Protein AF-A0A7V8X8G9-F1 (afdb_monomer_lite)

Secondary structure (DSSP, 8-state):
------------------------------------PPP-----------PPEEEE--S-S--SEEETTEEEEEEEEEEEEE-SS-TTS--EEEEEEEETTS--EESEEEEEEETT-EEEEEEEE-SSSEEEEESSSSSTTS--EEEE-TT-EEEEEEE--S-EEEEEEEEEEETTEEE-SGGGGG-EEEEEEE-TTPPPEEEEEEEEE-SSTT--EEEETTB-BTSSPEEEEETT-EEEEEEEE-SSS-EEEEETT--EEEEEEEESS-EEE--SSPPEESEEEE-TTEEEEEEEE--S-EEEEEEESSGGGTBGGG-S---SPPPPS---SSTT--HHHHHB-BSEEEEEEE-TTS--PPPPPPPPSEEEEEEEEEEEEEETTEEEEEEEEPPSS----SSPPSSPPPEEEETTS-EEEEEEE-SSS-B-EEEETS--SSS-SS-TTTSBSSSSBPPPB-TT-EEEEEE---S-EEEEEEE-SSHHHHTTTT-EEEEEEEPTT----TTTEEEEEEEEESSSTT-EEEETTBSSPPPEEEETTSEEEEEEEE--SS--EEEEEEETTEE-EEEEEEETTEEPPTTTS-EEESEEEE-TT-EEEEEEEPPSEEEEEEEESSS-EEEEEEEE---SS---------SEEEEEEE-S----TT-----EEEEEEETTS-S-EE---SSEEEEEEEE-TTSS-EEEEEEEEEE-TTS-EEEEEEEEEEE-TTT---EE-SPTTEEEEEEEE-TTSSEEEEEEEETT-TT--EEEEEETTS-S-EE----TT--EEEEEE-TTSSEEEEEE-TTSS-EEEEEETTS-S-EE-----TT--EEEEEE-TTSS-EEEEE-TTSS-EEEEE-TTS---EE----SS-EEEEEE-TTSSEEEEEEEEEETTEEEEEEEEEETTS-S-EES--SSS-EEEEEEPP--S-SS-S---------

Sequence (954 aa):
MKMKSALLAAALVTACASHAVAPNAGRPLLLGSGLATPPAAGIGTTTARVLPTAVANGNTAPAGMLRRGVLSLRLVAQQVRWHPEADDGPSVEVEAFGEEGQAPSIPGPLLRGRVGTVLDVSVRNSLPDTLLVFGIGGPAGAVDTLRIPPGGEVRSRRKLTTAGTYGYGGATIVGDSVHLLGSGNQLLGALIVDHADAQPDRVLVISVWPPTPGQFVMAINGKSWPYTERMDVTVGDSVTWRVINGTRGRHPMHLHGFYFRIDSRGTWSADTAMADAKPMVVTESVPYRGTYSMTWAVERAGNWLFHCHDALHTTWRRRFNLTGERPPPTLPMNHEVGHAEQDMSGLVIGIRARNRDGSAAIAVIPPAEDFVRVAVVEKAGYYAPEPGFSYVQLTGTGSPVASLEIPARPLVLRRGVPAQITVLNRMSVATAVHWHGIELESFHDGVAGWSGDGITTAPVIAPQDSFIVRMTPPRAGTFIFHAHVDDMRQMALGLYGPLIVLPPGGQFDPSRDHVFLVSQMGRGPTAGMGVNGSATPAPMSIDAGVPHRMRFINISIQHDATFTLFSDSSMMSWRAIAKDGADLPPGRAVTGPARLVIAPGETYDFEVTLKPGAHRMAVESNEDVEILINALALAQDAATPNRSVPGRIAFTRVREDVTQPGDYRLEAEIWVMNGDGTDARRLTFNTSDDFGIAWSPDGSRLVFGANQFIPDSSGALVPAHHSLYVIDPADGTPTRITPVGLKTQFPSWSPDGTRILFHGSRQGSAGINDIFVMDADGSNIAQLTSTDAAVDARPEWSPDGRHIAFQSNRDGSNEIHVMNADGSDVIQLTHGGPGTTNMAPAWSPDGKRLLFQSNRDGNVEVYVMNPDGSGQTRLTHDPAPDGDAEWADDGRLIVFDRDVPSGRKMVPQLWVMNADGTAVSPLTGLPSSNSHAAWTGTTGCAGTSTCPRHSKRH

Structure (mmCIF, N/CA/C/O backbone):
data_AF-A0A7V8X8G9-F1
#
_entry.id   AF-A0A7V8X8G9-F1
#
loop_
_atom_site.group_PDB
_atom_site.id
_atom_site.type_symbol
_atom_site.label_atom_id
_atom_site.label_alt_id
_atom_site.label_comp_id
_atom_site.label_asym_id
_atom_site.label_entity_id
_atom_site.label_seq_id
_atom_site.pdbx_PDB_ins_code
_atom_site.Cartn_x
_atom_site.Cartn_y
_atom_site.Cartn_z
_atom_site.occupancy
_atom_site.B_iso_or_equiv
_atom_site.auth_seq_id
_atom_site.auth_comp_id
_atom_site.auth_asym_id
_atom_site.auth_atom_id
_atom_site.pdbx_PDB_model_num
ATOM 1 N N . MET A 1 1 ? -42.978 45.003 -0.071 1.00 26.47 1 MET A N 1
ATOM 2 C CA . MET A 1 1 ? -43.412 45.174 1.336 1.00 26.47 1 MET A CA 1
ATOM 3 C C . MET A 1 1 ? -43.168 43.865 2.082 1.00 26.47 1 MET A C 1
ATOM 5 O O . MET A 1 1 ? -43.307 42.810 1.487 1.00 26.47 1 MET A O 1
ATOM 9 N N . LYS A 1 2 ? -42.689 43.987 3.322 1.00 28.25 2 LYS A N 1
ATOM 10 C CA . LYS A 1 2 ? -41.993 43.022 4.202 1.00 28.25 2 LYS A CA 1
ATOM 11 C C . LYS A 1 2 ? -42.628 41.622 4.357 1.00 28.25 2 LYS A C 1
ATOM 13 O O . LYS A 1 2 ? -43.818 41.558 4.624 1.00 28.25 2 LYS A O 1
ATOM 18 N N . MET A 1 3 ? -41.810 40.559 4.445 1.00 23.84 3 MET A N 1
ATOM 19 C CA . MET A 1 3 ? -41.376 39.955 5.729 1.00 23.84 3 MET A CA 1
ATOM 20 C C . MET A 1 3 ? -40.450 38.720 5.584 1.00 23.84 3 MET A C 1
ATOM 22 O O . MET A 1 3 ? -40.740 37.818 4.815 1.00 23.84 3 MET A O 1
ATOM 26 N N . LYS A 1 4 ? -39.440 38.688 6.477 1.00 26.11 4 LYS A N 1
ATOM 27 C CA . LYS A 1 4 ? -38.771 37.551 7.159 1.00 26.11 4 LYS A CA 1
ATOM 28 C C . LYS A 1 4 ? -37.920 36.551 6.353 1.00 26.11 4 LYS A C 1
ATOM 30 O O . LYS A 1 4 ? -38.462 35.729 5.628 1.00 26.11 4 LYS A O 1
ATOM 35 N N . SER A 1 5 ? -36.607 36.535 6.645 1.00 26.61 5 SER A N 1
ATOM 36 C CA . SER A 1 5 ? -35.816 35.394 7.183 1.00 26.61 5 SER A CA 1
ATOM 37 C C . SER A 1 5 ? -34.307 35.671 7.044 1.00 26.61 5 SER A C 1
ATOM 39 O O . SER A 1 5 ? -33.806 35.654 5.928 1.00 26.61 5 SER A O 1
ATOM 41 N N . ALA A 1 6 ? -33.578 35.915 8.141 1.00 25.33 6 ALA A N 1
ATOM 42 C CA . ALA A 1 6 ? -32.110 35.813 8.178 1.00 25.33 6 ALA A CA 1
ATOM 43 C C . ALA A 1 6 ? -31.604 35.781 9.630 1.00 25.33 6 ALA A C 1
ATOM 45 O O . ALA A 1 6 ? -31.736 36.777 10.338 1.00 25.33 6 ALA A O 1
ATOM 46 N N . LEU A 1 7 ? -31.045 34.642 10.056 1.00 23.59 7 LEU A N 1
ATOM 47 C CA . LEU A 1 7 ? -30.057 34.513 11.138 1.00 23.59 7 LEU A CA 1
ATOM 48 C C . LEU A 1 7 ? -29.572 33.054 11.199 1.00 23.59 7 LEU A C 1
ATOM 50 O O . LEU A 1 7 ? -30.266 32.210 11.753 1.00 23.59 7 LEU A O 1
ATOM 54 N N . LEU A 1 8 ? -28.428 32.776 10.563 1.00 23.41 8 LEU A N 1
ATOM 55 C CA . LEU A 1 8 ? -27.270 32.015 11.075 1.00 23.41 8 LEU A CA 1
ATOM 56 C C . LEU A 1 8 ? -26.373 31.582 9.899 1.00 23.41 8 LEU A C 1
ATOM 58 O O . LEU A 1 8 ? -26.655 30.591 9.233 1.00 23.41 8 LEU A O 1
ATOM 62 N N . ALA A 1 9 ? -25.282 32.316 9.672 1.00 23.72 9 ALA A N 1
ATOM 63 C CA . ALA A 1 9 ? -24.038 31.814 9.087 1.00 23.72 9 ALA A CA 1
ATOM 64 C C . ALA A 1 9 ? -22.930 32.871 9.265 1.00 23.72 9 ALA A C 1
ATOM 66 O O . ALA A 1 9 ? -23.198 34.058 9.105 1.00 23.72 9 ALA A O 1
ATOM 67 N N . ALA A 1 10 ? -21.708 32.389 9.516 1.00 24.05 10 ALA A N 1
ATOM 68 C CA . ALA A 1 10 ? -20.401 33.066 9.461 1.00 24.05 10 ALA A CA 1
ATOM 69 C C . ALA A 1 10 ? -19.826 33.709 10.747 1.00 24.05 10 ALA A C 1
ATOM 71 O O . ALA A 1 10 ? -20.204 34.807 11.142 1.00 24.05 10 ALA A O 1
ATOM 72 N N . ALA A 1 11 ? -18.818 33.026 11.312 1.00 23.70 11 ALA A N 1
ATOM 73 C CA . ALA A 1 11 ? -17.517 33.556 11.770 1.00 23.70 11 ALA A CA 1
ATOM 74 C C . ALA A 1 11 ? -16.615 32.339 12.110 1.00 23.70 11 ALA A C 1
ATOM 76 O O . ALA A 1 11 ? -16.858 31.659 13.100 1.00 23.70 11 ALA A O 1
ATOM 77 N N . LEU A 1 12 ? -15.879 31.769 11.149 1.00 24.45 12 LEU A N 1
ATOM 78 C CA . LEU A 1 12 ? -14.481 32.028 10.741 1.00 24.45 12 LEU A CA 1
ATOM 79 C C . LEU A 1 12 ? -13.375 31.756 11.788 1.00 24.45 12 LEU A C 1
ATOM 81 O O . LEU A 1 12 ? -13.185 32.492 12.748 1.00 24.45 12 LEU A O 1
ATOM 85 N N . VAL A 1 13 ? -12.630 30.686 11.481 1.00 23.98 13 VAL A N 1
ATOM 86 C CA . VAL A 1 13 ? -11.168 30.478 11.511 1.00 23.98 13 VAL A CA 1
ATOM 87 C C . VAL A 1 13 ? -10.328 31.754 11.683 1.00 23.98 13 VAL A C 1
ATOM 89 O O . VAL A 1 13 ? -10.540 32.708 10.940 1.00 23.98 13 VAL A O 1
ATOM 92 N N . THR A 1 14 ? -9.350 31.737 12.607 1.00 23.61 14 THR A N 1
ATOM 93 C CA . THR A 1 14 ? -7.898 32.046 12.440 1.00 23.61 14 THR A CA 1
ATOM 94 C C . THR A 1 14 ? -7.275 32.345 13.817 1.00 23.61 14 THR A C 1
ATOM 96 O O . THR A 1 14 ? -7.644 33.342 14.426 1.00 23.61 14 THR A O 1
ATOM 99 N N . ALA A 1 15 ? -6.321 31.533 14.294 1.00 22.86 15 ALA A N 1
ATOM 100 C CA . ALA A 1 15 ? -5.195 31.966 15.146 1.00 22.86 15 ALA A CA 1
ATOM 101 C C . ALA A 1 15 ? -4.315 30.764 15.533 1.00 22.86 15 ALA A C 1
ATOM 103 O O . ALA A 1 15 ? -4.763 29.912 16.292 1.00 22.86 15 ALA A O 1
ATOM 104 N N . CYS A 1 16 ? -3.078 30.719 15.021 1.00 21.89 16 CYS A N 1
ATOM 105 C CA . CYS A 1 16 ? -1.847 30.493 15.798 1.00 21.89 16 CYS A CA 1
ATOM 106 C C . CYS A 1 16 ? -0.653 30.255 14.859 1.00 21.89 16 CYS A C 1
ATOM 108 O O . CYS A 1 16 ? -0.427 29.132 14.431 1.00 21.89 16 CYS A O 1
ATOM 110 N N . ALA A 1 17 ? 0.146 31.296 14.605 1.00 23.77 17 ALA A N 1
ATOM 111 C CA . ALA A 1 17 ? 1.609 31.208 14.595 1.00 23.77 17 ALA A CA 1
ATOM 112 C C . ALA A 1 17 ? 2.240 32.611 14.544 1.00 23.77 17 ALA A C 1
ATOM 114 O O . ALA A 1 17 ? 1.641 33.549 14.035 1.00 23.77 17 ALA A O 1
ATOM 115 N N . SER A 1 18 ? 3.479 32.679 15.041 1.00 24.95 18 SER A N 1
ATOM 116 C CA . SER A 1 18 ? 4.474 33.760 14.978 1.00 24.95 18 SER A CA 1
ATOM 117 C C . SER A 1 18 ? 4.493 34.737 16.154 1.00 24.95 18 SER A C 1
ATOM 119 O O . SER A 1 18 ? 3.700 35.667 16.195 1.00 24.95 18 SER A O 1
ATOM 121 N N . HIS A 1 19 ? 5.458 34.553 17.063 1.00 26.38 19 HIS A N 1
ATOM 122 C CA . HIS A 1 19 ? 6.279 35.630 17.630 1.00 26.38 19 HIS A CA 1
ATOM 123 C C . HIS A 1 19 ? 7.697 35.083 17.851 1.00 26.38 19 HIS A C 1
ATOM 125 O O . HIS A 1 19 ? 7.934 34.242 18.715 1.00 26.38 19 HIS A O 1
ATOM 131 N N . ALA A 1 20 ? 8.622 35.554 17.017 1.00 26.05 20 ALA A N 1
ATOM 132 C CA . ALA A 1 20 ? 10.057 35.416 17.202 1.00 26.05 20 ALA A CA 1
ATOM 133 C C . ALA A 1 20 ? 10.525 36.370 18.312 1.00 26.05 20 ALA A C 1
ATOM 135 O O . ALA A 1 20 ? 10.080 37.516 18.371 1.00 26.05 20 ALA A O 1
ATOM 136 N N . VAL A 1 21 ? 11.452 35.920 19.157 1.00 26.45 21 VAL A N 1
ATOM 137 C CA . VAL A 1 21 ? 12.186 36.781 20.093 1.00 26.45 21 VAL A CA 1
ATOM 138 C C . VAL A 1 21 ? 13.671 36.622 19.798 1.00 26.45 21 VAL A C 1
ATOM 140 O O . VAL A 1 21 ? 14.213 35.524 19.895 1.00 26.45 21 VAL A O 1
ATOM 143 N N . ALA A 1 22 ? 14.318 37.728 19.435 1.00 25.88 22 ALA A N 1
ATOM 144 C CA . ALA A 1 22 ? 15.769 37.868 19.419 1.00 25.88 22 ALA A CA 1
ATOM 145 C C . ALA A 1 22 ? 16.215 38.730 20.622 1.00 25.88 22 ALA A C 1
ATOM 147 O O . ALA A 1 22 ? 15.414 39.509 21.147 1.00 25.88 22 ALA A O 1
ATOM 148 N N . PRO A 1 23 ? 17.462 38.568 21.096 1.00 39.19 23 PRO A N 1
ATOM 149 C CA . PRO A 1 23 ? 17.858 38.882 22.463 1.00 39.19 23 PRO A CA 1
ATOM 150 C C . PRO A 1 23 ? 18.371 40.317 22.602 1.00 39.19 23 PRO A C 1
ATOM 152 O O . PRO A 1 23 ? 18.933 40.875 21.662 1.00 39.19 23 PRO A O 1
ATOM 155 N N . ASN A 1 24 ? 18.263 40.897 23.800 1.00 25.89 24 ASN A N 1
ATOM 156 C CA . ASN A 1 24 ? 19.128 42.013 24.161 1.00 25.89 24 ASN A CA 1
ATOM 157 C C . ASN A 1 24 ? 19.438 42.083 25.657 1.00 25.89 24 ASN A C 1
ATOM 159 O O . ASN A 1 24 ? 18.666 41.665 26.516 1.00 25.89 24 ASN A O 1
ATOM 163 N N . ALA A 1 25 ? 20.651 42.561 25.901 1.00 27.41 25 ALA A N 1
ATOM 164 C CA . ALA A 1 25 ? 21.459 42.421 27.095 1.00 27.41 25 ALA A CA 1
ATOM 165 C C . ALA A 1 25 ? 21.064 43.328 28.274 1.00 27.41 25 ALA A C 1
ATOM 167 O O . ALA A 1 25 ? 20.569 44.433 28.087 1.00 27.41 25 ALA A O 1
ATOM 168 N N . GLY A 1 26 ? 21.502 42.926 29.474 1.00 25.06 26 GLY A N 1
ATOM 169 C CA . GLY A 1 26 ? 22.242 43.848 30.340 1.00 25.06 26 GLY A CA 1
ATOM 170 C C . GLY A 1 26 ? 21.611 44.275 31.671 1.00 25.06 26 GLY A C 1
ATOM 171 O O . GLY A 1 26 ? 20.918 45.280 31.736 1.00 25.06 26 GLY A O 1
ATOM 172 N N . ARG A 1 27 ? 22.131 43.644 32.737 1.00 27.22 27 ARG A N 1
ATOM 173 C CA . ARG A 1 27 ? 22.500 44.216 34.056 1.00 27.22 27 ARG A CA 1
ATOM 174 C C . ARG A 1 27 ? 21.475 44.253 35.215 1.00 27.22 27 ARG A C 1
ATOM 176 O O . ARG A 1 27 ? 20.273 44.258 34.992 1.00 27.22 27 ARG A O 1
ATOM 183 N N . PRO A 1 28 ? 21.987 44.186 36.471 1.00 32.91 28 PRO A N 1
ATOM 184 C CA . PRO A 1 28 ? 21.380 43.428 37.568 1.00 32.91 28 PRO A CA 1
ATOM 185 C C . PRO A 1 28 ? 20.828 44.318 38.693 1.00 32.91 28 PRO A C 1
ATOM 187 O O . PRO A 1 28 ? 21.250 45.462 38.840 1.00 32.91 28 PRO A O 1
ATOM 190 N N . LEU A 1 29 ? 19.969 43.764 39.556 1.00 27.67 29 LEU A N 1
ATOM 191 C CA . LEU A 1 29 ? 19.547 44.419 40.799 1.00 27.67 29 LEU A CA 1
ATOM 192 C C . LEU A 1 29 ? 19.463 43.424 41.971 1.00 27.67 29 LEU A C 1
ATOM 194 O O . LEU A 1 29 ? 18.563 42.600 42.063 1.00 27.67 29 LEU A O 1
ATOM 198 N N . LEU A 1 30 ? 20.512 43.508 42.794 1.00 26.45 30 LEU A N 1
ATOM 199 C CA . LEU A 1 30 ? 20.573 43.561 44.262 1.00 26.45 30 LEU A CA 1
ATOM 200 C C . LEU A 1 30 ? 19.511 42.852 45.129 1.00 26.45 30 LEU A C 1
ATOM 202 O O . LEU A 1 30 ? 18.320 43.142 45.098 1.00 26.45 30 LEU A O 1
ATOM 206 N N . LEU A 1 31 ? 20.059 42.035 46.036 1.00 30.55 31 LEU A N 1
ATOM 207 C CA . LEU A 1 31 ? 19.500 41.563 47.305 1.00 30.55 31 LEU A CA 1
ATOM 208 C C . LEU A 1 31 ? 18.959 42.699 48.191 1.00 30.55 31 LEU A C 1
ATOM 210 O O . LEU A 1 31 ? 19.604 43.738 48.321 1.00 30.55 31 LEU A O 1
ATOM 214 N N . GLY A 1 32 ? 17.869 42.430 48.921 1.00 26.08 32 GLY A N 1
ATOM 215 C CA . GLY A 1 32 ? 17.444 43.278 50.037 1.00 26.08 32 GLY A CA 1
ATOM 216 C C . GLY A 1 32 ? 16.104 42.912 50.686 1.00 26.08 32 GLY A C 1
ATOM 217 O O . GLY A 1 32 ? 15.064 43.384 50.253 1.00 26.08 32 GLY A O 1
ATOM 218 N N . SER A 1 33 ? 16.181 42.134 51.773 1.00 27.17 33 SER A N 1
ATOM 219 C CA . SER A 1 33 ? 15.383 42.237 53.017 1.00 27.17 33 SER A CA 1
ATOM 220 C C . SER A 1 33 ? 13.837 42.208 52.996 1.00 27.17 33 SER A C 1
ATOM 222 O O . SER A 1 33 ? 13.193 43.210 52.724 1.00 27.17 33 SER A O 1
ATOM 224 N N . GLY A 1 34 ? 13.286 41.087 53.489 1.00 26.30 34 GLY A N 1
ATOM 225 C CA . GLY A 1 34 ? 12.441 41.000 54.698 1.00 26.30 34 GLY A CA 1
ATOM 226 C C . GLY A 1 34 ? 11.073 41.697 54.739 1.00 26.30 34 GLY A C 1
ATOM 227 O O . GLY A 1 34 ? 11.007 42.917 54.739 1.00 26.30 34 GLY A O 1
ATOM 228 N N . LEU A 1 35 ? 10.004 40.921 54.983 1.00 26.31 35 LEU A N 1
ATOM 229 C CA . LEU A 1 35 ? 9.240 40.940 56.249 1.00 26.31 35 LEU A CA 1
ATOM 230 C C . LEU A 1 35 ? 7.950 40.093 56.185 1.00 26.31 35 LEU A C 1
ATOM 232 O O . LEU A 1 35 ? 7.195 40.144 55.223 1.00 26.31 35 LEU A O 1
ATOM 236 N N . ALA A 1 36 ? 7.708 39.410 57.310 1.00 26.22 36 ALA A N 1
ATOM 237 C CA . ALA A 1 36 ? 6.422 39.028 57.905 1.00 26.22 36 ALA A CA 1
ATOM 238 C C . ALA A 1 36 ? 5.554 37.932 57.244 1.00 26.22 36 ALA A C 1
ATOM 240 O O . ALA A 1 36 ? 4.722 38.166 56.374 1.00 26.22 36 ALA A O 1
ATOM 241 N N . THR A 1 37 ? 5.658 36.733 57.820 1.00 27.12 37 THR A N 1
ATOM 242 C CA . THR A 1 37 ? 4.647 35.664 57.811 1.00 27.12 37 THR A CA 1
ATOM 243 C C . THR A 1 37 ? 3.375 36.066 58.581 1.00 27.12 37 THR A C 1
ATOM 245 O O . THR A 1 37 ? 3.499 36.453 59.748 1.00 27.12 37 THR A O 1
ATOM 248 N N . PRO A 1 38 ? 2.159 35.894 58.026 1.00 30.98 38 PRO A N 1
ATOM 249 C CA . PRO A 1 38 ? 0.923 35.792 58.802 1.00 30.98 38 PRO A CA 1
ATOM 250 C C . PRO A 1 38 ? 0.681 34.336 59.264 1.00 30.98 38 PRO A C 1
ATOM 252 O O . PRO A 1 38 ? 1.279 33.410 58.713 1.00 30.98 38 PRO A O 1
ATOM 255 N N . PRO A 1 39 ? -0.153 34.109 60.296 1.00 28.66 39 PRO A N 1
ATOM 256 C CA . PRO A 1 39 ? -0.173 32.864 61.057 1.00 28.66 39 PRO A CA 1
ATOM 257 C C . PRO A 1 39 ? -0.837 31.711 60.299 1.00 28.66 39 PRO A C 1
ATOM 259 O O . PRO A 1 39 ? -1.767 31.901 59.517 1.00 28.66 39 PRO A O 1
ATOM 262 N N . ALA A 1 40 ? -0.361 30.500 60.592 1.00 31.14 40 ALA A N 1
ATOM 263 C CA . ALA A 1 40 ? -0.896 29.240 60.101 1.00 31.14 40 ALA A CA 1
ATOM 264 C C . ALA A 1 40 ? -2.393 29.103 60.432 1.00 31.14 40 ALA A C 1
ATOM 266 O O . ALA A 1 40 ? -2.774 28.881 61.583 1.00 31.14 40 ALA A O 1
ATOM 267 N N . ALA A 1 41 ? -3.238 29.206 59.406 1.00 31.80 41 ALA A N 1
ATOM 268 C CA . ALA A 1 41 ? -4.582 28.654 59.446 1.00 31.80 41 ALA A CA 1
ATOM 269 C C . ALA A 1 41 ? -4.464 27.125 59.402 1.00 31.80 41 ALA A C 1
ATOM 271 O O . ALA A 1 41 ? -3.683 26.578 58.623 1.00 31.80 41 ALA A O 1
ATOM 272 N N . GLY A 1 42 ? -5.187 26.466 60.307 1.00 29.06 42 GLY A N 1
ATOM 273 C CA . GLY A 1 42 ? -5.026 25.059 60.649 1.00 29.06 42 GLY A CA 1
ATOM 274 C C . GLY A 1 42 ? -4.930 24.131 59.443 1.00 29.06 42 GLY A C 1
ATOM 275 O O . GLY A 1 42 ? -5.746 24.180 58.524 1.00 29.06 42 GLY A O 1
ATOM 276 N N . ILE A 1 43 ? -3.943 23.240 59.505 1.00 33.72 43 ILE A N 1
ATOM 277 C CA . ILE A 1 43 ? -3.881 22.038 58.683 1.00 33.72 43 ILE A CA 1
ATOM 278 C C . ILE A 1 43 ? -5.071 21.179 59.118 1.00 33.72 43 ILE A C 1
ATOM 280 O O . ILE A 1 43 ? -4.977 20.363 60.032 1.00 33.72 43 ILE A O 1
ATOM 284 N N . GLY A 1 44 ? -6.222 21.408 58.488 1.00 30.86 44 GLY A N 1
ATOM 285 C CA . GLY A 1 44 ? -7.218 20.367 58.353 1.00 30.86 44 GLY A CA 1
ATOM 286 C C . GLY A 1 44 ? -6.517 19.224 57.642 1.00 30.86 44 GLY A C 1
ATOM 287 O O . GLY A 1 44 ? -6.087 19.370 56.500 1.00 30.86 44 GLY A O 1
ATOM 288 N N . THR A 1 45 ? -6.328 18.115 58.342 1.00 32.25 45 THR A N 1
ATOM 289 C CA . THR A 1 45 ? -5.950 16.849 57.736 1.00 32.25 45 THR A CA 1
ATOM 290 C C . THR A 1 45 ? -7.055 16.475 56.755 1.00 32.25 45 THR A C 1
ATOM 292 O O . THR A 1 45 ? -8.028 15.815 57.108 1.00 32.25 45 THR A O 1
ATOM 295 N N . THR A 1 46 ? -6.937 16.923 55.504 1.00 35.69 46 THR A N 1
ATOM 296 C CA . THR A 1 46 ? -7.612 16.280 54.383 1.00 35.69 46 THR A CA 1
ATOM 297 C C . THR A 1 46 ? -7.094 14.854 54.379 1.00 35.69 46 THR A C 1
ATOM 299 O O . THR A 1 46 ? -5.970 14.595 53.948 1.00 35.69 46 THR A O 1
ATOM 302 N N . THR A 1 47 ? -7.875 13.933 54.939 1.00 40.19 47 THR A N 1
ATOM 303 C CA . THR A 1 47 ? -7.722 12.511 54.668 1.00 40.19 47 THR A CA 1
ATOM 304 C C . THR A 1 47 ? -7.617 12.379 53.155 1.00 40.19 47 THR A C 1
ATOM 306 O O . THR A 1 47 ? -8.544 12.752 52.435 1.00 40.19 47 THR A O 1
ATOM 309 N N . ALA A 1 48 ? -6.447 11.961 52.664 1.00 46.97 48 ALA A N 1
ATOM 310 C CA . ALA A 1 48 ? -6.231 11.754 51.241 1.00 46.97 48 ALA A CA 1
ATOM 311 C C . ALA A 1 48 ? -7.362 10.854 50.736 1.00 46.97 48 ALA A C 1
ATOM 313 O O . ALA A 1 48 ? -7.566 9.753 51.253 1.00 46.97 48 ALA A O 1
ATOM 314 N N . ARG A 1 49 ? -8.164 11.369 49.802 1.00 62.50 49 ARG A N 1
ATOM 315 C CA . ARG A 1 49 ? -9.333 10.667 49.280 1.00 62.50 49 ARG A CA 1
ATOM 316 C C . ARG A 1 49 ? -8.848 9.376 48.622 1.00 62.50 49 ARG A C 1
ATOM 318 O O . ARG A 1 49 ? -8.176 9.419 47.598 1.00 62.50 49 ARG A O 1
ATOM 325 N N . VAL A 1 50 ? -9.160 8.229 49.222 1.00 79.88 50 VAL A N 1
ATOM 326 C CA . VAL A 1 50 ? -8.814 6.923 48.650 1.00 79.88 50 VAL A CA 1
ATOM 327 C C . VAL A 1 50 ? -9.768 6.660 47.488 1.00 79.88 50 VAL A C 1
ATOM 329 O O . VAL A 1 50 ? -10.941 6.354 47.700 1.00 79.88 50 VAL A O 1
ATOM 332 N N . LEU A 1 51 ? -9.286 6.839 46.258 1.00 89.75 51 LEU A N 1
ATOM 333 C CA . LEU A 1 51 ? -10.043 6.516 45.050 1.00 89.75 51 LEU A CA 1
ATOM 334 C C . LEU A 1 51 ? -10.025 4.998 44.796 1.00 89.75 51 LEU A C 1
ATOM 336 O O . LEU A 1 51 ? -8.978 4.367 44.975 1.00 89.75 51 LEU A O 1
ATOM 340 N N . PRO A 1 52 ? -11.144 4.394 44.353 1.00 94.19 52 PRO A N 1
ATOM 341 C CA . PRO A 1 52 ? -11.146 3.007 43.903 1.00 94.19 52 PRO A CA 1
ATOM 342 C C . PRO A 1 52 ? -10.278 2.849 42.649 1.00 94.19 52 PRO A C 1
ATOM 344 O O . PRO A 1 52 ? -10.159 3.770 41.840 1.00 94.19 52 PRO A O 1
ATOM 347 N N . THR A 1 53 ? -9.684 1.668 42.478 1.00 95.19 53 THR A N 1
ATOM 348 C CA . THR A 1 53 ? -8.899 1.342 41.279 1.00 95.19 53 THR A CA 1
ATOM 349 C C . THR A 1 53 ? -9.806 0.727 40.218 1.00 95.19 53 THR A C 1
ATOM 351 O O . THR A 1 53 ? -10.583 -0.178 40.524 1.00 95.19 53 THR A O 1
ATOM 354 N N . ALA A 1 54 ? -9.736 1.240 38.992 1.00 95.12 54 ALA A N 1
ATOM 355 C CA . ALA A 1 54 ? -10.473 0.720 37.855 1.00 95.12 54 ALA A CA 1
ATOM 356 C C . ALA A 1 54 ? -9.769 -0.490 37.239 1.00 95.12 54 ALA A C 1
ATOM 358 O O . ALA A 1 54 ? -8.555 -0.468 37.031 1.00 95.12 54 ALA A O 1
ATOM 359 N N . VAL A 1 55 ? -10.551 -1.516 36.907 1.00 95.56 55 VAL A N 1
ATOM 360 C CA . VAL A 1 55 ? -10.081 -2.711 36.195 1.00 95.56 55 VAL A CA 1
ATOM 361 C C . VAL A 1 55 ? -10.274 -2.558 34.686 1.00 95.56 55 VAL A C 1
ATOM 363 O O . VAL A 1 55 ? -11.215 -1.902 34.234 1.00 95.56 55 VAL A O 1
ATOM 366 N N . ALA A 1 56 ? -9.404 -3.175 33.890 1.00 95.69 56 ALA A N 1
ATOM 367 C CA . ALA A 1 56 ? -9.612 -3.254 32.447 1.00 95.69 56 ALA A CA 1
ATOM 368 C C . ALA A 1 56 ? -10.837 -4.128 32.129 1.00 95.69 56 ALA A C 1
ATOM 370 O O . ALA A 1 56 ? -11.021 -5.193 32.721 1.00 95.69 56 ALA A O 1
ATOM 371 N N . ASN A 1 57 ? -11.675 -3.686 31.194 1.00 96.31 57 ASN A N 1
ATOM 372 C CA . ASN A 1 57 ? -12.863 -4.416 30.761 1.00 96.31 57 ASN A CA 1
ATOM 373 C C . ASN A 1 57 ? -12.687 -4.924 29.327 1.00 96.31 57 ASN A C 1
ATOM 375 O O . ASN A 1 57 ? -12.919 -4.188 28.369 1.00 96.31 57 ASN A O 1
ATOM 379 N N . GLY A 1 58 ? -12.354 -6.210 29.184 1.00 93.75 58 GLY A N 1
ATOM 380 C CA . GLY A 1 58 ? -12.249 -6.894 27.885 1.00 93.75 58 GLY A CA 1
ATOM 381 C C . GLY A 1 58 ? -13.580 -7.078 27.139 1.00 93.75 58 GLY A C 1
ATOM 382 O O . GLY A 1 58 ? -13.600 -7.654 26.052 1.00 93.75 58 GLY A O 1
ATOM 383 N N . ASN A 1 59 ? -14.703 -6.627 27.718 1.00 96.00 59 ASN A N 1
ATOM 384 C CA . ASN A 1 59 ? -16.058 -6.719 27.166 1.00 96.00 59 ASN A CA 1
ATOM 385 C C . ASN A 1 59 ? -16.466 -8.144 26.748 1.00 96.00 59 ASN A C 1
ATOM 387 O O . ASN A 1 59 ? -17.125 -8.345 25.728 1.00 96.00 59 ASN A O 1
ATOM 391 N N . THR A 1 60 ? -16.085 -9.144 27.542 1.00 91.31 60 THR A N 1
ATOM 392 C CA . THR A 1 60 ? -16.413 -10.560 27.298 1.00 91.31 60 THR A CA 1
ATOM 393 C C . THR A 1 60 ? -17.669 -11.029 28.032 1.00 91.31 60 THR A C 1
ATOM 395 O O . THR A 1 60 ? -18.236 -12.059 27.673 1.00 91.31 60 THR A O 1
ATOM 398 N N . ALA A 1 61 ? -18.132 -10.278 29.035 1.00 91.75 61 ALA A N 1
ATOM 399 C CA . ALA A 1 61 ? -19.311 -10.605 29.828 1.00 91.75 61 ALA A CA 1
ATOM 400 C C . ALA A 1 61 ? -20.227 -9.379 29.990 1.00 91.75 61 ALA A C 1
ATOM 402 O O . ALA A 1 61 ? -19.732 -8.277 30.240 1.00 91.75 61 ALA A O 1
ATOM 403 N N . PRO A 1 62 ? -21.555 -9.542 29.848 1.00 94.19 62 PRO A N 1
ATOM 404 C CA . PRO A 1 62 ? -22.500 -8.456 30.065 1.00 94.19 62 PRO A CA 1
ATOM 405 C C . PRO A 1 62 ? -22.635 -8.116 31.551 1.00 94.19 62 PRO A C 1
ATOM 407 O O . PRO A 1 62 ? -22.656 -9.005 32.401 1.00 94.19 62 PRO A O 1
ATOM 410 N N . ALA A 1 63 ? -22.786 -6.829 31.841 1.00 96.12 63 ALA A N 1
ATOM 411 C CA . ALA A 1 63 ? -23.044 -6.313 33.177 1.00 96.12 63 ALA A CA 1
ATOM 412 C C . ALA A 1 63 ? -24.535 -6.334 33.532 1.00 96.12 63 ALA A C 1
ATOM 414 O O . ALA A 1 63 ? -25.405 -6.363 32.654 1.00 96.12 63 ALA A O 1
ATOM 415 N N . GLY A 1 64 ? -24.836 -6.247 34.827 1.00 95.56 64 GLY A N 1
ATOM 416 C CA . GLY A 1 64 ? -26.204 -6.234 35.333 1.00 95.56 64 GLY A CA 1
ATOM 417 C C . GLY A 1 64 ? -26.900 -7.592 35.267 1.00 95.56 64 GLY A C 1
ATOM 418 O O . GLY A 1 64 ? -26.299 -8.648 35.077 1.00 95.56 64 GLY A O 1
ATOM 419 N N . MET A 1 65 ? -28.218 -7.575 35.460 1.00 96.44 65 MET A N 1
ATOM 420 C CA . MET A 1 65 ? -29.013 -8.788 35.630 1.00 96.44 65 MET A CA 1
ATOM 421 C C . MET A 1 65 ? -30.151 -8.858 34.615 1.00 96.44 65 MET A C 1
ATOM 423 O O . MET A 1 65 ? -31.111 -8.090 34.686 1.00 96.44 65 MET A O 1
ATOM 427 N N . LEU A 1 66 ? -30.074 -9.820 33.691 1.00 95.31 66 LEU A N 1
ATOM 428 C CA . LEU A 1 66 ? -31.143 -10.099 32.733 1.00 95.31 66 LEU A CA 1
ATOM 429 C C . LEU A 1 66 ? -32.169 -11.067 33.343 1.00 95.31 66 LEU A C 1
ATOM 431 O O . LEU A 1 66 ? -31.893 -12.252 33.524 1.00 95.31 66 LEU A O 1
ATOM 435 N N . ARG A 1 67 ? -33.382 -10.587 33.637 1.00 95.94 67 ARG A N 1
ATOM 436 C CA . ARG A 1 67 ? -34.506 -11.419 34.105 1.00 95.94 67 ARG A CA 1
ATOM 437 C C . ARG A 1 67 ? -35.767 -11.126 33.313 1.00 95.94 67 ARG A C 1
ATOM 439 O O . ARG A 1 67 ? -36.194 -9.982 33.221 1.00 95.94 67 ARG A O 1
ATOM 446 N N . ARG A 1 68 ? -36.401 -12.180 32.780 1.00 93.94 68 ARG A N 1
ATOM 447 C CA . ARG A 1 68 ? -37.684 -12.095 32.047 1.00 93.94 68 ARG A CA 1
ATOM 448 C C . ARG A 1 68 ? -37.681 -10.995 30.965 1.00 93.94 68 ARG A C 1
ATOM 450 O O . ARG A 1 68 ? -38.640 -10.243 30.838 1.00 93.94 68 ARG A O 1
ATOM 457 N N . GLY A 1 69 ? -36.578 -10.879 30.220 1.00 93.50 69 GLY A N 1
ATOM 458 C CA . GLY A 1 69 ? -36.418 -9.882 29.155 1.00 93.50 69 GLY A CA 1
ATOM 459 C C . GLY A 1 69 ? -36.142 -8.450 29.628 1.00 93.50 69 GLY A C 1
ATOM 460 O O . GLY A 1 69 ? -36.156 -7.544 28.804 1.00 93.50 69 GLY A O 1
ATOM 461 N N . VAL A 1 70 ? -35.882 -8.223 30.918 1.00 97.25 70 VAL A N 1
ATOM 462 C CA . VAL A 1 70 ? -35.459 -6.924 31.463 1.00 97.25 70 VAL A CA 1
ATOM 463 C C . VAL A 1 70 ? -34.009 -7.030 31.925 1.00 97.25 70 VAL A C 1
ATOM 465 O O . VAL A 1 70 ? -33.705 -7.868 32.772 1.00 97.25 70 VAL A O 1
ATOM 468 N N . LEU A 1 71 ? -33.125 -6.210 31.359 1.00 96.81 71 LEU A N 1
ATOM 469 C CA . LEU A 1 71 ? -31.749 -6.038 31.818 1.00 96.81 71 LEU A CA 1
ATOM 470 C C . LEU A 1 71 ? -31.716 -4.892 32.827 1.00 96.81 71 LEU A C 1
ATOM 472 O O . LEU A 1 71 ? -31.891 -3.738 32.439 1.00 96.81 71 LEU A O 1
ATOM 476 N N . SER A 1 72 ? -31.512 -5.213 34.103 1.00 96.56 72 SER A N 1
ATOM 477 C CA . SER A 1 72 ? -31.450 -4.227 35.183 1.00 96.56 72 SER A CA 1
ATOM 478 C C . SER A 1 72 ? -30.017 -3.991 35.645 1.00 96.56 72 SER A C 1
ATOM 480 O O . SER A 1 72 ? -29.310 -4.952 35.943 1.00 96.56 72 SER A O 1
ATOM 482 N N . LEU A 1 73 ? -29.605 -2.725 35.738 1.00 95.75 73 LEU A N 1
ATOM 483 C CA . LEU A 1 73 ? -28.260 -2.331 36.165 1.00 95.75 73 LEU A CA 1
ATOM 484 C C . LEU A 1 73 ? -28.286 -0.980 36.889 1.00 95.75 73 LEU A C 1
ATOM 486 O O . LEU A 1 73 ? -29.079 -0.100 36.554 1.00 95.75 73 LEU A O 1
ATOM 490 N N . ARG A 1 74 ? -27.386 -0.798 37.855 1.00 97.12 74 ARG A N 1
ATOM 491 C CA . ARG A 1 74 ? -27.111 0.502 38.471 1.00 97.12 74 ARG A CA 1
ATOM 492 C C . ARG A 1 74 ? -25.682 0.911 38.160 1.00 97.12 74 ARG A C 1
ATOM 494 O O . ARG A 1 74 ? -24.744 0.245 38.589 1.00 97.12 74 ARG A O 1
ATOM 501 N N . LEU A 1 75 ? -25.526 1.982 37.398 1.00 96.94 75 LEU A N 1
ATOM 502 C CA . LEU A 1 75 ? -24.242 2.577 37.065 1.00 96.94 75 LEU A CA 1
ATOM 503 C C . LEU A 1 75 ? -23.901 3.687 38.055 1.00 96.94 75 LEU A C 1
ATOM 505 O O . LEU A 1 75 ? -24.752 4.490 38.434 1.00 96.94 75 LEU A O 1
ATOM 509 N N . VAL A 1 76 ? -22.631 3.774 38.421 1.00 97.50 76 VAL A N 1
ATOM 510 C CA . VAL A 1 76 ? -22.071 4.860 39.222 1.00 97.50 76 VAL A CA 1
ATOM 511 C C . VAL A 1 76 ? -20.988 5.537 38.394 1.00 97.50 76 VAL A C 1
ATOM 513 O O . VAL A 1 76 ? -20.033 4.882 37.984 1.00 97.50 76 VAL A O 1
ATOM 516 N N . ALA A 1 77 ? -21.134 6.836 38.138 1.00 96.31 77 ALA A N 1
ATOM 517 C CA . ALA A 1 77 ? -20.056 7.662 37.604 1.00 96.31 77 ALA A CA 1
ATOM 518 C C . ALA A 1 77 ? -19.233 8.212 38.771 1.00 96.31 77 ALA A C 1
ATOM 520 O O . ALA A 1 77 ? -19.786 8.854 39.667 1.00 96.31 77 ALA A O 1
ATOM 521 N N . GLN A 1 78 ? -17.932 7.940 38.785 1.00 95.50 78 GLN A N 1
ATOM 522 C CA . GLN A 1 78 ? -17.056 8.288 39.904 1.00 95.50 78 GLN A CA 1
ATOM 523 C C . GLN A 1 78 ? -15.616 8.534 39.447 1.00 95.50 78 GLN A C 1
ATOM 525 O O . GLN A 1 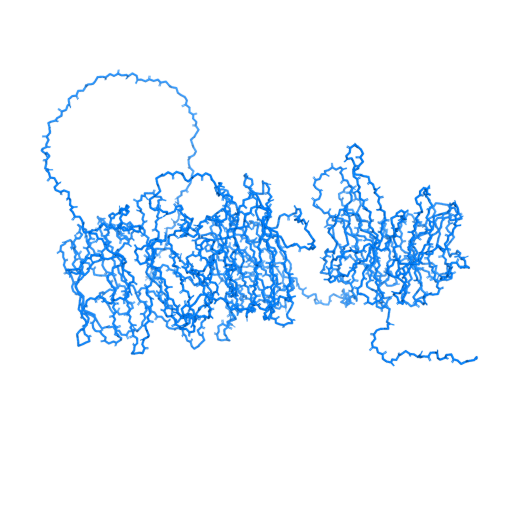78 ? -15.215 8.101 38.367 1.00 95.50 78 GLN A O 1
ATOM 530 N N . GLN A 1 79 ? -14.839 9.219 40.288 1.00 94.75 79 GLN A N 1
ATOM 531 C CA . GLN A 1 79 ? -13.392 9.328 40.109 1.00 94.75 79 GLN A CA 1
ATOM 532 C C . GLN A 1 79 ? -12.716 8.020 40.519 1.00 94.75 79 GLN A C 1
ATOM 534 O O . GLN A 1 79 ? -13.066 7.429 41.544 1.00 94.75 79 GLN A O 1
ATOM 539 N N . VAL A 1 80 ? -11.751 7.585 39.718 1.00 94.81 80 VAL A N 1
ATOM 540 C CA . VAL A 1 80 ? -11.049 6.310 39.869 1.00 94.81 80 VAL A CA 1
ATOM 541 C C . VAL A 1 80 ? -9.565 6.486 39.587 1.00 94.81 80 VAL A C 1
ATOM 543 O O . VAL A 1 80 ? -9.160 7.376 38.840 1.00 94.81 80 VAL A O 1
ATOM 546 N N . ARG A 1 81 ? -8.759 5.588 40.145 1.00 93.50 81 ARG A N 1
ATOM 547 C CA . ARG A 1 81 ? -7.372 5.381 39.737 1.00 93.50 81 ARG A CA 1
ATOM 548 C C . ARG A 1 81 ? -7.334 4.362 38.602 1.00 93.50 81 ARG A C 1
ATOM 550 O O . ARG A 1 81 ? -7.848 3.262 38.768 1.00 93.50 81 ARG A O 1
ATOM 557 N N . TRP A 1 82 ? -6.722 4.688 37.473 1.00 92.81 82 TRP A N 1
ATOM 558 C CA . TRP A 1 82 ? -6.600 3.788 36.326 1.00 92.81 82 TRP A CA 1
ATOM 559 C C . TRP A 1 82 ? -5.139 3.502 35.998 1.00 92.81 82 TRP A C 1
ATOM 561 O O . TRP A 1 82 ? -4.322 4.420 35.957 1.00 92.81 82 TRP A O 1
ATOM 571 N N . HIS A 1 83 ? -4.844 2.227 35.744 1.00 91.88 83 HIS A N 1
ATOM 572 C CA . HIS A 1 83 ? -3.551 1.726 35.290 1.00 91.88 83 HIS A CA 1
ATOM 573 C C . HIS A 1 83 ? -3.654 1.328 33.807 1.00 91.88 83 HIS A C 1
ATOM 575 O O . HIS A 1 83 ? -4.051 0.201 33.500 1.00 91.88 83 HIS A O 1
ATOM 581 N N . PRO A 1 84 ? -3.349 2.243 32.875 1.00 89.62 84 PRO A N 1
ATOM 582 C CA . PRO A 1 84 ? -3.488 2.011 31.434 1.00 89.62 84 PRO A CA 1
ATOM 583 C C . PRO A 1 84 ? -2.422 1.077 30.844 1.00 89.62 84 PRO A C 1
ATOM 585 O O . PRO A 1 84 ? -2.596 0.579 29.736 1.00 89.62 84 PRO A O 1
ATOM 588 N N . GLU A 1 85 ? -1.322 0.847 31.559 1.00 90.62 85 GLU A N 1
ATOM 589 C CA . GLU A 1 85 ? -0.228 -0.048 31.165 1.00 90.62 85 GLU A CA 1
ATOM 590 C C . GLU A 1 85 ? -0.197 -1.273 32.099 1.00 90.62 85 GLU A C 1
ATOM 592 O O . GLU A 1 85 ? -1.206 -1.971 32.211 1.00 90.62 85 GLU A O 1
ATOM 597 N N . ALA A 1 86 ? 0.913 -1.547 32.789 1.00 89.31 86 ALA A N 1
ATOM 598 C CA . ALA A 1 86 ? 0.990 -2.617 33.783 1.00 89.31 86 ALA A CA 1
ATOM 599 C C . ALA A 1 86 ? 0.040 -2.356 34.969 1.00 89.31 86 ALA A C 1
ATOM 601 O O . ALA A 1 86 ? -0.113 -1.211 35.398 1.00 89.31 86 ALA A O 1
ATOM 602 N N . ASP A 1 87 ? -0.591 -3.407 35.506 1.00 90.06 87 ASP A N 1
ATOM 603 C CA . ASP A 1 87 ? -1.541 -3.306 36.631 1.00 90.06 87 ASP A CA 1
ATOM 604 C C . ASP A 1 87 ? -0.903 -2.759 37.917 1.00 90.06 87 ASP A C 1
ATOM 606 O O . ASP A 1 87 ? -1.561 -2.078 38.699 1.00 90.06 87 ASP A O 1
ATOM 610 N N . ASP A 1 88 ? 0.384 -3.028 38.117 1.00 87.69 88 ASP A N 1
ATOM 611 C CA . ASP A 1 88 ? 1.212 -2.541 39.222 1.00 87.69 88 ASP A CA 1
ATOM 612 C C . ASP A 1 88 ? 2.037 -1.291 38.853 1.00 87.69 88 ASP A C 1
ATOM 614 O O . ASP A 1 88 ? 2.827 -0.799 39.660 1.00 87.69 88 ASP A O 1
ATOM 618 N N . GLY A 1 89 ? 1.849 -0.763 37.640 1.00 86.81 89 GLY A N 1
ATOM 619 C CA . GLY A 1 89 ? 2.563 0.399 37.121 1.00 86.81 89 GLY A CA 1
ATOM 620 C C . GLY A 1 89 ? 1.993 1.744 37.592 1.00 86.81 89 GLY A C 1
ATOM 621 O O . GLY A 1 89 ? 1.121 1.802 38.463 1.00 86.81 89 GLY A O 1
ATOM 622 N N . PRO A 1 90 ? 2.449 2.864 37.002 1.00 86.38 90 PRO A N 1
ATOM 623 C CA . PRO A 1 90 ? 1.893 4.179 37.289 1.00 86.38 90 PRO A CA 1
ATOM 624 C C . PRO A 1 90 ? 0.399 4.261 36.972 1.00 86.38 90 PRO A C 1
ATOM 626 O O . PRO A 1 90 ? -0.103 3.621 36.046 1.00 86.38 90 PRO A O 1
ATOM 629 N N . SER A 1 91 ? -0.297 5.125 37.705 1.00 88.12 91 SER A N 1
ATOM 630 C CA . SER A 1 91 ? -1.727 5.357 37.524 1.00 88.12 91 SER A CA 1
ATOM 631 C C . SER A 1 91 ? -2.072 6.809 37.251 1.00 88.12 91 SER A C 1
ATOM 633 O O . SER A 1 91 ? -1.386 7.708 37.737 1.00 88.12 91 SER A O 1
ATOM 635 N N . VAL A 1 92 ? -3.211 7.030 36.602 1.00 87.75 92 VAL A N 1
ATOM 636 C CA . VAL A 1 92 ? -3.843 8.345 36.458 1.00 87.75 92 VAL A CA 1
ATOM 637 C C . VAL A 1 92 ? -5.208 8.393 37.127 1.00 87.75 92 VAL A C 1
ATOM 639 O O . VAL A 1 92 ? -5.902 7.381 37.226 1.00 87.75 92 VAL A O 1
ATOM 642 N N . GLU A 1 93 ? -5.602 9.582 37.573 1.00 90.62 93 GLU A N 1
ATOM 643 C CA . GLU A 1 93 ? -6.962 9.832 38.038 1.00 90.62 93 GLU A CA 1
ATOM 644 C C . GLU A 1 93 ? -7.855 10.191 36.850 1.00 90.62 93 GLU A C 1
ATOM 646 O O . GLU A 1 93 ? -7.579 11.127 36.099 1.00 90.62 93 GLU A O 1
ATOM 651 N N . VAL A 1 94 ? -8.925 9.423 36.668 1.00 91.56 94 VAL A N 1
ATOM 652 C CA . VAL A 1 94 ? -9.903 9.604 35.588 1.00 91.56 94 VAL A CA 1
ATOM 653 C C . VAL A 1 94 ? -11.317 9.429 36.127 1.00 91.56 94 VAL A C 1
ATOM 655 O O . VAL A 1 94 ? -11.527 9.018 37.268 1.00 91.56 94 VAL A O 1
ATOM 658 N N . GLU A 1 95 ? -12.306 9.749 35.306 1.00 93.44 95 GLU A N 1
ATOM 659 C CA . GLU A 1 95 ? -13.716 9.525 35.602 1.00 93.44 95 GLU A CA 1
ATOM 660 C C . GLU A 1 95 ? -14.188 8.308 34.812 1.00 93.44 95 GLU A C 1
ATOM 662 O O . GLU A 1 95 ? -13.976 8.230 33.603 1.00 93.44 95 GLU A O 1
ATOM 667 N N . ALA A 1 96 ? -14.827 7.353 35.482 1.00 95.38 96 ALA A N 1
ATOM 668 C CA . ALA A 1 96 ? -15.285 6.121 34.851 1.00 95.38 96 ALA A CA 1
ATOM 669 C C . ALA A 1 96 ? -16.664 5.705 35.364 1.00 95.38 96 ALA A C 1
ATOM 671 O O . ALA A 1 96 ? -17.095 6.086 36.458 1.00 95.38 96 ALA A O 1
ATOM 672 N N . PHE A 1 97 ? -17.347 4.892 34.560 1.00 96.81 97 PHE A N 1
ATOM 673 C CA . PHE A 1 97 ? -18.544 4.184 34.995 1.00 96.81 97 PHE A CA 1
ATOM 674 C C . PHE A 1 97 ? -18.160 2.873 35.691 1.00 96.81 97 PHE A C 1
ATOM 676 O O . PHE A 1 97 ? -17.252 2.167 35.262 1.00 96.81 97 PHE A O 1
ATOM 683 N N . GLY A 1 98 ? -18.894 2.514 36.739 1.00 96.81 98 GLY A N 1
ATOM 684 C CA . GLY A 1 98 ? -18.843 1.194 37.366 1.00 96.81 98 GLY A CA 1
ATOM 685 C C . GLY A 1 98 ? -20.241 0.664 37.650 1.00 96.81 98 GLY A C 1
ATOM 686 O O . GLY A 1 98 ? -21.182 1.444 37.792 1.00 96.81 98 GLY A O 1
ATOM 687 N N . GLU A 1 99 ? -20.384 -0.655 37.736 1.00 96.69 99 GLU A N 1
ATOM 688 C CA . GLU A 1 99 ? -21.595 -1.271 38.281 1.00 96.69 99 GLU A CA 1
ATOM 689 C C . GLU A 1 99 ? -21.593 -1.123 39.809 1.00 96.69 99 GLU A C 1
ATOM 691 O O . GLU A 1 99 ? -20.580 -1.360 40.466 1.00 96.69 99 GLU A O 1
ATOM 696 N N . GLU A 1 100 ? -22.716 -0.696 40.389 1.00 95.56 100 GLU A N 1
ATOM 697 C CA . GLU A 1 100 ? -22.838 -0.548 41.839 1.00 95.56 100 GLU A CA 1
ATOM 698 C C . GLU A 1 100 ? -22.523 -1.874 42.555 1.00 95.56 100 GLU A C 1
ATOM 700 O O . GLU A 1 100 ? -23.134 -2.905 42.283 1.00 95.56 100 GLU A O 1
ATOM 705 N N . GLY A 1 101 ? -21.573 -1.835 43.494 1.00 92.06 101 GLY A N 1
ATOM 706 C CA . GLY A 1 101 ? -21.111 -3.016 44.229 1.00 92.06 101 GLY A CA 1
ATOM 707 C C . GLY A 1 101 ? -19.997 -3.809 43.538 1.00 92.06 101 GLY A C 1
ATOM 708 O O . GLY A 1 101 ? -19.483 -4.746 44.141 1.00 92.06 101 GLY A O 1
ATOM 709 N N . GLN A 1 102 ? -19.592 -3.424 42.325 1.00 94.81 102 GLN A N 1
ATOM 710 C CA . GLN A 1 102 ? -18.435 -3.973 41.617 1.00 94.81 102 GLN A CA 1
ATOM 711 C C . GLN A 1 102 ? -17.292 -2.954 41.561 1.00 94.81 102 GLN A C 1
ATOM 713 O O . GLN A 1 102 ? -17.480 -1.757 41.805 1.00 94.81 102 GLN A O 1
ATOM 718 N N . ALA A 1 103 ? -16.088 -3.422 41.226 1.00 94.00 103 ALA A N 1
ATOM 719 C CA . ALA A 1 103 ? -14.995 -2.517 40.892 1.00 94.00 103 ALA A CA 1
ATOM 720 C C . ALA A 1 103 ? -15.376 -1.678 39.652 1.00 94.00 103 ALA A C 1
ATOM 722 O O . ALA A 1 103 ? -15.977 -2.219 38.717 1.00 94.00 103 ALA A O 1
ATOM 723 N N . PRO A 1 104 ? -15.053 -0.371 39.610 1.00 95.81 104 PRO A N 1
ATOM 724 C CA . PRO A 1 104 ? -15.211 0.400 38.384 1.00 95.81 104 PRO A CA 1
ATOM 725 C C . PRO A 1 104 ? -14.354 -0.196 37.273 1.00 95.81 104 PRO A C 1
ATOM 727 O O . PRO A 1 104 ? -13.313 -0.795 37.541 1.00 95.81 104 PRO A O 1
ATOM 730 N N . SER A 1 105 ? -14.769 -0.010 36.025 1.00 96.38 105 SER A N 1
ATOM 731 C CA . SER A 1 105 ? -14.082 -0.613 34.892 1.00 96.38 105 SER A CA 1
ATOM 732 C C . SER A 1 105 ? -13.854 0.387 33.770 1.00 96.38 105 SER A C 1
ATOM 734 O O . SER A 1 105 ? -14.629 1.329 33.596 1.00 96.38 105 SER A O 1
ATOM 736 N N . ILE A 1 106 ? -12.787 0.182 33.001 1.00 95.69 106 ILE A N 1
ATOM 737 C CA . ILE A 1 106 ? -12.486 0.966 31.803 1.00 95.69 106 ILE A CA 1
ATOM 738 C C . ILE A 1 106 ? -12.267 -0.002 30.634 1.00 95.69 106 ILE A C 1
ATOM 740 O O . ILE A 1 106 ? -11.379 -0.847 30.720 1.00 95.69 106 ILE A O 1
ATOM 744 N N . PRO A 1 107 ? -13.049 0.103 29.544 1.00 97.00 107 PRO A N 1
ATOM 745 C CA . PRO A 1 107 ? -14.274 0.892 29.421 1.00 97.00 107 PRO A CA 1
ATOM 746 C C . PRO A 1 107 ? -15.324 0.493 30.471 1.00 97.00 107 PRO A C 1
ATOM 748 O O . PRO A 1 107 ? -15.231 -0.546 31.134 1.00 97.00 107 PRO A O 1
ATOM 751 N N . GLY A 1 108 ? -16.343 1.333 30.615 1.00 97.06 108 GLY A N 1
ATOM 752 C CA . GLY A 1 108 ? -17.472 1.083 31.497 1.00 97.06 108 GLY A CA 1
ATOM 753 C C . GLY A 1 108 ? -18.196 -0.239 31.188 1.00 97.06 108 GLY A C 1
ATOM 754 O O . GLY A 1 108 ? -17.957 -0.851 30.142 1.00 97.06 108 GLY A O 1
ATOM 755 N N . PRO A 1 109 ? -19.081 -0.690 32.092 1.00 97.69 109 PRO A N 1
ATOM 756 C CA . PRO A 1 109 ? -19.698 -2.013 32.012 1.00 97.69 109 PRO A CA 1
ATOM 757 C C . PRO A 1 109 ? -20.403 -2.302 30.670 1.00 97.69 109 PRO A C 1
ATOM 759 O O . PRO A 1 109 ? -21.182 -1.489 30.175 1.00 97.69 109 PRO A O 1
ATOM 762 N N . LEU A 1 110 ? -20.177 -3.488 30.089 1.00 97.50 110 LEU A N 1
ATOM 763 C CA . LEU A 1 110 ? -20.807 -3.888 28.823 1.00 97.50 110 LEU A CA 1
ATOM 764 C C . LEU A 1 110 ? -22.325 -4.044 28.994 1.00 97.50 110 LEU A C 1
ATOM 766 O O . LEU A 1 110 ? -22.795 -4.950 29.683 1.00 97.50 110 LEU A O 1
ATOM 770 N N . LEU A 1 111 ? -23.105 -3.218 28.297 1.00 96.12 111 LEU A N 1
ATOM 771 C CA . LEU A 1 111 ? -24.556 -3.366 28.217 1.00 96.12 111 LEU A CA 1
ATOM 772 C C . LEU A 1 111 ? -24.894 -4.252 27.017 1.00 96.12 111 LEU A C 1
ATOM 774 O O . LEU A 1 111 ? -24.615 -3.881 25.880 1.00 96.12 111 LEU A O 1
ATOM 778 N N . ARG A 1 112 ? -25.510 -5.418 27.230 1.00 95.44 112 ARG A N 1
ATOM 779 C CA . ARG A 1 112 ? -25.860 -6.326 26.125 1.00 95.44 112 ARG A CA 1
ATOM 780 C C . ARG A 1 112 ? -27.216 -6.980 26.318 1.00 95.44 112 ARG A C 1
ATOM 782 O O . ARG A 1 112 ? -27.514 -7.528 27.376 1.00 95.44 112 ARG A O 1
ATOM 789 N N . GLY A 1 113 ? -28.038 -6.950 25.277 1.00 94.25 113 GLY A N 1
ATOM 790 C CA . GLY A 1 113 ? -29.347 -7.594 25.266 1.00 94.25 113 GLY A CA 1
ATOM 791 C C . GLY A 1 113 ? -29.795 -7.922 23.850 1.00 94.25 113 GLY A C 1
ATOM 792 O O . GLY A 1 113 ? -29.281 -7.375 22.885 1.00 94.25 113 GLY A O 1
ATOM 793 N N . ARG A 1 114 ? -30.777 -8.810 23.710 1.00 94.56 114 ARG A N 1
ATOM 794 C CA . ARG A 1 114 ? -31.369 -9.127 22.405 1.00 94.56 114 ARG A CA 1
ATOM 795 C C . ARG A 1 114 ? -32.399 -8.069 22.015 1.00 94.56 114 ARG A C 1
ATOM 797 O O . ARG A 1 114 ? -32.934 -7.367 22.878 1.00 94.56 114 ARG A O 1
ATOM 804 N N . VAL A 1 115 ? -32.731 -7.992 20.728 1.00 94.62 115 VAL A N 1
ATOM 805 C CA . VAL A 1 115 ? -33.902 -7.232 20.268 1.00 94.62 115 VAL A CA 1
ATOM 806 C C . VAL A 1 115 ? -35.128 -7.651 21.087 1.00 94.62 115 VAL A C 1
ATOM 808 O O . VAL A 1 115 ? -35.435 -8.832 21.235 1.00 94.62 115 VAL A O 1
ATOM 811 N N . GLY A 1 116 ? -35.817 -6.666 21.653 1.00 94.06 116 GLY A N 1
ATOM 812 C CA . GLY A 1 116 ? -36.953 -6.849 22.548 1.00 94.06 116 GLY A CA 1
ATOM 813 C C . GLY A 1 116 ? -36.627 -6.721 24.037 1.00 94.06 116 GLY A C 1
ATOM 814 O O . GLY A 1 116 ? -37.555 -6.449 24.803 1.00 94.06 116 GLY A O 1
ATOM 815 N N . THR A 1 117 ? -35.359 -6.844 24.447 1.00 95.38 117 THR A N 1
ATOM 816 C CA . THR A 1 117 ? -34.942 -6.635 25.842 1.00 95.38 117 THR A CA 1
ATOM 817 C C . THR A 1 117 ? -35.267 -5.210 26.292 1.00 95.38 117 THR A C 1
ATOM 819 O O . THR A 1 117 ? -35.033 -4.240 25.571 1.00 95.38 117 THR A O 1
ATOM 822 N N . VAL A 1 118 ? -35.797 -5.068 27.505 1.00 95.50 118 VAL A N 1
ATOM 823 C CA . VAL A 1 118 ? -35.968 -3.775 28.171 1.00 95.50 118 VAL A CA 1
ATOM 824 C C . VAL A 1 118 ? -34.704 -3.468 28.966 1.00 95.50 118 VAL A C 1
ATOM 826 O O . VAL A 1 118 ? -34.403 -4.160 29.932 1.00 95.50 118 VAL A O 1
ATOM 829 N N . LEU A 1 119 ? -33.975 -2.435 28.562 1.00 94.00 119 LEU A N 1
ATOM 830 C CA . LEU A 1 119 ? -32.849 -1.875 29.295 1.00 94.00 119 LEU A CA 1
ATOM 831 C C . LEU A 1 119 ? -33.388 -0.964 30.404 1.00 94.00 119 LEU A C 1
ATOM 833 O O . LEU A 1 119 ? -34.057 0.023 30.107 1.00 94.00 119 LEU A O 1
ATOM 837 N N . ASP A 1 120 ? -33.129 -1.312 31.659 1.00 95.38 120 ASP A N 1
ATOM 838 C CA . ASP A 1 120 ? -33.597 -0.616 32.859 1.00 95.38 120 ASP A CA 1
ATOM 839 C C . ASP A 1 120 ? -32.389 -0.232 33.723 1.00 95.38 120 ASP A C 1
ATOM 841 O O . ASP A 1 120 ? -31.897 -1.026 34.526 1.00 95.38 120 ASP A O 1
ATOM 845 N N . VAL A 1 121 ? -31.862 0.969 33.492 1.00 95.00 121 VAL A N 1
ATOM 846 C CA . VAL A 1 121 ? -30.580 1.420 34.041 1.00 95.00 121 VAL A CA 1
ATOM 847 C C . VAL A 1 121 ? -30.800 2.657 34.894 1.00 95.00 121 VAL A C 1
ATOM 849 O O . VAL A 1 121 ? -31.365 3.641 34.415 1.00 95.00 121 VAL A O 1
ATOM 852 N N . SER A 1 122 ? -30.326 2.645 36.139 1.00 95.06 122 SER A N 1
ATOM 853 C CA . SER A 1 122 ? -30.134 3.884 36.896 1.00 95.06 122 SER A CA 1
ATOM 854 C C . SER A 1 122 ? -28.678 4.317 36.863 1.00 95.06 122 SER A C 1
ATOM 856 O O . SER A 1 122 ? -27.779 3.482 36.849 1.00 95.06 122 SER A O 1
ATOM 858 N N . VAL A 1 123 ? -28.444 5.624 36.788 1.00 95.94 123 VAL A N 1
ATOM 859 C CA . VAL A 1 123 ? -27.108 6.214 36.796 1.00 95.94 123 VAL A CA 1
ATOM 860 C C . VAL A 1 123 ? -27.027 7.185 37.960 1.00 95.94 123 VAL A C 1
ATOM 862 O O . VAL A 1 123 ? -27.752 8.179 37.987 1.00 95.94 123 VAL A O 1
ATOM 865 N N . ARG A 1 124 ? -26.145 6.896 38.916 1.00 97.19 124 ARG A N 1
ATOM 866 C CA . ARG A 1 124 ? -25.809 7.782 40.028 1.00 97.19 124 ARG A CA 1
ATOM 867 C C . ARG A 1 124 ? -24.559 8.585 39.694 1.00 97.19 124 ARG A C 1
ATOM 869 O O . ARG A 1 124 ? -23.547 8.024 39.275 1.00 97.19 124 ARG A O 1
ATOM 876 N N . ASN A 1 125 ? -24.619 9.890 39.926 1.00 96.62 125 ASN A N 1
ATOM 877 C CA . ASN A 1 125 ? -23.484 10.784 39.782 1.00 96.62 125 ASN A CA 1
ATOM 878 C C . ASN A 1 125 ? -22.774 10.973 41.132 1.00 96.62 125 ASN A C 1
ATOM 880 O O . ASN A 1 125 ? -23.278 11.665 42.014 1.00 96.62 125 ASN A O 1
ATOM 884 N N . SER A 1 126 ? -21.599 10.368 41.293 1.00 95.81 126 SER A N 1
ATOM 885 C CA . SER A 1 126 ? -20.719 10.554 42.456 1.00 95.81 126 SER A CA 1
ATOM 886 C C . SER A 1 126 ? -19.535 11.487 42.156 1.00 95.81 126 SER A C 1
ATOM 888 O O . SER A 1 126 ? -18.582 11.554 42.937 1.00 95.81 126 SER A O 1
ATOM 890 N N . LEU A 1 127 ? -19.583 12.197 41.027 1.00 93.81 127 LEU A N 1
ATOM 891 C CA . LEU A 1 127 ? -18.636 13.244 40.652 1.00 93.81 127 LEU A CA 1
ATOM 892 C C . LEU A 1 127 ? -19.029 14.582 41.305 1.00 93.81 127 LEU A C 1
ATOM 894 O O . LEU A 1 127 ? -20.198 14.776 41.655 1.00 93.81 127 LEU A O 1
ATOM 898 N N . PRO A 1 128 ? -18.069 15.508 41.482 1.00 92.00 128 PRO A N 1
ATOM 899 C CA . PRO A 1 128 ? -18.349 16.836 42.033 1.00 92.00 128 PRO A CA 1
ATOM 900 C C . PRO A 1 128 ? -19.144 17.736 41.074 1.00 92.00 128 PRO A C 1
ATOM 902 O O . PRO A 1 128 ? -19.767 18.696 41.522 1.00 92.00 128 PRO A O 1
ATOM 905 N N . ASP A 1 129 ? -19.150 17.411 39.780 1.00 91.62 129 ASP A N 1
ATOM 906 C CA . ASP A 1 129 ? -19.747 18.208 38.711 1.00 91.62 129 ASP A CA 1
ATOM 907 C C . ASP A 1 129 ? -21.038 17.588 38.172 1.00 91.62 129 ASP A C 1
ATOM 909 O O . ASP A 1 129 ? -21.317 16.401 38.356 1.00 91.62 129 ASP A O 1
ATOM 913 N N . THR A 1 130 ? -21.853 18.391 37.482 1.00 91.88 130 THR A N 1
ATOM 914 C CA . THR A 1 130 ? -23.058 17.865 36.824 1.00 91.88 130 THR A CA 1
ATOM 915 C C . THR A 1 130 ? -22.655 16.916 35.701 1.00 91.88 130 THR A C 1
ATOM 917 O O . THR A 1 130 ? -21.900 17.296 34.811 1.00 91.88 130 THR A O 1
ATOM 920 N N . LEU A 1 131 ? -23.212 15.708 35.711 1.00 92.06 131 LEU A N 1
ATOM 921 C CA . LEU A 1 131 ? -22.968 14.685 34.707 1.00 92.06 131 LEU A CA 1
ATOM 922 C C . LEU A 1 131 ? -24.038 14.738 33.616 1.00 92.06 131 LEU A C 1
ATOM 924 O O . LEU A 1 131 ? -25.237 14.702 33.891 1.00 92.06 131 LEU A O 1
ATOM 928 N N . LEU A 1 132 ? -23.594 14.769 32.368 1.00 90.50 132 LEU A N 1
ATOM 929 C CA . LEU A 1 132 ? -24.384 14.437 31.194 1.00 90.50 132 LEU A CA 1
ATOM 930 C C . LEU A 1 132 ? -24.137 12.973 30.845 1.00 90.50 132 LEU A C 1
ATOM 932 O O . LEU A 1 132 ? -22.987 12.552 30.807 1.00 90.50 132 LEU A O 1
ATOM 936 N N . VAL A 1 133 ? -25.189 12.207 30.567 1.00 89.56 133 VAL A N 1
ATOM 937 C CA . VAL A 1 133 ? -25.094 10.811 30.116 1.00 89.56 133 VAL A CA 1
ATOM 938 C C . VAL A 1 133 ? -25.834 10.664 28.803 1.00 89.56 133 VAL A C 1
ATOM 940 O O . VAL A 1 133 ? -26.993 11.059 28.700 1.00 89.56 133 VAL A O 1
ATOM 943 N N . PHE A 1 134 ? -25.191 10.056 27.816 1.00 87.06 134 PHE A N 1
ATOM 944 C CA . PHE A 1 134 ? -25.754 9.838 26.490 1.00 87.06 134 PHE A CA 1
ATOM 945 C C . PHE A 1 134 ? -25.723 8.361 26.097 1.00 87.06 134 PHE A C 1
ATOM 947 O O . PHE A 1 134 ? -24.934 7.568 26.607 1.00 87.06 134 PHE A O 1
ATOM 954 N N . GLY A 1 135 ? -26.623 7.976 25.191 1.00 84.38 135 GLY A N 1
ATOM 955 C CA . GLY A 1 135 ? -26.715 6.609 24.663 1.00 84.38 135 GLY A CA 1
ATOM 956 C C . GLY A 1 135 ? -27.541 5.632 25.508 1.00 84.38 135 GLY A C 1
ATOM 957 O O . GLY A 1 135 ? -27.864 4.560 25.005 1.00 84.38 135 GLY A O 1
ATOM 958 N N . ILE A 1 136 ? -27.958 5.996 26.732 1.00 82.25 136 ILE A N 1
ATOM 959 C CA . ILE A 1 136 ? -28.797 5.157 27.623 1.00 82.25 136 ILE A CA 1
ATOM 960 C C . ILE A 1 136 ? -30.244 5.679 27.735 1.00 82.25 136 ILE A C 1
ATOM 962 O O . ILE A 1 136 ? -31.166 4.880 27.869 1.00 82.25 136 ILE A O 1
ATOM 966 N N . GLY A 1 137 ? -30.456 6.999 27.651 1.00 61.31 137 GLY A N 1
ATOM 967 C CA . GLY A 1 137 ? -31.703 7.657 28.063 1.00 61.31 137 GLY A CA 1
ATOM 968 C C . GLY A 1 137 ? -32.922 7.519 27.138 1.00 61.31 137 GLY A C 1
ATOM 969 O O . GLY A 1 137 ? -34.035 7.449 27.655 1.00 61.31 137 GLY A O 1
ATOM 970 N N . GLY A 1 138 ? -32.732 7.425 25.813 1.00 58.88 138 GLY A N 1
ATOM 971 C CA . GLY A 1 138 ? -33.808 7.645 24.824 1.00 58.88 138 GLY A CA 1
ATOM 972 C C . GLY A 1 138 ? -33.984 6.514 23.806 1.00 58.88 138 GLY A C 1
ATOM 973 O O . GLY A 1 138 ? -33.275 5.505 23.893 1.00 58.88 138 GLY A O 1
ATOM 974 N N . PRO A 1 139 ? -34.933 6.626 22.852 1.00 52.12 139 PRO A N 1
ATOM 975 C CA . PRO A 1 139 ? -35.162 5.598 21.833 1.00 52.12 139 PRO A CA 1
ATOM 976 C C . PRO A 1 139 ? -33.878 5.300 21.042 1.00 52.12 139 PRO A C 1
ATOM 978 O O . PRO A 1 139 ? -33.035 6.182 20.864 1.00 52.12 139 PRO A O 1
ATOM 981 N N . ALA A 1 140 ? -33.717 4.055 20.577 1.00 46.50 140 ALA A N 1
ATOM 982 C CA . ALA A 1 140 ? -32.604 3.685 19.700 1.00 46.50 140 ALA A CA 1
ATOM 983 C C . ALA A 1 140 ? -32.563 4.654 18.501 1.00 46.50 140 ALA A C 1
ATOM 985 O O . ALA A 1 140 ? -33.584 4.837 17.841 1.00 46.50 140 ALA A O 1
ATOM 986 N N . GLY A 1 141 ? -31.427 5.319 18.262 1.00 46.03 141 GLY A N 1
ATOM 987 C CA . GLY A 1 141 ? -31.300 6.346 17.217 1.00 46.03 141 GLY A CA 1
ATOM 988 C C . GLY A 1 141 ? -31.124 7.790 17.698 1.00 46.03 141 GLY A C 1
ATOM 989 O O . GLY A 1 141 ? -30.602 8.598 16.935 1.00 46.03 141 GLY A O 1
ATOM 990 N N . ALA A 1 142 ? -31.499 8.142 18.935 1.00 46.53 142 ALA A N 1
ATOM 991 C CA . ALA A 1 142 ? -31.394 9.517 19.442 1.00 46.53 142 ALA A CA 1
ATOM 992 C C . ALA A 1 142 ? -30.194 9.713 20.387 1.00 46.53 142 ALA A C 1
ATOM 994 O O . ALA A 1 142 ? -29.935 8.881 21.260 1.00 46.53 142 ALA A O 1
ATOM 995 N N . VAL A 1 143 ? -29.499 10.853 20.272 1.00 52.75 143 VAL A N 1
ATOM 996 C CA . VAL A 1 143 ? -28.577 11.326 21.319 1.00 52.75 143 VAL A CA 1
ATOM 997 C C . VAL A 1 143 ? -29.427 11.873 22.466 1.00 52.75 143 VAL A C 1
ATOM 999 O O . VAL A 1 143 ? -29.664 13.072 22.575 1.00 52.75 143 VAL A O 1
ATOM 1002 N N . ASP A 1 144 ? -29.959 10.977 23.293 1.00 68.44 144 ASP A N 1
ATOM 1003 C CA . ASP A 1 144 ? -30.547 11.367 24.574 1.00 68.44 144 ASP A CA 1
ATOM 1004 C C . ASP A 1 144 ? -29.448 11.918 25.480 1.00 68.44 144 ASP A C 1
ATOM 1006 O O . ASP A 1 144 ? -28.317 11.431 25.439 1.00 68.44 144 ASP A O 1
ATOM 1010 N N . THR A 1 145 ? -29.775 12.937 26.267 1.00 77.62 145 THR A N 1
ATOM 1011 C CA . THR A 1 145 ? -28.892 13.459 27.301 1.00 77.62 145 THR A CA 1
ATOM 1012 C C . THR A 1 145 ? -29.627 13.478 28.637 1.00 77.62 145 THR A C 1
ATOM 1014 O O . THR A 1 145 ? -30.478 14.334 28.881 1.00 77.62 145 THR A O 1
ATOM 1017 N N . LEU A 1 146 ? -29.245 12.573 29.536 1.00 86.94 146 LEU A N 1
ATOM 1018 C CA . LEU A 1 146 ? -29.652 12.629 30.935 1.00 86.94 146 LEU A CA 1
ATOM 1019 C C . LEU A 1 146 ? -28.736 13.613 31.657 1.00 86.94 146 LEU A C 1
ATOM 1021 O O . LEU A 1 146 ? -27.517 13.473 31.599 1.00 86.94 146 LEU A O 1
ATOM 1025 N N . ARG A 1 147 ? -29.311 14.594 32.353 1.00 90.12 147 ARG A N 1
ATOM 1026 C CA . ARG A 1 147 ? -28.565 15.554 33.173 1.00 90.12 147 ARG A CA 1
ATOM 1027 C C . ARG A 1 147 ? -28.732 15.199 34.644 1.00 90.12 147 ARG A C 1
ATOM 1029 O O . ARG A 1 147 ? -29.851 15.194 35.150 1.00 90.12 147 ARG A O 1
ATOM 1036 N N . ILE A 1 148 ? -27.627 14.910 35.320 1.00 93.06 148 ILE A N 1
ATOM 1037 C CA . ILE A 1 148 ? -27.610 14.367 36.678 1.00 93.06 148 ILE A CA 1
ATOM 1038 C C . ILE A 1 148 ? -26.750 15.284 37.557 1.00 93.06 148 ILE A C 1
ATOM 1040 O O . ILE A 1 148 ? -25.530 15.325 37.376 1.00 93.06 148 ILE A O 1
ATOM 1044 N N . PRO A 1 149 ? -27.342 16.053 38.489 1.00 94.44 149 PRO A N 1
ATOM 1045 C CA . PRO A 1 149 ? -26.567 16.910 39.384 1.00 94.44 149 PRO A CA 1
ATOM 1046 C C . PRO A 1 149 ? -25.639 16.072 40.285 1.00 94.44 149 PRO A C 1
ATOM 1048 O O . PRO A 1 149 ? -25.875 14.869 40.436 1.00 94.44 149 PRO A O 1
ATOM 1051 N N . PRO A 1 150 ? -24.600 16.672 40.893 1.00 95.75 150 PRO A N 1
ATOM 1052 C CA . PRO A 1 150 ? -23.748 15.988 41.868 1.00 95.75 150 PRO A CA 1
ATOM 1053 C C . PRO A 1 150 ? -24.580 15.310 42.966 1.00 95.75 150 PRO A C 1
ATOM 1055 O O . PRO A 1 150 ? -25.492 15.920 43.524 1.00 95.75 150 PRO A O 1
ATOM 1058 N N . GLY A 1 151 ? -24.308 14.034 43.246 1.00 95.75 151 GLY A N 1
ATOM 1059 C CA . GLY A 1 151 ? -25.069 13.213 44.198 1.00 95.75 151 GLY A CA 1
ATOM 1060 C C . GLY A 1 151 ? -26.447 12.745 43.708 1.00 95.75 151 GLY A C 1
ATOM 1061 O O . GLY A 1 151 ? -27.103 11.966 44.396 1.00 95.75 151 GLY A O 1
ATOM 1062 N N . GLY A 1 152 ? -26.895 13.196 42.534 1.00 96.44 152 GLY A N 1
ATOM 1063 C CA . GLY A 1 152 ? -28.167 12.806 41.937 1.00 96.44 152 GLY A CA 1
ATOM 1064 C C . GLY A 1 152 ? -28.143 11.406 41.323 1.00 96.44 152 GLY A C 1
ATOM 1065 O O . GLY A 1 152 ? -27.090 10.850 41.007 1.00 96.44 152 GLY A O 1
ATOM 1066 N N . GLU A 1 153 ? -29.332 10.854 41.096 1.00 95.94 153 GLU A N 1
ATOM 1067 C CA . GLU A 1 153 ? -29.534 9.597 40.379 1.00 95.94 153 GLU A CA 1
ATOM 1068 C C . GLU A 1 153 ? -30.711 9.740 39.413 1.00 95.94 153 GLU A C 1
ATOM 1070 O O . GLU A 1 153 ? -31.756 10.288 39.766 1.00 95.94 153 GLU A O 1
ATOM 1075 N N . VAL A 1 154 ? -30.544 9.250 38.186 1.00 93.75 154 VAL A N 1
ATOM 1076 C CA . VAL A 1 154 ? -31.606 9.218 37.173 1.00 93.75 154 VAL A CA 1
ATOM 1077 C C . VAL A 1 154 ? -31.761 7.795 36.662 1.00 93.75 154 VAL A C 1
ATOM 1079 O O . VAL A 1 154 ? -30.778 7.133 36.343 1.00 93.75 154 VAL A O 1
ATOM 1082 N N . ARG A 1 155 ? -33.006 7.325 36.559 1.00 92.44 155 ARG A N 1
ATOM 1083 C CA . ARG A 1 155 ? -33.347 6.017 35.994 1.00 92.44 155 ARG A CA 1
ATOM 1084 C C . ARG A 1 155 ? -33.925 6.176 34.595 1.00 92.44 155 ARG A C 1
ATOM 1086 O O . ARG A 1 155 ? -34.873 6.933 34.409 1.00 92.44 155 ARG A O 1
ATOM 1093 N N . SER A 1 156 ? -33.390 5.425 33.639 1.00 89.69 156 SER A N 1
ATOM 1094 C CA . SER A 1 156 ? -33.941 5.279 32.295 1.00 89.69 156 SER A CA 1
ATOM 1095 C C . SER A 1 156 ? -34.398 3.845 32.063 1.00 89.69 156 SER A C 1
ATOM 1097 O O . SER A 1 156 ? -33.756 2.883 32.484 1.00 89.69 156 SER A O 1
ATOM 1099 N N . ARG A 1 157 ? -35.533 3.708 31.377 1.00 91.25 157 ARG A N 1
ATOM 1100 C CA . ARG A 1 157 ? -36.099 2.421 30.994 1.00 91.25 157 ARG A CA 1
ATOM 1101 C C . ARG A 1 157 ? -36.548 2.478 29.543 1.00 91.25 157 ARG A C 1
ATOM 1103 O O . ARG A 1 157 ? -37.460 3.232 29.215 1.00 91.25 157 ARG A O 1
ATOM 1110 N N . ARG A 1 158 ? -35.949 1.658 28.680 1.00 89.25 158 ARG A N 1
ATOM 1111 C CA . ARG A 1 158 ? -36.254 1.633 27.241 1.00 89.25 158 ARG A CA 1
ATOM 1112 C C . ARG A 1 158 ? -36.211 0.230 26.659 1.00 89.25 158 ARG A C 1
ATOM 1114 O O . ARG A 1 158 ? -35.509 -0.638 27.161 1.00 89.25 158 ARG A O 1
ATOM 1121 N N . LYS A 1 159 ? -36.934 0.007 25.564 1.00 91.75 159 LYS A N 1
ATOM 1122 C CA . LYS A 1 159 ? -36.884 -1.252 24.812 1.00 91.75 159 LYS A CA 1
ATOM 1123 C C . LYS A 1 159 ? -35.810 -1.170 23.727 1.00 91.75 159 LYS A C 1
ATOM 1125 O O . LYS A 1 159 ? -35.762 -0.187 22.994 1.00 91.75 159 LYS A O 1
ATOM 1130 N N . LEU A 1 160 ? -34.974 -2.196 23.617 1.00 91.75 160 LEU A N 1
ATOM 1131 C CA . LEU A 1 160 ? -34.002 -2.346 22.536 1.00 91.75 160 LEU A CA 1
ATOM 1132 C C . LEU A 1 160 ? -34.734 -2.871 21.296 1.00 91.75 160 LEU A C 1
ATOM 1134 O O . LEU A 1 160 ? -35.338 -3.941 21.346 1.00 91.75 160 LEU A O 1
ATOM 1138 N N . THR A 1 161 ? -34.744 -2.107 20.206 1.00 90.75 161 THR A N 1
ATOM 1139 C CA . THR A 1 161 ? -35.572 -2.407 19.020 1.00 90.75 161 THR A CA 1
ATOM 1140 C C . THR A 1 161 ? -34.771 -2.776 17.783 1.00 90.75 161 THR A C 1
ATOM 1142 O O . THR A 1 161 ? -35.292 -3.481 16.925 1.00 90.75 161 THR A O 1
ATOM 1145 N N . THR A 1 162 ? -33.525 -2.321 17.700 1.00 90.56 162 THR A N 1
ATOM 1146 C CA . THR A 1 162 ? -32.674 -2.479 16.521 1.00 90.56 162 THR A CA 1
ATOM 1147 C C . THR A 1 162 ? -31.391 -3.159 16.954 1.00 90.56 162 THR A C 1
ATOM 1149 O O . THR A 1 162 ? -30.758 -2.709 17.907 1.00 90.56 162 THR A O 1
ATOM 1152 N N . ALA A 1 163 ? -31.056 -4.268 16.301 1.00 92.62 163 ALA A N 1
ATOM 1153 C CA . ALA A 1 163 ? -29.786 -4.941 16.512 1.00 92.62 163 ALA A CA 1
ATOM 1154 C C . ALA A 1 163 ? -28.639 -4.096 15.948 1.00 92.62 163 ALA A C 1
ATOM 1156 O O . ALA A 1 163 ? -28.823 -3.401 14.949 1.00 92.62 163 ALA A O 1
ATOM 1157 N N . GLY A 1 164 ? -27.469 -4.159 16.576 1.00 93.44 164 GLY A N 1
ATOM 1158 C CA . GLY A 1 164 ? -26.327 -3.360 16.149 1.00 93.44 164 GLY A CA 1
ATOM 1159 C C . GLY A 1 164 ? -25.281 -3.139 17.231 1.00 93.44 164 GLY A C 1
ATOM 1160 O O . GLY A 1 164 ? -25.388 -3.644 18.354 1.00 93.44 164 GLY A O 1
ATOM 1161 N N . THR A 1 165 ? -24.257 -2.376 16.855 1.00 95.38 165 THR A N 1
ATOM 1162 C CA . THR A 1 165 ? -23.131 -1.983 17.701 1.00 95.38 165 THR A CA 1
ATOM 1163 C C . THR A 1 165 ? -23.255 -0.509 18.072 1.00 95.38 165 THR A C 1
ATOM 1165 O O . THR A 1 165 ? -23.124 0.361 17.213 1.00 95.38 165 THR A O 1
ATOM 1168 N N . TYR A 1 166 ? -23.450 -0.222 19.357 1.00 93.75 166 TYR A N 1
ATOM 1169 C CA . TYR A 1 166 ? -23.662 1.130 19.874 1.00 93.75 166 TYR A CA 1
ATOM 1170 C C . TYR A 1 166 ? -22.688 1.452 21.009 1.00 93.75 166 TYR A C 1
ATOM 1172 O O . TYR A 1 166 ? -22.069 0.572 21.609 1.00 93.75 166 TYR A O 1
ATOM 1180 N N . GLY A 1 167 ? -22.583 2.737 21.333 1.00 92.88 167 GLY A N 1
ATOM 1181 C CA . GLY A 1 167 ? -21.792 3.238 22.451 1.00 92.88 167 GLY A CA 1
ATOM 1182 C C . GLY A 1 167 ? -22.658 4.053 23.400 1.00 92.88 167 GLY A C 1
ATOM 1183 O O . GLY A 1 167 ? -23.680 4.622 23.013 1.00 92.88 167 GLY A O 1
ATOM 1184 N N . TYR A 1 168 ? -22.238 4.131 24.653 1.00 92.69 168 TYR A N 1
ATOM 1185 C CA . TYR A 1 168 ? -22.773 5.081 25.616 1.00 92.69 168 TYR A CA 1
ATOM 1186 C C . TYR A 1 168 ? -21.624 5.806 26.306 1.00 92.69 168 TYR A C 1
ATOM 1188 O O . TYR A 1 168 ? -20.478 5.359 26.270 1.00 92.69 168 TYR A O 1
ATOM 1196 N N . GLY A 1 169 ? -21.921 6.923 26.956 1.00 91.19 169 GLY A N 1
ATOM 1197 C CA . GLY A 1 169 ? -20.906 7.618 27.731 1.00 91.19 169 GLY A CA 1
ATOM 1198 C C . GLY A 1 169 ? -21.438 8.812 28.499 1.00 91.19 169 GLY A C 1
ATOM 1199 O O . GLY A 1 169 ? -22.651 9.003 28.606 1.00 91.19 169 GLY A O 1
ATOM 1200 N N . GLY A 1 170 ? -20.522 9.608 29.037 1.00 89.69 170 GLY A N 1
ATOM 1201 C CA . GLY A 1 170 ? -20.840 10.812 29.776 1.00 89.69 170 GLY A CA 1
ATOM 1202 C C . GLY A 1 170 ? -19.851 11.951 29.568 1.00 89.69 170 GLY A C 1
ATOM 1203 O O . GLY A 1 170 ? -18.835 11.810 28.894 1.00 89.69 170 GLY A O 1
ATOM 1204 N N . ALA A 1 171 ? -20.217 13.107 30.106 1.00 88.69 171 ALA A N 1
ATOM 1205 C CA . ALA A 1 171 ? -19.419 14.327 30.116 1.00 88.69 171 ALA A CA 1
ATOM 1206 C C . ALA A 1 171 ? -19.762 15.141 31.364 1.00 88.69 171 ALA A C 1
ATOM 1208 O O . ALA A 1 171 ? -20.923 15.163 31.775 1.00 88.69 171 ALA A O 1
ATOM 1209 N N . THR A 1 172 ? -18.795 15.835 31.948 1.00 87.56 172 THR A N 1
ATOM 1210 C CA . THR A 1 172 ? -19.016 16.706 33.109 1.00 87.56 172 THR A CA 1
ATOM 1211 C C . THR A 1 172 ? -19.198 18.161 32.680 1.00 87.56 172 THR A C 1
ATOM 1213 O O . THR A 1 172 ? -18.634 18.607 31.680 1.00 87.56 172 THR A O 1
ATOM 1216 N N . ILE A 1 173 ? -20.030 18.914 33.402 1.00 84.75 173 ILE A N 1
ATOM 1217 C CA . ILE A 1 173 ? -20.186 20.364 33.222 1.00 84.75 173 ILE A CA 1
ATOM 1218 C C . ILE A 1 173 ? -19.444 21.069 34.353 1.00 84.75 173 ILE A C 1
ATOM 1220 O O . ILE A 1 173 ? -19.874 20.971 35.502 1.00 84.75 173 ILE A O 1
ATOM 1224 N N . VAL A 1 174 ? -18.390 21.809 34.008 1.00 78.06 174 VAL A N 1
ATOM 1225 C CA . VAL A 1 174 ? -17.609 22.628 34.947 1.00 78.06 174 VAL A CA 1
ATOM 1226 C C . VAL A 1 174 ? -17.830 24.098 34.588 1.00 78.06 174 VAL A C 1
ATOM 1228 O O . VAL A 1 174 ? -17.479 24.546 33.493 1.00 78.06 174 VAL A O 1
ATOM 1231 N N . GLY A 1 175 ? -18.469 24.853 35.486 1.00 76.19 175 GLY A N 1
ATOM 1232 C CA . GLY A 1 175 ? -18.965 26.197 35.168 1.00 76.19 175 GLY A CA 1
ATOM 1233 C C . GLY A 1 175 ? -19.977 26.158 34.015 1.00 76.19 175 GLY A C 1
ATOM 1234 O O . GLY A 1 175 ? -20.972 25.440 34.100 1.00 76.19 175 GLY A O 1
ATOM 1235 N N . ASP A 1 176 ? -19.694 26.887 32.931 1.00 70.00 176 ASP A N 1
ATOM 1236 C CA . ASP A 1 176 ? -20.525 26.923 31.712 1.00 70.00 176 ASP A CA 1
ATOM 1237 C C . ASP A 1 176 ? -20.014 25.994 30.587 1.00 70.00 176 ASP A C 1
ATOM 1239 O O . ASP A 1 176 ? -20.573 25.975 29.489 1.00 70.00 176 ASP A O 1
ATOM 1243 N N . SER A 1 177 ? -18.943 25.224 30.825 1.00 70.50 177 SER A N 1
ATOM 1244 C CA . SER A 1 177 ? -18.279 24.407 29.797 1.00 70.50 177 SER A CA 1
ATOM 1245 C C . SER A 1 177 ? -18.576 22.915 29.944 1.00 70.50 177 SER A C 1
ATOM 1247 O O . SER A 1 177 ? -18.559 22.367 31.044 1.00 70.50 177 SER A O 1
ATOM 1249 N N . VAL A 1 178 ? -18.810 22.235 28.815 1.00 74.06 178 VAL A N 1
ATOM 1250 C CA . VAL A 1 178 ? -18.962 20.772 28.760 1.00 74.06 178 VAL A CA 1
ATOM 1251 C C . VAL A 1 178 ? -17.600 20.127 28.500 1.00 74.06 178 VAL A C 1
ATOM 1253 O O . VAL A 1 178 ? -17.023 20.270 27.419 1.00 74.06 178 VAL A O 1
ATOM 1256 N N . HIS A 1 179 ? -17.104 19.371 29.473 1.00 67.06 179 HIS A N 1
ATOM 1257 C CA . HIS A 1 179 ? -15.839 18.654 29.405 1.00 67.06 179 HIS A CA 1
ATOM 1258 C C . HIS A 1 179 ? -16.054 17.255 28.814 1.00 67.06 179 HIS A C 1
ATOM 1260 O O . HIS A 1 179 ? -16.470 16.312 29.479 1.00 67.06 179 HIS A O 1
ATOM 1266 N N . LEU A 1 180 ? -15.774 17.146 27.515 1.00 61.09 180 LEU A N 1
ATOM 1267 C CA . LEU A 1 180 ? -15.795 15.899 26.731 1.00 61.09 180 LEU A CA 1
ATOM 1268 C C . LEU A 1 180 ? -14.391 15.289 26.544 1.00 61.09 180 LEU A C 1
ATOM 1270 O O . LEU A 1 180 ? -14.241 14.321 25.809 1.00 61.09 180 LEU A O 1
ATOM 1274 N N . LEU A 1 181 ? -13.356 15.915 27.108 1.00 57.69 181 LEU A N 1
ATOM 1275 C CA . LEU A 1 181 ? -11.942 15.559 26.968 1.00 57.69 181 LEU A CA 1
ATOM 1276 C C . LEU A 1 181 ? -11.263 15.628 28.344 1.00 57.69 181 LEU A C 1
ATOM 1278 O O . LEU A 1 181 ? -11.755 16.322 29.232 1.00 57.69 181 LEU A O 1
ATOM 1282 N N . GLY A 1 182 ? -10.125 14.949 28.513 1.00 60.78 182 GLY A N 1
ATOM 1283 C CA . GLY A 1 182 ? -9.398 14.896 29.790 1.00 60.78 182 GLY A CA 1
ATOM 1284 C C . GLY A 1 182 ? -9.832 13.716 30.667 1.00 60.78 182 GLY A C 1
ATOM 1285 O O . GLY A 1 182 ? -10.016 12.615 30.146 1.00 60.78 182 GLY A O 1
ATOM 1286 N N . SER A 1 183 ? -10.001 13.937 31.977 1.00 56.28 183 SER A N 1
ATOM 1287 C CA . SER A 1 183 ? -10.421 12.910 32.954 1.00 56.28 183 SER A CA 1
ATOM 1288 C C . SER A 1 183 ? -11.757 12.254 32.592 1.00 56.28 183 SER A C 1
ATOM 1290 O O . SER A 1 183 ? -11.899 11.042 32.741 1.00 56.28 183 SER A O 1
ATOM 1292 N N . GLY A 1 184 ? -12.700 13.032 32.051 1.00 62.34 184 GLY A N 1
ATOM 1293 C CA . GLY A 1 184 ? -14.024 12.578 31.612 1.00 62.34 184 GLY A CA 1
ATOM 1294 C C . GLY A 1 184 ? -14.022 11.649 30.397 1.00 62.34 184 GLY A C 1
ATOM 1295 O O . GLY A 1 184 ? -15.038 11.026 30.102 1.00 62.34 184 GLY A O 1
ATOM 1296 N N . ASN A 1 185 ? -12.898 11.502 29.687 1.00 80.25 185 ASN A N 1
ATOM 1297 C CA . ASN A 1 185 ? -12.856 10.713 28.454 1.00 80.25 185 ASN A CA 1
ATOM 1298 C C . ASN A 1 185 ? -12.880 9.191 28.680 1.00 80.25 185 ASN A C 1
ATOM 1300 O O . ASN A 1 185 ? -12.884 8.439 27.714 1.00 80.25 185 ASN A O 1
ATOM 1304 N N . GLN A 1 186 ? -12.883 8.726 29.933 1.00 91.81 186 GLN A N 1
ATOM 1305 C CA . GLN A 1 186 ? -13.097 7.313 30.269 1.00 91.81 186 GLN A CA 1
ATOM 1306 C C . GLN A 1 186 ? -14.545 7.027 30.715 1.00 91.81 186 GLN A C 1
ATOM 1308 O O . GLN A 1 186 ? -14.906 5.870 30.943 1.00 91.81 186 GLN A O 1
ATOM 1313 N N . LEU A 1 187 ? -15.420 8.044 30.749 1.00 93.38 187 LEU A N 1
ATOM 1314 C CA . LEU A 1 187 ? -16.869 7.882 30.892 1.00 93.38 187 LEU A CA 1
ATOM 1315 C C . LEU A 1 187 ? -17.469 7.374 29.577 1.00 93.38 187 LEU A C 1
ATOM 1317 O O . LEU A 1 187 ? -18.230 8.071 28.909 1.00 93.38 187 LEU A O 1
ATOM 1321 N N . LEU A 1 188 ? -17.135 6.152 29.184 1.00 93.19 188 LEU A N 1
ATOM 1322 C CA . LEU A 1 188 ? -17.662 5.516 27.981 1.00 93.19 188 LEU A CA 1
ATOM 1323 C C . LEU A 1 188 ? -17.769 4.008 28.160 1.00 93.19 188 LEU A C 1
ATOM 1325 O O . LEU A 1 188 ? -17.025 3.419 28.938 1.00 93.19 188 LEU A O 1
ATOM 1329 N N . GLY A 1 189 ? -18.681 3.380 27.429 1.00 95.00 189 GLY A N 1
ATOM 1330 C CA . GLY A 1 189 ? -18.832 1.932 27.397 1.00 95.00 189 GLY A CA 1
ATOM 1331 C C . GLY A 1 189 ? -19.607 1.459 26.173 1.00 95.00 189 GLY A C 1
ATOM 1332 O O . GLY A 1 189 ? -20.095 2.256 25.365 1.00 95.00 189 GLY A O 1
ATOM 1333 N N . ALA A 1 190 ? -19.696 0.142 26.024 1.00 96.31 190 ALA A N 1
ATOM 1334 C CA . ALA A 1 190 ? -20.336 -0.493 24.880 1.00 96.31 190 ALA A CA 1
ATOM 1335 C C . ALA A 1 190 ? -21.801 -0.849 25.163 1.00 96.31 190 ALA A C 1
ATOM 1337 O O . ALA A 1 190 ? -22.150 -1.307 26.254 1.00 96.31 190 ALA A O 1
ATOM 1338 N N . LEU A 1 191 ? -22.645 -0.689 24.144 1.00 95.25 191 LEU A N 1
ATOM 1339 C CA . LEU A 1 191 ? -24.011 -1.196 24.115 1.00 95.25 191 LEU A CA 1
ATOM 1340 C C . LEU A 1 191 ? -24.202 -2.082 22.882 1.00 95.25 191 LEU A C 1
ATOM 1342 O O . LEU A 1 191 ? -24.195 -1.595 21.754 1.00 95.25 191 LEU A O 1
ATOM 1346 N N . ILE A 1 192 ? -24.438 -3.372 23.093 1.00 96.06 192 ILE A N 1
ATOM 1347 C CA . ILE A 1 192 ? -24.652 -4.340 22.016 1.00 96.06 192 ILE A CA 1
ATOM 1348 C C . ILE A 1 192 ? -26.101 -4.816 22.025 1.00 96.06 192 ILE A C 1
ATOM 1350 O O . ILE A 1 192 ? -26.627 -5.241 23.059 1.00 96.06 192 ILE A O 1
ATOM 1354 N N . VAL A 1 193 ? -26.745 -4.749 20.859 1.00 94.81 193 VAL A N 1
ATOM 1355 C CA . VAL A 1 193 ? -28.086 -5.303 20.663 1.00 94.81 193 VAL A CA 1
ATOM 1356 C C . VAL A 1 193 ? -28.005 -6.476 19.695 1.00 94.81 193 VAL A C 1
ATOM 1358 O O . VAL A 1 193 ? -27.707 -6.300 18.516 1.00 94.81 193 VAL A O 1
ATOM 1361 N N . ASP A 1 194 ? -28.269 -7.677 20.196 1.00 94.31 194 ASP A N 1
ATOM 1362 C CA . ASP A 1 194 ? -28.142 -8.918 19.434 1.00 94.31 194 ASP A CA 1
ATOM 1363 C C . ASP A 1 194 ? -29.434 -9.294 18.695 1.00 94.31 194 ASP A C 1
ATOM 1365 O O . ASP A 1 194 ? -30.548 -9.108 19.201 1.00 94.31 194 ASP A O 1
ATOM 1369 N N . HIS A 1 195 ? -29.285 -9.932 17.534 1.00 90.19 195 HIS A N 1
ATOM 1370 C CA . HIS A 1 195 ? -30.354 -10.725 16.927 1.00 90.19 195 HIS A CA 1
ATOM 1371 C C . HIS A 1 195 ? -30.582 -12.047 17.688 1.00 90.19 195 HIS A C 1
ATOM 1373 O O . HIS A 1 195 ? -29.852 -12.410 18.615 1.00 90.19 195 HIS A O 1
ATOM 1379 N N . ALA A 1 196 ? -31.631 -12.786 17.316 1.00 80.25 196 ALA A N 1
ATOM 1380 C CA . ALA A 1 196 ? -31.943 -14.079 17.927 1.00 80.25 196 ALA A CA 1
ATOM 1381 C C . ALA A 1 196 ? -30.857 -15.148 17.667 1.00 80.25 196 ALA A C 1
ATOM 1383 O O . ALA A 1 196 ? -30.672 -16.055 18.477 1.00 80.25 196 ALA A O 1
ATOM 1384 N N . ASP A 1 197 ? -30.113 -15.003 16.583 1.00 81.56 197 ASP A N 1
ATOM 1385 C CA . ASP A 1 197 ? -29.106 -15.916 16.044 1.00 81.56 197 ASP A CA 1
ATOM 1386 C C . ASP A 1 197 ? -27.666 -15.385 16.183 1.00 81.56 197 ASP A C 1
ATOM 1388 O O . ASP A 1 197 ? -26.746 -15.916 15.564 1.00 81.56 197 ASP A O 1
ATOM 1392 N N . ALA A 1 198 ? -27.457 -14.346 17.003 1.00 82.25 198 ALA A N 1
ATOM 1393 C CA . ALA A 1 198 ? -26.137 -13.758 17.208 1.00 82.25 198 ALA A CA 1
ATOM 1394 C C . ALA A 1 198 ? -25.121 -14.788 17.732 1.00 82.25 198 ALA A C 1
ATOM 1396 O O . ALA A 1 198 ? -25.382 -15.507 18.702 1.00 82.25 198 ALA A O 1
ATOM 1397 N N . GLN A 1 199 ? -23.958 -14.820 17.084 1.00 80.62 199 GLN A N 1
ATOM 1398 C CA . GLN A 1 199 ? -22.811 -15.638 17.471 1.00 80.62 199 GLN A CA 1
ATOM 1399 C C . GLN A 1 199 ? -21.968 -14.928 18.542 1.00 80.62 199 GLN A C 1
ATOM 1401 O O . GLN A 1 199 ? -22.071 -13.705 18.687 1.00 80.62 199 GLN A O 1
ATOM 1406 N N . PRO A 1 200 ? -21.119 -15.662 19.285 1.00 85.50 200 PRO A N 1
ATOM 1407 C CA . PRO A 1 200 ? -20.108 -15.051 20.138 1.00 85.50 200 PRO A CA 1
ATOM 1408 C C . PRO A 1 200 ? -19.230 -14.071 19.352 1.00 85.50 200 PRO A C 1
ATOM 1410 O O . PRO A 1 200 ? -18.799 -14.357 18.235 1.00 85.50 200 PRO A O 1
ATOM 1413 N N . ASP A 1 201 ? -18.954 -12.918 19.951 1.00 92.62 201 ASP A N 1
ATOM 1414 C CA . ASP A 1 201 ? -18.156 -11.853 19.357 1.00 92.62 201 ASP A CA 1
ATOM 1415 C C . ASP A 1 201 ? -17.187 -11.235 20.374 1.00 92.62 201 ASP A C 1
ATOM 1417 O O . ASP A 1 201 ? -17.271 -11.454 21.586 1.00 92.62 201 ASP A O 1
ATOM 1421 N N . ARG A 1 202 ? -16.228 -10.466 19.857 1.00 94.12 202 ARG A N 1
ATOM 1422 C CA . ARG A 1 202 ? -15.319 -9.623 20.636 1.00 94.12 202 ARG A CA 1
ATOM 1423 C C . ARG A 1 202 ? -15.720 -8.164 20.482 1.00 94.12 202 ARG A C 1
ATOM 1425 O O . ARG A 1 202 ? -16.001 -7.720 19.372 1.00 94.12 202 ARG A O 1
ATOM 1432 N N . VAL A 1 203 ? -15.711 -7.404 21.574 1.00 97.25 203 VAL A N 1
ATOM 1433 C CA . VAL A 1 203 ? -16.035 -5.971 21.558 1.00 97.25 203 VAL A CA 1
ATOM 1434 C C . VAL A 1 203 ? -14.811 -5.174 21.986 1.00 97.25 203 VAL A C 1
ATOM 1436 O O . VAL A 1 203 ? -14.324 -5.315 23.106 1.00 97.25 203 VAL A O 1
ATOM 1439 N N . LEU A 1 204 ? -14.317 -4.341 21.080 1.00 97.75 204 LEU A N 1
ATOM 1440 C CA . LEU A 1 204 ? -13.157 -3.487 21.270 1.00 97.75 204 LEU A CA 1
ATOM 1441 C C . LEU A 1 204 ? -13.626 -2.041 21.375 1.00 97.75 204 LEU A C 1
ATOM 1443 O O . LEU A 1 204 ? -14.257 -1.509 20.459 1.00 97.75 204 LEU A O 1
ATOM 1447 N N . VAL A 1 205 ? -13.308 -1.399 22.492 1.00 97.62 205 VAL A N 1
ATOM 1448 C CA . VAL A 1 205 ? -13.616 0.011 22.715 1.00 97.62 205 VAL A CA 1
ATOM 1449 C C . VAL A 1 205 ? -12.318 0.797 22.771 1.00 97.62 205 VAL A C 1
ATOM 1451 O O . VAL A 1 205 ? -11.457 0.529 23.610 1.00 97.62 205 VAL A O 1
ATOM 1454 N N . ILE A 1 206 ? -12.196 1.765 21.866 1.00 96.69 206 ILE A N 1
ATOM 1455 C CA . ILE A 1 206 ? -11.039 2.649 21.753 1.00 96.69 206 ILE A CA 1
ATOM 1456 C C . ILE A 1 206 ? -11.258 3.861 22.659 1.00 96.69 206 ILE A C 1
ATOM 1458 O O . ILE A 1 206 ? -12.266 4.563 22.528 1.00 96.69 206 ILE A O 1
ATOM 1462 N N . SER A 1 207 ? -10.300 4.133 23.542 1.00 93.00 207 SER A N 1
ATOM 1463 C CA . SER A 1 207 ? -10.277 5.336 24.373 1.00 93.00 207 SER A CA 1
ATOM 1464 C C . SER A 1 207 ? -8.914 6.032 24.320 1.00 93.00 207 SER A C 1
ATOM 1466 O O . SER A 1 207 ? -7.922 5.487 23.835 1.00 93.00 207 SER A O 1
ATOM 1468 N N . VAL A 1 208 ? -8.875 7.279 24.791 1.00 89.69 208 VAL A N 1
ATOM 1469 C CA . VAL A 1 208 ? -7.648 8.081 24.890 1.00 89.69 208 VAL A CA 1
ATOM 1470 C C . VAL A 1 208 ? -7.642 8.848 26.200 1.00 89.69 208 VAL A C 1
ATOM 1472 O O . VAL A 1 208 ? -8.701 9.232 26.698 1.00 89.69 208 VAL A O 1
ATOM 1475 N N . TRP A 1 209 ? -6.476 9.123 26.766 1.00 85.12 209 TRP A N 1
ATOM 1476 C CA . TRP A 1 209 ? -6.380 10.120 27.827 1.00 85.12 209 TRP A CA 1
ATOM 1477 C C . TRP A 1 209 ? -5.104 10.958 27.696 1.00 85.12 209 TRP A C 1
ATOM 1479 O O . TRP A 1 209 ? -4.080 10.437 27.254 1.00 85.12 209 TRP A O 1
ATOM 1489 N N . PRO A 1 210 ? -5.144 12.244 28.082 1.00 79.50 210 PRO A N 1
ATOM 1490 C CA . PRO A 1 210 ? -3.954 13.071 28.218 1.00 79.50 210 PRO A CA 1
ATOM 1491 C C . PRO A 1 210 ? -3.449 13.075 29.676 1.00 79.50 210 PRO A C 1
ATOM 1493 O O . PRO A 1 210 ? -4.052 13.755 30.508 1.00 79.50 210 PRO A O 1
ATOM 1496 N N . PRO A 1 211 ? -2.375 12.338 30.035 1.00 70.31 211 PRO A N 1
ATOM 1497 C CA . PRO A 1 211 ? -1.848 12.332 31.409 1.00 70.31 211 PRO A CA 1
ATOM 1498 C C . PRO A 1 211 ? -1.253 13.681 31.815 1.00 70.31 211 PRO A C 1
ATOM 1500 O O . PRO A 1 211 ? -1.313 14.069 32.978 1.00 70.31 211 PRO A O 1
ATOM 1503 N N . THR A 1 212 ? -0.655 14.382 30.854 1.00 71.19 212 THR A N 1
ATOM 1504 C CA . THR A 1 212 ? -0.010 15.685 31.018 1.00 71.19 212 THR A CA 1
ATOM 1505 C C . THR A 1 212 ? -0.236 16.527 29.755 1.00 71.19 212 THR A C 1
ATOM 1507 O O . THR A 1 212 ? -0.550 15.971 28.695 1.00 71.19 212 THR A O 1
ATOM 1510 N N . PRO A 1 213 ? -0.099 17.865 29.818 1.00 68.25 213 PRO A N 1
ATOM 1511 C CA . PRO A 1 213 ? -0.209 18.713 28.634 1.00 68.25 213 PRO A CA 1
ATOM 1512 C C . PRO A 1 213 ? 0.757 18.270 27.520 1.00 68.25 213 PRO A C 1
ATOM 1514 O O . PRO A 1 213 ? 1.961 18.176 27.735 1.00 68.25 213 PRO A O 1
ATOM 1517 N N . GLY A 1 214 ? 0.232 17.997 26.322 1.00 65.88 214 GLY A N 1
ATOM 1518 C CA . GLY A 1 214 ? 1.025 17.573 25.155 1.00 65.88 214 GLY A CA 1
ATOM 1519 C C . GLY A 1 214 ? 1.287 16.062 25.044 1.00 65.88 214 GLY A C 1
ATOM 1520 O O . GLY A 1 214 ? 1.736 15.597 23.991 1.00 65.88 214 GLY A O 1
ATOM 1521 N N . GLN A 1 215 ? 0.950 15.279 26.072 1.00 71.88 215 GLN A N 1
ATOM 1522 C CA . GLN A 1 215 ? 0.915 13.820 25.999 1.00 71.88 215 GLN A CA 1
ATOM 1523 C C . GLN A 1 215 ? -0.519 13.325 25.838 1.00 71.88 215 GLN A C 1
ATOM 1525 O O . GLN A 1 215 ? -1.461 13.887 26.389 1.00 71.88 215 GLN A O 1
ATOM 1530 N N . PHE A 1 216 ? -0.669 12.234 25.101 1.00 80.81 216 PHE A N 1
ATOM 1531 C CA . PHE A 1 216 ? -1.867 11.418 25.114 1.00 80.81 216 PHE A CA 1
ATOM 1532 C C . PHE A 1 216 ? -1.453 9.971 24.934 1.00 80.81 216 PHE A C 1
ATOM 1534 O O . PHE A 1 216 ? -0.430 9.689 24.308 1.00 80.81 216 PHE A O 1
ATOM 1541 N N . VAL A 1 217 ? -2.251 9.072 25.478 1.00 84.62 217 VAL A N 1
ATOM 1542 C CA . VAL A 1 217 ? -2.025 7.642 25.368 1.00 84.62 217 VAL A CA 1
ATOM 1543 C C . VAL A 1 217 ? -3.350 6.992 25.010 1.00 84.62 217 VAL A C 1
ATOM 1545 O O . VAL A 1 217 ? -4.416 7.363 25.513 1.00 84.62 217 VAL A O 1
ATOM 1548 N N . MET A 1 218 ? -3.264 6.050 24.086 1.00 91.25 218 MET A N 1
ATOM 1549 C CA . MET A 1 218 ? -4.405 5.358 23.517 1.00 91.25 218 MET A CA 1
ATOM 1550 C C . MET A 1 218 ? -4.577 4.002 24.192 1.00 91.25 218 MET A C 1
ATOM 1552 O O . MET A 1 218 ? -3.596 3.384 24.600 1.00 91.25 218 MET A O 1
ATOM 1556 N N . ALA A 1 219 ? -5.813 3.526 24.288 1.00 93.94 219 ALA A N 1
ATOM 1557 C CA . ALA A 1 219 ? -6.104 2.229 24.874 1.00 93.94 219 ALA A CA 1
ATOM 1558 C C . ALA A 1 219 ? -7.206 1.497 24.108 1.00 93.94 219 ALA A C 1
ATOM 1560 O O . ALA A 1 219 ? -8.151 2.110 23.607 1.00 93.94 219 ALA A O 1
ATOM 1561 N N . ILE A 1 220 ? -7.098 0.170 24.078 1.00 97.12 220 ILE A N 1
ATOM 1562 C CA . ILE A 1 220 ? -8.178 -0.738 23.696 1.00 97.12 220 ILE A CA 1
ATOM 1563 C C . ILE A 1 220 ? -8.609 -1.465 24.960 1.00 97.12 220 ILE A C 1
ATOM 1565 O O . ILE A 1 220 ? -7.782 -2.036 25.670 1.00 97.12 220 ILE A O 1
ATOM 1569 N N . ASN A 1 221 ? -9.905 -1.420 25.263 1.00 97.31 221 ASN A N 1
ATOM 1570 C CA . ASN A 1 221 ? -10.471 -2.110 26.423 1.00 97.31 221 ASN A CA 1
ATOM 1571 C C . ASN A 1 221 ? -9.776 -1.753 27.760 1.00 97.31 221 ASN A C 1
ATOM 1573 O O . ASN A 1 221 ? -9.673 -2.568 28.672 1.00 97.31 221 ASN A O 1
ATOM 1577 N N . GLY A 1 222 ? -9.302 -0.504 27.866 1.00 94.81 222 GLY A N 1
ATOM 1578 C CA . GLY A 1 222 ? -8.664 0.040 29.066 1.00 94.81 222 GLY A CA 1
ATOM 1579 C C . GLY A 1 222 ? -7.173 -0.249 29.215 1.00 94.81 222 GLY A C 1
ATOM 1580 O O . GLY A 1 222 ? -6.612 0.110 30.249 1.00 94.81 222 GLY A O 1
ATOM 1581 N N . LYS A 1 223 ? -6.522 -0.847 28.211 1.00 95.38 223 LYS A N 1
ATOM 1582 C CA . LYS A 1 223 ? -5.071 -1.068 28.201 1.00 95.38 223 LYS A CA 1
ATOM 1583 C C . LYS A 1 223 ? -4.408 -0.546 26.929 1.00 95.38 223 LYS A C 1
ATOM 1585 O O . LYS A 1 223 ? -4.986 -0.605 25.848 1.00 95.38 223 LYS A O 1
ATOM 1590 N N . SER A 1 224 ? -3.191 -0.039 27.073 1.00 93.75 224 SER A N 1
ATOM 1591 C CA . SER A 1 224 ? -2.270 0.313 25.991 1.00 93.75 224 SER A CA 1
ATOM 1592 C C . SER A 1 224 ? -1.318 -0.856 25.741 1.00 93.75 224 SER A C 1
ATOM 1594 O O . SER A 1 224 ? -0.886 -1.518 26.689 1.00 93.75 224 SER A O 1
ATOM 1596 N N . TRP A 1 225 ? -0.983 -1.135 24.481 1.00 93.38 225 TRP A N 1
ATOM 1597 C CA . TRP A 1 225 ? 0.005 -2.164 24.151 1.00 93.38 225 TRP A CA 1
ATOM 1598 C C . TRP A 1 225 ? 1.365 -1.873 24.824 1.00 93.38 225 TRP A C 1
ATOM 1600 O O . TRP A 1 225 ? 1.768 -0.708 24.889 1.00 93.38 225 TRP A O 1
ATOM 1610 N N . PRO A 1 226 ? 2.087 -2.893 25.330 1.00 91.00 226 PRO A N 1
ATOM 1611 C CA . PRO A 1 226 ? 1.844 -4.332 25.171 1.00 91.00 226 PRO A CA 1
ATOM 1612 C C . PRO A 1 226 ? 0.870 -4.981 26.154 1.00 91.00 226 PRO A C 1
ATOM 1614 O O . PRO A 1 226 ? 0.693 -6.196 26.120 1.00 91.00 226 PRO A O 1
ATOM 1617 N N . TYR A 1 227 ? 0.200 -4.208 27.001 1.00 93.25 227 TYR A N 1
ATOM 1618 C CA . TYR A 1 227 ? -0.660 -4.729 28.069 1.00 93.25 227 TYR A CA 1
ATOM 1619 C C . TYR A 1 227 ? -2.103 -4.985 27.635 1.00 93.25 227 TYR A C 1
ATOM 1621 O O . TYR A 1 227 ? -2.941 -5.363 28.453 1.00 93.25 227 TYR A O 1
ATOM 1629 N N . THR A 1 228 ? -2.417 -4.763 26.359 1.00 95.00 228 THR A N 1
ATOM 1630 C CA . THR A 1 228 ? -3.708 -5.146 25.796 1.00 95.00 228 THR A CA 1
ATOM 1631 C C . THR A 1 228 ? -3.912 -6.651 25.879 1.00 95.00 228 THR A C 1
ATOM 1633 O O . THR A 1 228 ? -2.972 -7.448 25.905 1.00 95.00 228 THR A O 1
ATOM 1636 N N . GLU A 1 229 ? -5.172 -7.061 25.920 1.00 92.06 229 GLU A N 1
ATOM 1637 C CA . GLU A 1 229 ? -5.501 -8.478 25.896 1.00 92.06 229 GLU A CA 1
ATOM 1638 C C . GLU A 1 229 ? -4.973 -9.176 24.634 1.00 92.06 229 GLU A C 1
ATOM 1640 O O . GLU A 1 229 ? -4.815 -8.571 23.569 1.00 92.06 229 GLU A O 1
ATOM 1645 N N . ARG A 1 230 ? -4.678 -10.472 24.771 1.00 91.75 230 ARG A N 1
ATOM 1646 C CA . ARG A 1 230 ? -4.297 -11.333 23.651 1.00 91.75 230 ARG A CA 1
ATOM 1647 C C . ARG A 1 230 ? -5.515 -12.083 23.142 1.00 91.75 230 ARG A C 1
ATOM 1649 O O . ARG A 1 230 ? -6.430 -12.399 23.902 1.00 91.75 230 ARG A O 1
ATOM 1656 N N . MET A 1 231 ? -5.504 -12.366 21.849 1.00 91.25 231 MET A N 1
ATOM 1657 C CA . MET A 1 231 ? -6.578 -13.081 21.190 1.00 91.25 2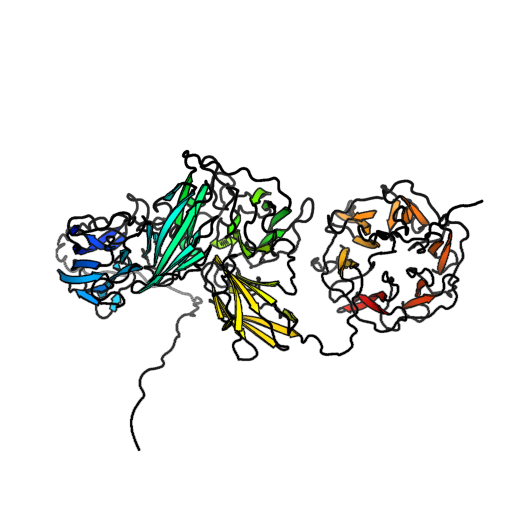31 MET A CA 1
ATOM 1658 C C . MET A 1 231 ? -6.079 -14.410 20.637 1.00 91.25 231 MET A C 1
ATOM 1660 O O . MET A 1 231 ? -5.368 -14.445 19.637 1.00 91.25 231 MET A O 1
ATOM 1664 N N . ASP A 1 232 ? -6.475 -15.500 21.281 1.00 92.88 232 ASP A N 1
ATOM 1665 C CA . ASP A 1 232 ? -6.196 -16.854 20.817 1.00 92.88 232 ASP A CA 1
ATOM 1666 C C . ASP A 1 232 ? -7.360 -17.347 19.945 1.00 92.88 232 ASP A C 1
ATOM 1668 O O . ASP A 1 232 ? -8.521 -17.328 20.364 1.00 92.88 232 ASP A O 1
ATOM 1672 N N . VAL A 1 233 ? -7.056 -17.750 18.711 1.00 93.50 233 VAL A N 1
ATOM 1673 C CA . VAL A 1 233 ? -8.042 -18.203 17.719 1.00 93.50 233 VAL A CA 1
ATOM 1674 C C . VAL A 1 233 ? -7.595 -19.490 17.043 1.00 93.50 233 VAL A C 1
ATOM 1676 O O . VAL A 1 233 ? -6.401 -19.776 16.936 1.00 93.50 233 VAL A O 1
ATOM 1679 N N . THR A 1 234 ? -8.564 -20.249 16.542 1.00 94.56 234 THR A N 1
ATOM 1680 C CA . THR A 1 234 ? -8.311 -21.515 15.856 1.00 94.56 234 THR A CA 1
ATOM 1681 C C . THR A 1 234 ? -8.457 -21.347 14.348 1.00 94.56 234 THR A C 1
ATOM 1683 O O . THR A 1 234 ? -9.427 -20.764 13.867 1.00 94.56 234 THR A O 1
ATOM 1686 N N . VAL A 1 235 ? -7.512 -21.892 13.587 1.00 93.19 235 VAL A N 1
ATOM 1687 C CA . VAL A 1 235 ? -7.582 -21.966 12.123 1.00 93.19 235 VAL A CA 1
ATOM 1688 C C . VAL A 1 235 ? -8.806 -22.777 11.691 1.00 93.19 235 VAL A C 1
ATOM 1690 O O . VAL A 1 235 ? -9.093 -23.852 12.227 1.00 93.19 235 VAL A O 1
ATOM 1693 N N . GLY A 1 236 ? -9.522 -22.254 10.698 1.00 92.94 236 GLY A N 1
ATOM 1694 C CA . GLY A 1 236 ? -10.784 -22.782 10.189 1.00 92.94 236 GLY A CA 1
ATOM 1695 C C . GLY A 1 236 ? -12.025 -22.225 10.889 1.00 92.94 236 GLY A C 1
ATOM 1696 O O . GLY A 1 236 ? -13.132 -22.438 10.392 1.00 92.94 236 GLY A O 1
ATOM 1697 N N . ASP A 1 237 ? -11.870 -21.501 12.000 1.00 93.88 237 ASP A N 1
ATOM 1698 C CA . ASP A 1 237 ? -12.988 -20.830 12.659 1.00 93.88 237 ASP A CA 1
ATOM 1699 C C . ASP A 1 237 ? -13.237 -19.440 12.045 1.00 93.88 237 ASP A C 1
ATOM 1701 O O . ASP A 1 237 ? -12.384 -18.847 11.379 1.00 93.88 237 ASP A O 1
ATOM 1705 N N . SER A 1 238 ? -14.439 -18.906 12.265 1.00 93.12 238 SER A N 1
ATOM 1706 C CA . SER A 1 238 ? -14.789 -17.521 11.935 1.00 93.12 238 SER A CA 1
ATOM 1707 C C . SER A 1 238 ? -15.039 -16.738 13.213 1.00 93.12 238 SER A C 1
ATOM 1709 O O . SER A 1 238 ? -15.783 -17.196 14.080 1.00 93.12 238 SER A O 1
ATOM 1711 N N . VAL A 1 239 ? -14.453 -15.548 13.320 1.00 93.31 239 VAL A N 1
ATOM 1712 C CA . VAL A 1 239 ? -14.557 -14.716 14.519 1.00 93.31 239 VAL A CA 1
ATOM 1713 C C . VAL A 1 239 ? -15.210 -13.383 14.191 1.00 93.31 239 VAL A C 1
ATOM 1715 O O . VAL A 1 239 ? -14.823 -12.711 13.237 1.00 93.31 239 VAL A O 1
ATOM 1718 N N . THR A 1 240 ? -16.205 -12.998 14.992 1.00 93.38 240 THR A N 1
ATOM 1719 C CA . THR A 1 240 ? -16.926 -11.725 14.840 1.00 93.38 240 THR A CA 1
ATOM 1720 C C . THR A 1 240 ? -16.401 -10.698 15.831 1.00 93.38 240 THR A C 1
ATOM 1722 O O . THR A 1 240 ? -16.249 -10.995 17.016 1.00 93.38 240 THR A O 1
ATOM 1725 N N . TRP A 1 241 ? -16.050 -9.511 15.350 1.00 92.19 241 TRP A N 1
ATOM 1726 C CA . TRP A 1 241 ? -15.496 -8.428 16.157 1.00 92.19 241 TRP A CA 1
ATOM 1727 C C . TRP A 1 241 ? -16.347 -7.180 15.978 1.00 92.19 241 TRP A C 1
ATOM 1729 O O . TRP A 1 241 ? -16.967 -6.966 14.936 1.00 92.19 241 TRP A O 1
ATOM 1739 N N . ARG A 1 242 ? -16.355 -6.332 16.997 1.00 96.56 242 ARG A N 1
ATOM 1740 C CA . ARG A 1 242 ? -17.011 -5.032 16.985 1.00 96.56 242 ARG A CA 1
ATOM 1741 C C . ARG A 1 242 ? -16.028 -3.992 17.468 1.00 96.56 242 ARG A C 1
ATOM 1743 O O . ARG A 1 242 ? -15.444 -4.165 18.534 1.00 96.56 242 ARG A O 1
ATOM 1750 N N . VAL A 1 243 ? -15.874 -2.916 16.713 1.00 98.00 243 VAL A N 1
ATOM 1751 C CA . VAL A 1 243 ? -14.991 -1.806 17.068 1.00 98.00 243 VAL A CA 1
ATOM 1752 C C . VAL A 1 243 ? -15.841 -0.577 17.333 1.00 98.00 243 VAL A C 1
ATOM 1754 O O . VAL A 1 243 ? -16.700 -0.216 16.529 1.00 98.00 243 VAL A O 1
ATOM 1757 N N . ILE A 1 244 ? -15.617 0.052 18.483 1.00 97.50 244 ILE A N 1
ATOM 1758 C CA . ILE A 1 244 ? -16.322 1.250 18.932 1.00 97.50 244 ILE A CA 1
ATOM 1759 C C . ILE A 1 244 ? -15.285 2.330 19.203 1.00 97.50 244 ILE A C 1
ATOM 1761 O O . ILE A 1 244 ? -14.436 2.180 20.083 1.00 97.50 244 ILE A O 1
ATOM 1765 N N . ASN A 1 245 ? -15.373 3.444 18.480 1.00 95.69 245 ASN A N 1
ATOM 1766 C CA . ASN A 1 245 ? -14.475 4.569 18.692 1.00 95.69 245 ASN A CA 1
ATOM 1767 C C . ASN A 1 245 ? -15.057 5.568 19.697 1.00 95.69 245 ASN A C 1
ATOM 1769 O O . ASN A 1 245 ? -16.066 6.218 19.420 1.00 95.69 245 ASN A O 1
ATOM 1773 N N . GLY A 1 246 ? -14.415 5.694 20.858 1.00 91.44 246 GLY A N 1
ATOM 1774 C CA . GLY A 1 246 ? -14.752 6.684 21.878 1.00 91.44 246 GLY A CA 1
ATOM 1775 C C . GLY A 1 246 ? -13.925 7.963 21.850 1.00 91.44 246 GLY A C 1
ATOM 1776 O O . GLY A 1 246 ? -14.140 8.831 22.690 1.00 91.44 246 GLY A O 1
ATOM 1777 N N . THR A 1 247 ? -13.010 8.119 20.896 1.00 90.06 247 THR A N 1
ATOM 1778 C CA . THR A 1 247 ? -12.126 9.287 20.782 1.00 90.06 247 THR A CA 1
ATOM 1779 C C . THR A 1 247 ? -12.595 10.225 19.676 1.00 90.06 247 THR A C 1
ATOM 1781 O O . THR A 1 247 ? -13.290 9.800 18.763 1.00 90.06 247 THR A O 1
ATOM 1784 N N . ARG A 1 248 ? -12.185 11.501 19.717 1.00 84.31 248 ARG A N 1
ATOM 1785 C CA . ARG A 1 248 ? -12.514 12.500 18.678 1.00 84.31 248 ARG A CA 1
ATOM 1786 C C . ARG A 1 248 ? -11.804 12.283 17.335 1.00 84.31 248 ARG A C 1
ATOM 1788 O O . ARG A 1 248 ? -12.201 12.914 16.359 1.00 84.31 248 ARG A O 1
ATOM 1795 N N . GLY A 1 249 ? -10.765 11.452 17.297 1.00 85.25 249 GLY A N 1
ATOM 1796 C CA . GLY A 1 249 ? -10.004 11.157 16.086 1.00 85.25 249 GLY A CA 1
ATOM 1797 C C . GLY A 1 249 ? -10.640 10.040 15.266 1.00 85.25 249 GLY A C 1
ATOM 1798 O O . GLY A 1 249 ? -11.484 9.292 15.754 1.00 85.25 249 GLY A O 1
ATOM 1799 N N . ARG A 1 250 ? -10.226 9.923 14.008 1.00 91.81 250 ARG A N 1
ATOM 1800 C CA . ARG A 1 250 ? -10.471 8.743 13.176 1.00 91.81 250 ARG A CA 1
ATOM 1801 C C . ARG A 1 250 ? -9.376 7.711 13.449 1.00 91.81 250 ARG A C 1
ATOM 1803 O O . ARG A 1 250 ? -8.229 8.087 13.666 1.00 91.81 250 ARG A O 1
ATOM 1810 N N . HIS A 1 251 ? -9.717 6.426 13.395 1.00 95.38 251 HIS A N 1
ATOM 1811 C CA . HIS A 1 251 ? -8.736 5.347 13.517 1.00 95.38 251 HIS A CA 1
ATOM 1812 C C . HIS A 1 251 ? -8.858 4.369 12.341 1.00 95.38 251 HIS A C 1
ATOM 1814 O O . HIS A 1 251 ? -9.844 3.635 12.277 1.00 95.38 251 HIS A O 1
ATOM 1820 N N . PRO A 1 252 ? -7.916 4.360 11.384 1.00 96.12 252 PRO A N 1
ATOM 1821 C CA . PRO A 1 252 ? -7.811 3.278 10.408 1.00 96.12 252 PRO A CA 1
ATOM 1822 C C . PRO A 1 252 ? -7.313 2.017 11.113 1.00 96.12 252 PRO A C 1
ATOM 1824 O O . PRO A 1 252 ? -6.196 2.007 11.606 1.00 96.12 252 PRO A O 1
ATOM 1827 N N . MET A 1 253 ? -8.133 0.974 11.222 1.00 96.81 253 MET A N 1
ATOM 1828 C CA . MET A 1 253 ? -7.752 -0.270 11.896 1.00 96.81 253 MET A CA 1
ATOM 1829 C C . MET A 1 253 ? -7.411 -1.348 10.869 1.00 96.81 253 MET A C 1
ATOM 1831 O O . MET A 1 253 ? -8.237 -1.657 10.010 1.00 96.81 253 MET A O 1
ATOM 1835 N N . HIS A 1 254 ? -6.214 -1.911 10.986 1.00 95.19 254 HIS A N 1
ATOM 1836 C CA . HIS A 1 254 ? -5.586 -2.826 10.044 1.00 95.19 254 HIS A CA 1
ATOM 1837 C C . HIS A 1 254 ? -5.376 -4.212 10.670 1.00 95.19 254 HIS A C 1
ATOM 1839 O O . HIS A 1 254 ? -4.942 -4.306 11.821 1.00 95.19 254 HIS A O 1
ATOM 1845 N N . LEU A 1 255 ? -5.670 -5.278 9.917 1.00 94.25 255 LEU A N 1
ATOM 1846 C CA . LEU A 1 255 ? -5.388 -6.668 10.295 1.00 94.25 255 LEU A CA 1
ATOM 1847 C C . LEU A 1 255 ? -4.244 -7.224 9.438 1.00 94.25 255 LEU A C 1
ATOM 1849 O O . LEU A 1 255 ? -4.383 -7.353 8.224 1.00 94.25 255 LEU A O 1
ATOM 1853 N N . HIS A 1 256 ? -3.150 -7.619 10.084 1.00 92.69 256 HIS A N 1
ATOM 1854 C CA . HIS A 1 256 ? -1.973 -8.161 9.405 1.00 92.69 256 HIS A CA 1
ATOM 1855 C C . HIS A 1 256 ? -2.265 -9.493 8.725 1.00 92.69 256 HIS A C 1
ATOM 1857 O O . HIS A 1 256 ? -2.900 -10.357 9.323 1.00 92.69 256 HIS A O 1
ATOM 1863 N N . GLY A 1 257 ? -1.747 -9.688 7.511 1.00 87.62 257 GLY A N 1
ATOM 1864 C CA . GLY A 1 257 ? -1.767 -10.969 6.799 1.00 87.62 257 GLY A CA 1
ATOM 1865 C C . GLY A 1 257 ? -3.147 -11.461 6.346 1.00 87.62 257 GLY A C 1
ATOM 1866 O O . GLY A 1 257 ? -3.233 -12.521 5.723 1.00 87.62 257 GLY A O 1
ATOM 1867 N N . PHE A 1 258 ? -4.227 -10.725 6.614 1.00 88.81 258 PHE A N 1
ATOM 1868 C CA . PHE A 1 258 ? -5.589 -11.128 6.273 1.00 88.81 258 PHE A CA 1
ATOM 1869 C C . PHE A 1 258 ? -6.411 -9.964 5.729 1.00 88.81 258 PHE A C 1
ATOM 1871 O O . PHE A 1 258 ? -6.065 -8.792 5.820 1.00 88.81 258 PHE A O 1
ATOM 1878 N N . TYR A 1 259 ? -7.567 -10.333 5.208 1.00 90.06 259 TYR A N 1
ATOM 1879 C CA . TYR A 1 259 ? -8.672 -9.464 4.873 1.00 90.06 259 TYR A CA 1
ATOM 1880 C C . TYR A 1 259 ? -9.867 -9.902 5.724 1.00 90.06 259 TYR A C 1
ATOM 1882 O O . TYR A 1 259 ? -9.975 -11.058 6.149 1.00 90.06 259 TYR A O 1
ATOM 1890 N N . PHE A 1 260 ? -10.773 -8.978 6.003 1.00 92.38 260 PHE A N 1
ATOM 1891 C CA . PHE A 1 260 ? -11.958 -9.246 6.800 1.00 92.38 260 PHE A CA 1
ATOM 1892 C C . PHE A 1 260 ? -13.196 -8.619 6.181 1.00 92.38 260 PHE A C 1
ATOM 1894 O O . PHE A 1 260 ? -13.148 -7.650 5.423 1.00 92.38 260 PHE A O 1
ATOM 1901 N N . ARG A 1 261 ? -14.337 -9.223 6.494 1.00 93.44 261 ARG A N 1
ATOM 1902 C CA . ARG A 1 261 ? -15.639 -8.814 5.987 1.00 93.44 261 ARG A CA 1
ATOM 1903 C C . ARG A 1 261 ? -16.234 -7.770 6.912 1.00 93.44 261 ARG A C 1
ATOM 1905 O O . ARG A 1 261 ? -16.323 -8.027 8.107 1.00 93.44 261 ARG A O 1
ATOM 1912 N N . ILE A 1 262 ? -16.748 -6.666 6.377 1.00 94.31 262 ILE A N 1
ATOM 1913 C CA . ILE A 1 262 ? -17.561 -5.727 7.166 1.00 94.31 262 ILE A CA 1
ATOM 1914 C C . ILE A 1 262 ? -19.019 -6.181 7.179 1.00 94.31 262 ILE A C 1
ATOM 1916 O O . ILE A 1 262 ? -19.668 -6.286 6.136 1.00 94.31 262 ILE A O 1
ATOM 1920 N N . ASP A 1 263 ? -19.548 -6.417 8.374 1.00 93.25 263 ASP A N 1
ATOM 1921 C CA . ASP A 1 263 ? -20.927 -6.848 8.593 1.00 93.25 263 ASP A CA 1
ATOM 1922 C C . ASP A 1 263 ? -21.882 -5.683 8.792 1.00 93.25 263 ASP A C 1
ATOM 1924 O O . ASP A 1 263 ? -23.000 -5.715 8.274 1.00 93.25 263 ASP A O 1
ATOM 1928 N N . SER A 1 264 ? -21.444 -4.647 9.501 1.00 94.06 264 SER A N 1
ATOM 1929 C CA . SER A 1 264 ? -22.206 -3.419 9.695 1.00 94.06 264 SER A CA 1
ATOM 1930 C C . SER A 1 264 ? -21.288 -2.223 9.904 1.00 94.06 264 SER A C 1
ATOM 1932 O O . SER A 1 264 ? -20.157 -2.370 10.366 1.00 94.06 264 SER A O 1
ATOM 1934 N N . ARG A 1 265 ? -21.791 -1.032 9.579 1.00 95.31 265 ARG A N 1
ATOM 1935 C CA . ARG A 1 265 ? -21.184 0.254 9.942 1.00 95.31 265 ARG A CA 1
ATOM 1936 C C . ARG A 1 265 ? -22.210 1.085 10.691 1.00 95.31 265 ARG A C 1
ATOM 1938 O O . ARG A 1 265 ? -23.399 1.054 10.372 1.00 95.31 265 ARG A O 1
ATOM 1945 N N . GLY A 1 266 ? -21.752 1.851 11.663 1.00 94.62 266 GLY A N 1
ATOM 1946 C CA . GLY A 1 266 ? -22.628 2.594 12.542 1.00 94.62 266 GLY A CA 1
ATOM 1947 C C . GLY A 1 266 ? -21.943 3.747 13.252 1.00 94.62 266 GLY A C 1
ATOM 1948 O O . GLY A 1 266 ? -20.846 4.197 12.916 1.00 94.62 266 GLY A O 1
ATOM 1949 N N . THR A 1 267 ? -22.654 4.240 14.247 1.00 93.06 267 THR A N 1
ATOM 1950 C CA . THR A 1 267 ? -22.241 5.241 15.206 1.00 93.06 267 THR A CA 1
ATOM 1951 C C . THR A 1 267 ? -22.719 4.819 16.590 1.00 93.06 267 THR A C 1
ATOM 1953 O O . THR A 1 267 ? -23.421 3.824 16.764 1.00 93.06 267 THR A O 1
ATOM 1956 N N . TRP A 1 268 ? -22.424 5.622 17.606 1.00 89.75 268 TRP A N 1
ATOM 1957 C CA . TRP A 1 268 ? -22.945 5.389 18.952 1.00 89.75 268 TRP A CA 1
ATOM 1958 C C . TRP A 1 268 ? -24.479 5.352 19.041 1.00 89.75 268 TRP A C 1
ATOM 1960 O O . TRP A 1 268 ? -25.000 4.821 20.018 1.00 89.75 268 TRP A O 1
ATOM 1970 N N . SER A 1 269 ? -25.210 5.879 18.052 1.00 86.88 269 SER A N 1
ATOM 1971 C CA . SER A 1 269 ? -26.677 5.932 18.068 1.00 86.88 269 SER A CA 1
ATOM 1972 C C . SER A 1 269 ? -27.366 5.142 16.955 1.00 86.88 269 SER A C 1
ATOM 1974 O O . SER A 1 269 ? -28.554 4.864 17.091 1.00 86.88 269 SER A O 1
ATOM 1976 N N . ALA A 1 270 ? -26.674 4.766 15.878 1.00 90.50 270 ALA A N 1
ATOM 1977 C CA . ALA A 1 270 ? -27.268 4.086 14.725 1.00 90.50 270 ALA A CA 1
ATOM 1978 C C . ALA A 1 270 ? -26.338 2.991 14.193 1.00 90.50 270 ALA A C 1
ATOM 1980 O O . ALA A 1 270 ? -25.131 3.150 14.235 1.00 90.50 270 ALA A O 1
ATOM 1981 N N . ASP A 1 271 ? -26.883 1.908 13.650 1.00 92.62 271 ASP A N 1
ATOM 1982 C CA . ASP A 1 271 ? -26.099 0.832 13.035 1.00 92.62 271 ASP A CA 1
ATOM 1983 C C . ASP A 1 271 ? -26.825 0.370 11.771 1.00 92.62 271 ASP A C 1
ATOM 1985 O O . ASP A 1 271 ? -28.057 0.317 11.743 1.00 92.62 271 ASP A O 1
ATOM 1989 N N . THR A 1 272 ? -26.069 0.129 10.704 1.00 92.50 272 THR A N 1
ATOM 1990 C CA . THR A 1 272 ? -26.587 -0.313 9.410 1.00 92.50 272 THR A CA 1
ATOM 1991 C C . THR A 1 272 ? -25.843 -1.565 8.974 1.00 92.50 272 THR A C 1
ATOM 1993 O O . THR A 1 272 ? -24.644 -1.523 8.684 1.00 92.50 272 THR A O 1
ATOM 1996 N N . ALA A 1 273 ? -26.572 -2.678 8.894 1.00 89.81 273 ALA A N 1
ATOM 1997 C CA . ALA A 1 273 ? -26.060 -3.918 8.331 1.00 89.81 273 ALA A CA 1
ATOM 1998 C C . ALA A 1 273 ? -25.731 -3.746 6.842 1.00 89.81 273 ALA A C 1
ATOM 2000 O O . ALA A 1 273 ? -26.469 -3.116 6.081 1.00 89.81 273 ALA A O 1
ATOM 2001 N N . MET A 1 274 ? -24.622 -4.339 6.418 1.00 88.81 274 MET A N 1
ATOM 2002 C CA . MET A 1 274 ? -24.212 -4.365 5.022 1.00 88.81 274 MET A CA 1
ATOM 2003 C C . MET A 1 274 ? -25.068 -5.390 4.258 1.00 88.81 274 MET A C 1
ATOM 2005 O O . MET A 1 274 ? -25.195 -6.533 4.696 1.00 88.81 274 MET A O 1
ATOM 2009 N N . ALA A 1 275 ? -25.647 -4.978 3.121 1.00 78.88 275 ALA A N 1
ATOM 2010 C CA . ALA A 1 275 ? -26.451 -5.833 2.233 1.00 78.88 275 ALA A CA 1
ATOM 2011 C C . ALA A 1 275 ? -25.641 -7.004 1.625 1.00 78.88 275 ALA A C 1
ATOM 2013 O O . ALA A 1 275 ? -24.423 -7.056 1.796 1.00 78.88 275 ALA A O 1
ATOM 2014 N N . ASP A 1 276 ? -26.310 -7.898 0.879 1.00 65.38 276 ASP A N 1
ATOM 2015 C CA . ASP A 1 276 ? -25.846 -9.236 0.443 1.00 65.38 276 ASP A CA 1
ATOM 2016 C C . ASP A 1 276 ? -24.403 -9.322 -0.091 1.00 65.38 276 ASP A C 1
ATOM 2018 O O . ASP A 1 276 ? -23.725 -10.326 0.119 1.00 65.38 276 ASP A O 1
ATOM 2022 N N . ALA A 1 277 ? -23.882 -8.258 -0.706 1.00 72.12 277 ALA A N 1
ATOM 2023 C CA . ALA A 1 277 ? -22.475 -8.154 -1.082 1.00 72.12 277 ALA A CA 1
ATOM 2024 C C . ALA A 1 277 ? -21.672 -7.348 -0.040 1.00 72.12 277 ALA A C 1
ATOM 2026 O O . ALA A 1 277 ? -21.358 -6.165 -0.233 1.00 72.12 277 ALA A O 1
ATOM 2027 N N . LYS A 1 278 ? -21.388 -7.983 1.103 1.00 83.94 278 LYS A N 1
ATOM 2028 C CA . LYS A 1 278 ? -20.574 -7.410 2.187 1.00 83.94 278 LYS A CA 1
ATOM 2029 C C . LYS A 1 278 ? -19.136 -7.175 1.705 1.00 83.94 278 LYS A C 1
ATOM 2031 O O . LYS A 1 278 ? -18.573 -8.066 1.074 1.00 83.94 278 LYS A O 1
ATOM 2036 N N . PRO A 1 279 ? -18.542 -5.997 1.963 1.00 88.38 279 PRO A N 1
ATOM 2037 C CA . PRO A 1 279 ? -17.226 -5.683 1.441 1.00 88.38 279 PRO A CA 1
ATOM 2038 C C . PRO A 1 279 ? -16.167 -6.448 2.227 1.00 88.38 279 PRO A C 1
ATOM 2040 O O . PRO A 1 279 ? -16.268 -6.587 3.450 1.00 88.38 279 PRO A O 1
ATOM 2043 N N . MET A 1 280 ? -15.150 -6.889 1.503 1.00 89.50 280 MET A N 1
ATOM 2044 C CA . MET A 1 280 ? -13.897 -7.341 2.078 1.00 89.50 280 MET A CA 1
ATOM 2045 C C . MET A 1 280 ? -12.921 -6.172 2.092 1.00 89.50 280 MET A C 1
ATOM 2047 O O . MET A 1 280 ? -12.836 -5.439 1.109 1.00 89.50 280 MET A O 1
ATOM 2051 N N . VAL A 1 281 ? -12.225 -5.991 3.206 1.00 92.38 281 VAL A N 1
ATOM 2052 C CA . VAL A 1 281 ? -11.250 -4.916 3.402 1.00 92.38 281 VAL A CA 1
ATOM 2053 C C . VAL A 1 281 ? -10.052 -5.446 4.174 1.00 92.38 281 VAL A C 1
ATOM 2055 O O . VAL A 1 281 ? -10.118 -6.512 4.786 1.00 92.38 281 VAL A O 1
ATOM 2058 N N . VAL A 1 282 ? -8.966 -4.688 4.154 1.00 92.38 282 VAL A N 1
ATOM 2059 C CA . VAL A 1 282 ? -7.771 -4.950 4.960 1.00 92.38 282 VAL A CA 1
ATOM 2060 C C . VAL A 1 282 ? -7.646 -3.893 6.057 1.00 92.38 282 VAL A C 1
ATOM 2062 O O . VAL A 1 282 ? -7.265 -4.201 7.186 1.00 92.38 282 VAL A O 1
ATOM 2065 N N . THR A 1 283 ? -8.010 -2.654 5.733 1.00 95.00 283 THR A N 1
ATOM 2066 C CA . THR A 1 283 ? -7.995 -1.534 6.667 1.00 95.00 283 THR A CA 1
ATOM 2067 C C . THR A 1 283 ? -9.370 -0.887 6.676 1.00 95.00 283 THR A C 1
ATOM 2069 O O . THR A 1 283 ? -9.891 -0.487 5.634 1.00 95.00 283 THR A O 1
ATOM 2072 N N . GLU A 1 284 ? -9.975 -0.776 7.857 1.00 95.19 284 GLU A N 1
ATOM 2073 C CA . GLU A 1 284 ? -11.279 -0.140 8.031 1.00 95.19 284 GLU A CA 1
ATOM 2074 C C . GLU A 1 284 ? -11.174 1.057 8.966 1.00 95.19 284 GLU A C 1
ATOM 2076 O O . GLU A 1 284 ? -10.798 0.953 10.137 1.00 95.19 284 GLU A O 1
ATOM 2081 N N . SER A 1 285 ? -11.561 2.212 8.441 1.00 94.62 285 SER A N 1
ATOM 2082 C CA . SER A 1 285 ? -11.565 3.457 9.186 1.00 94.62 285 SER A CA 1
ATOM 2083 C C . SER A 1 285 ? -12.786 3.599 10.093 1.00 94.62 285 SER A C 1
ATOM 2085 O O . SER A 1 285 ? -13.923 3.618 9.623 1.00 94.62 285 SER A O 1
ATOM 2087 N N . VAL A 1 286 ? -12.559 3.802 11.395 1.00 95.62 286 VAL A N 1
ATOM 2088 C CA . VAL A 1 286 ? -13.612 4.152 12.355 1.00 95.62 286 VAL A CA 1
ATOM 2089 C C . VAL A 1 286 ? -13.555 5.651 12.712 1.00 95.62 286 VAL A C 1
ATOM 2091 O O . VAL A 1 286 ? -12.649 6.087 13.426 1.00 95.62 286 VAL A O 1
ATOM 2094 N N . PRO A 1 287 ? -14.497 6.486 12.225 1.00 93.56 287 PRO A N 1
ATOM 2095 C CA . PRO A 1 287 ? -14.522 7.924 12.517 1.00 93.56 287 PRO A CA 1
ATOM 2096 C C . PRO A 1 287 ? -14.927 8.212 13.973 1.00 93.56 287 PRO A C 1
ATOM 2098 O O . PRO A 1 287 ? -15.259 7.293 14.724 1.00 93.56 287 PRO A O 1
ATOM 2101 N N . TYR A 1 288 ? -14.944 9.489 14.374 1.00 90.31 288 TYR A N 1
ATOM 2102 C CA . TYR A 1 288 ? -15.431 9.910 15.696 1.00 90.31 288 TYR A CA 1
ATOM 2103 C C . TYR A 1 288 ? -16.819 9.331 15.995 1.00 90.31 288 TYR A C 1
ATOM 2105 O O . TYR A 1 288 ? -17.753 9.528 15.215 1.00 90.31 288 TYR A O 1
ATOM 2113 N N . ARG A 1 289 ? -16.956 8.634 17.136 1.00 88.94 289 ARG A N 1
ATOM 2114 C CA . ARG A 1 289 ? -18.187 7.928 17.545 1.00 88.94 289 ARG A CA 1
ATOM 2115 C C . ARG A 1 289 ? -18.688 6.915 16.519 1.00 88.94 289 ARG A C 1
ATOM 2117 O O . ARG A 1 289 ? -19.839 6.493 16.608 1.00 88.94 289 ARG A O 1
ATOM 2124 N N . GLY A 1 290 ? -17.851 6.534 15.563 1.00 95.06 290 GLY A N 1
ATOM 2125 C CA . GLY A 1 290 ? -18.118 5.479 14.607 1.00 95.06 290 GLY A CA 1
ATOM 2126 C C . GLY A 1 290 ? -18.075 4.113 15.277 1.00 95.06 290 GLY A C 1
ATOM 2127 O O . GLY A 1 290 ? -17.391 3.906 16.287 1.00 95.06 290 GLY A O 1
ATOM 2128 N N . THR A 1 291 ? -18.810 3.181 14.692 1.00 97.00 291 THR A N 1
ATOM 2129 C CA . THR A 1 291 ? -18.770 1.765 15.038 1.00 97.00 291 THR A CA 1
ATOM 2130 C C . THR A 1 291 ? -18.736 0.935 13.764 1.00 97.00 291 THR A C 1
ATOM 2132 O O . THR A 1 291 ? -19.209 1.367 12.711 1.00 97.00 291 THR A O 1
ATOM 2135 N N . TYR A 1 292 ? -18.182 -0.266 13.844 1.00 97.38 292 TYR A N 1
ATOM 2136 C CA . TYR A 1 292 ? -18.415 -1.286 12.830 1.00 97.38 292 TYR A CA 1
ATOM 2137 C C . TYR A 1 292 ? -18.379 -2.672 13.460 1.00 97.38 292 TYR A C 1
ATOM 2139 O O . TYR A 1 292 ? -17.803 -2.872 14.533 1.00 97.38 292 TYR A O 1
ATOM 2147 N N . SER A 1 293 ? -18.999 -3.630 12.779 1.00 95.94 293 SER A N 1
ATOM 2148 C CA . SER A 1 293 ? -18.802 -5.051 13.042 1.00 95.94 293 SER A CA 1
ATOM 2149 C C . SER A 1 293 ? -18.130 -5.714 11.848 1.00 95.94 293 SER A C 1
ATOM 2151 O O . SER A 1 293 ? -18.359 -5.331 10.697 1.00 95.94 293 SER A O 1
ATOM 2153 N N . MET A 1 294 ? -17.272 -6.687 12.129 1.00 95.50 294 MET A N 1
ATOM 2154 C CA . MET A 1 294 ? -16.541 -7.443 11.125 1.00 95.50 294 MET A CA 1
ATOM 2155 C C . MET A 1 294 ? -16.557 -8.935 11.434 1.00 95.50 294 MET A C 1
ATOM 2157 O O . MET A 1 294 ? -16.579 -9.334 12.596 1.00 95.50 294 MET A O 1
ATOM 2161 N N . THR A 1 295 ? -16.465 -9.748 10.388 1.00 94.62 295 THR A N 1
ATOM 2162 C CA . THR A 1 295 ? -16.204 -11.183 10.482 1.00 94.62 295 THR A CA 1
ATOM 2163 C C . THR A 1 295 ? -14.882 -11.470 9.799 1.00 94.62 295 THR A C 1
ATOM 2165 O O . THR A 1 295 ? -14.669 -11.084 8.649 1.00 94.62 295 THR A O 1
ATOM 2168 N N . TRP A 1 296 ? -14.018 -12.201 10.486 1.00 94.12 296 TRP A N 1
ATOM 2169 C CA . TRP A 1 296 ? -12.757 -12.683 9.951 1.00 94.12 296 TRP A CA 1
ATOM 2170 C C . TRP A 1 296 ? -12.753 -14.212 9.927 1.00 94.12 296 TRP A C 1
ATOM 2172 O O . TRP A 1 296 ? -13.084 -14.849 10.927 1.00 94.12 296 TRP A O 1
ATOM 2182 N N . ALA A 1 297 ? -12.398 -14.790 8.779 1.00 93.06 297 ALA A N 1
ATOM 2183 C CA . ALA A 1 297 ? -12.144 -16.217 8.639 1.00 93.06 297 ALA A CA 1
ATOM 2184 C C . ALA A 1 297 ? -10.657 -16.487 8.897 1.00 93.06 297 ALA A C 1
ATOM 2186 O O . ALA A 1 297 ? -9.792 -15.961 8.196 1.00 93.06 297 ALA A O 1
ATOM 2187 N N . VAL A 1 298 ? -10.354 -17.297 9.910 1.00 92.19 298 VAL A N 1
ATOM 2188 C CA . VAL A 1 298 ? -8.972 -17.587 10.303 1.00 92.19 298 VAL A CA 1
ATOM 2189 C C . VAL A 1 298 ? -8.410 -18.654 9.371 1.00 92.19 298 VAL A C 1
ATOM 2191 O O . VAL A 1 298 ? -8.596 -19.849 9.584 1.00 92.19 298 VAL A O 1
ATOM 2194 N N . GLU A 1 299 ? -7.737 -18.232 8.309 1.00 89.38 299 GLU A N 1
ATOM 2195 C CA . GLU A 1 299 ? -7.283 -19.152 7.258 1.00 89.38 299 GLU A CA 1
ATOM 2196 C C . GLU A 1 299 ? -5.931 -19.814 7.551 1.00 89.38 299 GLU A C 1
ATOM 2198 O O . GLU A 1 299 ? -5.628 -20.852 6.967 1.00 89.38 299 GLU A O 1
ATOM 2203 N N . ARG A 1 300 ? -5.101 -19.239 8.433 1.00 88.19 300 ARG A N 1
ATOM 2204 C CA . ARG A 1 300 ? -3.741 -19.745 8.672 1.00 88.19 300 ARG A CA 1
ATOM 2205 C C . ARG A 1 300 ? -3.219 -19.467 10.073 1.00 88.19 300 ARG A C 1
ATOM 2207 O O . ARG A 1 300 ? -3.611 -18.497 10.724 1.00 88.19 300 ARG A O 1
ATOM 2214 N N . ALA A 1 301 ? -2.337 -20.353 10.520 1.00 90.38 301 ALA A N 1
ATOM 2215 C CA . ALA A 1 301 ? -1.672 -20.250 11.806 1.00 90.38 301 ALA A CA 1
ATOM 2216 C C . ALA A 1 301 ? -0.593 -19.161 11.786 1.00 90.38 301 ALA A C 1
ATOM 2218 O O . ALA A 1 301 ? -0.094 -18.777 10.729 1.00 90.38 301 ALA A O 1
ATOM 2219 N N . GLY A 1 302 ? -0.249 -18.666 12.970 1.00 89.56 302 GLY A N 1
ATOM 2220 C CA . GLY A 1 302 ? 0.792 -17.663 13.165 1.00 89.56 302 GLY A CA 1
ATOM 2221 C C . GLY A 1 302 ? 0.431 -16.662 14.255 1.00 89.56 302 GLY A C 1
ATOM 2222 O O . GLY A 1 302 ? -0.687 -16.647 14.777 1.00 89.56 302 GLY A O 1
ATOM 2223 N N . ASN A 1 303 ? 1.396 -15.828 14.616 1.00 90.50 303 ASN A N 1
ATOM 2224 C CA . ASN A 1 303 ? 1.165 -14.663 15.460 1.00 90.50 303 ASN A CA 1
ATOM 2225 C C . ASN A 1 303 ? 0.982 -13.429 14.566 1.00 90.50 303 ASN A C 1
ATOM 2227 O O . ASN A 1 303 ? 1.818 -13.176 13.703 1.00 90.50 303 ASN A O 1
ATOM 2231 N N . TRP A 1 304 ? -0.084 -12.664 14.793 1.00 92.00 304 TRP A N 1
ATOM 2232 C CA . TRP A 1 304 ? -0.492 -11.530 13.954 1.00 92.00 304 TRP A CA 1
ATOM 2233 C C . TRP A 1 304 ? -0.868 -10.327 14.815 1.00 92.00 304 TRP A C 1
ATOM 2235 O O . TRP A 1 304 ? -1.021 -10.466 16.034 1.00 92.00 304 TRP A O 1
ATOM 2245 N N . LEU A 1 305 ? -1.044 -9.159 14.197 1.00 93.31 305 LEU A N 1
ATOM 2246 C CA . LEU A 1 305 ? -1.530 -7.953 14.862 1.00 93.31 305 LEU A CA 1
ATOM 2247 C C . LEU A 1 305 ? -2.823 -7.433 14.234 1.00 93.31 305 LEU A C 1
ATOM 2249 O O . LEU A 1 305 ? -3.032 -7.515 13.026 1.00 93.31 305 LEU A O 1
ATOM 2253 N N . PHE A 1 306 ? -3.652 -6.828 15.079 1.00 95.62 306 PHE A N 1
ATOM 2254 C CA . PHE A 1 306 ? -4.678 -5.880 14.667 1.00 95.62 306 PHE A CA 1
ATOM 2255 C C . PHE A 1 306 ? -4.380 -4.527 15.306 1.00 95.62 306 PHE A C 1
ATOM 2257 O O . PHE A 1 306 ? -4.379 -4.424 16.536 1.00 95.62 306 PHE A O 1
ATOM 2264 N N . HIS A 1 307 ? -4.092 -3.500 14.508 1.00 95.88 307 HIS A N 1
ATOM 2265 C CA . HIS A 1 307 ? -3.632 -2.216 15.039 1.00 95.88 307 HIS A CA 1
ATOM 2266 C C . HIS A 1 307 ? -4.141 -1.005 14.259 1.00 95.88 307 HIS A C 1
ATOM 2268 O O . HIS A 1 307 ? -4.649 -1.117 13.149 1.00 95.88 307 HIS A O 1
ATOM 2274 N N . CYS A 1 308 ? -4.016 0.175 14.865 1.00 95.56 308 CYS A N 1
ATOM 2275 C CA . CYS A 1 308 ? -4.307 1.440 14.197 1.00 95.56 308 CYS A CA 1
ATOM 2276 C C . CYS A 1 308 ? -3.172 1.817 13.231 1.00 95.56 308 CYS A C 1
ATOM 2278 O O . CYS A 1 308 ? -2.008 1.796 13.617 1.00 95.56 308 CYS A O 1
ATOM 2280 N N . HIS A 1 309 ? -3.500 2.206 12.004 1.00 93.81 309 HIS A N 1
ATOM 2281 C CA . HIS A 1 309 ? -2.551 2.604 10.964 1.00 93.81 309 HIS A CA 1
ATOM 2282 C C . HIS A 1 309 ? -2.196 4.109 11.011 1.00 93.81 309 HIS A C 1
ATOM 2284 O O . HIS A 1 309 ? -1.485 4.638 10.163 1.00 93.81 309 HIS A O 1
ATOM 2290 N N . ASP A 1 310 ? -2.656 4.828 12.032 1.00 91.62 310 ASP A N 1
ATOM 2291 C CA . ASP A 1 310 ? -2.027 6.090 12.416 1.00 91.62 310 ASP A CA 1
ATOM 2292 C C . ASP A 1 310 ? -0.829 5.760 13.315 1.00 91.62 310 ASP A C 1
ATOM 2294 O O . ASP A 1 310 ? -0.993 5.300 14.451 1.00 91.62 310 ASP A O 1
ATOM 2298 N N . ALA A 1 311 ? 0.379 5.994 12.804 1.00 87.50 311 ALA A N 1
ATOM 2299 C CA . ALA A 1 311 ? 1.623 5.602 13.465 1.00 87.50 311 ALA A CA 1
ATOM 2300 C C . ALA A 1 311 ? 1.827 6.311 14.818 1.00 87.50 311 ALA A C 1
ATOM 2302 O O . ALA A 1 311 ? 2.555 5.834 15.693 1.00 87.50 311 ALA A O 1
ATOM 2303 N N . LEU A 1 312 ? 1.151 7.441 15.044 1.00 86.00 312 LEU A N 1
ATOM 2304 C CA . LEU A 1 312 ? 1.190 8.156 16.316 1.00 86.00 312 LEU A CA 1
ATOM 2305 C C . LEU A 1 312 ? 0.376 7.447 17.406 1.00 86.00 312 LEU A C 1
ATOM 2307 O O . LEU A 1 312 ? 0.629 7.661 18.593 1.00 86.00 312 LEU A O 1
ATOM 2311 N N . HIS A 1 313 ? -0.574 6.596 17.012 1.00 91.81 313 HIS A N 1
ATOM 2312 C CA . HIS A 1 313 ? -1.370 5.754 17.904 1.00 91.81 313 HIS A CA 1
ATOM 2313 C C . HIS A 1 313 ? -0.714 4.405 18.213 1.00 91.81 313 HIS A C 1
ATOM 2315 O O . HIS A 1 313 ? -1.211 3.701 19.097 1.00 91.81 313 HIS A O 1
ATOM 2321 N N . THR A 1 314 ? 0.380 4.062 17.523 1.00 90.44 314 THR A N 1
ATOM 2322 C CA . THR A 1 314 ? 1.122 2.809 17.714 1.00 90.44 314 THR A CA 1
ATOM 2323 C C . THR A 1 314 ? 2.567 2.990 18.169 1.00 90.44 314 THR A C 1
ATOM 2325 O O . THR A 1 314 ? 3.257 2.007 18.397 1.00 90.44 314 THR A O 1
ATOM 2328 N N . THR A 1 315 ? 3.050 4.220 18.358 1.00 83.56 315 THR A N 1
ATOM 2329 C CA . THR A 1 315 ? 4.461 4.494 18.685 1.00 83.56 315 THR A CA 1
ATOM 2330 C C . THR A 1 315 ? 4.768 4.494 20.186 1.00 83.56 315 THR A C 1
ATOM 2332 O O . THR A 1 315 ? 3.991 5.004 20.995 1.00 83.56 315 THR A O 1
ATOM 2335 N N . TRP A 1 316 ? 5.956 4.024 20.583 1.00 77.25 316 TRP A N 1
ATOM 2336 C CA . TRP A 1 316 ? 6.450 4.083 21.968 1.00 77.25 316 TRP A CA 1
ATOM 2337 C C . TRP A 1 316 ? 6.459 5.489 22.581 1.00 77.25 316 TRP A C 1
ATOM 2339 O O . TRP A 1 316 ? 6.337 5.609 23.796 1.00 77.25 316 TRP A O 1
ATOM 2349 N N . ARG A 1 317 ? 6.580 6.563 21.778 1.00 71.69 317 ARG A N 1
ATOM 2350 C CA . ARG A 1 317 ? 6.642 7.962 22.267 1.00 71.69 317 ARG A CA 1
ATOM 2351 C C . ARG A 1 317 ? 5.396 8.390 23.050 1.00 71.69 317 ARG A C 1
ATOM 2353 O O . ARG A 1 317 ? 5.395 9.451 23.670 1.00 71.69 317 ARG A O 1
ATOM 2360 N N . ARG A 1 318 ? 4.327 7.595 22.976 1.00 75.75 318 ARG A N 1
ATOM 2361 C CA . ARG A 1 318 ? 3.057 7.789 23.676 1.00 75.75 318 ARG A CA 1
ATOM 2362 C C . ARG A 1 318 ? 2.872 6.820 24.851 1.00 75.75 318 ARG A C 1
ATOM 2364 O O . ARG A 1 318 ? 1.751 6.653 25.310 1.00 75.75 318 ARG A O 1
ATOM 2371 N N . ARG A 1 319 ? 3.937 6.189 25.355 1.00 78.50 319 ARG A N 1
ATOM 2372 C CA . ARG A 1 319 ? 3.886 5.426 26.612 1.00 78.50 319 ARG A CA 1
ATOM 2373 C C . ARG A 1 319 ? 3.760 6.354 27.811 1.00 78.50 319 ARG A C 1
ATOM 2375 O O . ARG A 1 319 ? 4.310 7.456 27.824 1.00 78.50 319 ARG A O 1
ATOM 2382 N N . PHE A 1 320 ? 3.036 5.892 28.821 1.00 75.88 320 PHE A N 1
ATOM 2383 C CA . PHE A 1 320 ? 2.770 6.661 30.026 1.00 75.88 320 PHE A CA 1
ATOM 2384 C C . PHE A 1 320 ? 3.998 6.736 30.933 1.00 75.88 320 PHE A C 1
ATOM 2386 O O . PHE A 1 320 ? 4.361 7.819 31.387 1.00 75.88 320 PHE A O 1
ATOM 2393 N N . ASN A 1 321 ? 4.674 5.607 31.162 1.00 68.12 321 ASN A N 1
ATOM 2394 C CA . ASN A 1 321 ? 5.831 5.541 32.050 1.00 68.12 321 ASN A CA 1
ATOM 2395 C C . ASN A 1 321 ? 7.165 5.792 31.318 1.00 68.12 321 ASN A C 1
ATOM 2397 O O . ASN A 1 321 ? 8.061 4.949 31.331 1.00 68.12 321 ASN A O 1
ATOM 2401 N N . LEU A 1 322 ? 7.301 6.942 30.651 1.00 61.50 322 LEU A N 1
ATOM 2402 C CA . LEU A 1 322 ? 8.580 7.387 30.085 1.00 61.50 322 LEU A CA 1
ATOM 2403 C C . LEU A 1 322 ? 9.229 8.433 30.994 1.00 61.50 322 LEU A C 1
ATOM 2405 O O . LEU A 1 322 ? 8.966 9.629 30.885 1.00 61.50 322 LEU A O 1
ATOM 2409 N N . THR A 1 323 ? 10.115 7.991 31.884 1.00 48.31 323 THR A N 1
ATOM 2410 C CA . THR A 1 323 ? 11.012 8.882 32.630 1.00 48.31 323 THR A CA 1
ATOM 2411 C C . THR A 1 323 ? 12.286 9.134 31.811 1.00 48.31 323 THR A C 1
ATOM 2413 O O . THR A 1 323 ? 13.305 8.490 32.044 1.00 48.31 323 THR A O 1
ATOM 2416 N N . GLY A 1 324 ? 12.238 10.043 30.829 1.00 48.56 324 GLY A N 1
ATOM 2417 C CA . GLY A 1 324 ? 13.428 10.528 30.101 1.00 48.56 324 GLY A CA 1
ATOM 2418 C C . GLY A 1 324 ? 13.406 10.365 28.575 1.00 48.56 324 GLY A C 1
ATOM 2419 O O . GLY A 1 324 ? 12.549 9.685 28.011 1.00 48.56 324 GLY A O 1
ATOM 2420 N N . GLU A 1 325 ? 14.355 11.029 27.901 1.00 41.66 325 GLU A N 1
ATOM 2421 C CA . GLU A 1 325 ? 14.630 10.851 26.469 1.00 41.66 325 GLU A CA 1
ATOM 2422 C C . GLU A 1 325 ? 15.084 9.408 26.206 1.00 41.66 325 GLU A C 1
ATOM 2424 O O . GLU A 1 325 ? 15.983 8.898 26.876 1.00 41.66 325 GLU A O 1
ATOM 2429 N N . ARG A 1 326 ? 14.489 8.735 25.213 1.00 45.31 326 ARG A N 1
ATOM 2430 C CA . ARG A 1 326 ? 15.056 7.480 24.697 1.00 45.31 326 ARG A CA 1
ATOM 2431 C C . ARG A 1 326 ? 16.484 7.768 24.204 1.00 45.31 326 ARG A C 1
ATOM 2433 O O . ARG A 1 326 ? 16.676 8.805 23.564 1.00 45.31 326 ARG A O 1
ATOM 2440 N N . PRO A 1 327 ? 17.465 6.875 24.441 1.00 40.34 327 PRO A N 1
ATOM 2441 C CA . PRO A 1 327 ? 18.778 6.991 23.815 1.00 40.34 327 PRO A CA 1
ATOM 2442 C C . PRO A 1 327 ? 18.625 7.121 22.289 1.00 40.34 327 PRO A C 1
ATOM 2444 O O . PRO A 1 327 ? 17.620 6.649 21.743 1.00 40.34 327 PRO A O 1
ATOM 2447 N N . PRO A 1 328 ? 19.585 7.741 21.577 1.00 37.81 328 PRO A N 1
ATOM 2448 C CA . PRO A 1 328 ? 19.559 7.795 20.116 1.00 37.81 328 PRO A CA 1
ATOM 2449 C C . PRO A 1 328 ? 19.322 6.392 19.529 1.00 37.81 328 PRO A C 1
ATOM 2451 O O . PRO A 1 328 ? 19.649 5.402 20.188 1.00 37.81 328 PRO A O 1
ATOM 2454 N N . PRO A 1 329 ? 18.751 6.276 18.315 1.00 40.53 329 PRO A N 1
ATOM 2455 C CA . PRO A 1 329 ? 18.412 5.000 17.699 1.00 40.53 329 PRO A CA 1
ATOM 2456 C C . PRO A 1 329 ? 19.689 4.294 17.227 1.00 40.53 329 PRO A C 1
ATOM 2458 O O . PRO A 1 329 ? 19.920 4.099 16.043 1.00 40.53 329 PRO A O 1
ATOM 2461 N N . THR A 1 330 ? 20.547 3.905 18.158 1.00 40.06 330 THR A N 1
ATOM 2462 C CA . THR A 1 330 ? 21.392 2.738 18.001 1.00 40.06 330 THR A CA 1
ATOM 2463 C C . THR A 1 330 ? 20.548 1.591 18.522 1.00 40.06 330 THR A C 1
ATOM 2465 O O . THR A 1 330 ? 20.647 1.215 19.691 1.00 40.06 330 THR A O 1
ATOM 2468 N N . LEU A 1 331 ? 19.645 1.072 17.682 1.00 43.53 331 LEU A N 1
ATOM 2469 C CA . LEU A 1 331 ? 19.179 -0.298 17.876 1.00 43.53 331 LEU A CA 1
ATOM 2470 C C . LEU A 1 331 ? 20.445 -1.130 18.142 1.00 43.53 331 LEU A C 1
ATOM 2472 O O . LEU A 1 331 ? 21.386 -1.025 17.346 1.00 43.53 331 LEU A O 1
ATOM 2476 N N . PRO A 1 332 ? 20.552 -1.877 19.256 1.00 38.19 332 PRO A N 1
ATOM 2477 C CA . PRO A 1 332 ? 21.599 -2.877 19.358 1.00 38.19 332 PRO A CA 1
ATOM 2478 C C . PRO A 1 332 ? 21.530 -3.714 18.080 1.00 38.19 332 PRO A C 1
ATOM 2480 O O . PRO A 1 332 ? 20.454 -4.197 17.735 1.00 38.19 332 PRO A O 1
ATOM 2483 N N . MET A 1 333 ? 22.649 -3.846 17.364 1.00 43.88 333 MET A N 1
ATOM 2484 C CA . MET A 1 333 ? 22.778 -4.591 16.097 1.00 43.88 333 MET A CA 1
ATOM 2485 C C . MET A 1 333 ? 22.499 -6.103 16.244 1.00 43.88 333 MET A C 1
ATOM 2487 O O . MET A 1 333 ? 22.868 -6.896 15.385 1.00 43.88 333 MET A O 1
ATOM 2491 N N . ASN A 1 334 ? 21.879 -6.518 17.348 1.00 38.06 334 ASN A N 1
ATOM 2492 C CA . ASN A 1 334 ? 21.688 -7.900 17.731 1.00 38.06 334 ASN A CA 1
ATOM 2493 C C . ASN A 1 334 ? 20.258 -8.318 17.375 1.00 38.06 334 ASN A C 1
ATOM 2495 O O . ASN A 1 334 ? 19.298 -7.603 17.661 1.00 38.06 334 ASN A O 1
ATOM 2499 N N . HIS A 1 335 ? 20.140 -9.506 16.791 1.00 45.69 335 HIS A N 1
ATOM 2500 C CA . HIS A 1 335 ? 18.945 -10.119 16.198 1.00 45.69 335 HIS A CA 1
ATOM 2501 C C . HIS A 1 335 ? 17.735 -10.333 17.149 1.00 45.69 335 HIS A C 1
ATOM 2503 O O . HIS A 1 335 ? 16.774 -10.990 16.763 1.00 45.69 335 HIS A O 1
ATOM 2509 N N . GLU A 1 336 ? 17.743 -9.787 18.371 1.00 40.38 336 GLU A N 1
ATOM 2510 C CA . GLU A 1 336 ? 16.804 -10.120 19.460 1.00 40.38 336 GLU A CA 1
ATOM 2511 C C . GLU A 1 336 ? 15.945 -8.942 19.967 1.00 40.38 336 GLU A C 1
ATOM 2513 O O . GLU A 1 336 ? 15.189 -9.091 20.927 1.00 40.38 336 GLU A O 1
ATOM 2518 N N . VAL A 1 337 ? 16.031 -7.750 19.363 1.00 49.75 337 VAL A N 1
ATOM 2519 C CA . VAL A 1 337 ? 15.259 -6.586 19.840 1.00 49.75 337 VAL A CA 1
ATOM 2520 C C . VAL A 1 337 ? 13.774 -6.753 19.496 1.00 49.75 337 VAL A C 1
ATOM 2522 O O . VAL A 1 337 ? 13.377 -6.692 18.332 1.00 49.75 337 VAL A O 1
ATOM 2525 N N . GLY A 1 338 ? 12.938 -6.945 20.520 1.00 61.53 338 GLY A N 1
ATOM 2526 C CA . GLY A 1 338 ? 11.486 -7.074 20.389 1.00 61.53 338 GLY A CA 1
ATOM 2527 C C . GLY A 1 338 ? 10.802 -5.747 20.063 1.00 61.53 338 GLY A C 1
ATOM 2528 O O . GLY A 1 338 ? 10.172 -5.164 20.945 1.00 61.53 338 GLY A O 1
ATOM 2529 N N . HIS A 1 339 ? 10.909 -5.285 18.809 1.00 74.31 339 HIS A N 1
ATOM 2530 C CA . HIS A 1 339 ? 10.225 -4.091 18.285 1.00 74.31 339 HIS A CA 1
ATOM 2531 C C . HIS A 1 339 ? 8.756 -4.044 18.726 1.00 74.31 339 HIS A C 1
ATOM 2533 O O . HIS A 1 339 ? 8.311 -3.030 19.261 1.00 74.31 339 HIS A O 1
ATOM 2539 N N . ALA A 1 340 ? 8.033 -5.161 18.603 1.00 81.75 340 ALA A N 1
ATOM 2540 C CA . ALA A 1 340 ? 6.647 -5.244 19.049 1.00 81.75 340 ALA A CA 1
ATOM 2541 C C . ALA A 1 340 ? 6.481 -4.795 20.511 1.00 81.75 340 ALA A C 1
ATOM 2543 O O . ALA A 1 340 ? 5.735 -3.874 20.812 1.00 81.75 340 ALA A O 1
ATOM 2544 N N . GLU A 1 341 ? 7.216 -5.397 21.441 1.00 80.00 341 GLU A N 1
ATOM 2545 C CA . GLU A 1 341 ? 7.039 -5.185 22.882 1.00 80.00 341 GLU A CA 1
ATOM 2546 C C . GLU A 1 341 ? 7.712 -3.898 23.399 1.00 80.00 341 GLU A C 1
ATOM 2548 O O . GLU A 1 341 ? 7.348 -3.389 24.462 1.00 80.00 341 GLU A O 1
ATOM 2553 N N . GLN A 1 342 ? 8.677 -3.331 22.668 1.00 76.00 342 GLN A N 1
ATOM 2554 C CA . GLN A 1 342 ? 9.488 -2.188 23.121 1.00 76.00 342 GLN A CA 1
ATOM 2555 C C . GLN A 1 342 ? 9.198 -0.882 22.369 1.00 76.00 342 GLN A C 1
ATOM 2557 O O . GLN A 1 342 ? 9.199 0.186 22.983 1.00 76.00 342 GLN A O 1
ATOM 2562 N N . ASP A 1 343 ? 8.908 -0.965 21.071 1.00 77.06 343 ASP A N 1
ATOM 2563 C CA . ASP A 1 343 ? 8.797 0.190 20.175 1.00 77.06 343 ASP A CA 1
ATOM 2564 C C . ASP A 1 343 ? 7.364 0.502 19.744 1.00 77.06 343 ASP A C 1
ATOM 2566 O O . ASP A 1 343 ? 7.075 1.657 19.406 1.00 77.06 343 ASP A O 1
ATOM 2570 N N . MET A 1 344 ? 6.461 -0.479 19.825 1.00 86.94 344 MET A N 1
ATOM 2571 C CA . MET A 1 344 ? 5.029 -0.252 19.640 1.00 86.94 344 MET A CA 1
ATOM 2572 C C . MET A 1 344 ? 4.333 0.079 20.972 1.00 86.94 344 MET A C 1
ATOM 2574 O O . MET A 1 344 ? 4.797 -0.291 22.055 1.00 86.94 344 MET A O 1
ATOM 2578 N N . SER A 1 345 ? 3.210 0.792 20.930 1.00 89.44 345 SER A N 1
ATOM 2579 C CA . SER A 1 345 ? 2.322 1.018 22.082 1.00 89.44 345 SER A CA 1
ATOM 2580 C C . SER A 1 345 ? 0.886 1.306 21.635 1.00 89.44 345 SER A C 1
ATOM 2582 O O . SER A 1 345 ? 0.597 1.259 20.449 1.00 89.44 345 SER A O 1
ATOM 2584 N N . GLY A 1 346 ? -0.035 1.591 22.552 1.00 93.44 346 GLY A N 1
ATOM 2585 C CA . GLY A 1 346 ? -1.341 2.142 22.198 1.00 93.44 346 GLY A CA 1
ATOM 2586 C C . GLY A 1 346 ? -2.294 1.131 21.562 1.00 93.44 346 GLY A C 1
ATOM 2587 O O . GLY A 1 346 ? -2.606 0.102 22.167 1.00 93.44 346 GLY A O 1
ATOM 2588 N N . LEU A 1 347 ? -2.814 1.461 20.375 1.00 95.81 347 LEU A N 1
ATOM 2589 C CA . LEU A 1 347 ? -3.910 0.738 19.717 1.00 95.81 347 LEU A CA 1
ATOM 2590 C C . LEU A 1 347 ? -3.425 -0.500 18.957 1.00 95.81 347 LEU A C 1
ATOM 2592 O O . LEU A 1 347 ? -3.415 -0.506 17.728 1.00 95.81 347 LEU A O 1
ATOM 2596 N N . VAL A 1 348 ? -3.046 -1.546 19.693 1.00 96.00 348 VAL A N 1
ATOM 2597 C CA . VAL A 1 348 ? -2.571 -2.821 19.134 1.00 96.00 348 VAL A CA 1
ATOM 2598 C C . VAL A 1 348 ? -3.187 -3.993 19.902 1.00 96.00 348 VAL A C 1
ATOM 2600 O O . VAL A 1 348 ? -3.184 -4.006 21.134 1.00 96.00 348 VAL A O 1
ATOM 2603 N N . ILE A 1 349 ? -3.681 -5.000 19.184 1.00 95.56 349 ILE A N 1
ATOM 2604 C CA . ILE A 1 349 ? -4.095 -6.306 19.711 1.00 95.56 349 ILE A CA 1
ATOM 2605 C C . ILE A 1 349 ? -3.204 -7.384 19.104 1.00 95.56 349 ILE A C 1
ATOM 2607 O O . ILE A 1 349 ? -3.083 -7.490 17.884 1.00 95.56 349 ILE A O 1
ATOM 2611 N N . GLY A 1 350 ? -2.617 -8.208 19.970 1.00 94.19 350 GLY A N 1
ATOM 2612 C CA . GLY A 1 350 ? -1.829 -9.369 19.572 1.00 94.19 350 GLY A CA 1
ATOM 2613 C C . GLY A 1 350 ? -2.712 -10.597 19.400 1.00 94.19 350 GLY A C 1
ATOM 2614 O O . GLY A 1 350 ? -3.443 -10.973 20.319 1.00 94.19 350 GLY A O 1
ATOM 2615 N N . ILE A 1 351 ? -2.613 -11.243 18.243 1.00 93.69 351 ILE A N 1
ATOM 2616 C CA . ILE A 1 351 ? -3.407 -12.411 17.861 1.00 93.69 351 ILE A CA 1
ATOM 2617 C C . ILE A 1 351 ? -2.494 -13.632 17.763 1.00 93.69 351 ILE A C 1
ATOM 2619 O O . ILE A 1 351 ? -1.395 -13.553 17.218 1.00 93.69 351 ILE A O 1
ATOM 2623 N N . ARG A 1 352 ? -2.961 -14.775 18.261 1.00 93.31 352 ARG A N 1
ATOM 2624 C CA . ARG A 1 352 ? -2.319 -16.085 18.135 1.00 93.31 352 ARG A CA 1
ATOM 2625 C C . ARG A 1 352 ? -3.288 -17.031 17.443 1.00 93.31 352 ARG A C 1
ATOM 2627 O O . ARG A 1 352 ? -4.226 -17.528 18.060 1.00 93.31 352 ARG A O 1
ATOM 2634 N N . ALA A 1 353 ? -3.061 -17.271 16.160 1.00 92.56 353 ALA A N 1
ATOM 2635 C CA . ALA A 1 353 ? -3.796 -18.262 15.392 1.00 92.56 353 ALA A CA 1
ATOM 2636 C C . ALA A 1 353 ? -3.087 -19.618 15.484 1.00 92.56 353 ALA A C 1
ATOM 2638 O O . ALA A 1 353 ? -1.893 -19.733 15.184 1.00 92.56 353 ALA A O 1
ATOM 2639 N N . ARG A 1 354 ? -3.817 -20.646 15.918 1.00 92.75 354 ARG A N 1
ATOM 2640 C CA . ARG A 1 354 ? -3.317 -22.018 16.067 1.00 92.75 354 ARG A CA 1
ATOM 2641 C C . ARG A 1 354 ? -4.144 -22.986 15.237 1.00 92.75 354 ARG A C 1
ATOM 2643 O O . ARG A 1 354 ? -5.354 -22.826 15.102 1.00 92.75 354 ARG A O 1
ATOM 2650 N N . ASN A 1 355 ? -3.499 -24.004 14.689 1.00 92.19 355 ASN A N 1
ATOM 2651 C CA . ASN A 1 355 ? -4.180 -25.124 14.054 1.00 92.19 355 ASN A CA 1
ATOM 2652 C C . ASN A 1 355 ? -5.046 -25.870 15.083 1.00 92.19 355 ASN A C 1
ATOM 2654 O O . ASN A 1 355 ? -4.865 -25.730 16.293 1.00 92.19 355 ASN A O 1
ATOM 2658 N N . ARG A 1 356 ? -5.996 -26.688 14.615 1.00 92.94 356 ARG A N 1
ATOM 2659 C CA . ARG A 1 356 ? -6.913 -27.439 15.500 1.00 92.94 356 ARG A CA 1
ATOM 2660 C C . ARG A 1 356 ? -6.215 -28.429 16.435 1.00 92.94 356 ARG A C 1
ATOM 2662 O O . ARG A 1 356 ? -6.784 -28.796 17.456 1.00 92.94 356 ARG A O 1
ATOM 2669 N N . ASP A 1 357 ? -5.003 -28.850 16.096 1.00 90.44 357 ASP A N 1
ATOM 2670 C CA . ASP A 1 357 ? -4.137 -29.670 16.947 1.00 90.44 357 ASP A CA 1
ATOM 2671 C C . ASP A 1 357 ? -3.333 -28.843 17.976 1.00 90.44 357 ASP A C 1
ATOM 2673 O O . ASP A 1 357 ? -2.535 -29.396 18.729 1.00 90.44 357 ASP A O 1
ATOM 2677 N N . GLY A 1 358 ? -3.537 -27.522 18.018 1.00 86.75 358 GLY A N 1
ATOM 2678 C CA . GLY A 1 358 ? -2.824 -26.575 18.875 1.00 86.75 358 GLY A CA 1
ATOM 2679 C C . GLY A 1 358 ? -1.473 -26.113 18.320 1.00 86.75 358 GLY A C 1
ATOM 2680 O O . GLY A 1 358 ? -0.857 -25.220 18.906 1.00 86.75 358 GLY A O 1
ATOM 2681 N N . SER A 1 359 ? -1.007 -26.675 17.200 1.00 85.12 359 SER A N 1
ATOM 2682 C CA . SER A 1 359 ? 0.262 -26.287 16.584 1.00 85.12 359 SER A CA 1
ATOM 2683 C C . SER A 1 359 ? 0.185 -24.898 15.946 1.00 85.12 359 SER A C 1
ATOM 2685 O O . SER A 1 359 ? -0.878 -24.397 15.582 1.00 85.12 359 SER A O 1
ATOM 2687 N N . ALA A 1 360 ? 1.341 -24.263 15.792 1.00 80.75 360 ALA A N 1
ATOM 2688 C CA . ALA A 1 360 ? 1.490 -22.986 15.102 1.00 80.75 360 ALA A CA 1
ATOM 2689 C C . ALA A 1 360 ? 2.204 -23.137 13.745 1.00 80.75 360 ALA A C 1
ATOM 2691 O O . ALA A 1 360 ? 2.651 -22.155 13.160 1.00 80.75 360 ALA A O 1
ATOM 2692 N N . ALA A 1 361 ? 2.285 -24.378 13.249 1.00 75.12 361 ALA A N 1
ATOM 2693 C CA . ALA A 1 361 ? 2.945 -24.724 12.001 1.00 75.12 361 ALA A CA 1
ATOM 2694 C C . ALA A 1 361 ? 2.290 -24.018 10.807 1.00 75.12 361 ALA A C 1
ATOM 2696 O O . ALA A 1 361 ? 1.066 -24.047 10.640 1.00 75.12 361 ALA A O 1
ATOM 2697 N N . ILE A 1 362 ? 3.134 -23.415 9.976 1.00 74.44 362 ILE A N 1
ATOM 2698 C CA . ILE A 1 362 ? 2.747 -22.724 8.748 1.00 74.44 362 ILE A CA 1
ATOM 2699 C C . ILE A 1 362 ? 2.654 -23.741 7.602 1.00 74.44 362 ILE A C 1
ATOM 2701 O O . ILE A 1 362 ? 3.359 -24.753 7.598 1.00 74.44 362 ILE A O 1
ATOM 2705 N N . ALA A 1 363 ? 1.764 -23.493 6.639 1.00 68.88 363 ALA A N 1
ATOM 2706 C CA . ALA A 1 363 ? 1.627 -24.332 5.453 1.00 68.88 363 ALA A CA 1
ATOM 2707 C C . ALA A 1 363 ? 2.935 -24.382 4.636 1.00 68.88 363 ALA A C 1
ATOM 2709 O O . ALA A 1 363 ? 3.711 -23.428 4.611 1.00 68.88 363 ALA A O 1
ATOM 2710 N N . VAL A 1 364 ? 3.178 -25.504 3.949 1.00 69.62 364 VAL A N 1
ATOM 2711 C CA . VAL A 1 364 ? 4.341 -25.649 3.062 1.00 69.62 364 VAL A CA 1
ATOM 2712 C C . VAL A 1 364 ? 4.194 -24.684 1.891 1.00 69.62 364 VAL A C 1
ATOM 2714 O O . VAL A 1 364 ? 3.266 -24.816 1.097 1.00 69.62 364 VAL A O 1
ATOM 2717 N N . ILE A 1 365 ? 5.126 -23.740 1.778 1.00 69.06 365 ILE A N 1
ATOM 2718 C CA . ILE A 1 365 ? 5.135 -22.761 0.692 1.00 69.06 365 ILE A CA 1
ATOM 2719 C C . ILE A 1 365 ? 5.668 -23.430 -0.586 1.00 69.06 365 ILE A C 1
ATOM 2721 O O . ILE A 1 365 ? 6.764 -24.008 -0.538 1.00 69.06 365 ILE A O 1
ATOM 2725 N N . PRO A 1 366 ? 4.948 -23.359 -1.722 1.00 75.00 366 PRO A N 1
ATOM 2726 C CA . PRO A 1 366 ? 5.435 -23.864 -3.003 1.00 75.00 366 PRO A CA 1
ATOM 2727 C C . PRO A 1 366 ? 6.782 -23.240 -3.419 1.00 75.00 366 PRO A C 1
ATOM 2729 O O . PRO A 1 366 ? 7.128 -22.140 -2.971 1.00 75.00 366 PRO A O 1
ATOM 2732 N N . PRO A 1 367 ? 7.565 -23.908 -4.288 1.00 78.81 367 PRO A N 1
ATOM 2733 C CA . PRO A 1 367 ? 8.705 -23.275 -4.941 1.00 78.81 367 PRO A CA 1
ATOM 2734 C C . PRO A 1 367 ? 8.262 -22.015 -5.689 1.00 78.81 367 PRO A C 1
ATOM 2736 O O . PRO A 1 367 ? 7.215 -22.015 -6.330 1.00 78.81 367 PRO A O 1
ATOM 2739 N N . ALA A 1 368 ? 9.058 -20.952 -5.597 1.00 80.19 368 ALA A N 1
ATOM 2740 C CA . ALA A 1 368 ? 8.754 -19.708 -6.287 1.00 80.19 368 ALA A CA 1
ATOM 2741 C C . ALA A 1 368 ? 8.967 -19.834 -7.800 1.00 80.19 368 ALA A C 1
ATOM 2743 O O . ALA A 1 368 ? 9.918 -20.476 -8.248 1.00 80.19 368 ALA A O 1
ATOM 2744 N N . GLU A 1 369 ? 8.089 -19.183 -8.552 1.00 83.56 369 GLU A N 1
ATOM 2745 C CA . GLU A 1 369 ? 8.151 -19.031 -10.006 1.00 83.56 369 GLU A CA 1
ATOM 2746 C C . GLU A 1 369 ? 8.538 -17.593 -10.381 1.00 83.56 369 GLU A C 1
ATOM 2748 O O . GLU A 1 369 ? 9.328 -17.392 -11.301 1.00 83.56 369 GLU A O 1
ATOM 2753 N N . ASP A 1 370 ? 8.064 -16.602 -9.615 1.00 80.12 370 ASP A N 1
ATOM 2754 C CA . ASP A 1 370 ? 8.456 -15.197 -9.749 1.00 80.12 370 ASP A CA 1
ATOM 2755 C C . ASP A 1 370 ? 9.546 -14.845 -8.715 1.00 80.12 370 ASP A C 1
ATOM 2757 O O . ASP A 1 370 ? 9.385 -15.066 -7.512 1.00 80.12 370 ASP A O 1
ATOM 2761 N N . PHE A 1 371 ? 10.659 -14.257 -9.167 1.00 81.62 371 PHE A N 1
ATOM 2762 C CA . PHE A 1 371 ? 11.781 -13.859 -8.309 1.00 81.62 371 PHE A CA 1
ATOM 2763 C C . PHE A 1 371 ? 12.017 -12.353 -8.380 1.00 81.62 371 PHE A C 1
ATOM 2765 O O . PHE A 1 371 ? 12.327 -11.804 -9.435 1.00 81.62 371 PHE A O 1
ATOM 2772 N N . VAL A 1 372 ? 11.935 -11.687 -7.231 1.00 86.06 372 VAL A N 1
ATOM 2773 C CA . VAL A 1 372 ? 12.185 -10.251 -7.091 1.00 86.06 372 VAL A CA 1
ATOM 2774 C C . VAL A 1 372 ? 13.310 -10.039 -6.087 1.00 86.06 372 VAL A C 1
ATOM 2776 O O . VAL A 1 372 ? 13.365 -10.676 -5.035 1.00 86.06 372 VAL A O 1
ATOM 2779 N N . ARG A 1 373 ? 14.224 -9.121 -6.390 1.00 84.25 373 ARG A N 1
ATOM 2780 C CA . ARG A 1 373 ? 15.263 -8.682 -5.455 1.00 84.25 373 ARG A CA 1
ATOM 2781 C C . ARG A 1 373 ? 15.101 -7.196 -5.205 1.00 84.25 373 ARG A C 1
ATOM 2783 O O . ARG A 1 373 ? 14.917 -6.439 -6.148 1.00 84.25 373 ARG A O 1
ATOM 2790 N N . VAL A 1 374 ? 15.183 -6.782 -3.950 1.00 88.69 374 VAL A N 1
ATOM 2791 C CA . VAL A 1 374 ? 15.021 -5.390 -3.525 1.00 88.69 374 VAL A CA 1
ATOM 2792 C C . VAL A 1 374 ? 16.154 -5.037 -2.572 1.00 88.69 374 VAL A C 1
ATOM 2794 O O . VAL A 1 374 ? 16.408 -5.766 -1.619 1.00 88.69 374 VAL A O 1
ATOM 2797 N N . ALA A 1 375 ? 16.839 -3.924 -2.803 1.00 88.62 375 ALA A N 1
ATOM 2798 C CA . ALA A 1 375 ? 17.726 -3.315 -1.824 1.00 88.62 375 ALA A CA 1
ATOM 2799 C C . ALA A 1 375 ? 16.992 -2.200 -1.083 1.00 88.62 375 ALA A C 1
ATOM 2801 O O . ALA A 1 375 ? 16.327 -1.374 -1.698 1.00 88.62 375 ALA A O 1
ATOM 2802 N N . VAL A 1 376 ? 17.157 -2.152 0.232 1.00 91.88 376 VAL A N 1
ATOM 2803 C CA . VAL A 1 376 ? 16.757 -1.011 1.049 1.00 91.88 376 VAL A CA 1
ATOM 2804 C C . VAL A 1 376 ? 17.944 -0.076 1.173 1.00 91.88 376 VAL A C 1
ATOM 2806 O O . VAL A 1 376 ? 18.991 -0.492 1.665 1.00 91.88 376 VAL A O 1
ATOM 2809 N N . VAL A 1 377 ? 17.820 1.153 0.693 1.00 90.44 377 VAL A N 1
ATOM 2810 C CA . VAL A 1 377 ? 18.954 2.065 0.488 1.00 90.44 377 VAL A CA 1
ATOM 2811 C C . VAL A 1 377 ? 18.695 3.418 1.128 1.00 90.44 377 VAL A C 1
ATOM 2813 O O . VAL A 1 377 ? 17.547 3.801 1.346 1.00 90.44 377 VAL A O 1
ATOM 2816 N N . GLU A 1 378 ? 19.770 4.149 1.411 1.00 89.94 378 GLU A N 1
ATOM 2817 C CA . GLU A 1 378 ? 19.708 5.504 1.950 1.00 89.94 378 GLU A CA 1
ATOM 2818 C C . GLU A 1 378 ? 20.518 6.487 1.100 1.00 89.94 378 GLU A C 1
ATOM 2820 O O . GLU A 1 378 ? 21.563 6.137 0.552 1.00 89.94 378 GLU A O 1
ATOM 2825 N N . LYS A 1 379 ? 20.051 7.736 1.013 1.00 88.81 379 LYS A N 1
ATOM 2826 C CA . LYS A 1 379 ? 20.785 8.854 0.410 1.00 88.81 379 LYS A CA 1
ATOM 2827 C C . LYS A 1 379 ? 20.890 9.996 1.410 1.00 88.81 379 LYS A C 1
ATOM 2829 O O . LYS A 1 379 ? 19.885 10.590 1.801 1.00 88.81 379 LYS A O 1
ATOM 2834 N N . ALA A 1 380 ? 22.117 10.314 1.811 1.00 85.38 380 ALA A N 1
ATOM 2835 C CA . ALA A 1 380 ? 22.389 11.407 2.734 1.00 85.38 380 ALA A CA 1
ATOM 2836 C C . ALA A 1 380 ? 21.913 12.757 2.169 1.00 85.38 380 ALA A C 1
ATOM 2838 O O . ALA A 1 380 ? 22.070 13.038 0.981 1.00 85.38 380 ALA A O 1
ATOM 2839 N N . GLY A 1 381 ? 21.343 13.597 3.037 1.00 81.25 381 GLY A N 1
ATOM 2840 C CA . GLY A 1 381 ? 20.950 14.966 2.700 1.00 81.25 381 GLY A CA 1
ATOM 2841 C C . GLY A 1 381 ? 19.739 15.102 1.772 1.00 81.25 381 GLY A C 1
ATOM 2842 O O . GLY A 1 381 ? 19.482 16.213 1.318 1.00 81.25 381 GLY A O 1
ATOM 2843 N N . TYR A 1 382 ? 18.991 14.026 1.496 1.00 86.25 382 TYR A N 1
ATOM 2844 C CA . TYR A 1 382 ? 17.797 14.092 0.643 1.00 86.25 382 TYR A CA 1
ATOM 2845 C C . TYR A 1 382 ? 16.728 15.037 1.220 1.00 86.25 382 TYR A C 1
ATOM 2847 O O . TYR A 1 382 ? 16.222 15.898 0.509 1.00 86.25 382 TYR A O 1
ATOM 2855 N N . TYR A 1 383 ? 16.446 14.930 2.524 1.00 84.06 383 TYR A N 1
ATOM 2856 C CA . TYR A 1 383 ? 15.544 15.818 3.267 1.00 84.06 383 TYR A CA 1
ATOM 2857 C C . TYR A 1 383 ? 16.335 16.701 4.240 1.00 84.06 383 TYR A C 1
ATOM 2859 O O . TYR A 1 383 ? 15.968 16.803 5.410 1.00 84.06 383 TYR A O 1
ATOM 2867 N N . ALA A 1 384 ? 17.470 17.250 3.783 1.00 74.69 384 ALA A N 1
ATOM 2868 C CA . ALA A 1 384 ? 18.497 17.905 4.598 1.00 74.69 384 ALA A CA 1
ATOM 2869 C C . ALA A 1 384 ? 17.966 18.539 5.913 1.00 74.69 384 ALA A C 1
ATOM 2871 O O . ALA A 1 384 ? 17.126 19.441 5.859 1.00 74.69 384 ALA A O 1
ATOM 2872 N N . PRO A 1 385 ? 18.451 18.101 7.095 1.00 79.25 385 PRO A N 1
ATOM 2873 C CA . PRO A 1 385 ? 19.646 17.277 7.312 1.00 79.25 385 PRO A CA 1
ATOM 2874 C C . PRO A 1 385 ? 19.416 15.754 7.278 1.00 79.25 385 PRO A C 1
ATOM 2876 O O . PRO A 1 385 ? 20.386 15.006 7.375 1.00 79.25 385 PRO A O 1
ATOM 2879 N N . GLU A 1 386 ? 18.173 15.275 7.174 1.00 84.75 386 GLU A N 1
ATOM 2880 C CA . GLU A 1 386 ? 17.871 13.837 7.268 1.00 84.75 386 GLU A CA 1
ATOM 2881 C C . GLU A 1 386 ? 18.158 13.104 5.938 1.00 84.75 386 GLU A C 1
ATOM 2883 O O . GLU A 1 386 ? 18.050 13.697 4.854 1.00 84.75 386 GLU A O 1
ATOM 2888 N N . PRO A 1 387 ? 18.541 11.812 5.988 1.00 89.31 387 PRO A N 1
ATOM 2889 C CA . PRO A 1 387 ? 18.645 10.994 4.788 1.00 89.31 387 PRO A CA 1
ATOM 2890 C C . PRO A 1 387 ? 17.256 10.714 4.202 1.00 89.31 387 PRO A C 1
ATOM 2892 O O . PRO A 1 387 ? 16.247 10.784 4.899 1.00 89.31 387 PRO A O 1
ATOM 2895 N N . GLY A 1 388 ? 17.212 10.365 2.923 1.00 91.12 388 GLY A N 1
ATOM 2896 C CA . GLY A 1 388 ? 16.059 9.701 2.318 1.00 91.12 388 GLY A CA 1
ATOM 2897 C C . GLY A 1 388 ? 16.296 8.196 2.302 1.00 91.12 388 GLY A C 1
ATOM 2898 O O . GLY A 1 388 ? 17.432 7.766 2.100 1.00 91.12 388 GLY A O 1
ATOM 2899 N N . PHE A 1 389 ? 15.242 7.411 2.476 1.00 92.69 389 PHE A N 1
ATOM 2900 C CA . PHE A 1 389 ? 15.226 5.957 2.379 1.00 92.69 389 PHE A CA 1
ATOM 2901 C C . PHE A 1 389 ? 14.334 5.513 1.228 1.00 92.69 389 PHE A C 1
ATOM 2903 O O . PHE A 1 389 ? 13.339 6.165 0.932 1.00 92.69 389 PHE A O 1
ATOM 2910 N N . SER A 1 390 ? 14.666 4.392 0.595 1.00 92.69 390 SER A N 1
ATOM 2911 C CA . SER A 1 390 ? 13.811 3.789 -0.425 1.00 92.69 390 SER A CA 1
ATOM 2912 C C . SER A 1 390 ? 14.078 2.296 -0.590 1.00 92.69 390 SER A C 1
ATOM 2914 O O . SER A 1 390 ? 15.138 1.786 -0.219 1.00 92.69 390 SER A O 1
ATOM 2916 N N . TYR A 1 391 ? 13.106 1.612 -1.183 1.00 92.12 391 TYR A N 1
ATOM 2917 C CA . TYR A 1 391 ? 13.258 0.284 -1.745 1.00 92.12 391 TYR A CA 1
ATOM 2918 C C . TYR A 1 391 ? 13.584 0.388 -3.239 1.00 92.12 391 TYR A C 1
ATOM 2920 O O . TYR A 1 391 ? 12.826 0.957 -4.018 1.00 92.12 391 TYR A O 1
ATOM 2928 N N . VAL A 1 392 ? 14.694 -0.212 -3.654 1.00 87.94 392 VAL A N 1
ATOM 2929 C CA . VAL A 1 392 ? 15.152 -0.224 -5.046 1.00 87.94 392 VAL A CA 1
ATOM 2930 C C . VAL A 1 392 ? 15.182 -1.660 -5.541 1.00 87.94 392 VAL A C 1
ATOM 2932 O O . VAL A 1 392 ? 15.896 -2.497 -4.989 1.00 87.94 392 VAL A O 1
ATOM 2935 N N . GLN A 1 393 ? 14.410 -1.962 -6.582 1.00 82.06 393 GLN A N 1
ATOM 2936 C CA . GLN A 1 393 ? 14.449 -3.276 -7.217 1.00 82.06 393 GLN A CA 1
ATOM 2937 C C . GLN A 1 393 ? 15.818 -3.494 -7.884 1.00 82.06 393 GLN A C 1
ATOM 2939 O O . GLN A 1 393 ? 16.306 -2.635 -8.613 1.00 82.06 393 GLN A O 1
ATOM 2944 N N . LEU A 1 394 ? 16.452 -4.634 -7.607 1.00 70.75 394 LEU A N 1
ATOM 2945 C CA . LEU A 1 394 ? 17.755 -5.012 -8.147 1.00 70.75 394 LEU A CA 1
ATOM 2946 C C . LEU A 1 394 ? 17.588 -5.911 -9.373 1.00 70.75 394 LEU A C 1
ATOM 2948 O O . LEU A 1 394 ? 16.903 -6.933 -9.307 1.00 70.75 394 LEU A O 1
ATOM 2952 N N . THR A 1 395 ? 18.301 -5.588 -10.444 1.00 57.31 395 THR A N 1
ATOM 2953 C CA . THR A 1 395 ? 18.566 -6.475 -11.582 1.00 57.31 395 THR A CA 1
ATOM 2954 C C . THR A 1 395 ? 19.999 -7.026 -11.430 1.00 57.31 395 THR A C 1
ATOM 2956 O O . THR A 1 395 ? 20.942 -6.270 -11.213 1.00 57.31 395 THR A O 1
ATOM 2959 N N . GLY A 1 396 ? 20.197 -8.352 -11.433 1.00 49.03 396 GLY A N 1
ATOM 2960 C CA . GLY A 1 396 ? 21.537 -8.975 -11.324 1.00 49.03 396 GLY A CA 1
ATOM 2961 C C . GLY A 1 396 ? 22.146 -9.108 -9.906 1.00 49.03 396 GLY A C 1
ATOM 2962 O O . GLY A 1 396 ? 21.440 -9.089 -8.896 1.00 49.03 396 GLY A O 1
ATOM 2963 N N . THR A 1 397 ? 23.470 -9.335 -9.804 1.00 33.34 397 THR A N 1
ATOM 2964 C CA . THR A 1 397 ? 24.171 -9.789 -8.571 1.00 33.34 397 THR A CA 1
ATOM 2965 C C . THR A 1 397 ? 24.501 -8.721 -7.525 1.00 33.34 397 THR A C 1
ATOM 2967 O O . THR A 1 397 ? 24.962 -9.081 -6.443 1.00 33.34 397 THR A O 1
ATOM 2970 N N . GLY A 1 398 ? 24.150 -7.456 -7.746 1.00 47.19 398 GLY A N 1
ATOM 2971 C CA . GLY A 1 398 ? 24.091 -6.455 -6.682 1.00 47.19 398 GLY A CA 1
ATOM 2972 C C . GLY A 1 398 ? 25.022 -5.263 -6.862 1.00 47.19 398 GLY A C 1
ATOM 2973 O O . GLY A 1 398 ? 26.231 -5.352 -6.687 1.00 47.19 398 GLY A O 1
ATOM 2974 N N . SER A 1 399 ? 24.400 -4.113 -7.088 1.00 36.66 399 SER A N 1
ATOM 2975 C CA . SER A 1 399 ? 24.646 -2.870 -6.357 1.00 36.66 399 SER A CA 1
ATOM 2976 C C . SER A 1 399 ? 23.407 -1.976 -6.504 1.00 36.66 399 SER A C 1
ATOM 2978 O O . SER A 1 399 ? 22.706 -2.091 -7.509 1.00 36.66 399 SER A O 1
ATOM 2980 N N . PRO A 1 400 ? 23.072 -1.149 -5.502 1.00 41.69 400 PRO A N 1
ATOM 2981 C CA . PRO A 1 400 ? 21.958 -0.211 -5.597 1.00 41.69 400 PRO A CA 1
ATOM 2982 C C . PRO A 1 400 ? 22.113 0.778 -6.757 1.00 41.69 400 PRO A C 1
ATOM 2984 O O . PRO A 1 400 ? 23.208 1.288 -6.983 1.00 41.69 400 PRO A O 1
ATOM 2987 N N . VAL A 1 401 ? 21.010 1.097 -7.440 1.00 44.41 401 VAL A N 1
ATOM 2988 C CA . VAL A 1 401 ? 20.930 2.218 -8.393 1.00 44.41 401 VAL A CA 1
ATOM 2989 C C . VAL A 1 401 ? 21.282 3.528 -7.664 1.00 44.41 401 VAL A C 1
ATOM 2991 O O . VAL A 1 401 ? 20.830 3.747 -6.540 1.00 44.41 401 VAL A O 1
ATOM 2994 N N . ALA A 1 402 ? 22.094 4.394 -8.282 1.00 43.44 402 ALA A N 1
ATOM 2995 C CA . ALA A 1 402 ? 22.636 5.613 -7.664 1.00 43.44 402 ALA A CA 1
ATOM 2996 C C . ALA A 1 402 ? 21.583 6.709 -7.359 1.00 43.44 402 ALA A C 1
ATOM 2998 O O . ALA A 1 402 ? 21.837 7.617 -6.559 1.00 43.44 402 ALA A O 1
ATOM 2999 N N . SER A 1 403 ? 20.386 6.636 -7.951 1.00 59.03 403 SER A N 1
ATOM 3000 C CA . SER A 1 403 ? 19.274 7.555 -7.685 1.00 59.03 403 SER A CA 1
ATOM 3001 C C . SER A 1 403 ? 18.255 6.955 -6.713 1.00 59.03 403 SER A C 1
ATOM 3003 O O . SER A 1 403 ? 17.671 5.906 -6.976 1.00 59.03 403 SER A O 1
ATOM 3005 N N . LEU A 1 404 ? 18.004 7.658 -5.606 1.00 73.25 404 LEU A N 1
ATOM 3006 C CA . LEU A 1 404 ? 16.950 7.319 -4.653 1.00 73.25 404 LEU A CA 1
ATOM 3007 C C . LEU A 1 404 ? 15.579 7.741 -5.210 1.00 73.25 404 LEU A C 1
ATOM 3009 O O . LEU A 1 404 ? 15.350 8.935 -5.407 1.00 73.25 404 LEU A O 1
ATOM 3013 N N . GLU A 1 405 ? 14.680 6.784 -5.433 1.00 80.75 405 GLU A N 1
ATOM 3014 C CA . GLU A 1 405 ? 13.301 7.029 -5.879 1.00 80.75 405 GLU A CA 1
ATOM 3015 C C . GLU A 1 405 ? 12.342 6.905 -4.692 1.00 80.75 405 GLU A C 1
ATOM 3017 O O . GLU A 1 405 ? 12.263 5.847 -4.083 1.00 80.75 405 GLU A O 1
ATOM 3022 N N . ILE A 1 406 ? 11.628 7.969 -4.329 1.00 88.62 406 ILE A N 1
ATOM 3023 C CA . ILE A 1 406 ? 10.606 7.942 -3.272 1.00 88.62 406 ILE A CA 1
ATOM 3024 C C . ILE A 1 406 ? 9.290 8.403 -3.905 1.00 88.62 406 ILE A C 1
ATOM 3026 O O . ILE A 1 406 ? 9.286 9.491 -4.476 1.00 88.62 406 ILE A O 1
ATOM 3030 N N . PRO A 1 407 ? 8.181 7.641 -3.807 1.00 92.25 407 PRO A N 1
ATOM 3031 C CA . PRO A 1 407 ? 8.096 6.255 -3.334 1.00 92.25 407 PRO A CA 1
ATOM 3032 C C . PRO A 1 407 ? 8.943 5.301 -4.184 1.00 92.25 407 PRO A C 1
ATOM 3034 O O . PRO A 1 407 ? 9.325 5.626 -5.308 1.00 92.25 407 PRO A O 1
ATOM 3037 N N . ALA A 1 408 ? 9.169 4.092 -3.670 1.00 92.44 408 ALA A N 1
ATOM 3038 C CA . ALA A 1 408 ? 9.696 3.005 -4.486 1.00 92.44 408 ALA A CA 1
ATOM 3039 C C . ALA A 1 408 ? 8.795 2.732 -5.705 1.00 92.44 408 ALA A C 1
ATOM 3041 O O . ALA A 1 408 ? 7.574 2.920 -5.643 1.00 92.44 408 ALA A O 1
ATOM 3042 N N . ARG A 1 409 ? 9.381 2.242 -6.805 1.00 88.81 409 ARG A N 1
ATOM 3043 C CA . ARG A 1 409 ? 8.608 1.780 -7.971 1.00 88.81 409 ARG A CA 1
ATOM 3044 C C . ARG A 1 409 ? 7.621 0.675 -7.582 1.00 88.81 409 ARG A C 1
ATOM 3046 O O . ARG A 1 409 ? 7.905 -0.087 -6.653 1.00 88.81 409 ARG A O 1
ATOM 3053 N N . PRO A 1 410 ? 6.498 0.540 -8.315 1.00 92.12 410 PRO A N 1
ATOM 3054 C CA . PRO A 1 410 ? 5.587 -0.575 -8.122 1.00 92.12 410 PRO A CA 1
ATOM 3055 C C . PRO A 1 410 ? 6.306 -1.922 -8.195 1.00 92.12 410 PRO A C 1
ATOM 3057 O O . PRO A 1 410 ? 6.892 -2.260 -9.222 1.00 92.12 410 PRO A O 1
ATOM 3060 N N . LEU A 1 411 ? 6.219 -2.712 -7.125 1.00 93.19 411 LEU A N 1
ATOM 3061 C CA . LEU A 1 411 ? 6.540 -4.132 -7.200 1.00 93.19 411 LEU A CA 1
ATOM 3062 C C . LEU A 1 411 ? 5.353 -4.831 -7.851 1.00 93.19 411 LEU A C 1
ATOM 3064 O O . LEU A 1 411 ? 4.237 -4.752 -7.343 1.00 93.19 411 LEU A O 1
ATOM 3068 N N . VAL A 1 412 ? 5.582 -5.484 -8.986 1.00 92.75 412 VAL A N 1
ATOM 3069 C CA . VAL A 1 412 ? 4.517 -6.125 -9.761 1.00 92.75 412 VAL A CA 1
ATOM 3070 C C . VAL A 1 412 ? 4.601 -7.637 -9.589 1.00 92.75 412 VAL A C 1
ATOM 3072 O O . VAL A 1 412 ? 5.591 -8.251 -9.974 1.00 92.75 412 VAL A O 1
ATOM 3075 N N . LEU A 1 413 ? 3.552 -8.232 -9.024 1.00 93.00 413 LEU A N 1
ATOM 3076 C CA . LEU A 1 413 ? 3.377 -9.680 -8.881 1.00 93.00 413 LEU A CA 1
ATOM 3077 C C . LEU A 1 413 ? 2.145 -10.152 -9.658 1.00 93.00 413 LEU A C 1
ATOM 3079 O O . LEU A 1 413 ? 1.366 -9.349 -10.180 1.00 93.00 413 LEU A O 1
ATOM 3083 N N . ARG A 1 414 ? 1.923 -11.468 -9.704 1.00 92.88 414 ARG A N 1
ATOM 3084 C CA . ARG A 1 414 ? 0.760 -12.069 -10.367 1.00 92.88 414 ARG A CA 1
ATOM 3085 C C . ARG A 1 414 ? -0.072 -12.904 -9.410 1.00 92.88 414 ARG A C 1
ATOM 3087 O O . ARG A 1 414 ? 0.445 -13.649 -8.582 1.00 92.88 414 ARG A O 1
ATOM 3094 N N . ARG A 1 415 ? -1.392 -12.796 -9.553 1.00 92.69 415 ARG A N 1
ATOM 3095 C CA . ARG A 1 415 ? -2.344 -13.582 -8.770 1.00 92.69 415 ARG A CA 1
ATOM 3096 C C . ARG A 1 415 ? -2.155 -15.074 -9.045 1.00 92.69 415 ARG A C 1
ATOM 3098 O O . ARG A 1 415 ? -2.257 -15.499 -10.193 1.00 92.69 415 ARG A O 1
ATOM 3105 N N . GLY A 1 416 ? -1.985 -15.855 -7.983 1.00 91.06 416 GLY A N 1
ATOM 3106 C CA . GLY A 1 416 ? -1.853 -17.310 -8.017 1.00 91.06 416 GLY A CA 1
ATOM 3107 C C . GLY A 1 416 ? -0.465 -17.818 -8.409 1.00 91.06 416 GLY A C 1
ATOM 3108 O O . GLY A 1 416 ? -0.297 -19.028 -8.493 1.00 91.06 416 GLY A O 1
ATOM 3109 N N . VAL A 1 417 ? 0.507 -16.928 -8.636 1.00 90.94 417 VAL A N 1
ATOM 3110 C CA . VAL A 1 417 ? 1.890 -17.301 -8.959 1.00 90.94 417 VAL A CA 1
ATOM 3111 C C . VAL A 1 417 ? 2.736 -17.200 -7.686 1.00 90.94 417 VAL A C 1
ATOM 3113 O O . VAL A 1 417 ? 2.781 -16.122 -7.087 1.00 90.94 417 VAL A O 1
ATOM 3116 N N . PRO A 1 418 ? 3.388 -18.288 -7.236 1.00 90.31 418 PRO A N 1
ATOM 3117 C CA . PRO A 1 418 ? 4.290 -18.242 -6.091 1.00 90.31 418 PRO A CA 1
ATOM 3118 C C . PRO A 1 418 ? 5.459 -17.286 -6.349 1.00 90.31 418 PRO A C 1
ATOM 3120 O O . PRO A 1 418 ? 6.238 -17.473 -7.285 1.00 90.31 418 PRO A O 1
ATOM 3123 N N . ALA A 1 419 ? 5.599 -16.270 -5.505 1.00 89.88 419 ALA A N 1
ATOM 3124 C CA . ALA A 1 419 ? 6.631 -15.251 -5.610 1.00 89.88 419 ALA A CA 1
ATOM 3125 C C . ALA A 1 419 ? 7.619 -15.338 -4.444 1.00 89.88 419 ALA A C 1
ATOM 3127 O O . ALA A 1 419 ? 7.243 -15.550 -3.288 1.00 89.88 419 ALA A O 1
ATOM 3128 N N . GLN A 1 420 ? 8.895 -15.113 -4.743 1.00 89.00 420 GLN A N 1
ATOM 3129 C CA . GLN A 1 420 ? 9.956 -14.926 -3.766 1.00 89.00 420 GLN A CA 1
ATOM 3130 C C . GLN A 1 420 ? 10.523 -13.517 -3.888 1.00 89.00 420 GLN A C 1
ATOM 3132 O O . GLN A 1 420 ? 11.018 -13.136 -4.948 1.00 89.00 420 GLN A O 1
ATOM 3137 N N . ILE A 1 421 ? 10.522 -12.772 -2.783 1.00 89.88 421 ILE A N 1
ATOM 3138 C CA . ILE A 1 421 ? 11.139 -11.448 -2.717 1.00 89.88 421 ILE A CA 1
ATOM 3139 C C . ILE A 1 421 ? 12.314 -11.507 -1.744 1.00 89.88 421 ILE A C 1
ATOM 3141 O O . ILE A 1 421 ? 12.140 -11.730 -0.545 1.00 89.88 421 ILE A O 1
ATOM 3145 N N . THR A 1 422 ? 13.524 -11.319 -2.263 1.00 86.25 422 THR A N 1
ATOM 3146 C CA . THR A 1 422 ? 14.734 -11.157 -1.453 1.00 86.25 422 THR A CA 1
ATOM 3147 C C . THR A 1 422 ? 14.940 -9.680 -1.161 1.00 86.25 422 THR A C 1
ATOM 3149 O O . THR A 1 422 ? 15.144 -8.893 -2.084 1.00 86.25 422 THR A O 1
ATOM 3152 N N . VAL A 1 423 ? 14.938 -9.306 0.114 1.00 88.50 423 VAL A N 1
ATOM 3153 C CA . VAL A 1 423 ? 15.174 -7.929 0.553 1.00 88.50 423 VAL A CA 1
ATOM 3154 C C . VAL A 1 423 ? 16.545 -7.844 1.208 1.00 88.50 423 VAL A C 1
ATOM 3156 O O . VAL A 1 423 ? 16.830 -8.582 2.147 1.00 88.50 423 VAL A O 1
ATOM 3159 N N . LEU A 1 424 ? 17.391 -6.941 0.721 1.00 88.00 424 LEU A N 1
ATOM 3160 C CA . LEU A 1 424 ? 18.742 -6.707 1.219 1.00 88.00 424 LEU A CA 1
ATOM 3161 C C . LEU A 1 424 ? 18.806 -5.335 1.878 1.00 88.00 424 LEU A C 1
ATOM 3163 O O . LEU A 1 424 ? 18.587 -4.327 1.212 1.00 88.00 424 LEU A O 1
ATOM 3167 N N . ASN A 1 425 ? 19.148 -5.266 3.160 1.00 88.31 425 ASN A N 1
ATOM 3168 C CA . ASN A 1 425 ? 19.331 -3.982 3.816 1.00 88.31 425 ASN A CA 1
ATOM 3169 C C . ASN A 1 425 ? 20.727 -3.425 3.492 1.00 88.31 425 ASN A C 1
ATOM 3171 O O . ASN A 1 425 ? 21.753 -4.048 3.773 1.00 88.31 425 ASN A O 1
ATOM 3175 N N . ARG A 1 426 ? 20.774 -2.259 2.851 1.00 89.06 426 ARG A N 1
ATOM 3176 C CA . ARG A 1 426 ? 21.996 -1.512 2.515 1.00 89.06 426 ARG A CA 1
ATOM 3177 C C . ARG A 1 426 ? 22.058 -0.153 3.212 1.00 89.06 426 ARG A C 1
ATOM 3179 O O . ARG A 1 426 ? 23.021 0.576 3.000 1.00 89.06 426 ARG A O 1
ATOM 3186 N N . MET A 1 427 ? 21.073 0.168 4.048 1.00 88.44 427 MET A N 1
ATOM 3187 C CA . MET A 1 427 ? 21.099 1.342 4.916 1.00 88.44 427 MET A CA 1
ATOM 3188 C C . MET A 1 427 ? 22.091 1.152 6.067 1.00 88.44 427 MET A C 1
ATOM 3190 O O . MET A 1 427 ? 22.519 0.035 6.372 1.00 88.44 427 MET A O 1
ATOM 3194 N N . SER A 1 428 ? 22.408 2.246 6.756 1.00 86.06 428 SER A N 1
ATOM 3195 C CA . SER A 1 428 ? 23.207 2.226 7.987 1.00 86.06 428 SER A CA 1
ATOM 3196 C C . SER A 1 428 ? 22.407 1.798 9.226 1.00 86.06 428 SER A C 1
ATOM 3198 O O . SER A 1 428 ? 22.987 1.570 10.288 1.00 86.06 428 SER A O 1
ATOM 3200 N N . VAL A 1 429 ? 21.083 1.655 9.102 1.00 85.19 429 VAL A N 1
ATOM 3201 C CA . VAL A 1 429 ? 20.155 1.317 10.192 1.00 85.19 429 VAL A CA 1
ATOM 3202 C C . VAL A 1 429 ? 19.370 0.037 9.904 1.00 85.19 429 VAL A C 1
ATOM 3204 O O . VAL A 1 429 ? 19.123 -0.313 8.751 1.00 85.19 429 VAL A O 1
ATOM 3207 N N . ALA A 1 430 ? 18.970 -0.675 10.960 1.00 85.94 430 ALA A N 1
ATOM 3208 C CA . ALA A 1 430 ? 18.114 -1.853 10.833 1.00 85.94 430 ALA A CA 1
ATOM 3209 C C . ALA A 1 430 ? 16.680 -1.472 10.424 1.00 85.94 430 ALA A C 1
ATOM 3211 O O . ALA A 1 430 ? 16.208 -0.370 10.713 1.00 85.94 430 ALA A O 1
ATOM 3212 N N . THR A 1 431 ? 15.977 -2.394 9.773 1.00 90.25 431 THR A N 1
ATOM 3213 C CA . THR A 1 431 ? 14.590 -2.196 9.322 1.00 90.25 431 THR A CA 1
ATOM 3214 C C . THR A 1 431 ? 13.804 -3.507 9.356 1.00 90.25 431 THR A C 1
ATOM 3216 O O . THR A 1 431 ? 14.364 -4.568 9.626 1.00 90.25 431 THR A O 1
ATOM 3219 N N . ALA A 1 432 ? 12.507 -3.447 9.083 1.00 89.88 432 ALA A N 1
ATOM 3220 C CA . ALA A 1 432 ? 11.668 -4.596 8.767 1.00 89.88 432 ALA A CA 1
ATOM 3221 C C . ALA A 1 432 ? 10.667 -4.187 7.684 1.00 89.88 432 ALA A C 1
ATOM 3223 O O . ALA A 1 432 ? 10.358 -3.005 7.557 1.00 89.88 432 ALA A O 1
ATOM 3224 N N . VAL A 1 433 ? 10.164 -5.146 6.907 1.00 92.38 433 VAL A N 1
ATOM 3225 C CA . VAL A 1 433 ? 9.196 -4.874 5.834 1.00 92.38 433 VAL A CA 1
ATOM 3226 C C . VAL A 1 433 ? 7.872 -5.526 6.179 1.00 92.38 433 VAL A C 1
ATOM 3228 O O . VAL A 1 433 ? 7.818 -6.745 6.337 1.00 92.38 433 VAL A O 1
ATOM 3231 N N . HIS A 1 434 ? 6.824 -4.716 6.270 1.00 93.75 434 HIS A N 1
ATOM 3232 C CA . HIS A 1 434 ? 5.451 -5.187 6.333 1.00 93.75 434 HIS A CA 1
ATOM 3233 C C . HIS A 1 434 ? 4.816 -5.165 4.941 1.00 93.75 434 HIS A C 1
ATOM 3235 O O . HIS A 1 434 ? 4.990 -4.210 4.178 1.00 93.75 434 HIS A O 1
ATOM 3241 N N . TRP A 1 435 ? 4.089 -6.234 4.614 1.00 93.25 435 TRP A N 1
ATOM 3242 C CA . TRP A 1 435 ? 3.423 -6.441 3.328 1.00 93.25 435 TRP A CA 1
ATOM 3243 C C . TRP A 1 435 ? 1.930 -6.173 3.501 1.00 93.25 435 TRP A C 1
ATOM 3245 O O . TRP A 1 435 ? 1.114 -7.076 3.684 1.00 93.25 435 TRP A O 1
ATOM 3255 N N . HIS A 1 436 ? 1.586 -4.895 3.504 1.00 92.81 436 HIS A N 1
ATOM 3256 C CA . HIS A 1 436 ? 0.277 -4.420 3.901 1.00 92.81 436 HIS A CA 1
ATOM 3257 C C . HIS A 1 436 ? -0.825 -4.893 2.943 1.00 92.81 436 HIS A C 1
ATOM 3259 O O . HIS A 1 436 ? -0.946 -4.457 1.792 1.00 92.81 436 HIS A O 1
ATOM 3265 N N . GLY A 1 437 ? -1.700 -5.738 3.482 1.00 86.25 437 GLY A N 1
ATOM 3266 C CA . GLY A 1 437 ? -2.937 -6.190 2.850 1.00 86.25 437 GLY A CA 1
ATOM 3267 C C . GLY A 1 437 ? -2.835 -7.360 1.898 1.00 86.25 437 GLY A C 1
ATOM 3268 O O . GLY A 1 437 ? -3.859 -7.745 1.328 1.00 86.25 437 GLY A O 1
ATOM 3269 N N . ILE A 1 438 ? -1.647 -7.949 1.775 1.00 86.69 438 ILE A N 1
ATOM 3270 C CA . ILE A 1 438 ? -1.468 -9.200 1.054 1.00 86.69 438 ILE A CA 1
ATOM 3271 C C . ILE A 1 438 ? -1.414 -10.376 2.022 1.00 86.69 438 ILE A C 1
ATOM 3273 O O . ILE A 1 438 ? -0.832 -10.322 3.105 1.00 86.69 438 ILE A O 1
ATOM 3277 N N . GLU A 1 439 ? -2.052 -11.462 1.625 1.00 86.00 439 GLU A N 1
ATOM 3278 C CA . GLU A 1 439 ? -2.052 -12.709 2.356 1.00 86.00 439 GLU A CA 1
ATOM 3279 C C . GLU A 1 439 ? -0.659 -13.341 2.324 1.00 86.00 439 GLU A C 1
ATOM 3281 O O . GLU A 1 439 ? -0.160 -13.740 1.272 1.00 86.00 439 GLU A O 1
ATOM 3286 N N . LEU A 1 440 ? -0.031 -13.442 3.495 1.00 78.44 440 LEU A N 1
ATOM 3287 C CA . LEU A 1 440 ? 1.283 -14.054 3.636 1.00 78.44 440 LEU A CA 1
ATOM 3288 C C . LEU A 1 440 ? 1.165 -15.520 4.049 1.00 78.44 440 LEU A C 1
ATOM 3290 O O . LEU A 1 440 ? 0.466 -15.860 5.006 1.00 78.44 440 LEU A O 1
ATOM 3294 N N . GLU A 1 441 ? 1.897 -16.373 3.336 1.00 74.50 441 GLU A N 1
ATOM 3295 C CA . GLU A 1 441 ? 2.157 -17.774 3.693 1.00 74.50 441 GLU A CA 1
ATOM 3296 C C . GLU A 1 441 ? 3.440 -17.911 4.527 1.00 74.50 441 GLU A C 1
ATOM 3298 O O . GLU A 1 441 ? 3.809 -19.009 4.916 1.00 74.50 441 GLU A O 1
ATOM 3303 N N . SER A 1 442 ? 4.144 -16.807 4.784 1.00 70.19 442 SER A N 1
ATOM 3304 C CA . SER A 1 442 ? 5.404 -16.751 5.525 1.00 70.19 442 SER A CA 1
ATOM 3305 C C . SER A 1 442 ? 5.232 -15.963 6.822 1.00 70.19 442 SER A C 1
ATOM 3307 O O . SER A 1 442 ? 4.431 -15.034 6.886 1.00 70.19 442 SER A O 1
ATOM 3309 N N . PHE A 1 443 ? 6.025 -16.288 7.847 1.00 76.19 443 PHE A N 1
ATOM 3310 C CA . PHE A 1 443 ? 6.026 -15.550 9.115 1.00 76.19 443 PHE A CA 1
ATOM 3311 C C . PHE A 1 443 ? 6.713 -14.176 9.036 1.00 76.19 443 PHE A C 1
ATOM 3313 O O . PHE A 1 443 ? 6.645 -13.403 9.993 1.00 76.19 443 PHE A O 1
ATOM 3320 N N . HIS A 1 444 ? 7.374 -13.852 7.919 1.00 81.44 444 HIS A N 1
ATOM 3321 C CA . HIS A 1 444 ? 8.028 -12.560 7.692 1.00 81.44 444 HIS A CA 1
ATOM 3322 C C . HIS A 1 444 ? 7.031 -11.452 7.315 1.00 81.44 444 HIS A C 1
ATOM 3324 O O . HIS A 1 444 ? 7.080 -10.880 6.229 1.00 81.44 444 HIS A O 1
ATOM 3330 N N . ASP A 1 445 ? 6.136 -11.150 8.249 1.00 85.19 445 ASP A N 1
ATOM 3331 C CA . ASP A 1 445 ? 5.096 -10.122 8.146 1.00 85.19 445 ASP A CA 1
ATOM 3332 C C . ASP A 1 445 ? 5.572 -8.724 8.599 1.00 85.19 445 ASP A C 1
ATOM 3334 O O . ASP A 1 445 ? 4.839 -7.748 8.508 1.00 85.19 445 ASP A O 1
ATOM 3338 N N . GLY A 1 446 ? 6.819 -8.597 9.061 1.00 83.88 446 GLY A N 1
ATOM 3339 C CA . GLY A 1 446 ? 7.446 -7.305 9.367 1.00 83.88 446 GLY A CA 1
ATOM 3340 C C . GLY A 1 446 ? 7.406 -6.876 10.835 1.00 83.88 446 GLY A C 1
ATOM 3341 O O . GLY A 1 446 ? 8.167 -5.993 11.215 1.00 83.88 446 GLY A O 1
ATOM 3342 N N . VAL A 1 447 ? 6.624 -7.531 11.698 1.00 87.94 447 VAL A N 1
ATOM 3343 C CA . VAL A 1 447 ? 6.589 -7.202 13.135 1.00 87.94 447 VAL A CA 1
ATOM 3344 C C . VAL A 1 447 ? 7.658 -7.984 13.895 1.00 87.94 447 VAL A C 1
ATOM 3346 O O . VAL A 1 447 ? 7.424 -9.090 14.400 1.00 87.94 447 VAL A O 1
ATOM 3349 N N . ALA A 1 448 ? 8.853 -7.402 13.986 1.00 84.56 448 ALA A N 1
ATOM 3350 C CA . ALA A 1 448 ? 9.980 -8.076 14.612 1.00 84.56 448 ALA A CA 1
ATOM 3351 C C . ALA A 1 448 ? 9.728 -8.407 16.099 1.00 84.56 448 ALA A C 1
ATOM 3353 O O . ALA A 1 448 ? 9.255 -7.575 16.882 1.00 84.56 448 ALA A O 1
ATOM 3354 N N . GLY A 1 449 ? 10.045 -9.647 16.483 1.00 81.56 449 GLY A N 1
ATOM 3355 C CA . GLY A 1 449 ? 9.862 -10.164 17.844 1.00 81.56 449 GLY A CA 1
ATOM 3356 C C . GLY A 1 449 ? 8.435 -10.607 18.205 1.00 81.56 449 GLY A C 1
ATOM 3357 O O . GLY A 1 449 ? 8.226 -11.064 19.327 1.00 81.56 449 GLY A O 1
ATOM 3358 N N . TRP A 1 450 ? 7.467 -10.519 17.281 1.00 87.50 450 TRP A N 1
ATOM 3359 C CA . TRP A 1 450 ? 6.091 -11.003 17.484 1.00 87.50 450 TRP A CA 1
ATOM 3360 C C . TRP A 1 450 ? 5.603 -11.922 16.365 1.00 87.50 450 TRP A C 1
ATOM 3362 O O . TRP A 1 450 ? 5.238 -13.069 16.656 1.00 87.50 450 TRP A O 1
ATOM 3372 N N . SER A 1 451 ? 5.591 -11.439 15.114 1.00 88.44 451 SER A N 1
ATOM 3373 C CA . SER A 1 451 ? 5.114 -12.231 13.974 1.00 88.44 451 SER A CA 1
ATOM 3374 C C . SER A 1 451 ? 5.977 -13.480 13.828 1.00 88.44 451 SER A C 1
ATOM 3376 O O . SER A 1 451 ? 7.199 -13.410 13.950 1.00 88.44 451 SER A O 1
ATOM 3378 N N . GLY A 1 452 ? 5.354 -14.643 13.658 1.00 84.62 452 GLY A N 1
ATOM 3379 C CA . GLY A 1 452 ? 6.049 -15.909 13.885 1.00 84.62 452 GLY A CA 1
ATOM 3380 C C . GLY A 1 452 ? 5.152 -17.140 13.840 1.00 84.62 452 GLY A C 1
ATOM 3381 O O . GLY A 1 452 ? 3.928 -17.028 13.901 1.00 84.62 452 GLY A O 1
ATOM 3382 N N . ASP A 1 453 ? 5.773 -18.317 13.825 1.00 79.56 453 ASP A N 1
ATOM 3383 C CA . ASP A 1 453 ? 5.114 -19.633 13.896 1.00 79.56 453 ASP A CA 1
ATOM 3384 C C . ASP A 1 453 ? 5.018 -20.164 15.339 1.00 79.56 453 ASP A C 1
ATOM 3386 O O . ASP A 1 453 ? 4.941 -21.363 15.585 1.00 79.56 453 ASP A O 1
ATOM 3390 N N . GLY A 1 454 ? 5.082 -19.270 16.328 1.00 71.44 454 GLY A N 1
ATOM 3391 C CA . GLY A 1 454 ? 5.066 -19.611 17.753 1.00 71.44 454 GLY A CA 1
ATOM 3392 C C . GLY A 1 454 ? 6.352 -20.247 18.297 1.00 71.44 454 GLY A C 1
ATOM 3393 O O . GLY A 1 454 ? 6.490 -20.301 19.518 1.00 71.44 454 GLY A O 1
ATOM 3394 N N . ILE A 1 455 ? 7.283 -20.675 17.438 1.00 73.50 455 ILE A N 1
ATOM 3395 C CA . ILE A 1 455 ? 8.619 -21.169 17.810 1.00 73.50 455 ILE A CA 1
ATOM 3396 C C . ILE A 1 455 ? 9.677 -20.145 17.387 1.00 73.50 455 ILE A C 1
ATOM 3398 O O . ILE A 1 455 ? 10.539 -19.767 18.176 1.00 73.50 455 ILE A O 1
ATOM 3402 N N . THR A 1 456 ? 9.566 -19.671 16.152 1.00 78.06 456 THR A N 1
ATOM 3403 C CA . THR A 1 456 ? 10.435 -18.698 15.501 1.00 78.06 456 THR A CA 1
ATOM 3404 C C . THR A 1 456 ? 9.663 -17.403 15.300 1.00 78.06 456 THR A C 1
ATOM 3406 O O . THR A 1 456 ? 8.529 -17.411 14.814 1.00 78.06 456 THR A O 1
ATOM 3409 N N . THR A 1 457 ? 10.275 -16.276 15.655 1.00 81.88 457 THR A N 1
ATOM 3410 C CA . THR A 1 457 ? 9.752 -14.942 15.348 1.00 81.88 457 THR A CA 1
ATOM 3411 C C . THR A 1 457 ? 10.576 -14.295 14.244 1.00 81.88 457 THR A C 1
ATOM 3413 O O . THR A 1 457 ? 11.771 -14.556 14.101 1.00 81.88 457 THR A O 1
ATOM 3416 N N . ALA A 1 458 ? 9.935 -13.452 13.437 1.00 81.25 458 ALA A N 1
ATOM 3417 C CA . ALA A 1 458 ? 10.618 -12.649 12.439 1.00 81.25 458 ALA A CA 1
ATOM 3418 C C . ALA A 1 458 ? 11.641 -11.730 13.139 1.00 81.25 458 ALA A C 1
ATOM 3420 O O . ALA A 1 458 ? 11.262 -11.002 14.065 1.00 81.25 458 ALA A O 1
ATOM 3421 N N . PRO A 1 459 ? 12.922 -11.746 12.730 1.00 79.88 459 PRO A N 1
ATOM 3422 C CA . PRO A 1 459 ? 13.909 -10.808 13.242 1.00 79.88 459 PRO A CA 1
ATOM 3423 C C . PRO A 1 459 ? 13.806 -9.461 12.516 1.00 79.88 459 PRO A C 1
ATOM 3425 O O . PRO A 1 459 ? 13.197 -9.345 11.449 1.00 79.88 459 PRO A O 1
ATOM 3428 N N . VAL A 1 460 ? 14.457 -8.441 13.075 1.00 83.25 460 VAL A N 1
ATOM 3429 C CA . VAL A 1 460 ? 14.813 -7.239 12.308 1.00 83.25 460 VAL A CA 1
ATOM 3430 C C . VAL A 1 460 ? 15.864 -7.584 11.246 1.00 83.25 460 VAL A C 1
ATOM 3432 O O . VAL A 1 460 ? 16.647 -8.517 11.416 1.00 83.25 460 VAL A O 1
ATOM 3435 N N . ILE A 1 461 ? 15.920 -6.802 10.171 1.00 84.94 461 ILE A N 1
ATOM 3436 C CA . ILE A 1 461 ? 16.923 -6.920 9.109 1.00 84.94 461 ILE A CA 1
ATOM 3437 C C . ILE A 1 461 ? 18.057 -5.949 9.438 1.00 84.94 461 ILE A C 1
ATOM 3439 O O . ILE A 1 461 ? 17.926 -4.734 9.245 1.00 84.94 461 ILE A O 1
ATOM 3443 N N . ALA A 1 462 ? 19.161 -6.464 9.973 1.00 82.44 462 ALA A N 1
ATOM 3444 C CA . ALA A 1 462 ? 20.327 -5.653 10.316 1.00 82.44 462 ALA A CA 1
ATOM 3445 C C . ALA A 1 462 ? 20.965 -5.010 9.061 1.00 82.44 462 ALA A C 1
ATOM 3447 O O . ALA A 1 462 ? 20.756 -5.495 7.946 1.00 82.44 462 ALA A O 1
ATOM 3448 N N . PRO A 1 463 ? 21.745 -3.919 9.198 1.00 83.94 463 PRO A N 1
ATOM 3449 C CA . PRO A 1 463 ? 22.555 -3.396 8.099 1.00 83.94 463 PRO A CA 1
ATOM 3450 C C . PRO A 1 463 ? 23.393 -4.496 7.437 1.00 83.94 463 PRO A C 1
ATOM 3452 O O . PRO A 1 463 ? 23.994 -5.315 8.126 1.00 83.94 463 PRO A O 1
ATOM 3455 N N . GLN A 1 464 ? 23.451 -4.494 6.104 1.00 80.88 464 GLN A N 1
ATOM 3456 C CA . GLN A 1 464 ? 24.102 -5.510 5.258 1.00 80.88 464 GLN A CA 1
ATOM 3457 C C . GLN A 1 464 ? 23.455 -6.902 5.244 1.00 80.88 464 GLN A C 1
ATOM 3459 O O . GLN A 1 464 ? 23.782 -7.697 4.357 1.00 80.88 464 GLN A O 1
ATOM 3464 N N . ASP A 1 465 ? 22.502 -7.173 6.132 1.00 82.62 465 ASP A N 1
ATOM 3465 C CA . ASP A 1 465 ? 21.769 -8.433 6.178 1.00 82.62 465 ASP A CA 1
ATOM 3466 C C . ASP A 1 465 ? 20.666 -8.499 5.105 1.00 82.62 465 ASP A C 1
ATOM 3468 O O . ASP A 1 465 ? 20.380 -7.531 4.387 1.00 82.62 465 ASP A O 1
ATOM 3472 N N . SER A 1 466 ? 20.045 -9.665 4.967 1.00 83.56 466 SER A N 1
ATOM 3473 C CA . SER A 1 466 ? 18.949 -9.891 4.033 1.00 83.56 466 SER A CA 1
ATOM 3474 C C . SER A 1 466 ? 17.943 -10.896 4.570 1.00 83.56 466 SER A C 1
ATOM 3476 O O . SER A 1 466 ? 18.278 -11.756 5.378 1.00 83.56 466 SER A O 1
ATOM 3478 N N . PHE A 1 467 ? 16.716 -10.835 4.066 1.00 82.19 467 PHE A N 1
ATOM 3479 C CA . PHE A 1 467 ? 15.733 -11.887 4.295 1.00 82.19 467 PHE A CA 1
ATOM 3480 C C . PHE A 1 467 ? 14.969 -12.209 3.014 1.00 82.19 467 PHE A C 1
ATOM 3482 O O . PHE A 1 467 ? 15.017 -11.474 2.023 1.00 82.19 467 PHE A O 1
ATOM 3489 N N . ILE A 1 468 ? 14.267 -13.336 3.042 1.00 82.44 468 ILE A N 1
ATOM 3490 C CA . ILE A 1 468 ? 13.423 -13.791 1.948 1.00 82.44 468 ILE A CA 1
ATOM 3491 C C . ILE A 1 468 ? 11.996 -13.898 2.466 1.00 82.44 468 ILE A C 1
ATOM 3493 O O . ILE A 1 468 ? 11.727 -14.643 3.407 1.00 82.44 468 ILE A O 1
ATOM 3497 N N . VAL A 1 469 ? 11.073 -13.205 1.808 1.00 86.81 469 VAL A N 1
ATOM 3498 C CA . VAL A 1 469 ? 9.649 -13.510 1.926 1.00 86.81 469 VAL A CA 1
ATOM 3499 C C . VAL A 1 469 ? 9.226 -14.367 0.742 1.00 86.81 469 VAL A C 1
ATOM 3501 O O . VAL A 1 469 ? 9.710 -14.201 -0.381 1.00 86.81 469 VAL A O 1
ATOM 3504 N N . ARG A 1 470 ? 8.305 -15.289 1.000 1.00 85.56 470 ARG A N 1
ATOM 3505 C CA . ARG A 1 470 ? 7.573 -16.000 -0.039 1.00 85.56 470 ARG A CA 1
ATOM 3506 C C . ARG A 1 470 ? 6.089 -15.791 0.176 1.00 85.56 470 ARG A C 1
ATOM 3508 O O . ARG A 1 470 ? 5.627 -15.790 1.318 1.00 85.56 470 ARG A O 1
ATOM 3515 N N . MET A 1 471 ? 5.377 -15.591 -0.919 1.00 87.75 471 MET A N 1
ATOM 3516 C CA . MET A 1 471 ? 3.938 -15.381 -0.915 1.00 87.75 471 MET A CA 1
ATOM 3517 C C . MET A 1 471 ? 3.352 -15.836 -2.242 1.00 87.75 471 MET A C 1
ATOM 3519 O O . MET A 1 471 ? 3.978 -15.671 -3.286 1.00 87.75 471 MET A O 1
ATOM 3523 N N . THR A 1 472 ? 2.128 -16.341 -2.199 1.00 90.62 472 THR A N 1
ATOM 3524 C CA . THR A 1 472 ? 1.335 -16.640 -3.390 1.00 90.62 472 THR A CA 1
ATOM 3525 C C . THR A 1 472 ? 0.120 -15.717 -3.371 1.00 90.62 472 THR A C 1
ATOM 3527 O O . THR A 1 472 ? -0.857 -16.032 -2.692 1.00 90.62 472 THR A O 1
ATOM 3530 N N . PRO A 1 473 ? 0.154 -14.557 -4.057 1.00 91.06 473 PRO A N 1
ATOM 3531 C CA . PRO A 1 473 ? -0.924 -13.575 -3.983 1.00 91.06 473 PRO A CA 1
ATOM 3532 C C . PRO A 1 473 ? -2.268 -14.183 -4.417 1.00 91.06 473 PRO A C 1
ATOM 3534 O O . PRO A 1 473 ? -2.428 -14.513 -5.594 1.00 91.06 473 PRO A O 1
ATOM 3537 N N . PRO A 1 474 ? -3.273 -14.328 -3.537 1.00 87.81 474 PRO A N 1
ATOM 3538 C CA . PRO A 1 474 ? -4.532 -14.966 -3.921 1.00 87.81 474 PRO A CA 1
ATOM 3539 C C . PRO A 1 474 ? -5.451 -14.013 -4.696 1.00 87.81 474 PRO A C 1
ATOM 3541 O O . PRO A 1 474 ? -6.408 -14.448 -5.339 1.00 87.81 474 PRO A O 1
ATOM 3544 N N . ARG A 1 475 ? -5.167 -12.703 -4.668 1.00 88.81 475 ARG A N 1
ATOM 3545 C CA . ARG A 1 475 ? -6.003 -11.647 -5.251 1.00 88.81 475 ARG A CA 1
ATOM 3546 C C . ARG A 1 475 ? -5.176 -10.655 -6.058 1.00 88.81 475 ARG A C 1
ATOM 3548 O O . ARG A 1 475 ? -4.040 -10.362 -5.714 1.00 88.81 475 ARG A O 1
ATOM 3555 N N . ALA A 1 476 ? -5.777 -10.146 -7.130 1.00 91.19 476 ALA A N 1
ATOM 3556 C CA . ALA A 1 476 ? -5.226 -9.057 -7.927 1.00 91.19 476 ALA A CA 1
ATOM 3557 C C . ALA A 1 476 ? -5.703 -7.720 -7.345 1.00 91.19 476 ALA A C 1
ATOM 3559 O O . ALA A 1 476 ? -6.830 -7.644 -6.864 1.00 91.19 476 ALA A O 1
ATOM 3560 N N . GLY A 1 477 ? -4.885 -6.671 -7.401 1.00 92.56 477 GLY A N 1
ATOM 3561 C CA . GLY A 1 477 ? -5.238 -5.378 -6.822 1.00 92.56 477 GLY A CA 1
ATOM 3562 C C . GLY A 1 477 ? -4.045 -4.490 -6.484 1.00 92.56 477 GLY A C 1
ATOM 3563 O O . GLY A 1 477 ? -2.919 -4.756 -6.904 1.00 92.56 477 GLY A O 1
ATOM 3564 N N . THR A 1 478 ? -4.330 -3.423 -5.739 1.00 95.75 478 THR A N 1
ATOM 3565 C CA . THR A 1 478 ? -3.351 -2.455 -5.228 1.00 95.75 478 THR A CA 1
ATOM 3566 C C . THR A 1 478 ? -3.126 -2.676 -3.734 1.00 95.75 478 THR A C 1
ATOM 3568 O O . THR A 1 478 ? -4.065 -2.591 -2.941 1.00 95.75 478 THR A O 1
ATOM 3571 N N . PHE A 1 479 ? -1.874 -2.906 -3.359 1.00 95.50 479 PHE A N 1
ATOM 3572 C CA . PHE A 1 479 ? -1.390 -3.156 -2.003 1.00 95.50 479 PHE A CA 1
ATOM 3573 C C . PHE A 1 479 ? -0.195 -2.242 -1.700 1.00 95.50 479 PHE A C 1
ATOM 3575 O O . PHE A 1 479 ? 0.241 -1.462 -2.553 1.00 95.50 479 PHE A O 1
ATOM 3582 N N . ILE A 1 480 ? 0.340 -2.324 -0.483 1.00 95.62 480 ILE A N 1
ATOM 3583 C CA . ILE A 1 480 ? 1.443 -1.472 -0.026 1.00 95.62 480 ILE A CA 1
ATOM 3584 C C . ILE A 1 480 ? 2.502 -2.362 0.622 1.00 95.62 480 ILE A C 1
ATOM 3586 O O . ILE A 1 480 ? 2.188 -3.395 1.204 1.00 95.62 480 ILE A O 1
ATOM 3590 N N . PHE A 1 481 ? 3.760 -1.958 0.553 1.00 95.62 481 PHE A N 1
ATOM 3591 C CA . PHE A 1 481 ? 4.797 -2.465 1.442 1.00 95.62 481 PHE A CA 1
ATOM 3592 C C . PHE A 1 481 ? 5.516 -1.284 2.085 1.00 95.62 481 PHE A C 1
ATOM 3594 O O . PHE A 1 481 ? 5.705 -0.248 1.444 1.00 95.62 481 PHE A O 1
ATOM 3601 N N . HIS A 1 482 ? 5.871 -1.398 3.361 1.00 95.62 482 HIS A N 1
ATOM 3602 C CA . HIS A 1 482 ? 6.513 -0.304 4.090 1.00 95.62 482 HIS A CA 1
ATOM 3603 C C . HIS A 1 482 ? 7.360 -0.793 5.264 1.00 95.62 482 HIS A C 1
ATOM 3605 O O . HIS A 1 482 ? 7.278 -1.952 5.676 1.00 95.62 482 HIS A O 1
ATOM 3611 N N . ALA A 1 483 ? 8.176 0.118 5.797 1.00 92.56 483 ALA A N 1
ATOM 3612 C CA . ALA A 1 483 ? 8.933 -0.101 7.021 1.00 92.56 483 ALA A CA 1
ATOM 3613 C C . ALA A 1 483 ? 8.004 -0.439 8.192 1.00 92.56 483 ALA A C 1
ATOM 3615 O O . ALA A 1 483 ? 6.992 0.236 8.359 1.00 92.56 483 ALA A O 1
ATOM 3616 N N . HIS A 1 484 ? 8.367 -1.432 9.002 1.00 89.12 484 HIS A N 1
ATOM 3617 C CA . HIS A 1 484 ? 7.652 -1.771 10.239 1.00 89.12 484 HIS A CA 1
ATOM 3618 C C . HIS A 1 484 ? 8.591 -1.791 11.464 1.00 89.12 484 HIS A C 1
ATOM 3620 O O . HIS A 1 484 ? 8.522 -2.664 12.328 1.00 89.12 484 HIS A O 1
ATOM 3626 N N . VAL A 1 485 ? 9.558 -0.867 11.470 1.00 84.75 485 VAL A N 1
ATOM 3627 C CA . VAL A 1 485 ? 10.498 -0.562 12.560 1.00 84.75 485 VAL A CA 1
ATOM 3628 C C . VAL A 1 485 ? 10.839 0.924 12.478 1.00 84.75 485 VAL A C 1
ATOM 3630 O O . VAL A 1 485 ? 11.148 1.431 11.402 1.00 84.75 485 VAL A O 1
ATOM 3633 N N . ASP A 1 486 ? 10.837 1.621 13.622 1.00 82.38 486 ASP A N 1
ATOM 3634 C CA . ASP A 1 486 ? 11.037 3.081 13.687 1.00 82.38 486 ASP A CA 1
ATOM 3635 C C . ASP A 1 486 ? 10.148 3.819 12.663 1.00 82.38 486 ASP A C 1
ATOM 3637 O O . ASP A 1 486 ? 10.595 4.709 11.937 1.00 82.38 486 ASP A O 1
ATOM 3641 N N . ASP A 1 487 ? 8.875 3.416 12.593 1.00 81.56 487 ASP A N 1
ATOM 3642 C CA . ASP A 1 487 ? 7.922 3.754 11.523 1.00 81.56 487 ASP A CA 1
ATOM 3643 C C . ASP A 1 487 ? 7.807 5.261 11.313 1.00 81.56 487 ASP A C 1
ATOM 3645 O O . ASP A 1 487 ? 7.921 5.777 10.202 1.00 81.56 487 ASP A O 1
ATOM 3649 N N . MET A 1 488 ? 7.712 5.994 12.425 1.00 84.00 488 MET A N 1
ATOM 3650 C CA . MET A 1 488 ? 7.666 7.456 12.462 1.00 84.00 488 MET A CA 1
ATOM 3651 C C . MET A 1 488 ? 8.848 8.126 11.748 1.00 84.00 488 MET A C 1
ATOM 3653 O O . MET A 1 488 ? 8.721 9.265 11.300 1.00 84.00 488 MET A O 1
ATOM 3657 N N . ARG A 1 489 ? 10.020 7.484 11.717 1.00 86.94 489 ARG A N 1
ATOM 3658 C CA . ARG A 1 489 ? 11.209 7.996 11.036 1.00 86.94 489 ARG A CA 1
ATOM 3659 C C . ARG A 1 489 ? 11.343 7.388 9.650 1.00 86.94 489 ARG A C 1
ATOM 3661 O O . ARG A 1 489 ? 11.486 8.140 8.696 1.00 86.94 489 ARG A O 1
ATOM 3668 N N . GLN A 1 490 ? 11.317 6.065 9.533 1.00 90.88 490 GLN A N 1
ATOM 3669 C CA . GLN A 1 490 ? 11.620 5.391 8.272 1.00 90.88 490 GLN A CA 1
ATOM 3670 C C . GLN A 1 490 ? 10.557 5.678 7.208 1.00 90.88 490 GLN A C 1
ATOM 3672 O O . GLN A 1 490 ? 10.912 5.988 6.072 1.00 90.88 490 GLN A O 1
ATOM 3677 N N . MET A 1 491 ? 9.273 5.702 7.584 1.00 92.00 491 MET A N 1
ATOM 3678 C CA . MET A 1 491 ? 8.206 6.094 6.662 1.00 92.00 491 MET A CA 1
ATOM 3679 C C . MET A 1 491 ? 8.298 7.581 6.318 1.00 92.00 491 MET A C 1
ATOM 3681 O O . MET A 1 491 ? 8.271 7.918 5.146 1.00 92.00 491 MET A O 1
ATOM 3685 N N . ALA A 1 492 ? 8.506 8.481 7.289 1.00 90.44 492 ALA A N 1
ATOM 3686 C CA . ALA A 1 492 ? 8.658 9.923 7.011 1.00 90.44 492 ALA A CA 1
ATOM 3687 C C . ALA A 1 492 ? 9.773 10.234 6.000 1.00 90.44 492 ALA A C 1
ATOM 3689 O O . ALA A 1 492 ? 9.750 11.266 5.335 1.00 90.44 492 ALA A O 1
ATOM 3690 N N . LEU A 1 493 ? 10.777 9.360 5.937 1.00 91.88 493 LEU A N 1
ATOM 3691 C CA . LEU A 1 493 ? 11.950 9.509 5.092 1.00 91.88 493 LEU A CA 1
ATOM 3692 C C . LEU A 1 493 ? 11.882 8.660 3.812 1.00 91.88 493 LEU A C 1
ATOM 3694 O O . LEU A 1 493 ? 12.865 8.637 3.086 1.00 91.88 493 LEU A O 1
ATOM 3698 N N . GLY A 1 494 ? 10.744 8.030 3.494 1.00 93.31 494 GLY A N 1
ATOM 3699 C CA . GLY A 1 494 ? 10.481 7.450 2.168 1.00 93.31 494 GLY A CA 1
ATOM 3700 C C . GLY A 1 494 ? 10.420 5.926 2.084 1.00 93.31 494 GLY A C 1
ATOM 3701 O O . GLY A 1 494 ? 10.267 5.390 0.986 1.00 93.31 494 GLY A O 1
ATOM 3702 N N . LEU A 1 495 ? 10.517 5.208 3.209 1.00 94.62 495 LEU A N 1
ATOM 3703 C CA . LEU A 1 495 ? 10.596 3.748 3.198 1.00 94.62 495 LEU A CA 1
ATOM 3704 C C . LEU A 1 495 ? 9.219 3.067 3.055 1.00 94.62 495 LEU A C 1
ATOM 3706 O O . LEU A 1 495 ? 8.693 2.457 3.988 1.00 94.62 495 LEU A O 1
ATOM 3710 N N . TYR A 1 496 ? 8.640 3.190 1.861 1.00 96.50 496 TYR A N 1
ATOM 3711 C CA . TYR A 1 496 ? 7.364 2.607 1.437 1.00 96.50 496 TYR A CA 1
ATOM 3712 C C . TYR A 1 496 ? 7.294 2.454 -0.092 1.00 96.50 496 TYR A C 1
ATOM 3714 O O . TYR A 1 496 ? 8.039 3.098 -0.835 1.00 96.50 496 TYR A O 1
ATOM 3722 N N . GLY A 1 497 ? 6.359 1.639 -0.580 1.00 96.12 497 GLY A N 1
ATOM 3723 C CA . GLY A 1 497 ? 6.084 1.510 -2.007 1.00 96.12 497 GLY A CA 1
ATOM 3724 C C . GLY A 1 497 ? 4.758 0.815 -2.339 1.00 96.12 497 GLY A C 1
ATOM 3725 O O . GLY A 1 497 ? 4.163 0.156 -1.481 1.00 96.12 497 GLY A O 1
ATOM 3726 N N . PRO A 1 498 ? 4.279 0.953 -3.588 1.00 96.50 498 PRO A N 1
ATOM 3727 C CA . PRO A 1 498 ? 3.107 0.247 -4.088 1.00 96.50 498 PRO A CA 1
ATOM 3728 C C . PRO A 1 498 ? 3.434 -1.205 -4.460 1.00 96.50 498 PRO A C 1
ATOM 3730 O O . PRO A 1 498 ? 4.378 -1.470 -5.199 1.00 96.50 498 PRO A O 1
ATOM 3733 N N . LEU A 1 499 ? 2.608 -2.150 -4.021 1.00 95.94 499 LEU A N 1
ATOM 3734 C CA . LEU A 1 499 ? 2.632 -3.542 -4.471 1.00 95.94 499 LEU A CA 1
ATOM 3735 C C . LEU A 1 499 ? 1.409 -3.786 -5.361 1.00 95.94 499 LEU A C 1
ATOM 3737 O O . LEU A 1 499 ? 0.274 -3.707 -4.902 1.00 95.94 499 LEU A O 1
ATOM 3741 N N . ILE A 1 500 ? 1.623 -4.068 -6.641 1.00 95.69 500 ILE A N 1
ATOM 3742 C CA . ILE A 1 500 ? 0.554 -4.296 -7.615 1.00 95.69 500 ILE A CA 1
ATOM 3743 C C . ILE A 1 500 ? 0.505 -5.777 -7.953 1.00 95.69 500 ILE A C 1
ATOM 3745 O O . ILE A 1 500 ? 1.474 -6.342 -8.451 1.00 95.69 500 ILE A O 1
ATOM 3749 N N . VAL A 1 501 ? -0.642 -6.409 -7.725 1.00 94.81 501 VAL A N 1
ATOM 3750 C CA . VAL A 1 501 ? -0.866 -7.793 -8.147 1.00 94.81 501 VAL A CA 1
ATOM 3751 C C . VAL A 1 501 ? -1.765 -7.791 -9.373 1.00 94.81 501 VAL A C 1
ATOM 3753 O O . VAL A 1 501 ? -2.911 -7.340 -9.321 1.00 94.81 501 VAL A O 1
ATOM 3756 N N . LEU A 1 502 ? -1.257 -8.302 -10.486 1.00 93.31 502 LEU A N 1
ATOM 3757 C CA . LEU A 1 502 ? -1.991 -8.392 -11.741 1.00 93.31 502 LEU A CA 1
ATOM 3758 C C . LEU A 1 502 ? -2.864 -9.654 -11.786 1.00 93.31 502 LEU A C 1
ATOM 3760 O O . LEU A 1 502 ? -2.497 -10.690 -11.218 1.00 93.31 502 LEU A O 1
ATOM 3764 N N . PRO A 1 503 ? -4.016 -9.612 -12.481 1.00 90.75 503 PRO A N 1
ATOM 3765 C CA . PRO A 1 503 ? -4.750 -10.828 -12.802 1.00 90.75 503 PRO A CA 1
ATOM 3766 C C . PRO A 1 503 ? -3.916 -11.727 -13.738 1.00 90.75 503 PRO A C 1
ATOM 3768 O O . PRO A 1 503 ? -3.005 -11.238 -14.409 1.00 90.75 503 PRO A O 1
ATOM 3771 N N . PRO A 1 504 ? -4.227 -13.033 -13.834 1.00 86.19 504 PRO A N 1
ATOM 3772 C CA . PRO A 1 504 ? -3.567 -13.928 -14.782 1.00 86.19 504 PRO A CA 1
ATOM 3773 C C . PRO A 1 504 ? -3.636 -13.379 -16.213 1.00 86.19 504 PRO A C 1
ATOM 3775 O O . PRO A 1 504 ? -4.710 -12.990 -16.671 1.00 86.19 504 PRO A O 1
ATOM 3778 N N . GLY A 1 505 ? -2.492 -13.322 -16.900 1.00 80.00 505 GLY A N 1
ATOM 3779 C CA . GLY A 1 505 ? -2.369 -12.749 -18.249 1.00 80.00 505 GLY A CA 1
ATOM 3780 C C . GLY A 1 505 ? -2.440 -11.217 -18.321 1.00 80.00 505 GLY A C 1
ATOM 3781 O O . GLY A 1 505 ? -2.288 -10.661 -19.404 1.00 80.00 505 GLY A O 1
ATOM 3782 N N . GLY A 1 506 ? -2.654 -10.529 -17.196 1.00 79.56 506 GLY A N 1
ATOM 3783 C CA . GLY A 1 506 ? -2.604 -9.073 -17.125 1.00 79.56 506 GLY A CA 1
ATOM 3784 C C . GLY A 1 506 ? -1.176 -8.547 -17.244 1.00 79.56 506 GLY A C 1
ATOM 3785 O O . GLY A 1 506 ? -0.220 -9.192 -16.808 1.00 79.56 506 GLY A O 1
ATOM 3786 N N . GLN A 1 507 ? -1.050 -7.348 -17.801 1.00 79.56 507 GLN A N 1
ATOM 3787 C CA . GLN A 1 507 ? 0.180 -6.564 -17.821 1.00 79.56 507 GLN A CA 1
ATOM 3788 C C . GLN A 1 507 ? -0.070 -5.251 -17.080 1.00 79.56 507 GLN A C 1
ATOM 3790 O O . GLN A 1 507 ? -1.190 -4.743 -17.086 1.00 79.56 507 GLN A O 1
ATOM 3795 N N . PHE A 1 508 ? 0.952 -4.750 -16.392 1.00 85.62 508 PHE A N 1
ATOM 3796 C CA . PHE A 1 508 ? 0.918 -3.416 -15.808 1.00 85.62 508 PHE A CA 1
ATOM 3797 C C . PHE A 1 508 ? 1.301 -2.437 -16.912 1.00 85.62 508 PHE A C 1
ATOM 3799 O O . PHE A 1 508 ? 2.401 -2.552 -17.447 1.00 85.62 508 PHE A O 1
ATOM 3806 N N . ASP A 1 509 ? 0.402 -1.520 -17.259 1.00 84.19 509 ASP A N 1
ATOM 3807 C CA . ASP A 1 509 ? 0.626 -0.537 -18.316 1.00 84.19 509 ASP A CA 1
ATOM 3808 C C . ASP A 1 509 ? 0.742 0.857 -17.687 1.00 84.19 509 ASP A C 1
ATOM 3810 O O . ASP A 1 509 ? -0.281 1.459 -17.363 1.00 84.19 509 ASP A O 1
ATOM 3814 N N . PRO A 1 510 ? 1.954 1.415 -17.516 1.00 81.06 510 PRO A N 1
ATOM 3815 C CA . PRO A 1 510 ? 2.140 2.729 -16.900 1.00 81.06 510 PRO A CA 1
ATOM 3816 C C . PRO A 1 510 ? 1.435 3.884 -17.630 1.00 81.06 510 PRO A C 1
ATOM 3818 O O . PRO A 1 510 ? 1.254 4.946 -17.040 1.00 81.06 510 PRO A O 1
ATOM 3821 N N . SER A 1 511 ? 1.028 3.709 -18.895 1.00 79.25 511 SER A N 1
ATOM 3822 C CA . SER A 1 511 ? 0.257 4.720 -19.632 1.00 79.25 511 SER A CA 1
ATOM 3823 C C . SER A 1 511 ? -1.239 4.708 -19.277 1.00 79.25 511 SER A C 1
ATOM 3825 O O . SER A 1 511 ? -1.955 5.683 -19.530 1.00 79.25 511 SER A O 1
ATOM 3827 N N . ARG A 1 512 ? -1.721 3.625 -18.648 1.00 85.56 512 ARG A N 1
ATOM 3828 C CA . ARG A 1 512 ? -3.142 3.379 -18.335 1.00 85.56 512 ARG A CA 1
ATOM 3829 C C . ARG A 1 512 ? -3.402 3.100 -16.855 1.00 85.56 512 ARG A C 1
ATOM 3831 O O . ARG A 1 512 ? -4.529 3.303 -16.404 1.00 85.56 512 ARG A O 1
ATOM 3838 N N . ASP A 1 513 ? -2.393 2.658 -16.111 1.00 91.06 513 ASP A N 1
ATOM 3839 C CA . ASP A 1 513 ? -2.394 2.375 -14.678 1.00 91.06 513 ASP A CA 1
ATOM 3840 C C . ASP A 1 513 ? -1.603 3.452 -13.921 1.00 91.06 513 ASP A C 1
ATOM 3842 O O . ASP A 1 513 ? -0.382 3.384 -13.772 1.00 91.06 513 ASP A O 1
ATOM 3846 N N . HIS A 1 514 ? -2.317 4.433 -13.374 1.00 94.06 514 HIS A N 1
ATOM 3847 C CA . HIS A 1 514 ? -1.722 5.578 -12.686 1.00 94.06 514 HIS A CA 1
ATOM 3848 C C . HIS A 1 514 ? -1.768 5.380 -11.175 1.00 94.06 514 HIS A C 1
ATOM 3850 O O . HIS A 1 514 ? -2.849 5.232 -10.601 1.00 94.06 514 HIS A O 1
ATOM 3856 N N . VAL A 1 515 ? -0.609 5.395 -10.516 1.00 95.88 515 VAL A N 1
ATOM 3857 C CA . VAL A 1 515 ? -0.504 5.289 -9.052 1.00 95.88 515 VAL A CA 1
ATOM 3858 C C . VAL A 1 515 ? -0.348 6.679 -8.440 1.00 95.88 515 VAL A C 1
ATOM 3860 O O . VAL A 1 515 ? 0.552 7.425 -8.815 1.00 95.88 515 VAL A O 1
ATOM 3863 N N . PHE A 1 516 ? -1.198 7.002 -7.469 1.00 96.75 516 PHE A N 1
ATOM 3864 C CA . PHE A 1 516 ? -1.153 8.215 -6.657 1.00 96.75 516 PHE A CA 1
ATOM 3865 C C . PHE A 1 516 ? -0.956 7.816 -5.199 1.00 96.75 516 PHE A C 1
ATOM 3867 O O . PHE A 1 516 ? -1.897 7.407 -4.516 1.00 96.75 516 PHE A O 1
ATOM 3874 N N . LEU A 1 517 ? 0.283 7.917 -4.731 1.00 97.00 517 LEU A N 1
ATOM 3875 C CA . LEU A 1 517 ? 0.667 7.592 -3.369 1.00 97.00 517 LEU A CA 1
ATOM 3876 C C . LEU A 1 517 ? 0.914 8.879 -2.590 1.00 97.00 517 LEU A C 1
ATOM 3878 O O . LEU A 1 517 ? 1.811 9.652 -2.921 1.00 97.00 517 LEU A O 1
ATOM 3882 N N . VAL A 1 518 ? 0.114 9.095 -1.550 1.00 95.88 518 VAL A 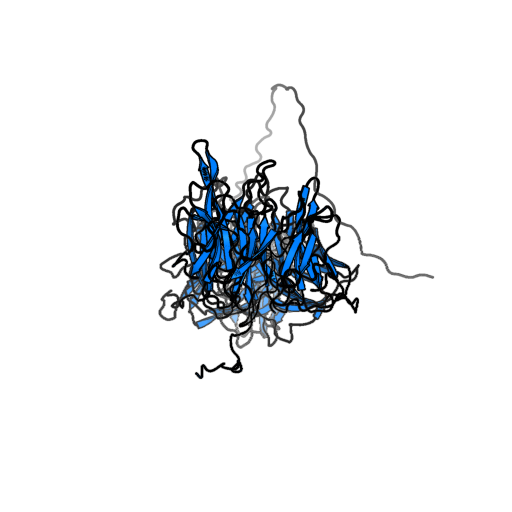N 1
ATOM 3883 C CA . VAL A 1 518 ? 0.241 10.234 -0.641 1.00 95.88 518 VAL A CA 1
ATOM 3884 C C . VAL A 1 518 ? 1.029 9.837 0.595 1.00 95.88 518 VAL A C 1
ATOM 3886 O O . VAL A 1 518 ? 0.746 8.820 1.233 1.00 95.88 518 VAL A O 1
ATOM 3889 N N . SER A 1 519 ? 2.014 10.661 0.937 1.00 93.62 519 SER A N 1
ATOM 3890 C CA . SER A 1 519 ? 2.932 10.413 2.042 1.00 93.62 519 SER A CA 1
ATOM 3891 C C . SER A 1 519 ? 3.486 11.709 2.630 1.00 93.62 519 SER A C 1
ATOM 3893 O O . SER A 1 519 ? 3.448 12.774 2.010 1.00 93.62 519 SER A O 1
ATOM 3895 N N . GLN A 1 520 ? 4.010 11.604 3.851 1.00 90.56 520 GLN A N 1
ATOM 3896 C CA . GLN A 1 520 ? 4.796 12.670 4.462 1.00 90.56 520 GLN A CA 1
ATOM 3897 C C . GLN A 1 520 ? 6.209 12.688 3.860 1.00 90.56 520 GLN A C 1
ATOM 3899 O O . GLN A 1 520 ? 6.791 11.631 3.608 1.00 90.56 520 GLN A O 1
ATOM 3904 N N . MET A 1 521 ? 6.763 13.885 3.672 1.00 88.25 521 MET A N 1
ATOM 3905 C CA . MET A 1 521 ? 8.096 14.125 3.124 1.00 88.25 521 MET A CA 1
ATOM 3906 C C . MET A 1 521 ? 8.977 14.835 4.152 1.00 88.25 521 MET A C 1
ATOM 3908 O O . MET A 1 521 ? 8.868 16.044 4.363 1.00 88.25 521 MET A O 1
ATOM 3912 N N . GLY A 1 522 ? 9.867 14.084 4.796 1.00 87.38 522 GLY A N 1
ATOM 3913 C CA . GLY A 1 522 ? 10.780 14.612 5.804 1.00 87.38 522 GLY A CA 1
ATOM 3914 C C . GLY A 1 522 ? 10.180 14.681 7.213 1.00 87.38 522 GLY A C 1
ATOM 3915 O O . GLY A 1 522 ? 9.065 14.228 7.491 1.00 87.38 522 GLY A O 1
ATOM 3916 N N . ARG A 1 523 ? 10.954 15.238 8.153 1.00 84.06 523 ARG A N 1
ATOM 3917 C CA . ARG A 1 523 ? 10.597 15.349 9.579 1.00 84.06 523 ARG A CA 1
ATOM 3918 C C . ARG A 1 523 ? 10.779 16.776 10.088 1.00 84.06 523 ARG A C 1
ATOM 3920 O O . ARG A 1 523 ? 11.618 17.519 9.594 1.00 84.06 523 ARG A O 1
ATOM 3927 N N . GLY A 1 524 ? 10.045 17.119 11.145 1.00 75.44 524 GLY A N 1
ATOM 3928 C CA . GLY A 1 524 ? 10.153 18.421 11.802 1.00 75.44 524 GLY A CA 1
ATOM 3929 C C . GLY A 1 524 ? 9.305 19.511 11.133 1.00 75.44 524 GLY A C 1
ATOM 3930 O O . GLY A 1 524 ? 8.378 19.189 10.399 1.00 75.44 524 GLY A O 1
ATOM 3931 N N . PRO A 1 525 ? 9.585 20.799 11.403 1.00 66.62 525 PRO A N 1
ATOM 3932 C CA . PRO A 1 525 ? 8.738 21.918 10.971 1.00 66.62 525 PRO A CA 1
ATOM 3933 C C . PRO A 1 525 ? 8.666 22.131 9.456 1.00 66.62 525 PRO A C 1
ATOM 3935 O O . PRO A 1 525 ? 7.780 22.834 8.991 1.00 66.62 525 PRO A O 1
ATOM 3938 N N . THR A 1 526 ? 9.619 21.577 8.706 1.00 67.44 526 THR A N 1
ATOM 3939 C CA . THR A 1 526 ? 9.690 21.652 7.240 1.00 67.44 526 THR A CA 1
ATOM 3940 C C . THR A 1 526 ? 9.123 20.404 6.564 1.00 67.44 526 THR A C 1
ATOM 3942 O O . THR A 1 526 ? 9.232 20.281 5.348 1.00 67.44 526 THR A O 1
ATOM 3945 N N . ALA A 1 527 ? 8.595 19.450 7.338 1.00 80.75 527 ALA A N 1
ATOM 3946 C CA . ALA A 1 527 ? 7.961 18.264 6.787 1.00 80.75 527 ALA A CA 1
ATOM 3947 C C . ALA A 1 527 ? 6.622 18.642 6.161 1.00 80.75 527 ALA A C 1
ATOM 3949 O O . ALA A 1 527 ? 5.759 19.180 6.854 1.00 80.75 527 ALA A O 1
ATOM 3950 N N . GLY A 1 528 ? 6.469 18.316 4.883 1.00 83.38 528 GLY A N 1
ATOM 3951 C CA . GLY A 1 528 ? 5.242 18.544 4.132 1.00 83.38 528 GLY A CA 1
ATOM 3952 C C . GLY A 1 528 ? 4.581 17.246 3.689 1.00 83.38 528 GLY A C 1
ATOM 3953 O O . GLY A 1 528 ? 5.109 16.151 3.917 1.00 83.38 528 GLY A O 1
ATOM 3954 N N . MET A 1 529 ? 3.435 17.365 3.030 1.00 89.19 529 MET A N 1
ATOM 3955 C CA . MET A 1 529 ? 2.799 16.244 2.332 1.00 89.19 529 MET A CA 1
ATOM 3956 C C . MET A 1 529 ? 3.108 16.295 0.842 1.00 89.19 529 MET A C 1
ATOM 3958 O O . MET A 1 529 ? 3.236 17.361 0.248 1.00 89.19 529 MET A O 1
ATOM 3962 N N . GLY A 1 530 ? 3.241 15.122 0.232 1.00 91.00 530 GLY A N 1
ATOM 3963 C CA . GLY A 1 530 ? 3.484 14.999 -1.197 1.00 91.00 530 GLY A CA 1
ATOM 3964 C C . GLY A 1 530 ? 2.663 13.896 -1.832 1.00 91.00 530 GLY A C 1
ATOM 3965 O O . GLY A 1 530 ? 2.178 12.985 -1.156 1.00 91.00 530 GLY A O 1
ATOM 3966 N N . VAL A 1 531 ? 2.550 13.975 -3.154 1.00 93.00 531 VAL A N 1
ATOM 3967 C CA . VAL A 1 531 ? 2.054 12.883 -3.991 1.00 93.00 531 VAL A CA 1
ATOM 3968 C C . VAL A 1 531 ? 3.224 12.358 -4.804 1.00 93.00 531 VAL A C 1
ATOM 3970 O O . VAL A 1 531 ? 3.939 13.135 -5.436 1.00 93.00 531 VAL A O 1
ATOM 3973 N N . ASN A 1 532 ? 3.433 11.043 -4.774 1.00 92.19 532 ASN A N 1
ATOM 3974 C CA . ASN A 1 532 ? 4.536 10.369 -5.457 1.00 92.19 532 ASN A CA 1
ATOM 3975 C C . ASN A 1 532 ? 5.901 11.027 -5.161 1.00 92.19 532 ASN A C 1
ATOM 3977 O O . ASN A 1 532 ? 6.712 11.223 -6.060 1.00 92.19 532 ASN A O 1
ATOM 3981 N N . GLY A 1 533 ? 6.124 11.398 -3.893 1.00 89.12 533 GLY A N 1
ATOM 3982 C CA . GLY A 1 533 ? 7.386 11.971 -3.413 1.00 89.12 533 GLY A CA 1
ATOM 3983 C C . GLY A 1 533 ? 7.619 13.446 -3.739 1.00 89.12 533 GLY A C 1
ATOM 3984 O O . GLY A 1 533 ? 8.726 13.933 -3.517 1.00 89.12 533 GLY A O 1
ATOM 3985 N N . SER A 1 534 ? 6.610 14.167 -4.241 1.00 87.12 534 SER A N 1
ATOM 3986 C CA . SER A 1 534 ? 6.723 15.593 -4.560 1.00 87.12 534 SER A CA 1
ATOM 3987 C C . SER A 1 534 ? 5.591 16.426 -3.952 1.00 87.12 534 SER A C 1
ATOM 3989 O O . SER A 1 534 ? 4.420 16.057 -4.043 1.00 87.12 534 SER A O 1
ATOM 3991 N N . ALA A 1 535 ? 5.938 17.588 -3.381 1.00 86.31 535 ALA A N 1
ATOM 3992 C CA . ALA A 1 535 ? 4.977 18.627 -2.974 1.00 86.31 535 ALA A CA 1
ATOM 3993 C C . ALA A 1 535 ? 4.389 19.369 -4.186 1.00 86.31 535 ALA A C 1
ATOM 3995 O O . ALA A 1 535 ? 3.311 19.949 -4.117 1.00 86.31 535 ALA A O 1
ATOM 3996 N N . THR A 1 536 ? 5.112 19.345 -5.308 1.00 85.38 536 THR A N 1
ATOM 3997 C CA . THR A 1 536 ? 4.732 19.951 -6.586 1.00 85.38 536 THR A CA 1
ATOM 3998 C C . THR A 1 536 ? 4.916 18.913 -7.697 1.00 85.38 536 THR A C 1
ATOM 4000 O O . THR A 1 536 ? 5.924 18.953 -8.416 1.00 85.38 536 THR A O 1
ATOM 4003 N N . PRO A 1 537 ? 4.029 17.907 -7.799 1.00 85.94 537 PRO A N 1
ATOM 4004 C CA . PRO A 1 537 ? 4.122 16.880 -8.830 1.00 85.94 537 PRO A CA 1
ATOM 4005 C C . PRO A 1 537 ? 4.203 17.502 -10.229 1.00 85.94 537 PRO A C 1
ATOM 4007 O O . PRO A 1 537 ? 3.505 18.472 -10.530 1.00 85.94 537 PRO A O 1
ATOM 4010 N N . ALA A 1 538 ? 5.067 16.955 -11.088 1.00 81.94 538 ALA A N 1
ATOM 4011 C CA . ALA A 1 538 ? 5.144 17.401 -12.475 1.00 81.94 538 ALA A CA 1
ATOM 4012 C C . ALA A 1 538 ? 3.801 17.143 -13.189 1.00 81.94 538 ALA A C 1
ATOM 4014 O O . ALA A 1 538 ? 3.139 16.144 -12.884 1.00 81.94 538 ALA A O 1
ATOM 4015 N N . PRO A 1 539 ? 3.394 17.996 -14.149 1.00 79.06 539 PRO A N 1
ATOM 4016 C CA . PRO A 1 539 ? 2.221 17.719 -14.965 1.00 79.06 539 PRO A CA 1
ATOM 4017 C C . PRO A 1 539 ? 2.350 16.366 -15.670 1.00 79.06 539 PRO A C 1
ATOM 4019 O O . PRO A 1 539 ? 3.391 16.065 -16.253 1.00 79.06 539 PRO A O 1
ATOM 4022 N N . MET A 1 540 ? 1.283 15.573 -15.653 1.00 86.44 540 MET A N 1
ATOM 4023 C CA . MET A 1 540 ? 1.228 14.290 -16.353 1.00 86.44 540 MET A CA 1
ATOM 4024 C C . MET A 1 540 ? 0.421 14.413 -17.647 1.00 86.44 540 MET A C 1
ATOM 4026 O O . MET A 1 540 ? -0.516 15.208 -17.725 1.00 86.44 540 MET A O 1
ATOM 4030 N N . SER A 1 541 ? 0.768 13.615 -18.657 1.00 83.75 541 SER A N 1
ATOM 4031 C CA . SER A 1 541 ? 0.018 13.527 -19.917 1.00 83.75 541 SER A CA 1
ATOM 4032 C C . SER A 1 541 ? -0.570 12.133 -20.070 1.00 83.75 541 SER A C 1
ATOM 4034 O O . SER A 1 541 ? 0.143 11.155 -19.858 1.00 83.75 541 SER A O 1
ATOM 4036 N N . ILE A 1 542 ? -1.858 12.045 -20.411 1.00 87.38 542 ILE A N 1
ATOM 4037 C CA . ILE A 1 542 ? -2.555 10.766 -20.606 1.00 87.38 542 ILE A CA 1
ATOM 4038 C C . ILE A 1 542 ? -3.481 10.815 -21.823 1.00 87.38 542 ILE A C 1
ATOM 4040 O O . ILE A 1 542 ? -3.949 11.887 -22.209 1.00 87.38 542 ILE A O 1
ATOM 4044 N N . ASP A 1 543 ? -3.816 9.654 -22.380 1.00 85.31 543 ASP A N 1
ATOM 4045 C CA . ASP A 1 543 ? -4.714 9.565 -23.535 1.00 85.31 543 ASP A CA 1
ATOM 4046 C C . ASP A 1 543 ? -6.169 9.888 -23.172 1.00 85.31 543 ASP A C 1
ATOM 4048 O O . ASP A 1 543 ? -6.771 9.272 -22.290 1.00 85.31 543 ASP A O 1
ATOM 4052 N N . ALA A 1 544 ? -6.791 10.836 -23.866 1.00 85.88 544 ALA A N 1
ATOM 4053 C CA . ALA A 1 544 ? -8.214 11.104 -23.699 1.00 85.88 544 ALA A CA 1
ATOM 4054 C C . ALA A 1 544 ? -9.082 10.029 -24.376 1.00 85.88 544 ALA A C 1
ATOM 4056 O O . ALA A 1 544 ? -8.678 9.369 -25.323 1.00 85.88 544 ALA A O 1
ATOM 4057 N N . GLY A 1 545 ? -10.331 9.882 -23.937 1.00 85.19 545 GLY A N 1
ATOM 4058 C CA . GLY A 1 545 ? -11.319 9.026 -24.605 1.00 85.19 545 GLY A CA 1
ATOM 4059 C C . GLY A 1 545 ? -11.163 7.522 -24.358 1.00 85.19 545 GLY A C 1
ATOM 4060 O O . GLY A 1 545 ? -11.988 6.753 -24.845 1.00 85.19 545 GLY A O 1
ATOM 4061 N N . VAL A 1 546 ? -10.175 7.105 -23.563 1.00 89.19 546 VAL A N 1
ATOM 4062 C CA . VAL A 1 546 ? -9.929 5.701 -23.208 1.00 89.19 546 VAL A CA 1
ATOM 4063 C C . VAL A 1 546 ? -9.912 5.484 -21.677 1.00 89.19 546 VAL A C 1
ATOM 4065 O O . VAL A 1 546 ? -9.474 6.373 -20.944 1.00 89.19 546 VAL A O 1
ATOM 4068 N N . PRO A 1 547 ? -10.360 4.326 -21.141 1.00 92.88 547 PRO A N 1
ATOM 4069 C CA . PRO A 1 547 ? -10.492 4.121 -19.687 1.00 92.88 547 PRO A CA 1
ATOM 4070 C C . PRO A 1 547 ? -9.155 3.988 -18.945 1.00 92.88 547 PRO A C 1
ATOM 4072 O O . PRO A 1 547 ? -8.425 3.037 -19.181 1.00 92.88 547 PRO A O 1
ATOM 4075 N N . HIS A 1 548 ? -8.829 4.901 -18.041 1.00 94.19 548 HIS A N 1
ATOM 4076 C CA . HIS A 1 548 ? -7.636 4.838 -17.190 1.00 94.19 548 HIS A CA 1
ATOM 4077 C C . HIS A 1 548 ? -7.970 4.269 -15.817 1.00 94.19 548 HIS A C 1
ATOM 4079 O O . HIS A 1 548 ? -9.006 4.621 -15.247 1.00 94.19 548 HIS A O 1
ATOM 4085 N N . ARG A 1 549 ? -7.077 3.450 -15.259 1.00 95.62 549 ARG A N 1
ATOM 4086 C CA . ARG A 1 549 ? -7.145 2.983 -13.875 1.00 95.62 549 ARG A CA 1
ATOM 4087 C C . ARG A 1 549 ? -6.330 3.913 -12.982 1.00 95.62 549 ARG A C 1
ATOM 4089 O O . ARG A 1 549 ? -5.126 4.055 -13.154 1.00 95.62 549 ARG A O 1
ATOM 4096 N N . MET A 1 550 ? -6.996 4.530 -12.016 1.00 96.88 550 MET A N 1
ATOM 4097 C CA . MET A 1 550 ? -6.409 5.414 -11.011 1.00 96.88 550 MET A CA 1
ATOM 4098 C C . MET A 1 550 ? -6.320 4.651 -9.687 1.00 96.88 550 MET A C 1
ATOM 4100 O O . MET A 1 550 ? -7.345 4.219 -9.158 1.00 96.88 550 MET A O 1
ATOM 4104 N N . ARG A 1 551 ? -5.108 4.460 -9.167 1.00 97.81 551 ARG A N 1
ATOM 4105 C CA . ARG A 1 551 ? -4.809 3.687 -7.954 1.00 97.81 551 ARG A CA 1
ATOM 4106 C C . ARG A 1 551 ? -4.352 4.640 -6.862 1.00 97.81 551 ARG A C 1
ATOM 4108 O O . ARG A 1 551 ? -3.286 5.236 -6.973 1.00 97.81 551 ARG A O 1
ATOM 4115 N N . PHE A 1 552 ? -5.150 4.792 -5.820 1.00 98.06 552 PHE A N 1
ATOM 4116 C CA . PHE A 1 552 ? -4.891 5.707 -4.715 1.00 98.06 552 PHE A CA 1
ATOM 4117 C C . PHE A 1 552 ? -4.372 4.942 -3.510 1.00 98.06 552 PHE A C 1
ATOM 4119 O O . PHE A 1 552 ? -4.958 3.937 -3.106 1.00 98.06 552 PHE A O 1
ATOM 4126 N N . ILE A 1 553 ? -3.290 5.444 -2.928 1.00 98.06 553 ILE A N 1
ATOM 4127 C CA . ILE A 1 553 ? -2.651 4.897 -1.737 1.00 98.06 553 ILE A CA 1
ATOM 4128 C C . ILE A 1 553 ? -2.416 6.052 -0.771 1.00 98.06 553 ILE A C 1
ATOM 4130 O O . ILE A 1 553 ? -1.859 7.079 -1.159 1.00 98.06 553 ILE A O 1
ATOM 4134 N N . ASN A 1 554 ? -2.795 5.885 0.493 1.00 96.44 554 ASN A N 1
ATOM 4135 C CA . ASN A 1 554 ? -2.371 6.795 1.551 1.00 96.44 554 ASN A CA 1
ATOM 4136 C C . ASN A 1 554 ? -1.490 6.037 2.540 1.00 96.44 554 ASN A C 1
ATOM 4138 O O . ASN A 1 554 ? -1.958 5.146 3.242 1.00 96.44 554 ASN A O 1
ATOM 4142 N N . ILE A 1 555 ? -0.214 6.408 2.593 1.00 94.75 555 ILE A N 1
ATOM 4143 C CA . ILE A 1 555 ? 0.771 5.853 3.526 1.00 94.75 555 ILE A CA 1
ATOM 4144 C C . ILE A 1 555 ? 1.353 6.947 4.432 1.00 94.75 555 ILE A C 1
ATOM 4146 O O . ILE A 1 555 ? 2.451 6.828 4.976 1.00 94.75 555 ILE A O 1
ATOM 4150 N N . SER A 1 556 ? 0.620 8.053 4.578 1.00 91.81 556 SER A N 1
ATOM 4151 C CA . SER A 1 556 ? 0.992 9.116 5.500 1.00 91.81 556 SER A CA 1
ATOM 4152 C C . SER A 1 556 ? 0.993 8.611 6.944 1.00 91.81 556 SER A C 1
ATOM 4154 O O . SER A 1 556 ? 0.352 7.624 7.297 1.00 91.81 556 SER A O 1
ATOM 4156 N N . ILE A 1 557 ? 1.718 9.317 7.804 1.00 87.75 557 ILE A N 1
ATOM 4157 C CA . ILE A 1 557 ? 1.914 8.902 9.193 1.00 87.75 557 ILE A CA 1
ATOM 4158 C C . ILE A 1 557 ? 0.631 9.081 10.021 1.00 87.75 557 ILE A C 1
ATOM 4160 O O . ILE A 1 557 ? 0.393 8.303 10.942 1.00 87.75 557 ILE A O 1
ATOM 4164 N N . GLN A 1 558 ? -0.174 10.104 9.710 1.00 85.06 558 GLN A N 1
ATOM 4165 C CA . GLN A 1 558 ? -1.277 10.593 10.557 1.00 85.06 558 GLN A CA 1
ATOM 4166 C C . GLN A 1 558 ? -2.438 11.246 9.798 1.00 85.06 558 GLN A C 1
ATOM 4168 O O . GLN A 1 558 ? -3.467 11.551 10.400 1.00 85.06 558 GLN A O 1
ATOM 4173 N N . HIS A 1 559 ? -2.278 11.553 8.512 1.00 88.62 559 HIS A N 1
ATOM 4174 C CA . HIS A 1 559 ? -3.176 12.469 7.818 1.00 88.62 559 HIS A CA 1
ATOM 4175 C C . HIS A 1 559 ? -4.052 11.740 6.801 1.00 88.62 559 HIS A C 1
ATOM 4177 O O . HIS A 1 559 ? -3.567 11.058 5.892 1.00 88.62 559 HIS A O 1
ATOM 4183 N N . ASP A 1 560 ? -5.363 11.923 6.940 1.00 92.19 560 ASP A N 1
ATOM 4184 C CA . ASP A 1 560 ? -6.304 11.641 5.862 1.00 92.19 560 ASP A CA 1
ATOM 4185 C C . ASP A 1 560 ? -5.946 12.511 4.647 1.00 92.19 560 ASP A C 1
ATOM 4187 O O . ASP A 1 560 ? -5.497 13.647 4.797 1.00 92.19 560 ASP A O 1
ATOM 4191 N N . ALA A 1 561 ? -6.192 11.995 3.448 1.00 94.38 561 ALA A N 1
ATOM 4192 C CA . ALA A 1 561 ? -6.094 12.763 2.215 1.00 94.38 561 ALA A CA 1
ATOM 4193 C C . ALA A 1 561 ? -7.447 12.769 1.504 1.00 94.38 561 ALA A C 1
ATOM 4195 O O . ALA A 1 561 ? -8.185 11.781 1.536 1.00 94.38 561 ALA A O 1
ATOM 4196 N N . THR A 1 562 ? -7.782 13.880 0.856 1.00 96.94 562 THR A N 1
ATOM 4197 C CA . THR A 1 562 ? -8.946 13.977 -0.021 1.00 96.94 562 THR A CA 1
ATOM 4198 C C . THR A 1 562 ? -8.490 14.216 -1.448 1.00 96.94 562 THR A C 1
ATOM 4200 O O . THR A 1 562 ? -7.996 15.290 -1.768 1.00 96.94 562 THR A O 1
ATOM 4203 N N . PHE A 1 563 ? -8.720 13.243 -2.322 1.00 97.75 563 PHE A N 1
ATOM 4204 C CA . PHE A 1 563 ? -8.514 13.395 -3.757 1.00 97.75 563 PHE A CA 1
ATOM 4205 C C . PHE A 1 563 ? -9.793 13.900 -4.406 1.00 97.75 563 PHE A C 1
ATOM 4207 O O . PHE A 1 563 ? -10.839 13.267 -4.252 1.00 97.75 563 PHE A O 1
ATOM 4214 N N . THR A 1 564 ? -9.708 14.992 -5.161 1.00 97.94 564 THR A N 1
ATOM 4215 C CA . THR A 1 564 ? -10.812 15.488 -5.987 1.00 97.94 564 THR A CA 1
ATOM 4216 C C . THR A 1 564 ? -10.338 15.754 -7.411 1.00 97.94 564 THR A C 1
ATOM 4218 O O . THR A 1 564 ? -9.417 16.540 -7.623 1.00 97.94 564 THR A O 1
ATOM 4221 N N . LEU A 1 565 ? -10.974 15.117 -8.395 1.00 97.50 565 LEU A N 1
ATOM 4222 C CA . LEU A 1 565 ? -10.671 15.321 -9.812 1.00 97.50 565 LEU A CA 1
ATOM 4223 C C . LEU A 1 565 ? -11.633 16.341 -10.430 1.00 97.50 565 LEU A C 1
ATOM 4225 O O . LEU A 1 565 ? -12.857 16.195 -10.350 1.00 97.50 565 LEU A O 1
ATOM 4229 N N . PHE A 1 566 ? -11.069 17.339 -11.100 1.00 95.19 566 PHE A N 1
ATOM 4230 C CA . PHE A 1 566 ? -11.784 18.402 -11.791 1.00 95.19 566 PHE A CA 1
ATOM 4231 C C . PHE A 1 566 ? -11.445 18.429 -13.279 1.00 95.19 566 PHE A C 1
ATOM 4233 O O . PHE A 1 566 ? -10.306 18.186 -13.673 1.00 95.19 566 PHE A O 1
ATOM 4240 N N . SER A 1 567 ? -12.435 18.821 -14.075 1.00 92.44 567 SER A N 1
ATOM 4241 C CA . SER A 1 567 ? -12.253 19.358 -15.421 1.00 92.44 567 SER A CA 1
ATOM 4242 C C . SER A 1 567 ? -12.663 20.827 -15.357 1.00 92.44 567 SER A C 1
ATOM 4244 O O . SER A 1 567 ? -13.788 21.135 -14.948 1.00 92.44 567 SER A O 1
ATOM 4246 N N . ASP A 1 568 ? -11.729 21.732 -15.649 1.00 83.19 568 ASP A N 1
ATOM 4247 C CA . ASP A 1 568 ? -11.836 23.156 -15.311 1.00 83.19 568 ASP A CA 1
ATOM 4248 C C . ASP A 1 568 ? -12.187 23.362 -13.818 1.00 83.19 568 ASP A C 1
ATOM 4250 O O . ASP A 1 568 ? -11.419 23.002 -12.924 1.00 83.19 568 ASP A O 1
ATOM 4254 N N . SER A 1 569 ? -13.369 23.916 -13.529 1.00 85.31 569 SER A N 1
ATOM 4255 C CA . SER A 1 569 ? -13.914 24.114 -12.179 1.00 85.31 569 SER A CA 1
ATOM 4256 C C . SER A 1 569 ? -14.982 23.086 -11.786 1.00 85.31 569 SER A C 1
ATOM 4258 O O . SER A 1 569 ? -15.515 23.141 -10.677 1.00 85.31 569 SER A O 1
ATOM 4260 N N . SER A 1 570 ? -15.314 22.144 -12.674 1.00 91.38 570 SER A N 1
ATOM 4261 C CA . SER A 1 570 ? -16.374 21.157 -12.456 1.00 91.38 570 SER A CA 1
ATOM 4262 C C . SER A 1 570 ? -15.805 19.831 -11.962 1.00 91.38 570 SER A C 1
ATOM 4264 O O . SER A 1 570 ? -14.919 19.249 -12.585 1.00 91.38 570 SER A O 1
ATOM 4266 N N . MET A 1 571 ? -16.338 19.328 -10.846 1.00 95.56 571 MET A N 1
ATOM 4267 C CA . MET A 1 571 ? -15.958 18.020 -10.312 1.00 95.56 571 MET A CA 1
ATOM 4268 C C . MET A 1 571 ? -16.376 16.908 -11.280 1.00 95.56 571 MET A C 1
ATOM 4270 O O . MET A 1 571 ? -17.519 16.856 -11.741 1.00 95.56 571 MET A O 1
ATOM 4274 N N . MET A 1 572 ? -15.439 16.011 -11.569 1.00 96.25 572 MET A N 1
ATOM 4275 C CA . MET A 1 572 ? -15.648 14.871 -12.450 1.00 96.25 572 MET A CA 1
ATOM 4276 C C . MET A 1 572 ? -16.367 13.715 -11.748 1.00 96.25 572 MET A C 1
ATOM 4278 O O . MET A 1 572 ? -16.785 13.801 -10.594 1.00 96.25 572 MET A O 1
ATOM 4282 N N . SER A 1 573 ? -16.545 12.611 -12.468 1.00 96.81 573 SER A N 1
ATOM 4283 C CA . SER A 1 573 ? -17.005 11.341 -11.917 1.00 96.81 573 SER A C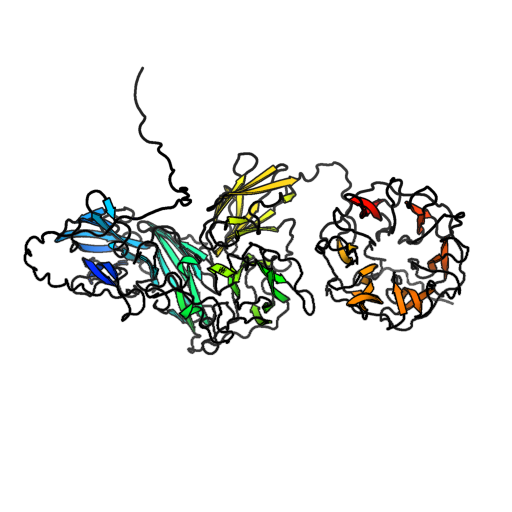A 1
ATOM 4284 C C . SER A 1 573 ? -16.066 10.215 -12.334 1.00 96.81 573 SER A C 1
ATOM 4286 O O . SER A 1 573 ? -15.510 10.247 -13.431 1.00 96.81 573 SER A O 1
ATOM 4288 N N . TRP A 1 574 ? -15.917 9.217 -11.472 1.00 97.62 574 TRP A N 1
ATOM 4289 C CA . TRP A 1 574 ? -15.153 7.995 -11.727 1.00 97.62 574 TRP A CA 1
ATOM 4290 C C . TRP A 1 574 ? -15.950 6.774 -11.268 1.00 97.62 574 TRP A C 1
ATOM 4292 O O . TRP A 1 574 ? -16.907 6.898 -10.499 1.00 97.62 574 TRP A O 1
ATOM 4302 N N . ARG A 1 575 ? -15.595 5.589 -11.759 1.00 97.19 575 ARG A N 1
ATOM 4303 C CA . ARG A 1 575 ? -16.212 4.318 -11.368 1.00 97.19 575 ARG A CA 1
ATOM 4304 C C . ARG A 1 575 ? -15.324 3.604 -10.362 1.00 97.19 575 ARG A C 1
ATOM 4306 O O . ARG A 1 575 ? -14.160 3.370 -10.653 1.00 97.19 575 ARG A O 1
ATOM 4313 N N . ALA A 1 576 ? -15.855 3.255 -9.194 1.00 94.81 576 ALA A N 1
ATOM 4314 C CA . ALA A 1 576 ? -15.092 2.487 -8.211 1.00 94.81 576 ALA A CA 1
ATOM 4315 C C . ALA A 1 576 ? -14.844 1.055 -8.719 1.00 94.81 576 ALA A C 1
ATOM 4317 O O . ALA A 1 576 ? -15.773 0.415 -9.210 1.00 94.81 576 ALA A O 1
ATOM 4318 N N . ILE A 1 577 ? -13.610 0.560 -8.598 1.00 93.06 577 ILE A N 1
ATOM 4319 C CA . ILE A 1 577 ? -13.211 -0.799 -8.998 1.00 93.06 577 ILE A CA 1
ATOM 4320 C C . ILE A 1 577 ? -12.926 -1.659 -7.776 1.00 93.06 577 ILE A C 1
ATOM 4322 O O . ILE A 1 577 ? -13.517 -2.725 -7.646 1.00 93.06 577 ILE A O 1
ATOM 4326 N N . ALA A 1 578 ? -12.033 -1.215 -6.893 1.00 92.69 578 ALA A N 1
ATOM 4327 C CA . ALA A 1 578 ? -11.561 -2.015 -5.767 1.00 92.69 578 ALA A CA 1
ATOM 4328 C C . ALA A 1 578 ? -11.269 -1.146 -4.538 1.00 92.69 578 ALA A C 1
ATOM 4330 O O . ALA A 1 578 ? -11.004 0.051 -4.662 1.00 92.69 578 ALA A O 1
ATOM 4331 N N . LYS A 1 579 ? -11.289 -1.770 -3.357 1.00 92.31 579 LYS A N 1
ATOM 4332 C CA . LYS A 1 579 ? -10.744 -1.225 -2.104 1.00 92.31 579 LYS A CA 1
ATOM 4333 C C . LYS A 1 579 ? -9.835 -2.283 -1.481 1.00 92.31 579 LYS A C 1
ATOM 4335 O O . LYS A 1 579 ? -10.241 -3.437 -1.405 1.00 92.31 579 LYS A O 1
ATOM 4340 N N . ASP A 1 580 ? -8.638 -1.905 -1.041 1.00 89.38 580 ASP A N 1
ATOM 4341 C CA . ASP A 1 580 ? -7.659 -2.797 -0.393 1.00 89.38 580 ASP A CA 1
ATOM 4342 C C . ASP A 1 580 ? -7.374 -4.083 -1.201 1.00 89.38 580 ASP A C 1
ATOM 4344 O O . ASP A 1 580 ? -7.368 -5.211 -0.691 1.00 89.38 580 ASP A O 1
ATOM 4348 N N . GLY A 1 581 ? -7.240 -3.919 -2.519 1.00 87.12 581 GLY A N 1
ATOM 4349 C CA . GLY A 1 581 ? -7.041 -5.019 -3.465 1.00 87.12 581 GLY A CA 1
ATOM 4350 C C . GLY A 1 581 ? -8.193 -6.032 -3.541 1.00 87.12 581 GLY A C 1
ATOM 4351 O O . GLY A 1 581 ? -8.009 -7.138 -4.048 1.00 87.12 581 GLY A O 1
ATOM 4352 N N . ALA A 1 582 ? -9.374 -5.708 -3.008 1.00 86.94 582 ALA A N 1
ATOM 4353 C CA . ALA A 1 582 ? -10.595 -6.484 -3.178 1.00 86.94 582 ALA A CA 1
ATOM 4354 C C . ALA A 1 582 ? -11.512 -5.800 -4.198 1.00 86.94 582 ALA A C 1
ATOM 4356 O O . ALA A 1 582 ? -11.927 -4.652 -4.003 1.00 86.94 582 ALA A O 1
ATOM 4357 N N . ASP A 1 583 ? -11.841 -6.516 -5.274 1.00 88.75 583 ASP A N 1
ATOM 4358 C CA . ASP A 1 583 ? -12.795 -6.046 -6.277 1.00 88.75 583 ASP A CA 1
ATOM 4359 C C . ASP A 1 583 ? -14.151 -5.753 -5.627 1.00 88.75 583 ASP A C 1
ATOM 4361 O O . ASP A 1 583 ? -14.686 -6.535 -4.830 1.00 88.75 583 ASP A O 1
ATOM 4365 N N . LEU A 1 584 ? -14.732 -4.611 -5.982 1.00 87.62 584 LEU A N 1
ATOM 4366 C CA . LEU A 1 584 ? -16.059 -4.246 -5.533 1.00 87.62 584 LEU A CA 1
ATOM 4367 C C . LEU A 1 584 ? -17.102 -5.090 -6.277 1.00 87.62 584 LEU A C 1
ATOM 4369 O O . LEU A 1 584 ? -17.036 -5.243 -7.498 1.00 87.62 584 LEU A O 1
ATOM 4373 N N . PRO A 1 585 ? -18.125 -5.599 -5.572 1.00 83.62 585 PRO A N 1
ATOM 4374 C CA . PRO A 1 585 ? -19.215 -6.319 -6.214 1.00 83.62 585 PRO A CA 1
ATOM 4375 C C . PRO A 1 585 ? -19.965 -5.400 -7.197 1.00 83.62 585 PRO A C 1
ATOM 4377 O O . PRO A 1 585 ? -20.002 -4.185 -6.975 1.00 83.62 585 PRO A O 1
ATOM 4380 N N . PRO A 1 586 ? -20.652 -5.939 -8.226 1.00 80.38 586 PRO A N 1
ATOM 4381 C CA . PRO A 1 586 ? -21.300 -5.134 -9.269 1.00 80.38 586 P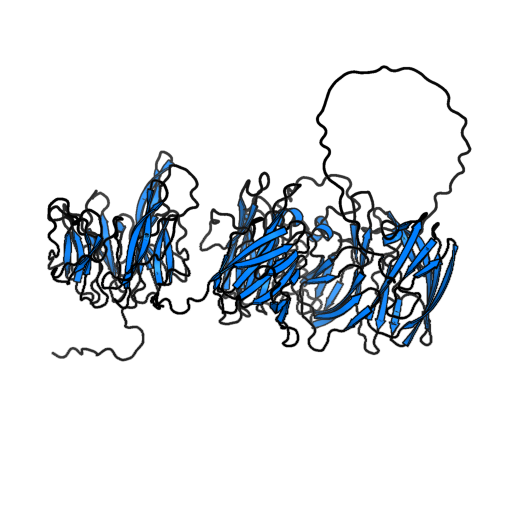RO A CA 1
ATOM 4382 C C . PRO A 1 586 ? -22.220 -4.016 -8.751 1.00 80.38 586 PRO A C 1
ATOM 4384 O O . PRO A 1 586 ? -22.250 -2.932 -9.320 1.00 80.38 586 PRO A O 1
ATOM 4387 N N . GLY A 1 587 ? -22.926 -4.234 -7.633 1.00 79.00 587 GLY A N 1
ATOM 4388 C CA . GLY A 1 587 ? -23.793 -3.221 -7.011 1.00 79.00 587 GLY A CA 1
ATOM 4389 C C . GLY A 1 587 ? -23.063 -2.071 -6.300 1.00 79.00 587 GLY A C 1
ATOM 4390 O O . GLY A 1 587 ? -23.708 -1.120 -5.868 1.00 79.00 587 GLY A O 1
ATOM 4391 N N . ARG A 1 588 ? -21.737 -2.152 -6.144 1.00 82.25 588 ARG A N 1
ATOM 4392 C CA . ARG A 1 588 ? -20.880 -1.129 -5.517 1.00 82.25 588 ARG A CA 1
ATOM 4393 C C . ARG A 1 588 ? -19.813 -0.575 -6.457 1.00 82.25 588 ARG A C 1
ATOM 4395 O O . ARG A 1 588 ? -19.280 0.493 -6.175 1.00 82.25 588 ARG A O 1
ATOM 4402 N N . ALA A 1 589 ? -19.540 -1.256 -7.568 1.00 88.12 589 ALA A N 1
ATOM 4403 C CA . ALA A 1 589 ? -18.698 -0.766 -8.654 1.00 88.12 589 ALA A CA 1
ATOM 4404 C C . ALA A 1 589 ? -19.438 0.291 -9.501 1.00 88.12 589 ALA A C 1
ATOM 4406 O O . ALA A 1 589 ? -19.677 0.119 -10.699 1.00 88.12 589 ALA A O 1
ATOM 4407 N N . VAL A 1 590 ? -19.881 1.367 -8.845 1.00 91.12 590 VAL A N 1
ATOM 4408 C CA . VAL A 1 590 ? -20.744 2.405 -9.422 1.00 91.12 590 VAL A CA 1
ATOM 4409 C C . VAL A 1 590 ? -19.957 3.666 -9.756 1.00 91.12 590 VAL A C 1
ATOM 4411 O O . VAL A 1 590 ? -18.951 3.986 -9.120 1.00 91.12 590 VAL A O 1
ATOM 4414 N N . THR A 1 591 ? -20.434 4.396 -10.763 1.00 95.88 591 THR A N 1
ATOM 4415 C CA . THR A 1 591 ? -19.924 5.726 -11.094 1.00 95.88 591 THR A CA 1
ATOM 4416 C C . THR A 1 591 ? -20.504 6.758 -10.137 1.00 95.88 591 THR A C 1
ATOM 4418 O O . THR A 1 591 ? -21.717 6.822 -9.945 1.00 95.88 591 THR A O 1
ATOM 4421 N N . GLY A 1 592 ? -19.640 7.579 -9.553 1.00 95.56 592 GLY A N 1
ATOM 4422 C CA . GLY A 1 592 ? -20.028 8.653 -8.647 1.00 95.56 592 GLY A CA 1
ATOM 4423 C C . GLY A 1 592 ? -19.066 9.836 -8.721 1.00 95.56 592 GLY A C 1
ATOM 4424 O O . GLY A 1 592 ? -18.104 9.787 -9.491 1.00 95.56 592 GLY A O 1
ATOM 4425 N N . PRO A 1 593 ? -19.315 10.894 -7.928 1.00 97.19 593 PRO A N 1
ATOM 4426 C CA . PRO A 1 593 ? -18.442 12.057 -7.857 1.00 97.19 593 PRO A CA 1
ATOM 4427 C C . PRO A 1 593 ? -16.989 11.659 -7.610 1.00 97.19 593 PRO A C 1
ATOM 4429 O O . PRO A 1 593 ? -16.711 10.820 -6.750 1.00 97.19 593 PRO A O 1
ATOM 4432 N N . ALA A 1 594 ? -16.070 12.279 -8.344 1.00 97.38 594 ALA A N 1
ATOM 4433 C CA . ALA A 1 594 ? -14.647 12.004 -8.258 1.00 97.38 594 ALA A CA 1
ATOM 4434 C C . ALA A 1 594 ? -14.019 12.689 -7.037 1.00 97.38 594 ALA A C 1
ATOM 4436 O O . ALA A 1 594 ? -13.160 13.555 -7.180 1.00 97.38 594 ALA A O 1
ATOM 4437 N N . ARG A 1 595 ? -14.513 12.332 -5.845 1.00 97.50 595 ARG A N 1
ATOM 4438 C CA . ARG A 1 595 ? -14.039 12.790 -4.539 1.00 97.50 595 ARG A CA 1
ATOM 4439 C C . ARG A 1 595 ? -13.873 11.597 -3.600 1.00 97.50 595 ARG A C 1
ATOM 4441 O O . ARG A 1 595 ? -14.860 10.957 -3.239 1.00 97.50 595 ARG A O 1
ATOM 4448 N N . LEU A 1 596 ? -12.644 11.325 -3.179 1.00 96.62 596 LEU A N 1
ATOM 4449 C CA . LEU A 1 596 ? -12.278 10.217 -2.295 1.00 96.62 596 LEU A CA 1
ATOM 4450 C C . LEU A 1 596 ? -11.611 10.770 -1.039 1.00 96.62 596 LEU A C 1
ATOM 4452 O O . LEU A 1 596 ? -10.607 11.458 -1.153 1.00 96.62 596 LEU A O 1
ATOM 4456 N N . VAL A 1 597 ? -12.131 10.425 0.140 1.00 94.94 597 VAL A N 1
ATOM 4457 C CA . VAL A 1 597 ? -11.400 10.575 1.408 1.00 94.94 597 VAL A CA 1
ATOM 4458 C C . VAL A 1 597 ? -10.747 9.234 1.713 1.00 94.94 597 VAL A C 1
ATOM 4460 O O . VAL A 1 597 ? -11.449 8.225 1.746 1.00 94.94 597 VAL A O 1
ATOM 4463 N N . ILE A 1 598 ? -9.437 9.231 1.925 1.00 95.31 598 ILE A N 1
ATOM 4464 C CA . ILE A 1 598 ? -8.636 8.026 2.137 1.00 95.31 598 ILE A CA 1
ATOM 4465 C C . ILE A 1 598 ? -7.794 8.188 3.405 1.00 95.31 598 ILE A C 1
ATOM 4467 O O . ILE A 1 598 ? -7.054 9.165 3.548 1.00 95.31 598 ILE A O 1
ATOM 4471 N N . ALA A 1 599 ? -7.932 7.256 4.345 1.00 94.88 599 ALA A N 1
ATOM 4472 C CA . ALA A 1 599 ? -7.165 7.244 5.590 1.00 94.88 599 ALA A CA 1
ATOM 4473 C C . ALA A 1 599 ? -5.809 6.532 5.401 1.00 94.88 599 ALA A C 1
ATOM 4475 O O . ALA A 1 599 ? -5.663 5.756 4.452 1.00 94.88 599 ALA A O 1
ATOM 4476 N N . PRO A 1 600 ? -4.820 6.752 6.290 1.00 94.69 600 PRO A N 1
ATOM 4477 C CA . PRO A 1 600 ? -3.578 5.981 6.289 1.00 94.69 600 PRO A CA 1
ATOM 4478 C C . PRO A 1 600 ? -3.822 4.465 6.261 1.00 94.69 600 PRO A C 1
ATOM 4480 O O . PRO A 1 600 ? -4.653 3.957 7.015 1.00 94.69 600 PRO A O 1
ATOM 4483 N N . GLY A 1 601 ? -3.099 3.756 5.395 1.00 93.62 601 GLY A N 1
ATOM 4484 C CA . GLY A 1 601 ? -3.198 2.304 5.223 1.00 93.62 601 GLY A CA 1
ATOM 4485 C C . GLY A 1 601 ? -4.360 1.840 4.341 1.00 93.62 601 GLY A C 1
ATOM 4486 O O . GLY A 1 601 ? -4.606 0.643 4.248 1.00 93.62 601 GLY A O 1
ATOM 4487 N N . GLU A 1 602 ? -5.107 2.739 3.698 1.00 95.56 602 GLU A N 1
ATOM 4488 C CA . GLU A 1 602 ? -6.142 2.353 2.732 1.00 95.56 602 GLU A CA 1
ATOM 4489 C C . GLU A 1 602 ? -5.634 2.435 1.287 1.00 95.56 602 GLU A C 1
ATOM 4491 O O . GLU A 1 602 ? -4.815 3.297 0.943 1.00 95.56 602 GLU A O 1
ATOM 4496 N N . THR A 1 603 ? -6.174 1.568 0.423 1.00 96.62 603 THR A N 1
ATOM 4497 C CA . THR A 1 603 ? -6.008 1.675 -1.034 1.00 96.62 603 THR A CA 1
ATOM 4498 C C . THR A 1 603 ? -7.352 1.636 -1.752 1.00 96.62 603 THR A C 1
ATOM 4500 O O . THR A 1 603 ? -8.291 0.958 -1.326 1.00 96.62 603 THR A O 1
ATOM 4503 N N . TYR A 1 604 ? -7.456 2.363 -2.863 1.00 96.88 604 TYR A N 1
ATOM 4504 C CA . TYR A 1 604 ? -8.644 2.358 -3.711 1.00 96.88 604 TYR A CA 1
ATOM 4505 C C . TYR A 1 604 ? -8.269 2.409 -5.184 1.00 96.88 604 TYR A C 1
ATOM 4507 O O . TYR A 1 604 ? -7.415 3.196 -5.582 1.00 96.88 604 TYR A O 1
ATOM 4515 N N . ASP A 1 605 ? -8.997 1.657 -6.001 1.00 96.81 605 ASP A N 1
ATOM 4516 C CA . ASP A 1 605 ? -8.861 1.704 -7.450 1.00 96.81 605 ASP A CA 1
ATOM 4517 C C . ASP A 1 605 ? -10.142 2.242 -8.074 1.00 96.81 605 ASP A C 1
ATOM 4519 O O . ASP A 1 605 ? -11.247 1.791 -7.754 1.00 96.81 605 ASP A O 1
ATOM 4523 N N . PHE A 1 606 ? -9.985 3.168 -9.011 1.00 97.62 606 PHE A N 1
ATOM 4524 C CA . PHE A 1 606 ? -11.064 3.747 -9.797 1.00 97.62 606 PHE A CA 1
ATOM 4525 C C . PHE A 1 606 ? -10.752 3.668 -11.285 1.00 97.62 606 PHE A C 1
ATOM 4527 O O . PHE A 1 606 ? -9.598 3.620 -11.693 1.00 97.62 606 PHE A O 1
ATOM 4534 N N . GLU A 1 607 ? -11.793 3.704 -12.102 1.00 97.19 607 GLU A N 1
ATOM 4535 C CA . GLU A 1 607 ? -11.699 3.861 -13.546 1.00 97.19 607 GLU A CA 1
ATOM 4536 C C . GLU A 1 607 ? -12.298 5.194 -13.970 1.00 97.19 607 GLU A C 1
ATOM 4538 O O . GLU A 1 607 ? -13.382 5.585 -13.523 1.00 97.19 607 GLU A O 1
ATOM 4543 N N . VAL A 1 608 ? -11.592 5.899 -14.846 1.00 96.50 608 VAL A N 1
ATOM 4544 C CA . VAL A 1 608 ? -12.023 7.192 -15.368 1.00 96.50 608 VAL A CA 1
ATOM 4545 C C . VAL A 1 608 ? -11.651 7.322 -16.838 1.00 96.50 608 VAL A C 1
ATOM 4547 O O . VAL A 1 608 ? -10.581 6.911 -17.265 1.00 96.50 608 VAL A O 1
ATOM 4550 N N . THR A 1 609 ? -12.537 7.908 -17.636 1.00 95.06 609 THR A N 1
ATOM 4551 C CA . THR A 1 609 ? -12.237 8.295 -19.019 1.00 95.06 609 THR A CA 1
ATOM 4552 C C . THR A 1 609 ? -12.225 9.814 -19.090 1.00 95.06 609 THR A C 1
ATOM 4554 O O . THR A 1 609 ? -13.253 10.448 -18.842 1.00 95.06 609 THR A O 1
ATOM 4557 N N . LEU A 1 610 ? -11.067 10.406 -19.388 1.00 90.88 610 LEU A N 1
ATOM 4558 C CA . LEU A 1 610 ? -10.933 11.859 -19.484 1.00 90.88 610 LEU A CA 1
ATOM 4559 C C . LEU A 1 610 ? -11.304 12.344 -20.885 1.00 90.88 610 LEU A C 1
ATOM 4561 O O . LEU A 1 610 ? -11.026 11.682 -21.884 1.00 90.88 610 LEU A O 1
ATOM 4565 N N . LYS A 1 611 ? -11.931 13.518 -20.963 1.00 88.69 611 LYS A N 1
ATOM 4566 C CA . LYS A 1 611 ? -12.096 14.237 -22.232 1.00 88.69 611 LYS A CA 1
ATOM 4567 C C . LYS A 1 611 ? -10.794 14.953 -22.586 1.00 88.69 611 LYS A C 1
ATOM 4569 O O . LYS A 1 611 ? -10.039 15.259 -21.669 1.00 88.69 611 LYS A O 1
ATOM 4574 N N . PRO A 1 612 ? -10.543 15.274 -23.862 1.00 88.19 612 PRO A N 1
ATOM 4575 C CA . PRO A 1 612 ? -9.392 16.089 -24.214 1.00 88.19 612 PRO A CA 1
ATOM 4576 C C . PRO A 1 612 ? -9.399 17.432 -23.478 1.00 88.19 612 PRO A C 1
ATOM 4578 O O . PRO A 1 612 ? -10.455 18.058 -23.370 1.00 88.19 612 PRO A O 1
ATOM 4581 N N . GLY A 1 613 ? -8.239 17.869 -22.997 1.00 85.44 613 GLY A N 1
ATOM 4582 C CA . GLY A 1 613 ? -8.065 19.132 -22.283 1.00 85.44 613 GLY A CA 1
ATOM 4583 C C . GLY A 1 613 ? -7.292 18.991 -20.974 1.00 85.44 613 GLY A C 1
ATOM 4584 O O . GLY A 1 613 ? -6.821 17.912 -20.611 1.00 85.44 613 GLY A O 1
ATOM 4585 N N . ALA A 1 614 ? -7.158 20.113 -20.272 1.00 87.56 614 ALA A N 1
ATOM 4586 C CA . ALA A 1 614 ? -6.531 20.156 -18.962 1.00 87.56 614 ALA A CA 1
ATOM 4587 C C . ALA A 1 614 ? -7.523 19.715 -17.876 1.00 87.56 614 ALA A C 1
ATOM 4589 O O . ALA A 1 614 ? -8.667 20.168 -17.815 1.00 87.56 614 ALA A O 1
ATOM 4590 N N . HIS A 1 615 ? -7.052 18.845 -16.995 1.00 93.19 615 HIS A N 1
ATOM 4591 C CA . HIS A 1 615 ? -7.737 18.398 -15.791 1.00 93.19 615 HIS A CA 1
ATOM 4592 C C . HIS A 1 615 ? -6.829 18.633 -14.596 1.00 93.19 615 HIS A C 1
ATOM 4594 O O . HIS A 1 615 ? -5.613 18.783 -14.724 1.00 93.19 615 HIS A O 1
ATOM 4600 N N . ARG A 1 616 ? -7.433 18.664 -13.416 1.00 94.31 616 ARG A N 1
ATOM 4601 C CA . ARG A 1 616 ? -6.740 18.989 -12.175 1.00 94.31 616 ARG A CA 1
ATOM 4602 C C . ARG A 1 616 ? -7.144 18.004 -11.101 1.00 94.31 616 ARG A C 1
ATOM 4604 O O . ARG A 1 616 ? -8.331 17.876 -10.803 1.00 94.31 616 ARG A O 1
ATOM 4611 N N . MET A 1 617 ? -6.172 17.324 -10.510 1.00 96.31 617 MET A N 1
ATOM 4612 C CA . MET A 1 617 ? -6.389 16.525 -9.311 1.00 96.31 617 MET A CA 1
ATOM 4613 C C . MET A 1 617 ? -5.914 17.324 -8.102 1.00 96.31 617 MET A C 1
ATOM 4615 O O . MET A 1 617 ? -4.718 17.544 -7.929 1.00 96.31 617 MET A O 1
ATOM 4619 N N . ALA A 1 618 ? -6.865 17.780 -7.291 1.00 95.12 618 ALA A N 1
ATOM 4620 C CA . ALA A 1 618 ? -6.583 18.406 -6.009 1.00 95.12 618 ALA A CA 1
ATOM 4621 C C . ALA A 1 618 ? -6.447 17.322 -4.939 1.00 95.12 618 ALA A C 1
ATOM 4623 O O . ALA A 1 618 ? -7.281 16.414 -4.868 1.00 95.12 618 ALA A O 1
ATOM 4624 N N . VAL A 1 619 ? -5.414 17.432 -4.115 1.00 95.31 619 VAL A N 1
ATOM 4625 C CA . VAL A 1 619 ? -5.148 16.537 -2.995 1.00 95.31 619 VAL A CA 1
ATOM 4626 C C . VAL A 1 619 ? -5.076 17.382 -1.732 1.00 95.31 619 VAL A C 1
ATOM 4628 O O . VAL A 1 619 ? -4.085 18.060 -1.487 1.00 95.31 619 VAL A O 1
ATOM 4631 N N . GLU A 1 620 ? -6.154 17.363 -0.954 1.00 93.06 620 GLU A N 1
ATOM 4632 C CA . GLU A 1 620 ? -6.281 18.134 0.286 1.00 93.06 620 GLU A CA 1
ATOM 4633 C C . GLU A 1 620 ? -5.867 17.255 1.473 1.00 93.06 620 GLU A C 1
ATOM 4635 O O . GLU A 1 620 ? -6.387 16.147 1.648 1.00 93.06 620 GLU A O 1
ATOM 4640 N N . SER A 1 621 ? -4.942 17.742 2.296 1.00 87.44 621 SER A N 1
ATOM 4641 C CA . SER A 1 621 ? -4.483 17.084 3.525 1.00 87.44 621 SER A CA 1
ATOM 4642 C C . SER A 1 621 ? -4.215 18.150 4.601 1.00 87.44 621 SER A C 1
ATOM 4644 O O . SER A 1 621 ? -5.002 19.082 4.760 1.00 87.44 621 SER A O 1
ATOM 4646 N N . ASN A 1 622 ? -3.131 18.040 5.369 1.00 80.50 622 ASN A N 1
ATOM 4647 C CA . ASN A 1 622 ? -2.593 19.150 6.166 1.00 80.50 622 ASN A CA 1
ATOM 4648 C C . ASN A 1 622 ? -1.936 20.242 5.285 1.00 80.50 622 ASN A C 1
ATOM 4650 O O . ASN A 1 622 ? -1.843 21.389 5.716 1.00 80.50 622 ASN A O 1
ATOM 4654 N N . GLU A 1 623 ? -1.522 19.882 4.070 1.00 80.75 623 GLU A N 1
ATOM 4655 C CA . GLU A 1 623 ? -1.044 20.746 2.996 1.00 80.75 623 GLU A CA 1
ATOM 4656 C C . GLU A 1 623 ? -1.741 20.342 1.694 1.00 80.75 623 GLU A C 1
ATOM 4658 O O . GLU A 1 623 ? -2.000 19.156 1.463 1.00 80.75 623 GLU A O 1
ATOM 4663 N N . ASP A 1 624 ? -2.042 21.331 0.855 1.00 85.19 624 ASP A N 1
ATOM 4664 C CA . ASP A 1 624 ? -2.711 21.108 -0.422 1.00 85.19 624 ASP A CA 1
ATOM 4665 C C . ASP A 1 624 ? -1.674 20.855 -1.517 1.00 85.19 624 ASP A C 1
ATOM 4667 O O . ASP A 1 624 ? -0.777 21.668 -1.748 1.00 85.19 624 ASP A O 1
ATOM 4671 N N . VAL A 1 625 ? -1.826 19.734 -2.219 1.00 88.81 625 VAL A N 1
ATOM 4672 C CA . VAL A 1 625 ? -1.015 19.365 -3.381 1.00 88.81 625 VAL A CA 1
ATOM 4673 C C . VAL A 1 625 ? -1.906 19.340 -4.616 1.00 88.81 625 VAL A C 1
ATOM 4675 O O . VAL A 1 625 ? -3.060 18.910 -4.571 1.00 88.81 625 VAL A O 1
ATOM 4678 N N . GLU A 1 626 ? -1.372 19.789 -5.746 1.00 86.94 626 GLU A N 1
ATOM 4679 C CA . GLU A 1 626 ? -2.089 19.802 -7.016 1.00 86.94 626 GLU A CA 1
ATOM 4680 C C . GLU A 1 626 ? -1.320 19.042 -8.094 1.00 86.94 626 GLU A C 1
ATOM 4682 O O . GLU A 1 626 ? -0.106 19.186 -8.229 1.00 86.94 626 GLU A O 1
ATOM 4687 N N . ILE A 1 627 ? -2.048 18.248 -8.880 1.00 89.25 627 ILE A N 1
ATOM 4688 C CA . ILE A 1 627 ? -1.520 17.529 -10.040 1.00 89.25 627 ILE A CA 1
ATOM 4689 C C . ILE A 1 627 ? -2.263 18.016 -11.277 1.00 89.25 627 ILE A C 1
ATOM 4691 O O . ILE A 1 627 ? -3.488 17.884 -11.378 1.00 89.25 627 ILE A O 1
ATOM 4695 N N . LEU A 1 628 ? -1.512 18.556 -12.233 1.00 83.19 628 LEU A N 1
ATOM 4696 C CA . LEU A 1 628 ? -2.036 18.926 -13.542 1.00 83.19 628 LEU A CA 1
ATOM 4697 C C . LEU A 1 628 ? -2.010 17.706 -14.465 1.00 83.19 628 LEU A C 1
ATOM 4699 O O . LEU A 1 628 ? -0.978 17.054 -14.612 1.00 83.19 628 LEU A O 1
ATOM 4703 N N . ILE A 1 629 ? -3.147 17.401 -15.085 1.00 84.75 629 ILE A N 1
ATOM 4704 C CA . ILE A 1 629 ? -3.321 16.252 -15.975 1.00 84.75 629 ILE A CA 1
ATOM 4705 C C . ILE A 1 629 ? -3.739 16.769 -17.345 1.00 84.75 629 ILE A C 1
ATOM 4707 O O . ILE A 1 629 ? -4.861 17.234 -17.535 1.00 84.75 629 ILE A O 1
ATOM 4711 N N . ASN A 1 630 ? -2.849 16.659 -18.321 1.00 80.50 630 ASN A N 1
ATOM 4712 C CA . ASN A 1 630 ? -3.144 16.987 -19.707 1.00 80.50 630 ASN A CA 1
ATOM 4713 C C . ASN A 1 630 ? -3.686 15.737 -20.401 1.00 80.50 630 ASN A C 1
ATOM 4715 O O . ASN A 1 630 ? -2.932 14.839 -20.773 1.00 80.50 630 ASN A O 1
ATOM 4719 N N . ALA A 1 631 ? -5.008 15.669 -20.560 1.00 74.19 631 ALA A N 1
ATOM 4720 C CA . ALA A 1 631 ? -5.639 14.618 -21.341 1.00 74.19 631 ALA A CA 1
ATOM 4721 C C . ALA A 1 631 ? -5.544 14.997 -22.819 1.00 74.19 631 ALA A C 1
ATOM 4723 O O . ALA A 1 631 ? -6.224 15.911 -23.293 1.00 74.19 631 ALA A O 1
ATOM 4724 N N . LEU A 1 632 ? -4.670 14.326 -23.552 1.00 73.44 632 LEU A N 1
ATOM 4725 C CA . LEU A 1 632 ? -4.427 14.637 -24.950 1.00 73.44 632 LEU A CA 1
ATOM 4726 C C . LEU A 1 632 ? -5.532 14.005 -25.785 1.00 73.44 632 LEU A C 1
ATOM 4728 O O . LEU A 1 632 ? -5.832 12.823 -25.620 1.00 73.44 632 LEU A O 1
ATOM 4732 N N . ALA A 1 633 ? -6.175 14.792 -26.657 1.00 53.69 633 ALA A N 1
ATOM 4733 C CA . ALA A 1 633 ? -7.086 14.217 -27.638 1.00 53.69 633 ALA A CA 1
ATOM 4734 C C . ALA A 1 633 ? -6.354 13.093 -28.358 1.00 53.69 633 ALA A C 1
ATOM 4736 O O . ALA A 1 633 ? -5.285 13.334 -28.916 1.00 53.69 633 ALA A O 1
ATOM 4737 N N . LEU A 1 634 ? -6.955 11.903 -28.391 1.00 50.44 634 LEU A N 1
ATOM 4738 C CA . LEU A 1 634 ? -6.637 10.975 -29.464 1.00 50.44 634 LEU A CA 1
ATOM 4739 C C . LEU A 1 634 ? -6.881 11.765 -30.744 1.00 50.44 634 LEU A C 1
ATOM 4741 O O . LEU A 1 634 ? -8.003 12.230 -30.963 1.00 50.44 634 LEU A O 1
ATOM 4745 N N . ALA A 1 635 ? -5.816 12.045 -31.492 1.00 37.44 635 ALA A N 1
ATOM 4746 C CA . ALA A 1 635 ? -5.884 12.915 -32.649 1.00 37.44 635 ALA A CA 1
ATOM 4747 C C . ALA A 1 635 ? -7.011 12.421 -33.572 1.00 37.44 635 ALA A C 1
ATOM 4749 O O . ALA A 1 635 ? -6.927 11.329 -34.129 1.00 37.44 635 ALA A O 1
ATOM 4750 N N . GLN A 1 636 ? -8.090 13.207 -33.699 1.00 35.84 636 GLN A N 1
ATOM 4751 C CA . GLN A 1 636 ? -9.045 13.036 -34.789 1.00 35.84 636 GLN A CA 1
ATOM 4752 C C . GLN A 1 636 ? -8.310 13.456 -36.055 1.00 35.84 636 GLN A C 1
ATOM 4754 O O . GLN A 1 636 ? -8.129 14.649 -36.277 1.00 35.84 636 GLN A O 1
ATOM 4759 N N . ASP A 1 637 ? -7.836 12.472 -36.816 1.00 31.41 637 ASP A N 1
ATOM 4760 C CA . ASP A 1 637 ? -7.363 12.591 -38.194 1.00 31.41 637 ASP A CA 1
ATOM 4761 C C . ASP A 1 637 ? -6.636 13.909 -38.526 1.00 31.41 637 ASP A C 1
ATOM 4763 O O . ASP A 1 637 ? -6.977 14.627 -39.464 1.00 31.41 637 ASP A O 1
ATOM 4767 N N . ALA A 1 638 ? -5.555 14.198 -37.803 1.00 28.64 638 ALA A N 1
ATOM 4768 C CA . ALA A 1 638 ? -4.359 14.600 -38.518 1.00 28.64 638 ALA A CA 1
ATOM 4769 C C . ALA A 1 638 ? -3.682 13.285 -38.883 1.00 28.64 638 ALA A C 1
ATOM 4771 O O . ALA A 1 638 ? -3.298 12.522 -38.001 1.00 28.64 638 ALA A O 1
ATOM 4772 N N . ALA A 1 639 ? -3.565 12.998 -40.173 1.00 29.33 639 ALA A N 1
ATOM 4773 C CA . ALA A 1 639 ? -2.696 11.945 -40.663 1.00 29.33 639 ALA A CA 1
ATOM 4774 C C . ALA A 1 639 ? -1.220 12.288 -40.358 1.00 29.33 639 ALA A C 1
ATOM 4776 O O . ALA A 1 639 ? -0.421 12.488 -41.262 1.00 29.33 639 ALA A O 1
ATOM 4777 N N . THR A 1 640 ? -0.829 12.354 -39.086 1.00 30.16 640 THR A N 1
ATOM 4778 C CA . THR A 1 640 ? 0.384 11.661 -38.663 1.00 30.16 640 THR A CA 1
ATOM 4779 C C . THR A 1 640 ? 0.029 10.192 -38.796 1.00 30.16 640 THR A C 1
ATOM 4781 O O . THR A 1 640 ? -0.881 9.740 -38.097 1.00 30.16 640 THR A O 1
ATOM 4784 N N . PRO A 1 641 ? 0.607 9.463 -39.762 1.00 28.50 641 PRO A N 1
ATOM 4785 C CA . PRO A 1 641 ? 0.223 8.085 -39.960 1.00 28.50 641 PRO A CA 1
ATOM 4786 C C . PRO A 1 641 ? 0.445 7.370 -38.631 1.00 28.50 641 PRO A C 1
ATOM 4788 O O . PRO A 1 641 ? 1.559 7.367 -38.111 1.00 28.50 641 PRO A O 1
ATOM 4791 N N . ASN A 1 642 ? -0.625 6.778 -38.096 1.00 33.56 642 ASN A N 1
ATOM 4792 C CA . ASN A 1 642 ? -0.527 5.648 -37.191 1.00 33.56 642 ASN A CA 1
ATOM 4793 C C . ASN A 1 642 ? 0.207 4.559 -37.974 1.00 33.56 642 ASN A C 1
ATOM 4795 O O . ASN A 1 642 ? -0.386 3.713 -38.644 1.00 33.56 642 ASN A O 1
ATOM 4799 N N . ARG A 1 643 ? 1.528 4.676 -38.019 1.00 45.81 643 ARG A N 1
ATOM 4800 C CA . ARG A 1 643 ? 2.376 3.567 -38.360 1.00 45.81 643 ARG A CA 1
ATOM 4801 C C . ARG A 1 643 ? 2.392 2.743 -37.103 1.00 45.81 643 ARG A C 1
ATOM 4803 O O . ARG A 1 643 ? 2.963 3.158 -36.106 1.00 45.81 643 ARG A O 1
ATOM 4810 N N . SER A 1 644 ? 1.786 1.567 -37.178 1.00 47.06 644 SER A N 1
ATOM 4811 C CA . SER A 1 644 ? 2.335 0.440 -36.445 1.00 47.06 644 SER A CA 1
ATOM 4812 C C . SER A 1 644 ? 3.801 0.363 -36.858 1.00 47.06 644 SER A C 1
ATOM 4814 O O . SER A 1 644 ? 4.115 -0.112 -37.953 1.00 47.06 644 SER A O 1
ATOM 4816 N N . VAL A 1 645 ? 4.674 0.970 -36.066 1.00 60.97 645 VAL A N 1
ATOM 4817 C CA . VAL A 1 645 ? 6.096 0.892 -36.305 1.00 60.97 645 VAL A CA 1
ATOM 4818 C C . VAL A 1 645 ? 6.510 -0.483 -35.774 1.00 60.97 645 VAL A C 1
ATOM 4820 O O . VAL A 1 645 ? 6.358 -0.732 -34.577 1.00 60.97 645 VAL A O 1
ATOM 4823 N N . PRO A 1 646 ? 6.889 -1.428 -36.650 1.00 65.00 646 PRO A N 1
ATOM 4824 C CA . PRO A 1 646 ? 7.081 -2.814 -36.254 1.00 65.00 646 PRO A CA 1
ATOM 4825 C C . PRO A 1 646 ? 8.285 -2.960 -35.322 1.00 65.00 646 PRO A C 1
ATOM 4827 O O . PRO A 1 646 ? 9.235 -2.182 -35.377 1.00 65.00 646 PRO A O 1
ATOM 4830 N N . GLY A 1 647 ? 8.266 -4.011 -34.506 1.00 77.38 647 GLY A N 1
ATOM 4831 C CA . GLY A 1 647 ? 9.452 -4.452 -33.780 1.00 77.38 647 GLY A CA 1
ATOM 4832 C C . GLY A 1 647 ? 9.855 -3.581 -32.589 1.00 77.38 647 GLY A C 1
ATOM 4833 O O . GLY A 1 647 ? 9.110 -2.719 -32.119 1.00 77.38 647 GLY A O 1
ATOM 4834 N N . ARG A 1 648 ? 11.051 -3.858 -32.068 1.00 88.88 648 ARG A N 1
ATOM 4835 C CA . ARG A 1 648 ? 11.679 -3.109 -30.968 1.00 88.88 648 ARG A CA 1
ATOM 4836 C C . ARG A 1 648 ? 12.945 -2.439 -31.482 1.00 88.88 648 ARG A C 1
ATOM 4838 O O . ARG A 1 648 ? 13.589 -2.966 -32.380 1.00 88.88 648 ARG A O 1
ATOM 4845 N N . ILE A 1 649 ? 13.328 -1.324 -30.883 1.00 91.75 649 ILE A N 1
ATOM 4846 C CA . ILE A 1 649 ? 14.604 -0.661 -31.144 1.00 91.75 649 ILE A CA 1
ATOM 4847 C C . ILE A 1 649 ? 15.463 -0.818 -29.897 1.00 91.75 649 ILE A C 1
ATOM 4849 O O . ILE A 1 649 ? 15.041 -0.432 -28.810 1.00 91.75 649 ILE A O 1
ATOM 4853 N N . ALA A 1 650 ? 16.652 -1.390 -30.045 1.00 93.00 650 ALA A N 1
ATOM 4854 C CA . ALA A 1 650 ? 17.701 -1.313 -29.040 1.00 93.00 650 ALA A CA 1
ATOM 4855 C C . ALA A 1 650 ? 18.596 -0.115 -29.351 1.00 93.00 650 ALA A C 1
ATOM 4857 O O . ALA A 1 650 ? 18.808 0.183 -30.514 1.00 93.00 650 ALA A O 1
ATOM 4858 N N . PHE A 1 651 ? 19.101 0.599 -28.356 1.00 94.06 651 PHE A N 1
ATOM 4859 C CA . PHE A 1 651 ? 19.927 1.783 -28.587 1.00 94.06 651 PHE A CA 1
ATOM 4860 C C . PHE A 1 651 ? 20.838 2.069 -27.402 1.00 94.06 651 PHE A C 1
ATOM 4862 O O . PHE A 1 651 ? 20.586 1.624 -26.284 1.00 94.06 651 PHE A O 1
ATOM 4869 N N . THR A 1 652 ? 21.899 2.827 -27.640 1.00 92.44 652 THR A N 1
ATOM 4870 C CA . THR A 1 652 ? 22.806 3.296 -26.599 1.00 92.44 652 THR A CA 1
ATOM 4871 C C . THR A 1 652 ? 22.285 4.595 -26.002 1.00 92.44 652 THR A C 1
ATOM 4873 O O . THR A 1 652 ? 21.983 5.538 -26.734 1.00 92.44 652 THR A O 1
ATOM 4876 N N . ARG A 1 653 ? 22.238 4.690 -24.670 1.00 89.75 653 ARG A N 1
ATOM 4877 C CA . ARG A 1 653 ? 21.897 5.926 -23.956 1.00 89.75 653 ARG A CA 1
ATOM 4878 C C . ARG A 1 653 ? 22.900 6.248 -22.858 1.00 89.75 653 ARG A C 1
ATOM 4880 O O . ARG A 1 653 ? 23.185 5.411 -22.004 1.00 89.75 653 ARG A O 1
ATOM 4887 N N . VAL A 1 654 ? 23.389 7.487 -22.842 1.00 81.69 654 VAL A N 1
ATOM 4888 C CA . VAL A 1 654 ? 24.291 7.994 -21.791 1.00 81.69 654 VAL A CA 1
ATOM 4889 C C . VAL A 1 654 ? 23.487 8.387 -20.551 1.00 81.69 654 VAL A C 1
ATOM 4891 O O . VAL A 1 654 ? 22.461 9.059 -20.672 1.00 81.69 654 VAL A O 1
ATOM 4894 N N . ARG A 1 655 ? 23.945 7.993 -19.354 1.00 68.88 655 ARG A N 1
ATOM 4895 C CA . ARG A 1 655 ? 23.233 8.302 -18.103 1.00 68.88 655 ARG A CA 1
ATOM 4896 C C . ARG A 1 655 ? 23.294 9.783 -17.717 1.00 68.88 655 ARG A C 1
ATOM 4898 O O . ARG A 1 655 ? 24.305 10.455 -17.898 1.00 68.88 655 ARG A O 1
ATOM 4905 N N . GLU A 1 656 ? 22.214 10.264 -17.104 1.00 60.25 656 GLU A N 1
ATOM 4906 C CA . GLU A 1 656 ? 22.058 11.652 -16.633 1.00 60.25 656 GLU A CA 1
ATOM 4907 C C . GLU A 1 656 ? 22.423 11.845 -15.146 1.00 60.25 656 GLU A C 1
ATOM 4909 O O . GLU A 1 656 ? 22.447 12.969 -14.651 1.00 60.25 656 GLU A O 1
ATOM 4914 N N . ASP A 1 657 ? 22.709 10.765 -14.416 1.00 52.78 657 ASP A N 1
ATOM 4915 C CA . ASP A 1 657 ? 22.924 10.746 -12.962 1.00 52.78 657 ASP A CA 1
ATOM 4916 C C . ASP A 1 657 ? 24.380 11.018 -12.523 1.00 52.78 657 ASP A C 1
ATOM 4918 O O . ASP A 1 657 ? 24.678 11.031 -11.327 1.00 52.78 657 ASP A O 1
ATOM 4922 N N . VAL A 1 658 ? 25.289 11.298 -13.464 1.00 48.19 658 VAL A N 1
ATOM 4923 C CA . VAL A 1 658 ? 26.703 11.602 -13.188 1.00 48.19 658 VAL A CA 1
ATOM 4924 C C . VAL A 1 658 ? 26.883 13.110 -12.947 1.00 48.19 658 VAL A C 1
ATOM 4926 O O . VAL A 1 658 ? 26.996 13.913 -13.869 1.00 48.19 658 VAL A O 1
ATOM 4929 N N . THR A 1 659 ? 26.890 13.527 -11.678 1.00 37.41 659 THR A N 1
ATOM 4930 C CA . THR A 1 659 ? 26.778 14.941 -11.259 1.00 37.41 659 THR A CA 1
ATOM 4931 C C . THR A 1 659 ? 28.093 15.739 -11.172 1.00 37.41 659 THR A C 1
ATOM 4933 O O . THR A 1 659 ? 28.111 16.782 -10.516 1.00 37.41 659 THR A O 1
ATOM 4936 N N . GLN A 1 660 ? 29.207 15.313 -11.783 1.00 36.25 660 GLN A N 1
ATOM 4937 C CA . GLN A 1 660 ? 30.447 16.115 -11.774 1.00 36.25 660 GLN A CA 1
ATOM 4938 C C . GLN A 1 660 ? 30.656 16.900 -13.083 1.00 36.25 660 GLN A C 1
ATOM 4940 O O . GLN A 1 660 ? 30.784 16.299 -14.151 1.00 36.25 660 GLN A O 1
ATOM 4945 N N . PRO A 1 661 ? 30.761 18.245 -13.036 1.00 30.67 661 PRO A N 1
ATOM 4946 C CA . PRO A 1 661 ? 31.131 19.039 -14.201 1.00 30.67 661 PRO A CA 1
ATOM 4947 C C . PRO A 1 661 ? 32.601 18.775 -14.555 1.00 30.67 661 PRO A C 1
ATOM 4949 O O . PRO A 1 661 ? 33.501 19.286 -13.895 1.00 30.67 661 PRO A O 1
ATOM 4952 N N . GLY A 1 662 ? 32.846 17.992 -15.608 1.00 37.78 662 GLY A N 1
ATOM 4953 C CA . GLY A 1 662 ? 34.188 17.794 -16.168 1.00 37.78 662 GLY A CA 1
ATOM 4954 C C . GLY A 1 662 ? 34.592 16.347 -16.432 1.00 37.78 662 GLY A C 1
ATOM 4955 O O . GLY A 1 662 ? 35.570 16.145 -17.145 1.00 37.78 662 GLY A O 1
ATOM 4956 N N . ASP A 1 663 ? 33.834 15.362 -15.946 1.00 42.12 663 ASP A N 1
ATOM 4957 C CA . ASP A 1 663 ? 34.113 13.944 -16.194 1.00 42.12 663 ASP A CA 1
ATOM 4958 C C . ASP A 1 663 ? 33.087 13.367 -17.178 1.00 42.12 663 ASP A C 1
ATOM 4960 O O . ASP A 1 663 ? 32.123 12.707 -16.812 1.00 42.12 663 ASP A O 1
ATOM 4964 N N . TYR A 1 664 ? 33.259 13.682 -18.465 1.00 42.38 664 TYR A N 1
ATOM 4965 C CA . TYR A 1 664 ? 32.478 13.082 -19.558 1.00 42.38 664 TYR A CA 1
ATOM 4966 C C . TYR A 1 664 ? 32.994 11.681 -19.920 1.00 42.38 664 TYR A C 1
ATOM 4968 O O . TYR A 1 664 ? 32.938 11.289 -21.084 1.00 42.38 664 TYR A O 1
ATOM 4976 N N . ARG A 1 665 ? 33.541 10.931 -18.957 1.00 47.62 665 ARG A N 1
ATOM 4977 C CA . ARG A 1 665 ? 33.891 9.521 -19.145 1.00 47.62 665 ARG A CA 1
ATOM 4978 C C . ARG A 1 665 ? 32.626 8.689 -18.937 1.00 47.62 665 ARG A C 1
ATOM 4980 O O . ARG A 1 665 ? 32.331 8.223 -17.847 1.00 47.62 665 ARG A O 1
ATOM 4987 N N . LEU A 1 666 ? 31.858 8.723 -20.023 1.00 54.91 666 LEU A N 1
ATOM 4988 C CA . LEU A 1 666 ? 30.839 7.819 -20.537 1.00 54.91 666 LEU A CA 1
ATOM 4989 C C . LEU A 1 666 ? 30.597 6.546 -19.676 1.00 54.91 666 LEU A C 1
ATOM 4991 O O . LEU A 1 666 ? 31.498 5.747 -19.438 1.00 54.91 666 LEU A O 1
ATOM 4995 N N . GLU A 1 667 ? 29.352 6.387 -19.220 1.00 66.69 667 GLU A N 1
ATOM 4996 C CA . GLU A 1 667 ? 28.742 5.095 -18.876 1.00 66.69 667 GLU A CA 1
ATOM 4997 C C . GLU A 1 667 ? 27.521 4.959 -19.795 1.00 66.69 667 GLU A C 1
ATOM 4999 O O . GLU A 1 667 ? 26.387 5.271 -19.419 1.00 66.69 667 GLU A O 1
ATOM 5004 N N . ALA A 1 668 ? 27.773 4.689 -21.074 1.00 78.56 668 ALA A N 1
ATOM 5005 C CA . ALA A 1 668 ? 26.718 4.488 -22.058 1.00 78.56 668 ALA A CA 1
ATOM 5006 C C . ALA A 1 668 ? 26.107 3.089 -21.887 1.00 78.56 668 ALA A C 1
ATOM 5008 O O . ALA A 1 668 ? 26.831 2.120 -21.716 1.00 78.56 668 ALA A O 1
ATOM 5009 N N . GLU A 1 669 ? 24.782 2.975 -21.911 1.00 86.69 669 GLU A N 1
ATOM 5010 C CA . GLU A 1 669 ? 24.082 1.727 -21.584 1.00 86.69 669 GLU A CA 1
ATOM 5011 C C . GLU A 1 669 ? 23.152 1.317 -22.720 1.00 86.69 669 GLU A C 1
ATOM 5013 O O . GLU A 1 669 ? 22.624 2.172 -23.432 1.00 86.69 669 GLU A O 1
ATOM 5018 N N . ILE A 1 670 ? 22.901 0.019 -22.866 1.00 90.31 670 ILE A N 1
ATOM 5019 C CA . ILE A 1 670 ? 21.935 -0.515 -23.821 1.00 90.31 670 ILE A CA 1
ATOM 5020 C C . ILE A 1 670 ? 20.528 -0.326 -23.264 1.00 90.31 670 ILE A C 1
ATOM 5022 O O . ILE A 1 670 ? 20.220 -0.730 -22.142 1.00 90.31 670 ILE A O 1
ATOM 5026 N N . TRP A 1 671 ? 19.655 0.265 -24.063 1.00 91.25 671 TRP A N 1
ATOM 5027 C CA . TRP A 1 671 ? 18.227 0.417 -23.827 1.00 91.25 671 TRP A CA 1
ATOM 5028 C C . TRP A 1 671 ? 17.449 -0.286 -24.928 1.00 91.25 671 TRP A C 1
ATOM 5030 O O . TRP A 1 671 ? 17.970 -0.508 -26.015 1.00 91.25 671 TRP A O 1
ATOM 5040 N N . VAL A 1 672 ? 16.199 -0.638 -24.648 1.00 90.06 672 VAL A N 1
ATOM 5041 C CA . VAL A 1 672 ? 15.236 -1.130 -25.633 1.00 90.06 672 VAL A CA 1
ATOM 5042 C C . VAL A 1 672 ? 13.941 -0.352 -25.497 1.00 90.06 672 VAL A C 1
ATOM 5044 O O . VAL A 1 672 ? 13.504 -0.102 -24.382 1.00 90.06 672 VAL A O 1
ATOM 5047 N N . MET A 1 673 ? 13.328 -0.001 -26.620 1.00 87.81 673 MET A N 1
ATOM 5048 C CA . MET A 1 673 ? 12.013 0.628 -26.728 1.00 87.81 673 MET A CA 1
ATOM 5049 C C . MET A 1 673 ? 11.195 -0.048 -27.834 1.00 87.81 673 MET A C 1
ATOM 5051 O O . MET A 1 673 ? 11.727 -0.822 -28.633 1.00 87.81 673 MET A O 1
ATOM 5055 N N . ASN A 1 674 ? 9.902 0.237 -27.899 1.00 85.12 674 ASN A N 1
ATOM 5056 C CA . ASN A 1 674 ? 9.068 -0.107 -29.045 1.00 85.12 674 ASN A CA 1
ATOM 5057 C C . ASN A 1 674 ? 9.491 0.708 -30.273 1.00 85.12 674 ASN A C 1
ATOM 5059 O O . ASN A 1 674 ? 10.064 1.790 -30.146 1.00 85.12 674 ASN A O 1
ATOM 5063 N N . GLY A 1 675 ? 9.192 0.209 -31.474 1.00 80.62 675 GLY A N 1
ATOM 5064 C CA . GLY A 1 675 ? 9.538 0.896 -32.719 1.00 80.62 675 GLY A CA 1
ATOM 5065 C C . GLY A 1 675 ? 8.979 2.324 -32.836 1.00 80.62 675 GLY A C 1
ATOM 5066 O O . GLY A 1 675 ? 9.552 3.155 -33.533 1.00 80.62 675 GLY A O 1
ATOM 5067 N N . ASP A 1 676 ? 7.896 2.639 -32.126 1.00 78.94 676 ASP A N 1
ATOM 5068 C CA . ASP A 1 676 ? 7.294 3.976 -32.065 1.00 78.94 676 ASP A CA 1
ATOM 5069 C C . ASP A 1 676 ? 7.932 4.915 -31.017 1.00 78.94 676 ASP A C 1
ATOM 5071 O O . ASP A 1 676 ? 7.487 6.051 -30.862 1.00 78.94 676 ASP A O 1
ATOM 5075 N N . GLY A 1 677 ? 8.969 4.460 -30.306 1.00 78.62 677 GLY A N 1
ATOM 5076 C CA . GLY A 1 677 ? 9.672 5.221 -29.269 1.00 78.62 677 GLY A CA 1
ATOM 5077 C C . GLY A 1 677 ? 9.096 5.066 -27.856 1.00 78.62 677 GLY A C 1
ATOM 5078 O O . GLY A 1 677 ? 9.632 5.645 -26.909 1.00 78.62 677 GLY A O 1
ATOM 5079 N N . THR A 1 678 ? 8.023 4.289 -27.674 1.00 77.81 678 THR A N 1
ATOM 5080 C CA . THR A 1 678 ? 7.412 4.038 -26.354 1.00 77.81 678 THR A CA 1
ATOM 5081 C C . THR A 1 678 ? 8.115 2.910 -25.584 1.00 77.81 678 THR A C 1
ATOM 5083 O O . THR A 1 678 ? 8.910 2.164 -26.143 1.00 77.81 678 THR A O 1
ATOM 5086 N N . ASP A 1 679 ? 7.840 2.768 -24.281 1.00 75.44 679 ASP A N 1
ATOM 5087 C CA . ASP A 1 679 ? 8.374 1.681 -23.428 1.00 75.44 679 ASP A CA 1
ATOM 5088 C C . ASP A 1 679 ? 9.916 1.566 -23.402 1.00 75.44 679 ASP A C 1
ATOM 5090 O O . ASP A 1 679 ? 10.493 0.479 -23.347 1.00 75.44 679 ASP A O 1
ATOM 5094 N N . ALA A 1 680 ? 10.615 2.705 -23.450 1.00 80.25 680 ALA A N 1
ATOM 5095 C CA . ALA A 1 680 ? 12.069 2.729 -23.334 1.00 80.25 680 ALA A CA 1
ATOM 5096 C C . ALA A 1 680 ? 12.525 2.250 -21.944 1.00 80.25 680 ALA A C 1
ATOM 5098 O O . ALA A 1 680 ? 12.304 2.918 -20.930 1.00 80.25 680 ALA A O 1
ATOM 5099 N N . ARG A 1 681 ? 13.230 1.119 -21.898 1.00 84.31 681 ARG A N 1
ATOM 5100 C CA . ARG A 1 681 ? 13.795 0.509 -20.689 1.00 84.31 681 ARG A CA 1
ATOM 5101 C C . ARG A 1 681 ? 15.277 0.193 -20.856 1.00 84.31 681 ARG A C 1
ATOM 5103 O O . ARG A 1 681 ? 15.712 -0.281 -21.901 1.00 84.31 681 ARG A O 1
ATOM 5110 N N . ARG A 1 682 ? 16.054 0.409 -19.798 1.00 83.19 682 ARG A N 1
ATOM 5111 C CA . ARG A 1 682 ? 17.477 0.050 -19.736 1.00 83.19 682 ARG A CA 1
ATOM 5112 C C . ARG A 1 682 ? 17.644 -1.467 -19.620 1.00 83.19 682 ARG A C 1
ATOM 5114 O O . ARG A 1 682 ? 16.930 -2.099 -18.841 1.00 83.19 682 ARG A O 1
ATOM 5121 N N . LEU A 1 683 ? 18.579 -2.035 -20.374 1.00 80.31 683 LEU A N 1
ATOM 5122 C CA . LEU A 1 683 ? 18.933 -3.454 -20.355 1.00 80.31 683 LEU A CA 1
ATOM 5123 C C . LEU A 1 683 ? 20.221 -3.739 -19.585 1.00 80.31 683 LEU A C 1
ATOM 5125 O O . LEU A 1 683 ? 20.269 -4.715 -18.842 1.00 80.31 683 LEU A O 1
ATOM 5129 N N . THR A 1 684 ? 21.252 -2.915 -19.751 1.00 76.56 684 THR A N 1
ATOM 5130 C CA . THR A 1 684 ? 22.560 -3.115 -19.116 1.00 76.56 684 THR A CA 1
ATOM 5131 C C . THR A 1 684 ? 22.738 -2.180 -17.921 1.00 76.56 684 THR A C 1
ATOM 5133 O O . THR A 1 684 ? 22.173 -1.088 -17.866 1.00 76.56 684 THR A O 1
ATOM 5136 N N . PHE A 1 685 ? 23.448 -2.652 -16.897 1.00 71.12 685 PHE A N 1
ATOM 5137 C CA . PHE A 1 685 ? 23.639 -1.946 -15.626 1.00 71.12 685 PHE A CA 1
ATOM 5138 C C . PHE A 1 685 ? 25.071 -2.172 -15.134 1.00 71.12 685 PHE A C 1
ATOM 5140 O O . PHE A 1 685 ? 25.292 -2.840 -14.120 1.00 71.12 685 PHE A O 1
ATOM 5147 N N . ASN A 1 686 ? 26.053 -1.705 -15.898 1.00 66.00 686 ASN A N 1
ATOM 5148 C CA . ASN A 1 686 ? 27.465 -1.966 -15.636 1.00 66.00 686 ASN A CA 1
ATOM 5149 C C . ASN A 1 686 ? 28.264 -0.649 -15.559 1.00 66.00 686 ASN A C 1
ATOM 5151 O O . ASN A 1 686 ? 27.698 0.434 -15.466 1.00 66.00 686 ASN A O 1
ATOM 5155 N N . THR A 1 687 ? 29.589 -0.760 -15.459 1.00 64.69 687 THR A N 1
ATOM 5156 C CA . THR A 1 687 ? 30.517 0.385 -15.444 1.00 64.69 687 THR A CA 1
ATOM 5157 C C . THR A 1 687 ? 31.350 0.416 -16.728 1.00 64.69 687 THR A C 1
ATOM 5159 O O . THR A 1 687 ? 32.548 0.719 -16.687 1.00 64.69 687 THR A O 1
ATOM 5162 N N . SER A 1 688 ? 30.762 -0.020 -17.844 1.00 71.69 688 SER A N 1
ATOM 5163 C CA . SER A 1 688 ? 31.357 0.056 -19.176 1.00 71.69 688 SER A CA 1
ATOM 5164 C C . SER A 1 688 ? 30.577 1.006 -20.073 1.00 71.69 688 SER A C 1
ATOM 5166 O O . SER A 1 688 ? 29.452 1.392 -19.772 1.00 71.69 688 SER A O 1
ATOM 5168 N N . ASP A 1 689 ? 31.206 1.391 -21.180 1.00 81.50 689 ASP A N 1
ATOM 5169 C CA . ASP A 1 689 ? 30.477 1.975 -22.299 1.00 81.50 689 ASP A CA 1
ATOM 5170 C C . ASP A 1 689 ? 29.982 0.891 -23.222 1.00 81.50 689 ASP A C 1
ATOM 5172 O O . ASP A 1 689 ? 30.791 0.262 -23.906 1.00 81.50 689 ASP A O 1
ATOM 5176 N N . ASP A 1 690 ? 28.670 0.741 -23.281 1.00 87.06 690 ASP A N 1
ATOM 5177 C CA . ASP A 1 690 ? 27.990 -0.236 -24.102 1.00 87.06 690 ASP A CA 1
ATOM 5178 C C . ASP A 1 690 ? 27.447 0.426 -25.383 1.00 87.06 690 ASP A C 1
ATOM 5180 O O . ASP A 1 690 ? 26.668 1.384 -25.354 1.00 87.06 690 ASP A O 1
ATOM 5184 N N . PHE A 1 691 ? 27.884 -0.064 -26.542 1.00 88.62 691 PHE A N 1
ATOM 5185 C CA . PHE A 1 691 ? 27.597 0.519 -27.856 1.00 88.62 691 PHE A CA 1
ATOM 5186 C C . PHE A 1 691 ? 27.688 -0.506 -28.984 1.00 88.62 691 PHE A C 1
ATOM 5188 O O . PHE A 1 691 ? 28.192 -1.612 -28.802 1.00 88.62 691 PHE A O 1
ATOM 5195 N N . GLY A 1 692 ? 27.245 -0.107 -30.182 1.00 85.88 692 GLY A N 1
ATOM 5196 C CA . GLY A 1 692 ? 27.293 -0.942 -31.382 1.00 85.88 692 GLY A CA 1
ATOM 5197 C C . GLY A 1 692 ? 26.445 -2.191 -31.191 1.00 85.88 692 GLY A C 1
ATOM 5198 O O . GLY A 1 692 ? 26.962 -3.240 -30.826 1.00 85.88 692 GLY A O 1
ATOM 5199 N N . ILE A 1 693 ? 25.139 -2.048 -31.367 1.00 92.50 693 ILE A N 1
ATOM 5200 C CA . ILE A 1 693 ? 24.159 -3.070 -31.015 1.00 92.50 693 ILE A CA 1
ATOM 5201 C C . ILE A 1 693 ? 23.728 -3.801 -32.285 1.00 92.50 693 ILE A C 1
ATOM 5203 O O . ILE A 1 693 ? 23.623 -3.184 -33.337 1.00 92.50 693 ILE A O 1
ATOM 5207 N N . ALA A 1 694 ? 23.451 -5.099 -32.185 1.00 92.69 694 ALA A N 1
ATOM 5208 C CA . ALA A 1 694 ? 22.760 -5.839 -33.233 1.00 92.69 694 ALA A CA 1
ATOM 5209 C C . ALA A 1 694 ? 21.835 -6.907 -32.639 1.00 92.69 694 ALA A C 1
ATOM 5211 O O . ALA A 1 694 ? 22.198 -7.623 -31.698 1.00 92.69 694 ALA A O 1
ATOM 5212 N N . TRP A 1 695 ? 20.643 -7.044 -33.217 1.00 92.00 695 TRP A N 1
ATOM 5213 C CA . TRP A 1 695 ? 19.694 -8.102 -32.876 1.00 92.00 695 TRP A CA 1
ATOM 5214 C C . TRP A 1 695 ? 20.052 -9.422 -33.545 1.00 92.00 695 TRP A C 1
ATOM 5216 O O . TRP A 1 695 ? 20.483 -9.450 -34.697 1.00 92.00 695 TRP A O 1
ATOM 5226 N N . SER A 1 696 ? 19.831 -10.530 -32.835 1.00 91.19 696 SER A N 1
ATOM 5227 C CA . SER A 1 696 ? 19.787 -11.837 -33.480 1.00 91.19 696 SER A CA 1
ATOM 5228 C C . SER A 1 696 ? 18.604 -11.894 -34.462 1.00 91.19 696 SER A C 1
ATOM 5230 O O . SER A 1 696 ? 17.590 -11.234 -34.224 1.00 91.19 696 SER A O 1
ATOM 5232 N N . PRO A 1 697 ? 18.683 -12.691 -35.544 1.00 85.81 697 PRO A N 1
ATOM 5233 C CA . PRO A 1 697 ? 17.641 -12.746 -36.582 1.00 85.81 697 PRO A CA 1
ATOM 5234 C C . PRO A 1 697 ? 16.252 -13.194 -36.108 1.00 85.81 697 PRO A C 1
ATOM 5236 O O . PRO A 1 697 ? 15.253 -12.959 -36.780 1.00 85.81 697 PRO A O 1
ATOM 5239 N N . ASP A 1 698 ? 16.189 -13.888 -34.972 1.00 80.88 698 ASP A N 1
ATOM 5240 C CA . ASP A 1 698 ? 14.954 -14.308 -34.304 1.00 80.88 698 ASP A CA 1
ATOM 5241 C C . ASP A 1 698 ? 14.435 -13.270 -33.290 1.00 80.88 698 ASP A C 1
ATOM 5243 O O . ASP A 1 698 ? 13.419 -13.496 -32.628 1.00 80.88 698 ASP A O 1
ATOM 5247 N N . GLY A 1 699 ? 15.143 -12.149 -33.130 1.00 85.00 699 GLY A N 1
ATOM 5248 C CA . GLY A 1 699 ? 14.842 -11.088 -32.179 1.00 85.00 699 GLY A CA 1
ATOM 5249 C C . GLY A 1 699 ? 14.976 -11.499 -30.710 1.00 85.00 699 GLY A C 1
ATOM 5250 O O . GLY A 1 699 ? 14.509 -10.761 -29.838 1.00 85.00 699 GLY A O 1
ATOM 5251 N N . SER A 1 700 ? 15.559 -12.662 -30.399 1.00 85.81 700 SER A N 1
ATOM 5252 C CA . SER A 1 700 ? 15.600 -13.189 -29.029 1.00 85.81 700 SER A CA 1
ATOM 5253 C C . SER A 1 700 ? 16.813 -12.716 -28.224 1.00 85.81 700 SER A C 1
ATOM 5255 O O . SER A 1 700 ? 16.778 -12.747 -26.999 1.00 85.81 700 SER A O 1
ATOM 5257 N N . ARG A 1 701 ? 17.890 -12.282 -28.884 1.00 90.19 701 ARG A N 1
ATOM 5258 C CA . ARG A 1 701 ? 19.154 -11.876 -28.258 1.00 90.19 701 ARG A CA 1
ATOM 5259 C C . ARG A 1 701 ? 19.692 -10.598 -28.889 1.00 90.19 701 ARG A C 1
ATOM 5261 O O . ARG A 1 701 ? 19.409 -10.280 -30.041 1.00 90.19 701 ARG A O 1
ATOM 5268 N N . LEU A 1 702 ? 20.517 -9.892 -28.131 1.00 93.00 702 LEU A N 1
ATOM 5269 C CA . LEU A 1 702 ? 21.303 -8.751 -28.585 1.00 93.00 702 LEU A CA 1
ATOM 5270 C C . LEU A 1 702 ? 22.783 -9.078 -28.450 1.00 93.00 702 LEU A C 1
ATOM 5272 O O . LEU A 1 702 ? 23.183 -9.684 -27.459 1.00 93.00 702 LEU A O 1
ATOM 5276 N N . VAL A 1 703 ? 23.591 -8.645 -29.413 1.00 94.12 703 VAL A N 1
ATOM 5277 C CA . VAL A 1 703 ? 25.047 -8.557 -29.271 1.00 94.12 703 VAL A CA 1
ATOM 5278 C C . VAL A 1 703 ? 25.448 -7.086 -29.246 1.00 94.12 703 VAL A C 1
ATOM 5280 O O . VAL A 1 703 ? 24.895 -6.284 -29.994 1.00 94.12 703 VAL A O 1
ATOM 5283 N N . PHE A 1 704 ? 26.383 -6.721 -28.375 1.00 93.12 704 PHE A N 1
ATOM 5284 C CA . PHE A 1 704 ? 26.892 -5.355 -28.280 1.00 93.12 704 PHE A CA 1
ATOM 5285 C C . PHE A 1 704 ? 28.364 -5.328 -27.862 1.00 93.12 704 PHE A C 1
ATOM 5287 O O . PHE A 1 704 ? 28.883 -6.301 -27.310 1.00 93.12 704 PHE A O 1
ATOM 5294 N N . GLY A 1 705 ? 29.056 -4.227 -28.150 1.00 89.94 705 GLY A N 1
ATOM 5295 C CA . GLY A 1 705 ? 30.408 -3.964 -27.662 1.00 89.94 705 GLY A CA 1
ATOM 5296 C C . GLY A 1 705 ? 30.394 -3.214 -26.334 1.00 89.94 705 GLY A C 1
ATOM 5297 O O . GLY A 1 705 ? 29.588 -2.311 -26.156 1.00 89.94 705 GLY A O 1
ATOM 5298 N N . ALA A 1 706 ? 31.303 -3.564 -25.426 1.00 87.38 706 ALA A N 1
ATOM 5299 C CA . ALA A 1 706 ? 31.472 -2.891 -24.142 1.00 87.38 706 ALA A CA 1
ATOM 5300 C C . ALA A 1 706 ? 32.939 -2.500 -23.906 1.00 87.38 706 ALA A C 1
ATOM 5302 O O . ALA A 1 706 ? 33.839 -3.343 -24.042 1.00 87.38 706 ALA A O 1
ATOM 5303 N N . ASN A 1 707 ? 33.184 -1.245 -23.512 1.00 81.19 707 ASN A N 1
ATOM 5304 C CA . ASN A 1 707 ? 34.505 -0.768 -23.091 1.00 81.19 707 ASN A CA 1
ATOM 5305 C C . ASN A 1 707 ? 34.594 -0.720 -21.566 1.00 81.19 707 ASN A C 1
ATOM 5307 O O . ASN A 1 707 ? 34.008 0.147 -20.925 1.00 81.19 707 ASN A O 1
ATOM 5311 N N . GLN A 1 708 ? 35.367 -1.631 -20.979 1.00 72.00 708 GLN A N 1
ATOM 5312 C CA . GLN A 1 708 ? 35.626 -1.634 -19.539 1.00 72.00 708 GLN A CA 1
ATOM 5313 C C . GLN A 1 708 ? 36.778 -0.697 -19.185 1.00 72.00 708 GLN A C 1
ATOM 5315 O O . GLN A 1 708 ? 37.795 -0.683 -19.882 1.00 72.00 708 GLN A O 1
ATOM 5320 N N . PHE A 1 709 ? 36.670 0.003 -18.057 1.00 68.25 709 PHE A N 1
ATOM 5321 C CA . PHE A 1 709 ? 37.729 0.857 -17.521 1.00 68.25 709 PHE A CA 1
ATOM 5322 C C . PHE A 1 709 ? 38.316 0.270 -16.230 1.00 68.25 709 PHE A C 1
ATOM 5324 O O . PHE A 1 709 ? 37.581 -0.211 -15.370 1.00 68.25 709 PHE A O 1
ATOM 5331 N N . ILE A 1 710 ? 39.643 0.321 -16.081 1.00 62.72 710 ILE A N 1
ATOM 5332 C CA . ILE A 1 710 ? 40.360 -0.073 -14.857 1.00 62.72 710 ILE A CA 1
ATOM 5333 C C . ILE A 1 710 ? 41.202 1.093 -14.330 1.00 62.72 710 ILE A C 1
ATOM 5335 O O . ILE A 1 710 ? 41.700 1.875 -15.136 1.00 62.72 710 ILE A O 1
ATOM 5339 N N . PRO A 1 711 ? 41.410 1.230 -13.011 1.00 61.97 711 PRO A N 1
ATOM 5340 C CA . PRO A 1 711 ? 42.291 2.262 -12.471 1.00 61.97 711 PRO A CA 1
ATOM 5341 C C . PRO A 1 711 ? 43.753 2.008 -12.863 1.00 61.97 711 PRO A C 1
ATOM 5343 O O . PRO A 1 711 ? 44.254 0.891 -12.720 1.00 61.97 711 PRO A O 1
ATOM 5346 N N . ASP A 1 712 ? 44.452 3.043 -13.319 1.00 66.12 712 ASP A N 1
ATOM 5347 C CA . ASP A 1 712 ? 45.903 3.037 -13.476 1.00 66.12 712 ASP A CA 1
ATOM 5348 C C . ASP A 1 712 ? 46.621 3.236 -12.125 1.00 66.12 712 ASP A C 1
ATOM 5350 O O . ASP A 1 712 ? 46.003 3.372 -11.067 1.00 66.12 712 ASP A O 1
ATOM 5354 N N . SER A 1 713 ? 47.958 3.278 -12.142 1.00 60.53 713 SER A N 1
ATOM 5355 C CA . SER A 1 713 ? 48.775 3.469 -10.934 1.00 60.53 713 SER A CA 1
ATOM 5356 C C . SER A 1 713 ? 48.551 4.806 -10.214 1.00 60.53 713 SER A C 1
ATOM 5358 O O . SER A 1 713 ? 48.987 4.958 -9.076 1.00 60.53 713 SER A O 1
ATOM 5360 N N . SER A 1 714 ? 47.909 5.780 -10.865 1.00 63.34 714 SER A N 1
ATOM 5361 C CA . SER A 1 714 ? 47.510 7.062 -10.275 1.00 63.34 714 SER A CA 1
ATOM 5362 C C . SER A 1 714 ? 46.064 7.063 -9.760 1.00 63.34 714 SER A C 1
ATOM 5364 O O . SER A 1 714 ? 45.623 8.052 -9.178 1.00 63.34 714 SER A O 1
ATOM 5366 N N . GLY A 1 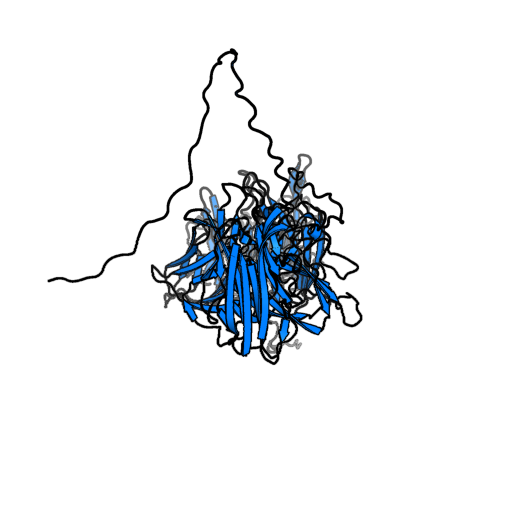715 ? 45.335 5.956 -9.944 1.00 53.44 715 GLY A N 1
ATOM 5367 C CA . GLY A 1 715 ? 43.911 5.840 -9.643 1.00 53.44 715 GLY A CA 1
ATOM 5368 C C . GLY A 1 715 ? 43.001 6.391 -10.744 1.00 53.44 715 GLY A C 1
ATOM 5369 O O . GLY A 1 715 ? 41.787 6.413 -10.558 1.00 53.44 715 GLY A O 1
ATOM 5370 N N . ALA A 1 716 ? 43.547 6.821 -11.887 1.00 60.91 716 ALA A N 1
ATOM 5371 C CA . ALA A 1 716 ? 42.755 7.288 -13.017 1.00 60.91 716 ALA A CA 1
ATOM 5372 C C . ALA A 1 716 ? 42.213 6.093 -13.809 1.00 60.91 716 ALA A C 1
ATOM 5374 O O . ALA A 1 716 ? 42.965 5.204 -14.196 1.00 60.91 716 ALA A O 1
ATOM 5375 N N . LEU A 1 717 ? 40.906 6.070 -14.075 1.00 56.22 717 LEU A N 1
ATOM 5376 C CA . LEU A 1 717 ? 40.295 5.040 -14.914 1.00 56.22 717 LEU A CA 1
ATOM 5377 C C . LEU A 1 717 ? 40.819 5.139 -16.358 1.00 56.22 717 LEU A C 1
ATOM 5379 O O . LEU A 1 717 ? 40.655 6.168 -17.016 1.00 56.22 717 LEU A O 1
ATOM 5383 N N . VAL A 1 718 ? 41.437 4.063 -16.844 1.00 60.62 718 VAL A N 1
ATOM 5384 C CA . VAL A 1 718 ? 41.937 3.893 -18.213 1.00 60.62 718 VAL A CA 1
ATOM 5385 C C . VAL A 1 718 ? 41.212 2.732 -18.907 1.00 60.62 718 VAL A C 1
ATOM 5387 O O . VAL A 1 718 ? 40.884 1.743 -18.248 1.00 60.62 718 VAL A O 1
ATOM 5390 N N . PRO A 1 719 ? 40.948 2.808 -20.227 1.00 63.75 719 PRO A N 1
ATOM 5391 C CA . PRO A 1 719 ? 40.320 1.711 -20.963 1.00 63.75 719 PRO A CA 1
ATOM 5392 C C . PRO A 1 719 ? 41.139 0.416 -20.856 1.00 63.75 719 PRO A C 1
ATOM 5394 O O . PRO A 1 719 ? 42.314 0.379 -21.222 1.00 63.75 719 PRO A O 1
ATOM 5397 N N . ALA A 1 720 ? 40.510 -0.650 -20.370 1.00 62.69 720 ALA A N 1
ATOM 5398 C CA . ALA A 1 720 ? 41.118 -1.953 -20.124 1.00 62.69 720 ALA A CA 1
ATOM 5399 C C . ALA A 1 720 ? 40.918 -2.916 -21.302 1.00 62.69 720 ALA A C 1
ATOM 5401 O O . ALA A 1 720 ? 41.877 -3.479 -21.837 1.00 62.69 720 ALA A O 1
ATOM 5402 N N . HIS A 1 721 ? 39.658 -3.108 -21.714 1.00 69.00 721 HIS A N 1
ATOM 5403 C CA . HIS A 1 721 ? 39.237 -4.131 -22.674 1.00 69.00 721 HIS A CA 1
ATOM 5404 C C . HIS A 1 721 ? 38.024 -3.653 -23.486 1.00 69.00 721 HIS A C 1
ATOM 5406 O O . HIS A 1 721 ? 37.086 -3.113 -22.907 1.00 69.00 721 HIS A O 1
ATOM 5412 N N . HIS A 1 722 ? 38.041 -3.871 -24.808 1.00 80.44 722 HIS A N 1
ATOM 5413 C CA . HIS A 1 722 ? 36.866 -3.737 -25.682 1.00 80.44 722 HIS A CA 1
ATOM 5414 C C . HIS A 1 722 ? 36.407 -5.159 -26.000 1.00 80.44 722 HIS A C 1
ATOM 5416 O O . HIS A 1 722 ? 37.183 -5.925 -26.576 1.00 80.44 722 HIS A O 1
ATOM 5422 N N . SER A 1 723 ? 35.219 -5.564 -25.568 1.00 87.75 723 SER A N 1
ATOM 5423 C CA . SER A 1 723 ? 34.754 -6.950 -25.710 1.00 87.75 723 SER A CA 1
ATOM 5424 C C . SER A 1 723 ? 33.307 -7.003 -26.168 1.00 87.75 723 SER A C 1
ATOM 5426 O O . SER A 1 723 ? 32.554 -6.071 -25.910 1.00 87.75 723 SER A O 1
ATOM 5428 N N . LEU A 1 724 ? 32.928 -8.079 -26.861 1.00 91.06 724 LEU A N 1
ATOM 5429 C CA . LEU A 1 724 ? 31.539 -8.290 -27.255 1.00 91.06 724 LEU A CA 1
ATOM 5430 C C . LEU A 1 724 ? 30.816 -9.112 -26.202 1.00 91.06 724 LEU A C 1
ATOM 5432 O O . LEU A 1 724 ? 31.365 -10.075 -25.652 1.00 91.06 724 LEU A O 1
ATOM 5436 N N . TYR A 1 725 ? 29.569 -8.732 -25.975 1.00 91.00 725 TYR A N 1
ATOM 5437 C CA . TYR A 1 725 ? 28.657 -9.362 -25.046 1.00 91.00 725 TYR A CA 1
ATOM 5438 C C . TYR A 1 725 ? 27.367 -9.724 -25.763 1.00 91.00 725 TYR A C 1
ATOM 5440 O O . TYR A 1 725 ? 26.922 -8.998 -26.647 1.00 91.00 725 TYR A O 1
ATOM 5448 N N . VAL A 1 726 ? 26.764 -10.837 -25.355 1.00 91.25 726 VAL A N 1
ATOM 5449 C CA . VAL A 1 726 ? 25.407 -11.225 -25.738 1.00 91.25 726 VAL A CA 1
ATOM 5450 C C . VAL A 1 726 ? 24.505 -11.131 -24.518 1.00 91.25 726 VAL A C 1
ATOM 5452 O O . VAL A 1 726 ? 24.897 -11.544 -23.430 1.00 91.25 726 VAL A O 1
ATOM 5455 N N . ILE A 1 727 ? 23.305 -10.593 -24.695 1.00 88.25 727 ILE A N 1
ATOM 5456 C CA . ILE A 1 727 ? 22.282 -10.454 -23.654 1.00 88.25 727 ILE A CA 1
ATOM 5457 C C . ILE A 1 727 ? 20.935 -10.931 -24.199 1.00 88.25 727 ILE A C 1
ATOM 5459 O O . ILE A 1 727 ? 20.593 -10.641 -25.349 1.00 88.25 727 ILE A O 1
ATOM 5463 N N . ASP A 1 728 ? 20.163 -11.650 -23.384 1.00 85.44 728 ASP A N 1
ATOM 5464 C CA . ASP A 1 728 ? 18.743 -11.868 -23.648 1.00 85.44 728 ASP A CA 1
ATOM 5465 C C . ASP A 1 728 ? 17.955 -10.704 -23.006 1.00 85.44 728 ASP A C 1
ATOM 5467 O O . ASP A 1 728 ? 18.031 -10.476 -21.795 1.00 85.44 728 ASP A O 1
ATOM 5471 N N . PRO A 1 729 ? 17.182 -9.920 -23.779 1.00 75.75 729 PRO A N 1
ATOM 5472 C CA . PRO A 1 729 ? 16.398 -8.812 -23.237 1.00 75.75 729 PRO A CA 1
ATOM 5473 C C . PRO A 1 729 ? 15.355 -9.209 -22.177 1.00 75.75 729 PRO A C 1
ATOM 5475 O O . PRO A 1 729 ? 14.780 -8.303 -21.559 1.00 75.75 729 PRO A O 1
ATOM 5478 N N . ALA A 1 730 ? 15.053 -10.504 -22.017 1.00 67.06 730 ALA A N 1
ATOM 5479 C CA . ALA A 1 730 ? 14.185 -11.060 -20.981 1.00 67.06 730 ALA A CA 1
ATOM 5480 C C . ALA A 1 730 ? 14.935 -11.412 -19.681 1.00 67.06 730 ALA A C 1
ATOM 5482 O O . ALA A 1 730 ? 14.341 -11.292 -18.610 1.00 67.06 730 ALA A O 1
ATOM 5483 N N . ASP A 1 731 ? 16.211 -11.812 -19.753 1.00 66.44 731 ASP A N 1
ATOM 5484 C CA . ASP A 1 731 ? 17.027 -12.183 -18.581 1.00 66.44 731 ASP A CA 1
ATOM 5485 C C . ASP A 1 731 ? 17.895 -11.032 -18.038 1.00 66.44 731 ASP A C 1
ATOM 5487 O O . ASP A 1 731 ? 18.238 -11.009 -16.852 1.00 66.44 731 ASP A O 1
ATOM 5491 N N . GLY A 1 732 ? 18.221 -10.056 -18.891 1.00 64.19 732 GLY A N 1
ATOM 5492 C CA . GLY A 1 732 ? 18.965 -8.851 -18.545 1.00 64.19 732 GLY A CA 1
ATOM 5493 C C . GLY A 1 732 ? 20.446 -9.054 -18.194 1.00 64.19 732 GLY A C 1
ATOM 5494 O O . GLY A 1 732 ? 21.039 -8.136 -17.629 1.00 64.19 732 GLY A O 1
ATOM 5495 N N . THR A 1 733 ? 21.061 -10.214 -18.464 1.00 75.75 733 THR A N 1
ATOM 5496 C CA . THR A 1 733 ? 22.442 -10.510 -18.021 1.00 75.75 733 THR A CA 1
ATOM 5497 C C . THR A 1 733 ? 23.427 -10.640 -19.196 1.00 75.75 733 THR A C 1
ATOM 5499 O O . THR A 1 733 ? 23.427 -11.657 -19.888 1.00 75.75 733 THR A O 1
ATOM 5502 N N . PRO A 1 734 ? 24.333 -9.662 -19.413 1.00 84.00 734 PRO A N 1
ATOM 5503 C CA . PRO A 1 734 ? 25.354 -9.753 -20.456 1.00 84.00 734 PRO A CA 1
ATOM 5504 C C . PRO A 1 734 ? 26.373 -10.869 -20.215 1.00 84.00 734 PRO A C 1
ATOM 5506 O O . PRO A 1 734 ? 27.033 -10.919 -19.176 1.00 84.00 734 PRO A O 1
ATOM 5509 N N . THR A 1 735 ? 26.590 -11.705 -21.227 1.00 86.56 735 THR A N 1
ATOM 5510 C CA . THR A 1 735 ? 27.637 -12.730 -21.259 1.00 86.56 735 THR A CA 1
ATOM 5511 C C . THR A 1 735 ? 28.696 -12.352 -22.281 1.00 86.56 735 THR A C 1
ATOM 5513 O O . THR A 1 735 ? 28.393 -12.156 -23.454 1.00 86.56 735 THR A O 1
ATOM 5516 N N . ARG A 1 736 ? 29.957 -12.263 -21.852 1.00 87.94 736 ARG A N 1
ATOM 5517 C CA . ARG A 1 736 ? 31.081 -11.990 -22.752 1.00 87.94 736 ARG A CA 1
ATOM 5518 C C . ARG A 1 736 ? 31.318 -13.176 -23.687 1.00 87.94 736 ARG A C 1
ATOM 5520 O O . ARG A 1 736 ? 31.444 -14.297 -23.204 1.00 87.94 736 ARG A O 1
ATOM 5527 N N . ILE A 1 737 ? 31.489 -12.909 -24.981 1.00 89.00 737 ILE A N 1
ATOM 5528 C CA . ILE A 1 737 ? 31.732 -13.948 -25.997 1.00 89.00 737 ILE A CA 1
ATOM 5529 C C . ILE A 1 737 ? 33.096 -13.844 -26.695 1.00 89.00 737 ILE A C 1
ATOM 5531 O O . ILE A 1 737 ? 33.488 -14.763 -27.401 1.00 89.00 737 ILE A O 1
ATOM 5535 N N . THR A 1 738 ? 33.869 -12.772 -26.483 1.00 85.75 738 THR A N 1
ATOM 5536 C CA . THR A 1 738 ? 35.214 -12.633 -27.081 1.00 85.75 738 THR A CA 1
ATOM 5537 C C . THR A 1 738 ? 36.348 -12.930 -26.091 1.00 85.75 738 THR A C 1
ATOM 5539 O O . THR A 1 738 ? 36.223 -12.626 -24.902 1.00 85.75 738 THR A O 1
ATOM 5542 N N . PRO A 1 739 ? 37.495 -13.478 -26.538 1.00 79.06 739 PRO A N 1
ATOM 5543 C CA . PRO A 1 739 ? 38.645 -13.764 -25.679 1.00 79.06 739 PRO A CA 1
ATOM 5544 C C . PRO A 1 739 ? 39.356 -12.500 -25.173 1.00 79.06 739 PRO A C 1
ATOM 5546 O O . PRO A 1 739 ? 39.247 -11.408 -25.736 1.00 79.06 739 PRO A O 1
ATOM 5549 N N . VAL A 1 740 ? 40.127 -12.650 -24.091 1.00 70.50 740 VAL A N 1
ATOM 5550 C CA . VAL A 1 740 ? 40.966 -11.581 -23.522 1.00 70.50 740 VAL A CA 1
ATOM 5551 C C . VAL A 1 740 ? 42.118 -11.256 -24.475 1.00 70.50 740 VAL A C 1
ATOM 5553 O O . VAL A 1 740 ? 42.866 -12.147 -24.859 1.00 70.50 740 VAL A O 1
ATOM 5556 N N . GLY A 1 741 ? 42.278 -9.976 -24.836 1.00 70.38 741 GLY A N 1
ATOM 5557 C CA . GLY A 1 741 ? 43.394 -9.490 -25.665 1.00 70.38 741 GLY A CA 1
ATOM 5558 C C . GLY A 1 741 ? 43.051 -9.164 -27.125 1.00 70.38 741 GLY A C 1
ATOM 5559 O O . GLY A 1 741 ? 43.896 -8.609 -27.827 1.00 70.38 741 GLY A O 1
ATOM 5560 N N . LEU A 1 742 ? 41.822 -9.436 -27.570 1.00 76.38 742 LEU A N 1
ATOM 5561 C CA . LEU A 1 742 ? 41.283 -8.935 -28.836 1.00 76.38 742 LEU A CA 1
ATOM 5562 C C . LEU A 1 742 ? 40.362 -7.749 -28.536 1.00 76.38 742 LEU A C 1
ATOM 5564 O O . LEU A 1 742 ? 39.417 -7.897 -27.764 1.00 76.38 742 LEU A O 1
ATOM 5568 N N . LYS A 1 743 ? 40.647 -6.570 -29.099 1.00 82.12 743 LYS A N 1
ATOM 5569 C CA . LYS A 1 743 ? 39.725 -5.430 -29.007 1.00 82.12 743 LYS A CA 1
ATOM 5570 C C . LYS A 1 743 ? 38.642 -5.618 -30.058 1.00 82.12 743 LYS A C 1
ATOM 5572 O O . LYS A 1 743 ? 38.994 -5.768 -31.220 1.00 82.12 743 LYS A O 1
ATOM 5577 N N . THR A 1 744 ? 37.371 -5.618 -29.668 1.00 86.19 744 THR A N 1
ATOM 5578 C CA . THR A 1 744 ? 36.246 -5.949 -30.563 1.00 86.19 744 THR A CA 1
ATOM 5579 C C . THR A 1 744 ? 35.086 -4.976 -30.399 1.00 86.19 744 THR A C 1
ATOM 5581 O O . THR A 1 744 ? 34.715 -4.682 -29.262 1.00 86.19 744 THR A O 1
ATOM 5584 N N . GLN A 1 745 ? 34.510 -4.496 -31.503 1.00 87.88 745 GLN A N 1
ATOM 5585 C CA . GLN A 1 745 ? 33.450 -3.479 -31.513 1.00 87.88 745 GLN A CA 1
ATOM 5586 C C . GLN A 1 745 ? 32.548 -3.623 -32.756 1.00 87.88 745 GLN A C 1
ATOM 5588 O O . GLN A 1 745 ? 32.947 -4.246 -33.741 1.00 87.88 745 GLN A O 1
ATOM 5593 N N . PHE A 1 746 ? 31.355 -3.012 -32.701 1.00 89.88 746 PHE A N 1
ATOM 5594 C CA . PHE A 1 746 ? 30.354 -2.965 -33.783 1.00 89.88 746 PHE A CA 1
ATOM 5595 C C . PHE A 1 746 ? 30.064 -4.335 -34.426 1.00 89.88 746 PHE A C 1
ATOM 5597 O O . PHE A 1 746 ? 30.440 -4.573 -35.576 1.00 89.88 746 PHE A O 1
ATOM 5604 N N . PRO A 1 747 ? 29.457 -5.253 -33.654 1.00 94.06 747 PRO A N 1
ATOM 5605 C CA . PRO A 1 747 ? 29.065 -6.572 -34.115 1.00 94.06 747 PRO A CA 1
ATOM 5606 C C . PRO A 1 747 ? 27.861 -6.560 -35.074 1.00 94.06 747 PRO A C 1
ATOM 5608 O O . PRO A 1 747 ? 27.025 -5.666 -35.013 1.00 94.06 747 PRO A O 1
ATOM 5611 N N . SER A 1 748 ? 27.730 -7.604 -35.895 1.00 93.75 748 SER A N 1
ATOM 5612 C CA . SER A 1 748 ? 26.572 -7.871 -36.763 1.00 93.75 748 SER A CA 1
ATOM 5613 C C . SER A 1 748 ? 26.286 -9.377 -36.822 1.00 93.75 748 SER A C 1
ATOM 5615 O O . SER A 1 748 ? 27.206 -10.182 -36.992 1.00 93.75 748 SER A O 1
ATOM 5617 N N . TRP A 1 749 ? 25.023 -9.783 -36.668 1.00 93.31 749 TRP A N 1
ATOM 5618 C CA . TRP A 1 749 ? 24.615 -11.191 -36.741 1.00 93.31 749 TRP A CA 1
ATOM 5619 C C . TRP A 1 749 ? 24.497 -11.674 -38.185 1.00 93.31 749 TRP A C 1
ATOM 5621 O O . TRP A 1 749 ? 23.974 -10.965 -39.041 1.00 93.31 749 TRP A O 1
ATOM 5631 N N . SER A 1 750 ? 24.919 -12.912 -38.454 1.00 92.88 750 SER A N 1
ATOM 5632 C CA . SER A 1 750 ? 24.588 -13.562 -39.722 1.00 92.88 750 SER A CA 1
ATOM 5633 C C . SER A 1 750 ? 23.075 -13.789 -39.821 1.00 92.88 750 SER A C 1
ATOM 5635 O O . SER A 1 750 ? 22.443 -14.057 -38.798 1.00 92.88 750 SER A O 1
ATOM 5637 N N . PRO A 1 751 ? 22.474 -13.765 -41.026 1.00 89.25 751 PRO A N 1
ATOM 5638 C CA . PRO A 1 751 ? 21.022 -13.914 -41.188 1.00 89.25 751 PRO A CA 1
ATOM 5639 C C . PRO A 1 751 ? 20.455 -15.244 -40.672 1.00 89.25 751 PRO A C 1
ATOM 5641 O O . PRO A 1 751 ? 19.274 -15.333 -40.355 1.00 89.25 751 PRO A O 1
ATOM 5644 N N . ASP A 1 752 ? 21.291 -16.281 -40.580 1.00 86.50 752 ASP A N 1
ATOM 5645 C CA . ASP A 1 752 ? 20.939 -17.587 -40.011 1.00 86.50 752 ASP A CA 1
ATOM 5646 C C . ASP A 1 752 ? 21.155 -17.685 -38.486 1.00 86.50 752 ASP A C 1
ATOM 5648 O O . ASP A 1 752 ? 20.854 -18.715 -37.887 1.00 86.50 752 ASP A O 1
ATOM 5652 N N . GLY A 1 753 ? 21.688 -16.634 -37.854 1.00 90.00 753 GLY A N 1
ATOM 5653 C CA . GLY A 1 753 ? 21.927 -16.546 -36.414 1.00 90.00 753 GLY A CA 1
ATOM 5654 C C . GLY A 1 753 ? 23.090 -17.401 -35.906 1.00 90.00 753 GLY A C 1
ATOM 5655 O O . GLY A 1 753 ? 23.235 -17.567 -34.694 1.00 90.00 753 GLY A O 1
ATOM 5656 N N . THR A 1 754 ? 23.904 -17.971 -36.799 1.00 92.38 754 THR A N 1
ATOM 5657 C CA . THR A 1 754 ? 24.980 -18.904 -36.425 1.00 92.38 754 THR A CA 1
ATOM 5658 C C . THR A 1 754 ? 26.334 -18.235 -36.204 1.00 92.38 754 THR A C 1
ATOM 5660 O O . THR A 1 754 ? 27.165 -18.787 -35.484 1.00 92.38 754 THR A O 1
ATOM 5663 N N . ARG A 1 755 ? 26.563 -17.051 -36.783 1.00 94.88 755 ARG A N 1
ATOM 5664 C CA . ARG A 1 755 ? 27.849 -16.342 -36.767 1.00 94.88 755 ARG A CA 1
ATOM 5665 C C . ARG A 1 755 ? 27.678 -14.861 -36.440 1.00 94.88 755 ARG A C 1
ATOM 5667 O O . ARG A 1 755 ? 26.612 -14.284 -36.637 1.00 94.88 755 ARG A O 1
ATOM 5674 N N . ILE A 1 756 ? 28.754 -14.240 -35.968 1.00 95.50 756 ILE A N 1
ATOM 5675 C CA . ILE A 1 756 ? 28.827 -12.814 -35.635 1.00 95.50 756 ILE A CA 1
ATOM 5676 C C . ILE A 1 756 ? 30.048 -12.211 -36.337 1.00 95.50 756 ILE A C 1
ATOM 5678 O O . ILE A 1 756 ? 31.168 -12.691 -36.154 1.00 95.50 756 ILE A O 1
ATOM 5682 N N . LEU A 1 757 ? 29.831 -11.164 -37.138 1.00 95.19 757 LEU A N 1
ATOM 5683 C CA . LEU A 1 757 ? 30.882 -10.283 -37.652 1.00 95.19 757 LEU A CA 1
ATOM 5684 C C . LEU A 1 757 ? 31.176 -9.189 -36.648 1.00 95.19 757 LEU A C 1
ATOM 5686 O O . LEU A 1 757 ? 30.289 -8.778 -35.913 1.00 95.19 757 LEU A O 1
ATOM 5690 N N . PHE A 1 758 ? 32.404 -8.698 -36.641 1.00 94.06 758 PHE A N 1
ATOM 5691 C CA . PHE A 1 758 ? 32.808 -7.535 -35.864 1.00 94.06 758 PHE A CA 1
ATOM 5692 C C . PHE A 1 758 ? 34.118 -6.990 -36.416 1.00 94.06 758 PHE A C 1
ATOM 5694 O O . PHE A 1 758 ? 34.871 -7.717 -37.068 1.00 94.06 758 PHE A O 1
ATOM 5701 N N . HIS A 1 759 ? 34.426 -5.725 -36.138 1.00 91.81 759 HIS A N 1
ATOM 5702 C CA . HIS A 1 759 ? 35.795 -5.263 -36.335 1.00 91.81 759 HIS A CA 1
ATOM 5703 C C . HIS A 1 759 ? 36.608 -5.452 -35.064 1.00 91.81 759 HIS A C 1
ATOM 5705 O O . HIS A 1 759 ? 36.084 -5.385 -33.944 1.00 91.81 759 HIS A O 1
ATOM 5711 N N . GLY A 1 760 ? 37.909 -5.642 -35.225 1.00 88.44 760 GLY A N 1
ATOM 5712 C CA . GLY A 1 760 ? 38.796 -5.717 -34.085 1.00 88.44 760 GLY A CA 1
ATOM 5713 C C . GLY A 1 760 ? 40.255 -5.456 -34.397 1.00 88.44 760 GLY A C 1
ATOM 5714 O O . GLY A 1 760 ? 40.671 -5.391 -35.549 1.00 88.44 760 GLY A O 1
ATOM 5715 N N . SER A 1 761 ? 41.036 -5.316 -33.331 1.00 81.88 761 SER A N 1
ATOM 5716 C CA . SER A 1 761 ? 42.488 -5.166 -33.396 1.00 81.88 761 SER A CA 1
ATOM 5717 C C . SER A 1 761 ? 43.170 -6.072 -32.378 1.00 81.88 761 SER A C 1
ATOM 5719 O O . SER A 1 761 ? 42.713 -6.244 -31.239 1.00 81.88 761 SER A O 1
ATOM 5721 N N . ARG A 1 762 ? 44.284 -6.683 -32.792 1.00 69.88 762 ARG A N 1
ATOM 5722 C CA . ARG A 1 762 ? 45.135 -7.473 -31.893 1.00 69.88 762 ARG A CA 1
ATOM 5723 C C . ARG A 1 762 ? 45.900 -6.529 -30.962 1.00 69.88 762 ARG A C 1
ATOM 5725 O O . ARG A 1 762 ? 46.284 -5.427 -31.358 1.00 69.88 762 ARG A O 1
ATOM 5732 N N . GLN A 1 763 ? 46.140 -6.948 -29.717 1.00 61.06 763 GLN A N 1
ATOM 5733 C CA . GLN A 1 763 ? 46.969 -6.163 -28.798 1.00 61.06 763 GLN A CA 1
ATOM 5734 C C . GLN A 1 763 ? 48.344 -5.846 -29.414 1.00 61.06 763 GLN A C 1
ATOM 5736 O O . GLN A 1 763 ? 49.052 -6.745 -29.858 1.00 61.06 763 GLN A O 1
ATOM 5741 N N . GLY A 1 764 ? 48.710 -4.559 -29.421 1.00 58.59 764 GLY A N 1
ATOM 5742 C CA . GLY A 1 764 ? 49.955 -4.049 -30.011 1.00 58.59 764 GLY A CA 1
ATOM 5743 C C . GLY A 1 764 ? 49.803 -3.401 -31.396 1.00 58.59 764 GLY A C 1
ATOM 5744 O O . GLY A 1 764 ? 50.683 -2.639 -31.784 1.00 58.59 764 GLY A O 1
ATOM 5745 N N . SER A 1 765 ? 48.683 -3.609 -32.098 1.00 62.47 765 SER A N 1
ATOM 5746 C CA . SER A 1 765 ? 48.411 -3.031 -33.428 1.00 62.47 765 SER A CA 1
ATOM 5747 C C . SER A 1 765 ? 47.683 -1.684 -33.330 1.00 62.47 765 SER A C 1
ATOM 5749 O O . SER A 1 765 ? 46.500 -1.569 -33.648 1.00 62.47 765 SER A O 1
ATOM 5751 N N . ALA A 1 766 ? 48.357 -0.655 -32.809 1.00 57.91 766 ALA A N 1
ATOM 5752 C CA . ALA A 1 766 ? 47.741 0.656 -32.600 1.00 57.91 766 ALA A CA 1
ATOM 5753 C C . ALA A 1 766 ? 47.274 1.292 -33.927 1.00 57.91 766 ALA A C 1
ATOM 5755 O O . ALA A 1 766 ? 48.096 1.664 -34.758 1.00 57.91 766 ALA A O 1
ATOM 5756 N N . GLY A 1 767 ? 45.955 1.459 -34.083 1.00 62.50 767 GLY A N 1
ATOM 5757 C CA . GLY A 1 767 ? 45.346 2.212 -35.187 1.00 62.50 767 GLY A CA 1
ATOM 5758 C C . GLY A 1 767 ? 44.972 1.404 -36.434 1.00 62.50 767 GLY A C 1
ATOM 5759 O O . GLY A 1 767 ? 44.601 2.020 -37.425 1.00 62.50 767 GLY A O 1
ATOM 5760 N N . ILE A 1 768 ? 45.040 0.070 -36.390 1.00 74.00 768 ILE A N 1
ATOM 5761 C CA . ILE A 1 768 ? 44.647 -0.828 -37.491 1.00 74.00 768 ILE A CA 1
ATOM 5762 C C . ILE A 1 768 ? 43.494 -1.702 -36.992 1.00 74.00 768 ILE A C 1
ATOM 5764 O O . ILE A 1 768 ? 43.652 -2.370 -35.969 1.00 74.00 768 ILE A O 1
ATOM 5768 N N . ASN A 1 769 ? 42.356 -1.687 -37.690 1.00 85.38 769 ASN A N 1
ATOM 5769 C CA . ASN A 1 769 ? 41.236 -2.599 -37.444 1.00 85.38 769 ASN A CA 1
ATOM 5770 C C . ASN A 1 769 ? 41.043 -3.486 -38.672 1.00 85.38 769 ASN A C 1
ATOM 5772 O O . ASN A 1 769 ? 41.077 -2.988 -39.794 1.00 85.38 769 ASN A O 1
ATOM 5776 N N . ASP A 1 770 ? 40.783 -4.764 -38.432 1.00 90.62 770 ASP A N 1
ATOM 5777 C CA . ASP A 1 770 ? 40.410 -5.737 -39.453 1.00 90.62 770 ASP A CA 1
ATOM 5778 C C . ASP A 1 770 ? 39.012 -6.298 -39.149 1.00 90.62 770 ASP A C 1
ATOM 5780 O O . ASP A 1 770 ? 38.504 -6.185 -38.024 1.00 90.62 770 ASP A O 1
ATOM 5784 N N . ILE A 1 771 ? 38.393 -6.939 -40.139 1.00 93.75 771 ILE A N 1
ATOM 5785 C CA . ILE A 1 771 ? 37.104 -7.619 -39.987 1.00 93.75 771 ILE A CA 1
ATOM 5786 C C . ILE A 1 771 ? 37.340 -9.061 -39.563 1.00 93.75 771 ILE A C 1
ATOM 5788 O O . ILE A 1 771 ? 38.126 -9.792 -40.168 1.00 93.75 771 ILE A O 1
ATOM 5792 N N . PHE A 1 772 ? 36.610 -9.480 -38.538 1.00 93.69 772 PHE A N 1
ATOM 5793 C CA . PHE A 1 772 ? 36.621 -10.832 -38.009 1.00 93.69 772 PHE A CA 1
ATOM 5794 C C . PHE A 1 772 ? 35.213 -11.415 -38.027 1.00 93.69 772 PHE A C 1
ATOM 5796 O O . PHE A 1 772 ? 34.218 -10.695 -37.944 1.00 93.69 772 PHE A O 1
ATOM 5803 N N . VAL A 1 773 ? 35.151 -12.740 -38.093 1.00 95.19 773 VAL A N 1
ATOM 5804 C CA . VAL A 1 773 ? 33.938 -13.535 -37.921 1.00 95.19 773 VAL A CA 1
ATOM 5805 C C . VAL A 1 773 ? 34.176 -14.579 -36.837 1.00 95.19 773 VAL A C 1
ATOM 5807 O O . VAL A 1 773 ? 35.287 -15.085 -36.691 1.00 95.19 773 VAL A O 1
ATOM 5810 N N . MET A 1 774 ? 33.143 -14.908 -36.075 1.00 94.44 774 MET A N 1
ATOM 5811 C CA . MET A 1 774 ? 33.153 -16.007 -35.109 1.00 94.44 774 MET A CA 1
ATOM 5812 C C . MET A 1 774 ? 31.798 -16.703 -35.086 1.00 94.44 774 MET A C 1
ATOM 5814 O O . MET A 1 774 ? 30.814 -16.156 -35.589 1.00 94.44 774 MET A O 1
ATOM 5818 N N . ASP A 1 775 ? 31.737 -17.878 -34.474 1.00 93.94 775 ASP A N 1
ATOM 5819 C CA . ASP A 1 775 ? 30.465 -18.528 -34.177 1.00 93.94 775 ASP A CA 1
ATOM 5820 C C . ASP A 1 775 ? 29.722 -17.767 -33.069 1.00 93.94 775 ASP A C 1
ATOM 5822 O O . ASP A 1 775 ? 30.321 -17.080 -32.240 1.00 93.94 775 ASP A O 1
ATOM 5826 N N . ALA A 1 776 ? 28.394 -17.885 -33.039 1.00 89.56 776 ALA A N 1
ATOM 5827 C CA . ALA A 1 776 ? 27.528 -17.178 -32.091 1.00 89.56 776 ALA A CA 1
ATOM 5828 C C . ALA A 1 776 ? 27.828 -17.463 -30.605 1.00 89.56 776 ALA A C 1
ATOM 5830 O O . ALA A 1 776 ? 27.398 -16.707 -29.733 1.00 89.56 776 ALA A O 1
ATOM 5831 N N . ASP A 1 777 ? 28.536 -18.555 -30.309 1.00 85.81 777 ASP A N 1
ATOM 5832 C CA . ASP A 1 777 ? 28.993 -18.929 -28.967 1.00 85.81 777 ASP A CA 1
ATOM 5833 C C . ASP A 1 777 ? 30.378 -18.356 -28.601 1.00 85.81 777 ASP A C 1
ATOM 5835 O O . ASP A 1 777 ? 30.855 -18.563 -27.485 1.00 85.81 777 ASP A O 1
ATOM 5839 N N . GLY A 1 778 ? 31.015 -17.622 -29.520 1.00 88.44 778 GLY A N 1
ATOM 5840 C CA . GLY A 1 778 ? 32.340 -17.027 -29.350 1.00 88.44 778 GLY A CA 1
ATOM 5841 C C . GLY A 1 778 ? 33.506 -17.899 -29.826 1.00 88.44 778 GLY A C 1
ATOM 5842 O O . GLY A 1 778 ? 34.666 -17.492 -29.709 1.00 88.44 778 GLY A O 1
ATOM 5843 N N . SER A 1 779 ? 33.238 -19.097 -30.351 1.00 90.56 779 SER A N 1
ATOM 5844 C CA . SER A 1 779 ? 34.268 -19.999 -30.871 1.00 90.56 779 SER A CA 1
ATOM 5845 C C . SER A 1 779 ? 34.639 -19.706 -32.336 1.00 90.56 779 SER A C 1
ATOM 5847 O O . SER A 1 779 ? 34.052 -18.852 -32.997 1.00 90.56 779 SER A O 1
ATOM 5849 N N . ASN A 1 780 ? 35.677 -20.387 -32.840 1.00 92.00 780 ASN A N 1
ATOM 5850 C CA . ASN A 1 780 ? 36.084 -20.371 -34.255 1.00 92.00 780 ASN A CA 1
ATOM 5851 C C . ASN A 1 780 ? 36.327 -18.977 -34.867 1.00 92.00 780 ASN A C 1
ATOM 5853 O O . ASN A 1 780 ? 35.985 -18.718 -36.019 1.00 92.00 780 ASN A O 1
ATOM 5857 N N . ILE A 1 781 ? 36.971 -18.086 -34.107 1.00 91.88 781 ILE A N 1
ATOM 5858 C CA . ILE A 1 781 ? 37.328 -16.745 -34.582 1.00 91.88 781 ILE A CA 1
ATOM 5859 C C . ILE A 1 781 ? 38.261 -16.838 -35.799 1.00 91.88 781 ILE A C 1
ATOM 5861 O O . ILE A 1 781 ? 39.363 -17.387 -35.709 1.00 91.88 781 ILE A O 1
ATOM 5865 N N . ALA A 1 782 ? 37.849 -16.231 -36.909 1.00 91.94 782 ALA A N 1
ATOM 5866 C CA . ALA A 1 782 ? 38.610 -16.109 -38.143 1.00 91.94 782 ALA A CA 1
ATOM 5867 C C . ALA A 1 782 ? 38.701 -14.641 -38.579 1.00 91.94 782 ALA A C 1
ATOM 5869 O O . ALA A 1 782 ? 37.765 -13.861 -38.422 1.00 91.94 782 ALA A O 1
ATOM 5870 N N . GLN A 1 783 ? 39.852 -14.266 -39.128 1.00 91.81 783 GLN A N 1
ATOM 5871 C CA . GLN A 1 783 ? 40.111 -12.937 -39.673 1.00 91.81 783 GLN A CA 1
ATOM 5872 C C . GLN A 1 783 ? 39.804 -12.947 -41.177 1.00 91.81 783 GLN A C 1
ATOM 5874 O O . GLN A 1 783 ? 40.327 -13.806 -41.884 1.00 91.81 783 GLN A O 1
ATOM 5879 N N . LEU A 1 784 ? 38.961 -12.025 -41.650 1.00 92.75 784 LEU A N 1
ATOM 5880 C CA . LEU A 1 784 ? 38.528 -11.934 -43.052 1.00 92.75 784 LEU A CA 1
ATOM 5881 C C . LEU A 1 784 ? 39.332 -10.912 -43.856 1.00 92.75 784 LEU A C 1
ATOM 5883 O O . LEU A 1 784 ? 39.543 -11.104 -45.050 1.00 92.75 784 LEU A O 1
ATOM 5887 N N . THR A 1 785 ? 39.805 -9.846 -43.211 1.00 90.62 785 THR A N 1
ATOM 5888 C CA . THR A 1 785 ? 40.686 -8.855 -43.838 1.00 90.62 785 THR A CA 1
ATOM 5889 C C . THR A 1 785 ? 42.010 -8.769 -43.095 1.00 90.62 785 THR A C 1
ATOM 5891 O O . THR A 1 785 ? 42.075 -9.030 -41.899 1.00 90.62 785 THR A O 1
ATOM 5894 N N . SER A 1 786 ? 43.099 -8.491 -43.807 1.00 81.69 786 SER A N 1
ATOM 5895 C CA . SER A 1 786 ? 44.439 -8.366 -43.220 1.00 81.69 786 SER A CA 1
ATOM 5896 C C . SER A 1 786 ? 45.222 -7.296 -43.970 1.00 81.69 786 SER A C 1
ATOM 5898 O O . SER A 1 786 ? 46.125 -7.593 -44.757 1.00 81.69 786 SER A O 1
ATOM 5900 N N . THR A 1 787 ? 44.800 -6.046 -43.813 1.00 70.38 787 THR A N 1
ATOM 5901 C CA . THR A 1 787 ? 45.413 -4.912 -44.513 1.00 70.38 787 THR A CA 1
ATOM 5902 C C . THR A 1 787 ? 46.326 -4.147 -43.566 1.00 70.38 787 THR A C 1
ATOM 5904 O O . THR A 1 787 ? 45.857 -3.394 -42.721 1.00 70.38 787 THR A O 1
ATOM 5907 N N . ASP A 1 788 ? 47.642 -4.298 -43.747 1.00 67.56 788 ASP A N 1
ATOM 5908 C CA . ASP A 1 788 ? 48.697 -3.852 -42.814 1.00 67.56 788 ASP A CA 1
ATOM 5909 C C . ASP A 1 788 ? 48.745 -2.335 -42.508 1.00 67.56 788 ASP A C 1
ATOM 5911 O O . ASP A 1 788 ? 49.538 -1.903 -41.670 1.00 67.56 788 ASP A O 1
ATOM 5915 N N . ALA A 1 789 ? 47.931 -1.509 -43.174 1.00 72.00 789 ALA A N 1
ATOM 5916 C CA . ALA A 1 789 ? 47.896 -0.057 -42.981 1.00 72.00 789 ALA A CA 1
ATOM 5917 C C . ALA A 1 789 ? 46.494 0.575 -43.084 1.00 72.00 789 ALA A C 1
ATOM 5919 O O . ALA A 1 789 ? 46.392 1.803 -43.043 1.00 72.00 789 ALA A O 1
ATOM 5920 N N . ALA A 1 790 ? 45.432 -0.227 -43.228 1.00 83.31 790 ALA A N 1
ATOM 5921 C CA . ALA A 1 790 ? 44.067 0.277 -43.375 1.00 83.31 790 ALA A CA 1
ATOM 5922 C C . ALA A 1 790 ? 43.200 -0.047 -42.148 1.00 83.31 790 ALA A C 1
ATOM 5924 O O . ALA A 1 790 ? 43.499 -0.935 -41.357 1.00 83.31 790 ALA A O 1
ATOM 5925 N N . VAL A 1 791 ? 42.125 0.714 -41.980 1.00 87.88 791 VAL A N 1
ATOM 5926 C CA . VAL A 1 791 ? 41.104 0.543 -40.952 1.00 87.88 791 VAL A CA 1
ATOM 5927 C C . VAL A 1 791 ? 39.853 0.030 -41.643 1.00 87.88 791 VAL A C 1
ATOM 5929 O O . VAL A 1 791 ? 39.127 0.808 -42.261 1.00 87.88 791 VAL A O 1
ATOM 5932 N N . ASP A 1 792 ? 39.600 -1.267 -41.509 1.00 92.00 792 ASP A N 1
ATOM 5933 C CA . ASP A 1 792 ? 38.337 -1.884 -41.888 1.00 92.00 792 ASP A CA 1
ATOM 5934 C C . ASP A 1 792 ? 37.393 -1.901 -40.675 1.00 92.00 792 ASP A C 1
ATOM 5936 O O . ASP A 1 792 ? 37.768 -2.300 -39.568 1.00 92.00 792 ASP A O 1
ATOM 5940 N N . ALA A 1 793 ? 36.161 -1.415 -40.838 1.00 92.69 793 ALA A N 1
ATOM 5941 C CA . ALA A 1 793 ? 35.240 -1.232 -39.717 1.00 92.69 793 ALA A CA 1
ATOM 5942 C C . ALA A 1 793 ? 33.754 -1.286 -40.115 1.00 92.69 793 ALA A C 1
ATOM 5944 O O . ALA A 1 793 ? 33.420 -1.252 -41.296 1.00 92.69 793 ALA A O 1
ATOM 5945 N N . ARG A 1 794 ? 32.866 -1.347 -39.101 1.00 92.06 794 ARG A N 1
ATOM 5946 C CA . ARG A 1 794 ? 31.400 -1.395 -39.246 1.00 92.06 794 ARG A CA 1
ATOM 5947 C C . ARG A 1 794 ? 30.961 -2.468 -40.268 1.00 92.06 794 ARG A C 1
ATOM 5949 O O . ARG A 1 794 ? 30.311 -2.114 -41.247 1.00 92.06 794 ARG A O 1
ATOM 5956 N N . PRO A 1 795 ? 31.392 -3.739 -40.107 1.00 95.44 795 PRO A N 1
ATOM 5957 C CA . PRO A 1 795 ? 31.013 -4.792 -41.035 1.00 95.44 795 PRO A CA 1
ATOM 5958 C C . PRO A 1 795 ? 29.549 -5.182 -40.842 1.00 95.44 795 PRO A C 1
ATOM 5960 O O . PRO A 1 795 ? 29.062 -5.252 -39.714 1.00 95.44 795 PRO A O 1
ATOM 5963 N N . GLU A 1 796 ? 28.883 -5.521 -41.935 1.00 94.88 796 GLU A N 1
ATOM 5964 C CA . GLU A 1 796 ? 27.482 -5.914 -41.919 1.00 94.88 796 GLU A CA 1
ATOM 5965 C C . GLU A 1 796 ? 27.201 -7.006 -42.956 1.00 94.88 796 GLU A C 1
ATOM 5967 O O . GLU A 1 796 ? 27.666 -6.944 -44.100 1.00 94.88 796 GLU A O 1
ATOM 5972 N N . TRP A 1 797 ? 26.433 -8.015 -42.550 1.00 94.69 797 TRP A N 1
ATOM 5973 C CA . TRP A 1 797 ? 25.977 -9.084 -43.431 1.00 94.69 797 TRP A CA 1
ATOM 5974 C C . TRP A 1 797 ? 24.919 -8.606 -44.422 1.00 94.69 797 TRP A C 1
ATOM 5976 O O . TRP A 1 797 ? 23.957 -7.944 -44.043 1.00 94.69 797 TRP A O 1
ATOM 5986 N N . SER A 1 798 ? 25.014 -9.056 -45.674 1.00 93.56 798 SER A N 1
ATOM 5987 C CA . SER A 1 798 ? 23.857 -9.016 -46.565 1.00 93.56 798 SER A CA 1
ATOM 5988 C C . SER A 1 798 ? 22.754 -9.959 -46.047 1.00 93.56 798 SER A C 1
ATOM 5990 O O . SER A 1 798 ? 23.070 -11.013 -45.484 1.00 93.56 798 SER A O 1
ATOM 5992 N N . PRO A 1 799 ? 21.458 -9.669 -46.279 1.00 90.69 799 PRO A N 1
ATOM 5993 C CA . PRO A 1 799 ? 20.351 -10.507 -45.797 1.00 90.69 799 PRO A CA 1
ATOM 5994 C C . PRO A 1 799 ? 20.356 -11.944 -46.336 1.00 90.69 799 PRO A C 1
ATOM 5996 O O . PRO A 1 799 ? 19.773 -12.841 -45.733 1.00 90.69 799 PRO A O 1
ATOM 5999 N N . ASP A 1 800 ? 21.015 -12.180 -47.476 1.00 87.62 800 ASP A N 1
ATOM 6000 C CA . ASP A 1 800 ? 21.205 -13.512 -48.061 1.00 87.62 800 ASP A CA 1
ATOM 6001 C C . ASP A 1 800 ? 22.439 -14.258 -47.509 1.00 87.62 800 ASP A C 1
ATOM 6003 O O . ASP A 1 800 ? 22.671 -15.414 -47.868 1.00 87.62 800 ASP A O 1
ATOM 6007 N N . GLY A 1 801 ? 23.238 -13.608 -46.656 1.00 92.25 801 GLY A N 1
ATOM 6008 C CA . GLY A 1 801 ? 24.441 -14.151 -46.027 1.00 92.25 801 GLY A CA 1
ATOM 6009 C C . GLY A 1 801 ? 25.622 -14.369 -46.976 1.00 92.25 801 GLY A C 1
ATOM 6010 O O . GLY A 1 801 ? 26.584 -15.037 -46.594 1.00 92.25 801 GLY A O 1
ATOM 6011 N N . ARG A 1 802 ? 25.557 -13.867 -48.217 1.00 93.62 802 ARG A N 1
ATOM 6012 C CA . ARG A 1 802 ? 26.579 -14.108 -49.252 1.00 93.62 802 ARG A CA 1
ATOM 6013 C C . ARG A 1 802 ? 27.663 -13.043 -49.307 1.00 93.62 802 ARG A C 1
ATOM 6015 O O . ARG A 1 802 ? 28.769 -13.353 -49.747 1.00 93.62 802 ARG A O 1
ATOM 6022 N N . HIS A 1 803 ? 27.358 -11.829 -48.870 1.00 96.25 803 HIS A N 1
ATOM 6023 C CA . HIS A 1 803 ? 28.244 -10.680 -48.968 1.00 96.25 803 HIS A CA 1
ATOM 6024 C C . HIS A 1 803 ? 28.354 -9.957 -47.626 1.00 96.25 803 HIS A C 1
ATOM 6026 O O . HIS A 1 803 ? 27.518 -10.115 -46.734 1.00 96.25 803 HIS A O 1
ATOM 6032 N N . ILE A 1 804 ? 29.409 -9.162 -47.494 1.00 97.50 804 ILE A N 1
ATOM 6033 C CA . ILE A 1 804 ? 29.684 -8.328 -46.328 1.00 97.50 804 ILE A CA 1
ATOM 6034 C C . ILE A 1 804 ? 29.970 -6.920 -46.828 1.00 97.50 804 ILE A C 1
ATOM 6036 O O . ILE A 1 804 ? 30.886 -6.747 -47.631 1.00 97.50 804 ILE A O 1
ATOM 6040 N N . ALA A 1 805 ? 29.208 -5.932 -46.357 1.00 97.06 805 ALA A N 1
ATOM 6041 C CA . ALA A 1 805 ? 29.523 -4.521 -46.565 1.00 97.06 805 ALA A CA 1
ATOM 6042 C C . ALA A 1 805 ? 30.347 -3.997 -45.390 1.00 97.06 805 ALA A C 1
ATOM 6044 O O . ALA A 1 805 ? 30.136 -4.403 -44.250 1.00 97.06 805 ALA A O 1
ATOM 6045 N N . PHE A 1 806 ? 31.303 -3.116 -45.656 1.00 96.69 806 PHE A N 1
ATOM 6046 C CA . PHE A 1 806 ? 32.147 -2.531 -44.619 1.00 96.69 806 PHE A CA 1
ATOM 6047 C C . PHE A 1 806 ? 32.762 -1.210 -45.074 1.00 96.69 806 PHE A C 1
ATOM 6049 O O . PHE A 1 806 ? 32.849 -0.928 -46.268 1.00 96.69 806 PHE A O 1
ATOM 6056 N N . GLN A 1 807 ? 33.212 -0.396 -44.121 1.00 95.06 807 GLN A N 1
ATOM 6057 C CA . GLN A 1 807 ? 33.994 0.800 -44.430 1.00 95.06 807 GLN A CA 1
ATOM 6058 C C . GLN A 1 807 ? 35.489 0.464 -44.425 1.00 95.06 807 GLN A C 1
ATOM 6060 O O . GLN A 1 807 ? 35.946 -0.272 -43.548 1.00 95.06 807 GLN A O 1
ATOM 6065 N N . SER A 1 808 ? 36.253 1.034 -45.353 1.00 93.56 808 SER A N 1
ATOM 6066 C CA . SER A 1 808 ? 37.711 0.901 -45.404 1.00 93.56 808 SER A CA 1
ATOM 6067 C C . SER A 1 808 ? 38.369 2.197 -45.848 1.00 93.56 808 SER A C 1
ATOM 6069 O O . SER A 1 808 ? 37.838 2.885 -46.715 1.00 93.56 808 SER A O 1
ATOM 6071 N N . ASN A 1 809 ? 39.545 2.505 -45.296 1.00 90.06 809 ASN A N 1
ATOM 6072 C CA . ASN A 1 809 ? 40.382 3.622 -45.744 1.00 90.06 809 ASN A CA 1
ATOM 6073 C C . ASN A 1 809 ? 41.607 3.200 -46.571 1.00 90.06 809 ASN A C 1
ATOM 6075 O O . ASN A 1 809 ? 42.548 3.984 -46.714 1.00 90.06 809 ASN A O 1
ATOM 6079 N N . ARG A 1 810 ? 41.603 1.975 -47.116 1.00 87.56 810 ARG A N 1
ATOM 6080 C CA . ARG A 1 810 ? 42.723 1.401 -47.886 1.00 87.56 810 ARG A CA 1
ATOM 6081 C C . ARG A 1 810 ? 43.177 2.252 -49.079 1.00 87.56 810 ARG A C 1
ATOM 6083 O O . ARG A 1 810 ? 44.343 2.173 -49.454 1.00 87.56 810 ARG A O 1
ATOM 6090 N N . ASP A 1 811 ? 42.298 3.110 -49.597 1.00 81.94 811 ASP A N 1
ATOM 6091 C CA . ASP A 1 811 ? 42.559 4.005 -50.733 1.00 81.94 811 ASP A CA 1
ATOM 6092 C C . ASP A 1 811 ? 42.782 5.478 -50.326 1.00 81.94 811 ASP A C 1
ATOM 6094 O O . ASP A 1 811 ? 42.854 6.366 -51.174 1.00 81.94 811 ASP A O 1
ATOM 6098 N N . GLY A 1 812 ? 42.923 5.757 -49.024 1.00 82.31 812 GLY A N 1
ATOM 6099 C CA . GLY A 1 812 ? 43.276 7.075 -48.477 1.00 82.31 812 GLY A CA 1
ATOM 6100 C C . GLY A 1 812 ? 42.116 7.888 -47.882 1.00 82.31 812 GLY A C 1
ATOM 6101 O O . GLY A 1 812 ? 42.370 8.795 -47.087 1.00 82.31 812 GLY A O 1
ATOM 6102 N N . SER A 1 813 ? 40.861 7.551 -48.192 1.00 88.44 813 SER A N 1
ATOM 6103 C CA . SER A 1 813 ? 39.635 8.072 -47.554 1.00 88.44 813 SER A CA 1
ATOM 6104 C C . SER A 1 813 ? 38.728 6.920 -47.123 1.00 88.44 813 SER A C 1
ATOM 6106 O O . SER A 1 813 ? 38.836 5.828 -47.667 1.00 88.44 813 SER A O 1
ATOM 6108 N N . ASN A 1 814 ? 37.841 7.142 -46.142 1.00 91.88 814 ASN A N 1
ATOM 6109 C CA . ASN A 1 814 ? 36.846 6.132 -45.760 1.00 91.88 814 ASN A CA 1
ATOM 6110 C C . ASN A 1 814 ? 35.845 5.938 -46.904 1.00 91.88 814 ASN A C 1
ATOM 6112 O O . ASN A 1 814 ? 35.124 6.874 -47.251 1.00 91.88 814 ASN A O 1
ATOM 6116 N N . GLU A 1 815 ? 35.788 4.728 -47.447 1.00 95.38 815 GLU A N 1
ATOM 6117 C CA . GLU A 1 815 ? 34.899 4.330 -48.533 1.00 95.38 815 GLU A CA 1
ATOM 6118 C C . GLU A 1 815 ? 34.162 3.031 -48.192 1.00 95.38 815 GLU A C 1
ATOM 6120 O O . GLU A 1 815 ? 34.680 2.173 -47.470 1.00 95.38 815 GLU A O 1
ATOM 6125 N N . ILE A 1 816 ? 32.959 2.862 -48.741 1.00 97.50 816 ILE A N 1
ATOM 6126 C CA . ILE A 1 816 ? 32.172 1.640 -48.591 1.00 97.50 816 ILE A CA 1
ATOM 6127 C C . ILE A 1 816 ? 32.675 0.593 -49.577 1.00 97.50 816 ILE A C 1
ATOM 6129 O O . ILE A 1 816 ? 32.806 0.854 -50.773 1.00 97.50 816 ILE A O 1
ATOM 6133 N N . HIS A 1 817 ? 32.923 -0.599 -49.058 1.00 96.38 817 HIS A N 1
ATOM 6134 C CA . HIS A 1 817 ? 33.362 -1.773 -49.789 1.00 96.38 817 HIS A CA 1
ATOM 6135 C C . HIS A 1 817 ? 32.401 -2.933 -49.541 1.00 96.38 817 HIS A C 1
ATOM 6137 O O . HIS A 1 817 ? 31.735 -2.990 -48.507 1.00 96.38 817 HIS A O 1
ATOM 6143 N N . VAL A 1 818 ? 32.357 -3.871 -50.482 1.00 97.06 818 VAL A N 1
ATOM 6144 C CA . VAL A 1 818 ? 31.664 -5.153 -50.353 1.00 97.06 818 VAL A CA 1
ATOM 6145 C C . VAL A 1 818 ? 32.627 -6.285 -50.681 1.00 97.06 818 VAL A C 1
ATOM 6147 O O . VAL A 1 818 ? 33.459 -6.151 -51.569 1.00 97.06 818 VAL A O 1
ATOM 6150 N N . MET A 1 819 ? 32.523 -7.397 -49.964 1.00 95.75 819 MET A N 1
ATOM 6151 C CA . MET A 1 819 ? 33.272 -8.629 -50.224 1.00 95.75 819 MET A CA 1
ATOM 6152 C C . MET A 1 819 ? 32.365 -9.851 -50.098 1.00 95.75 819 MET A C 1
ATOM 6154 O O . MET A 1 819 ? 31.264 -9.758 -49.551 1.00 95.75 819 MET A O 1
ATOM 6158 N N . ASN A 1 820 ? 32.824 -11.008 -50.565 1.00 96.31 820 ASN A N 1
ATOM 6159 C CA . ASN A 1 820 ? 32.172 -12.284 -50.290 1.00 96.31 820 ASN A CA 1
ATOM 6160 C C . ASN A 1 820 ? 32.220 -12.611 -48.785 1.00 96.31 820 ASN A C 1
ATOM 6162 O O . ASN A 1 820 ? 33.118 -12.187 -48.059 1.00 96.31 820 ASN A O 1
ATOM 6166 N N . ALA A 1 821 ? 31.282 -13.437 -48.319 1.00 93.25 821 ALA A N 1
ATOM 6167 C CA . ALA A 1 821 ? 31.182 -13.904 -46.931 1.00 93.25 821 ALA A CA 1
ATOM 6168 C C . ALA A 1 821 ? 32.443 -14.599 -46.370 1.00 93.25 821 ALA A C 1
ATOM 6170 O O . ALA A 1 821 ? 32.565 -14.763 -45.156 1.00 93.25 821 ALA A O 1
ATOM 6171 N N . ASP A 1 822 ? 33.343 -15.058 -47.241 1.00 90.94 822 ASP A N 1
ATOM 6172 C CA . ASP A 1 822 ? 34.622 -15.686 -46.895 1.00 90.94 822 ASP A CA 1
ATOM 6173 C C . ASP A 1 822 ? 35.815 -14.709 -46.914 1.00 90.94 822 ASP A C 1
ATOM 6175 O O . ASP A 1 822 ? 36.943 -15.121 -46.648 1.00 90.94 822 ASP A O 1
ATOM 6179 N N . GLY A 1 823 ? 35.573 -13.426 -47.202 1.00 93.19 823 GLY A N 1
ATOM 6180 C CA . GLY A 1 823 ? 36.586 -12.372 -47.292 1.00 93.19 823 GLY A CA 1
ATOM 6181 C C . GLY A 1 823 ? 37.178 -12.158 -48.691 1.00 93.19 823 GLY A C 1
ATOM 6182 O O . GLY A 1 823 ? 38.004 -11.262 -48.868 1.00 93.19 823 GLY A O 1
ATOM 6183 N N . SER A 1 824 ? 36.787 -12.953 -49.693 1.00 93.62 824 SER A N 1
ATOM 6184 C CA . SER A 1 824 ? 37.274 -12.812 -51.075 1.00 93.62 824 SER A CA 1
ATOM 6185 C C . SER A 1 824 ? 36.527 -11.736 -51.880 1.00 93.62 824 SER A C 1
ATOM 6187 O O . SER A 1 824 ? 35.505 -11.214 -51.444 1.00 93.62 824 SER A O 1
ATOM 6189 N N . ASP A 1 825 ? 37.044 -11.399 -53.067 1.00 94.31 825 ASP A N 1
ATOM 6190 C CA . ASP A 1 825 ? 36.424 -10.483 -54.041 1.00 94.31 825 ASP A CA 1
ATOM 6191 C C . ASP A 1 825 ? 35.994 -9.122 -53.468 1.00 94.31 825 ASP A C 1
ATOM 6193 O O . ASP A 1 825 ? 34.853 -8.690 -53.621 1.00 94.31 825 ASP A O 1
ATOM 6197 N N . VAL A 1 826 ? 36.920 -8.422 -52.806 1.00 94.06 826 VAL A N 1
ATOM 6198 C CA . VAL A 1 826 ? 36.653 -7.070 -52.298 1.00 94.06 826 VAL A CA 1
ATOM 6199 C C . VAL A 1 826 ? 36.470 -6.077 -53.454 1.00 94.06 826 VAL A C 1
ATOM 6201 O O . VAL A 1 826 ? 37.363 -5.907 -54.285 1.00 94.06 826 VAL A O 1
ATOM 6204 N N . ILE A 1 827 ? 35.342 -5.371 -53.459 1.00 94.50 827 ILE A N 1
ATOM 6205 C CA . ILE A 1 827 ? 34.953 -4.347 -54.433 1.00 94.50 827 ILE A CA 1
ATOM 6206 C C . ILE A 1 827 ? 34.628 -3.051 -53.685 1.00 94.50 827 ILE A C 1
ATOM 6208 O O . ILE A 1 827 ? 33.887 -3.055 -52.705 1.00 94.50 827 ILE A O 1
ATOM 6212 N N . GLN A 1 828 ? 35.156 -1.927 -54.160 1.00 95.38 828 GLN A N 1
ATOM 6213 C CA . GLN A 1 828 ? 34.825 -0.594 -53.656 1.00 95.38 828 GLN A CA 1
ATOM 6214 C C . GLN A 1 828 ? 33.538 -0.074 -54.320 1.00 95.38 828 GLN A C 1
ATOM 6216 O O . GLN A 1 828 ? 33.423 -0.113 -55.543 1.00 95.38 828 GLN A O 1
ATOM 6221 N N . LEU A 1 829 ? 32.581 0.420 -53.529 1.00 96.31 829 LEU A N 1
ATOM 6222 C CA . LEU A 1 829 ? 31.279 0.914 -54.004 1.00 96.31 829 LEU A CA 1
ATOM 6223 C C . LEU A 1 829 ? 31.176 2.442 -54.048 1.00 96.31 829 LEU A C 1
ATOM 6225 O O . LEU A 1 829 ? 30.398 2.995 -54.828 1.00 96.31 829 LEU A O 1
ATOM 6229 N N . THR A 1 830 ? 31.930 3.142 -53.200 1.00 96.31 830 THR A N 1
ATOM 6230 C CA . THR A 1 830 ? 31.947 4.609 -53.160 1.00 96.31 830 THR A CA 1
ATOM 6231 C C . THR A 1 830 ? 33.328 5.146 -53.501 1.00 96.31 830 THR A C 1
ATOM 6233 O O . THR A 1 830 ? 34.344 4.551 -53.155 1.00 96.31 830 THR A O 1
ATOM 6236 N N . HIS A 1 831 ? 33.360 6.291 -54.181 1.00 91.00 831 HIS A N 1
ATOM 6237 C CA . HIS A 1 831 ? 34.591 6.967 -54.584 1.00 91.00 831 HIS A CA 1
ATOM 6238 C C . HIS A 1 831 ? 34.503 8.447 -54.200 1.00 91.00 831 HIS A C 1
ATOM 6240 O O . HIS A 1 831 ? 34.232 9.311 -55.038 1.00 91.00 831 HIS A O 1
ATOM 6246 N N . GLY A 1 832 ? 34.645 8.733 -52.906 1.00 80.62 832 GLY A N 1
ATOM 6247 C CA . GLY A 1 832 ? 34.753 10.090 -52.388 1.00 80.62 832 GLY A CA 1
ATOM 6248 C C . GLY A 1 832 ? 36.050 10.780 -52.825 1.00 80.62 832 GLY A C 1
ATOM 6249 O O . GLY A 1 832 ? 37.062 10.148 -53.117 1.00 80.62 832 GLY A O 1
ATOM 6250 N N . GLY A 1 833 ? 36.016 12.113 -52.892 1.00 79.88 833 GLY A N 1
ATOM 6251 C CA . GLY A 1 833 ? 37.222 12.922 -53.081 1.00 79.88 833 GLY A CA 1
ATOM 6252 C C . GLY A 1 833 ? 37.972 13.154 -51.761 1.00 79.88 833 GLY A C 1
ATOM 6253 O O . GLY A 1 833 ? 37.455 12.835 -50.688 1.00 79.88 833 GLY A O 1
ATOM 6254 N N . PRO A 1 834 ? 39.162 13.782 -51.795 1.00 79.56 834 PRO A N 1
ATOM 6255 C CA . PRO A 1 834 ? 39.907 14.131 -50.585 1.00 79.56 834 PRO A CA 1
ATOM 6256 C C . PRO A 1 834 ? 39.049 14.911 -49.576 1.00 79.56 834 PRO A C 1
ATOM 6258 O O . PRO A 1 834 ? 38.418 15.905 -49.931 1.00 79.56 834 PRO A O 1
ATOM 6261 N N . GLY A 1 835 ? 39.027 14.462 -48.318 1.00 81.44 835 GLY A N 1
ATOM 6262 C CA . GLY A 1 835 ? 38.209 15.054 -47.248 1.00 81.44 835 GLY A CA 1
ATOM 6263 C C . GLY A 1 835 ? 36.763 14.543 -47.174 1.00 81.44 835 GLY A C 1
ATOM 6264 O O . GLY A 1 835 ? 36.056 14.878 -46.223 1.00 81.44 835 GLY A O 1
ATOM 6265 N N . THR A 1 836 ? 36.338 13.705 -48.126 1.00 91.06 836 THR A N 1
ATOM 6266 C CA . THR A 1 836 ? 35.061 12.981 -48.058 1.00 91.06 836 THR A CA 1
ATOM 6267 C C . THR A 1 836 ? 35.224 11.704 -47.236 1.00 91.06 836 THR A C 1
ATOM 6269 O O . THR A 1 836 ? 36.234 11.012 -47.347 1.00 91.06 836 THR A O 1
ATOM 6272 N N . THR A 1 837 ? 34.227 11.374 -46.423 1.00 93.56 837 THR A N 1
ATOM 6273 C CA . THR A 1 837 ? 34.149 10.118 -45.675 1.00 93.56 837 THR A CA 1
ATOM 6274 C C . THR A 1 837 ? 32.802 9.459 -45.924 1.00 93.56 837 THR A C 1
ATOM 6276 O O . THR A 1 837 ? 31.771 10.084 -45.681 1.00 93.56 837 THR A O 1
ATOM 6279 N N . ASN A 1 838 ? 32.817 8.205 -46.370 1.00 95.75 838 ASN A N 1
ATOM 6280 C CA . ASN A 1 838 ? 31.656 7.330 -46.494 1.00 95.75 838 ASN A CA 1
ATOM 6281 C C . ASN A 1 838 ? 31.798 6.187 -45.477 1.00 95.75 838 ASN A C 1
ATOM 6283 O O . ASN A 1 838 ? 32.823 5.506 -45.446 1.00 95.75 838 ASN A O 1
ATOM 6287 N N . MET A 1 839 ? 30.819 6.029 -44.587 1.00 95.19 839 MET A N 1
ATOM 6288 C CA . MET A 1 839 ? 30.946 5.198 -43.380 1.00 95.19 839 MET A CA 1
ATOM 6289 C C . MET A 1 839 ? 29.643 4.454 -43.053 1.00 95.19 839 MET A C 1
ATOM 6291 O O . MET A 1 839 ? 28.604 4.768 -43.630 1.00 95.19 839 MET A O 1
ATOM 6295 N N . ALA A 1 840 ? 29.718 3.508 -42.105 1.00 93.75 840 ALA A N 1
ATOM 6296 C CA . ALA A 1 840 ? 28.577 2.799 -41.500 1.00 93.75 840 ALA A CA 1
ATOM 6297 C C . ALA A 1 840 ? 27.527 2.292 -42.521 1.00 93.75 840 ALA A C 1
ATOM 6299 O O . ALA A 1 840 ? 26.430 2.849 -42.590 1.00 93.75 840 ALA A O 1
ATOM 6300 N N . PRO A 1 841 ? 27.866 1.287 -43.352 1.00 96.44 841 PRO A N 1
ATOM 6301 C CA . PRO A 1 841 ? 26.896 0.702 -44.271 1.00 96.44 841 PRO A CA 1
ATOM 6302 C C . PRO A 1 841 ? 25.774 -0.047 -43.522 1.00 96.44 841 PRO A C 1
ATOM 6304 O O . PRO A 1 841 ? 26.057 -0.653 -42.490 1.00 96.44 841 PRO A O 1
ATOM 6307 N N . ALA A 1 842 ? 24.542 0.009 -44.051 1.00 95.12 842 ALA A N 1
ATOM 6308 C CA . ALA A 1 842 ? 23.372 -0.744 -43.565 1.00 95.12 842 ALA A CA 1
ATOM 6309 C C . ALA A 1 842 ? 22.518 -1.337 -44.722 1.00 95.12 842 ALA A C 1
ATOM 6311 O O . ALA A 1 842 ? 21.929 -0.592 -45.518 1.00 95.12 842 ALA A O 1
ATOM 6312 N N . TRP A 1 843 ? 22.425 -2.662 -44.855 1.00 94.69 843 TRP A N 1
ATOM 6313 C CA . TRP A 1 843 ? 21.689 -3.377 -45.906 1.00 94.69 843 TRP A CA 1
ATOM 6314 C C . TRP A 1 843 ? 20.183 -3.294 -45.686 1.00 94.69 843 TRP A C 1
ATOM 6316 O O . TRP A 1 843 ? 19.677 -3.508 -44.588 1.00 94.69 843 TRP A O 1
ATOM 6326 N N . SER A 1 844 ? 19.429 -3.058 -46.763 1.00 93.25 844 SER A N 1
ATOM 6327 C CA . SER A 1 844 ? 17.977 -3.223 -46.705 1.00 93.25 844 SER A CA 1
ATOM 6328 C C . SER A 1 844 ? 17.616 -4.693 -46.480 1.00 93.25 844 SER A C 1
ATOM 6330 O O . SER A 1 844 ? 18.288 -5.561 -47.041 1.00 93.25 844 SER A O 1
ATOM 6332 N N . PRO A 1 845 ? 16.517 -5.009 -45.768 1.00 89.56 845 PRO A N 1
ATOM 6333 C CA . PRO A 1 845 ? 16.118 -6.395 -45.503 1.00 89.56 845 PRO A CA 1
ATOM 6334 C C . PRO A 1 845 ? 15.874 -7.236 -46.763 1.00 89.56 845 PRO A C 1
ATOM 6336 O O . PRO A 1 845 ? 16.000 -8.458 -46.739 1.00 89.56 845 PRO A O 1
ATOM 6339 N N . ASP A 1 846 ? 15.539 -6.595 -47.888 1.00 87.38 846 ASP A N 1
ATOM 6340 C CA . ASP A 1 846 ? 15.355 -7.257 -49.182 1.00 87.38 846 ASP A CA 1
ATOM 6341 C C . ASP A 1 846 ? 16.640 -7.355 -50.029 1.00 87.38 846 ASP A C 1
ATOM 6343 O O . ASP A 1 846 ? 16.591 -7.856 -51.154 1.00 87.38 846 ASP A O 1
ATOM 6347 N N . GLY A 1 847 ? 17.772 -6.864 -49.514 1.00 90.88 847 GLY A N 1
ATOM 6348 C CA . GLY A 1 847 ? 19.097 -6.909 -50.135 1.00 90.88 847 GLY A CA 1
ATOM 6349 C C . GLY A 1 847 ? 19.271 -6.015 -51.365 1.00 90.88 847 GLY A C 1
ATOM 6350 O O . GLY A 1 847 ? 20.278 -6.127 -52.060 1.00 90.88 847 GLY A O 1
ATOM 6351 N N . LYS A 1 848 ? 18.300 -5.148 -51.680 1.00 92.81 848 LYS A N 1
ATOM 6352 C CA . LYS A 1 848 ? 18.312 -4.329 -52.903 1.00 92.81 848 LYS A CA 1
ATOM 6353 C C . LYS A 1 848 ? 18.893 -2.940 -52.723 1.00 92.81 848 LYS A C 1
ATOM 6355 O O . LYS A 1 848 ? 19.076 -2.252 -53.725 1.00 92.81 848 LYS A O 1
ATOM 6360 N N . ARG A 1 849 ? 19.121 -2.495 -51.490 1.00 96.06 849 ARG A N 1
ATOM 6361 C CA . ARG A 1 849 ? 19.671 -1.175 -51.184 1.00 96.06 849 ARG A CA 1
ATOM 6362 C C . ARG A 1 849 ? 20.668 -1.254 -50.038 1.00 96.06 849 ARG A C 1
ATOM 6364 O O . ARG A 1 849 ? 20.581 -2.141 -49.197 1.00 96.06 849 ARG A O 1
ATOM 6371 N N . LEU A 1 850 ? 21.583 -0.294 -50.010 1.00 96.75 850 LEU A N 1
ATOM 6372 C CA . LEU A 1 850 ? 22.552 -0.093 -48.941 1.00 96.75 850 LEU A CA 1
ATOM 6373 C C . LEU A 1 850 ? 22.472 1.364 -48.484 1.00 96.75 850 LEU A C 1
ATOM 6375 O O . LEU A 1 850 ? 22.591 2.272 -49.311 1.00 96.75 850 LEU A O 1
ATOM 6379 N N . LEU A 1 851 ? 22.241 1.588 -47.194 1.00 97.75 851 LEU A N 1
ATOM 6380 C CA . LEU A 1 851 ? 22.433 2.886 -46.559 1.00 97.75 851 LEU A CA 1
ATOM 6381 C C . LEU A 1 851 ? 23.914 3.094 -46.273 1.00 97.75 851 LEU A C 1
ATOM 6383 O O . LEU A 1 851 ? 24.650 2.134 -46.077 1.00 97.75 851 LEU A O 1
ATOM 6387 N N . PHE A 1 852 ? 24.342 4.346 -46.250 1.00 97.69 852 PHE A N 1
ATOM 6388 C CA . PHE A 1 852 ? 25.650 4.754 -45.753 1.00 97.69 852 PHE A CA 1
ATOM 6389 C C . PHE A 1 852 ? 25.589 6.229 -45.365 1.00 97.69 852 PHE A C 1
ATOM 6391 O O . PHE A 1 852 ? 24.772 6.981 -45.898 1.00 97.69 852 PHE A O 1
ATOM 6398 N N . GLN A 1 853 ? 26.469 6.671 -44.475 1.00 96.75 853 GLN A N 1
ATOM 6399 C CA . GLN A 1 853 ? 26.574 8.090 -44.134 1.00 96.75 853 GLN A CA 1
ATOM 6400 C C . GLN A 1 853 ? 27.707 8.759 -44.912 1.00 96.75 853 GLN A C 1
ATOM 6402 O O . GLN A 1 853 ? 28.765 8.155 -45.114 1.00 96.75 853 GLN A O 1
ATOM 6407 N N . SER A 1 854 ? 27.501 10.002 -45.350 1.00 96.62 854 SER A N 1
ATOM 6408 C CA . SER A 1 854 ? 28.500 10.769 -46.098 1.00 96.62 854 SER A CA 1
ATOM 6409 C C . SER A 1 854 ? 28.512 12.238 -45.709 1.00 96.62 854 SER A C 1
ATOM 6411 O O . SER A 1 854 ? 27.460 12.848 -45.550 1.00 96.62 854 SER A O 1
ATOM 6413 N N . ASN A 1 855 ? 29.706 12.825 -45.627 1.00 95.25 855 ASN A N 1
ATOM 6414 C CA . ASN A 1 855 ? 29.895 14.261 -45.401 1.00 95.25 855 ASN A CA 1
ATOM 6415 C C . ASN A 1 855 ? 30.061 15.079 -46.701 1.00 95.25 855 ASN A C 1
ATOM 6417 O O . ASN A 1 855 ? 30.407 16.261 -46.643 1.00 95.25 855 ASN A O 1
ATOM 6421 N N . ARG A 1 856 ? 29.855 14.460 -47.875 1.00 93.25 856 ARG A N 1
ATOM 6422 C CA . ARG A 1 856 ? 30.173 15.044 -49.196 1.00 93.25 856 ARG A CA 1
ATOM 6423 C C . ARG A 1 856 ? 29.470 16.372 -49.509 1.00 93.25 856 ARG A C 1
ATOM 6425 O O . ARG A 1 856 ? 29.953 17.116 -50.356 1.00 93.25 856 ARG A O 1
ATOM 6432 N N . ASP A 1 857 ? 28.383 16.675 -48.801 1.00 90.44 857 ASP A N 1
ATOM 6433 C CA . ASP A 1 857 ? 27.572 17.884 -48.981 1.00 90.44 857 ASP A CA 1
ATOM 6434 C C . ASP A 1 857 ? 27.715 18.910 -47.832 1.00 90.44 857 ASP A C 1
ATOM 6436 O O . ASP A 1 857 ? 26.937 19.861 -47.750 1.00 90.44 857 ASP A O 1
ATOM 6440 N N . GLY A 1 858 ? 28.710 18.753 -46.950 1.00 89.19 858 GLY A N 1
ATOM 6441 C CA . GLY A 1 858 ? 29.091 19.751 -45.937 1.00 89.19 858 GLY A CA 1
ATOM 6442 C C . GLY A 1 858 ? 28.919 19.308 -44.479 1.00 89.19 858 GLY A C 1
ATOM 6443 O O . GLY A 1 858 ? 29.774 19.625 -43.654 1.00 89.19 858 GLY A O 1
ATOM 6444 N N . ASN A 1 859 ? 27.871 18.549 -44.164 1.00 93.19 859 ASN A N 1
ATOM 6445 C CA . ASN A 1 859 ? 27.648 17.851 -42.889 1.00 93.19 859 ASN A CA 1
ATOM 6446 C C . ASN A 1 859 ? 27.413 16.354 -43.147 1.00 93.19 859 ASN A C 1
ATOM 6448 O O . ASN A 1 859 ? 27.236 15.947 -44.295 1.00 93.19 859 ASN A O 1
ATOM 6452 N N . VAL A 1 860 ? 27.463 15.534 -42.091 1.00 95.88 860 VAL A N 1
ATOM 6453 C CA . VAL A 1 860 ? 27.164 14.095 -42.192 1.00 95.88 860 VAL A CA 1
ATOM 6454 C C . VAL A 1 860 ? 25.673 13.918 -42.436 1.00 95.88 860 VAL A C 1
ATOM 6456 O O . VAL A 1 860 ? 24.866 14.505 -41.722 1.00 95.88 860 VAL A O 1
ATOM 6459 N N . GLU A 1 861 ? 25.338 13.142 -43.458 1.00 97.50 861 GLU A N 1
ATOM 6460 C CA . GLU A 1 861 ? 23.968 12.881 -43.887 1.00 97.50 861 GLU A CA 1
ATOM 6461 C C . GLU A 1 861 ? 23.810 11.416 -44.289 1.00 97.50 861 GLU A C 1
ATOM 6463 O O . GLU A 1 861 ? 24.780 10.771 -44.706 1.00 97.50 861 GLU A O 1
ATOM 6468 N N . VAL A 1 862 ? 22.580 10.910 -44.231 1.00 98.00 862 VAL A N 1
ATOM 6469 C CA . VAL A 1 862 ? 22.217 9.547 -44.621 1.00 98.00 862 VAL A CA 1
ATOM 6470 C C . VAL A 1 862 ? 21.967 9.482 -46.129 1.00 98.00 862 VAL A C 1
ATOM 6472 O O . VAL A 1 862 ? 21.180 10.248 -46.690 1.00 98.00 862 VAL A O 1
ATOM 6475 N N . TYR A 1 863 ? 22.614 8.530 -46.794 1.00 97.88 863 TYR A N 1
ATOM 6476 C CA . TYR A 1 863 ? 22.467 8.227 -48.216 1.00 97.88 863 TYR A CA 1
ATOM 6477 C C . TYR A 1 863 ? 22.018 6.785 -48.414 1.00 97.88 863 TYR A C 1
ATOM 6479 O O . TYR A 1 863 ? 22.242 5.929 -47.565 1.00 97.88 863 TYR A O 1
ATOM 6487 N N . VAL A 1 864 ? 21.432 6.510 -49.577 1.00 97.81 864 VAL A N 1
ATOM 6488 C CA . VAL A 1 864 ? 21.079 5.168 -50.042 1.00 97.81 864 VAL A CA 1
ATOM 6489 C C . VAL A 1 864 ? 21.644 4.917 -51.436 1.00 97.81 864 VAL A C 1
ATOM 6491 O O . VAL A 1 864 ? 21.709 5.834 -52.254 1.00 97.81 864 VAL A O 1
ATOM 6494 N N . MET A 1 865 ? 22.035 3.680 -51.732 1.00 97.00 865 MET A N 1
ATOM 6495 C CA . MET A 1 865 ? 22.497 3.250 -53.055 1.00 97.00 865 MET A CA 1
ATOM 6496 C C . MET A 1 865 ? 22.102 1.811 -53.372 1.00 97.00 865 MET A C 1
ATOM 6498 O O . MET A 1 865 ? 21.628 1.081 -52.502 1.00 97.00 865 MET A O 1
ATOM 6502 N N . ASN A 1 866 ? 22.307 1.400 -54.620 1.00 95.50 866 ASN A N 1
ATOM 6503 C CA . ASN A 1 866 ? 22.221 0.001 -55.016 1.00 95.50 866 ASN A CA 1
ATOM 6504 C C . ASN A 1 866 ? 23.467 -0.776 -54.526 1.00 95.50 866 ASN A C 1
ATOM 6506 O O . ASN A 1 866 ? 24.536 -0.181 -54.377 1.00 95.50 866 ASN A O 1
ATOM 6510 N N . PRO A 1 867 ? 23.374 -2.107 -54.340 1.00 92.06 867 PRO A N 1
ATOM 6511 C CA . PRO A 1 867 ? 24.482 -2.971 -53.913 1.00 92.06 867 PRO A CA 1
ATOM 6512 C C . PRO A 1 867 ? 25.718 -2.960 -54.824 1.00 92.06 867 PRO A C 1
ATOM 6514 O O . PRO A 1 867 ? 26.793 -3.372 -54.405 1.00 92.06 867 PRO A O 1
ATOM 6517 N N . ASP A 1 868 ? 25.567 -2.507 -56.070 1.00 91.38 868 ASP A N 1
ATOM 6518 C CA . ASP A 1 868 ? 26.651 -2.340 -57.044 1.00 91.38 868 ASP A CA 1
ATOM 6519 C C . ASP A 1 868 ? 27.307 -0.945 -56.994 1.00 91.38 868 ASP A C 1
ATOM 6521 O O . ASP A 1 868 ? 28.160 -0.630 -57.821 1.00 91.38 868 ASP A O 1
ATOM 6525 N N . GLY A 1 869 ? 26.901 -0.094 -56.044 1.00 94.12 869 GLY A N 1
ATOM 6526 C CA . GLY A 1 869 ? 27.402 1.269 -55.859 1.00 94.12 869 GLY A CA 1
ATOM 6527 C C . GLY A 1 869 ? 26.689 2.334 -56.699 1.00 94.12 869 GLY A C 1
ATOM 6528 O O . GLY A 1 869 ? 26.933 3.532 -56.513 1.00 94.12 869 GLY A O 1
ATOM 6529 N N . SER A 1 870 ? 25.789 1.942 -57.608 1.00 94.56 870 SER A N 1
ATOM 6530 C CA . SER A 1 870 ? 25.029 2.872 -58.449 1.00 94.56 870 SER A CA 1
ATOM 6531 C C . SER A 1 870 ? 23.846 3.514 -57.706 1.00 94.56 870 SER A C 1
ATOM 6533 O O . SER A 1 870 ? 23.419 3.059 -56.648 1.00 94.56 870 SER A O 1
ATOM 6535 N N . GLY A 1 871 ? 23.284 4.596 -58.256 1.00 93.62 871 GLY A N 1
ATOM 6536 C CA . GLY A 1 871 ? 22.031 5.178 -57.746 1.00 93.62 871 GLY A CA 1
ATOM 6537 C C . GLY A 1 871 ? 22.127 5.890 -56.389 1.00 93.62 871 GLY A C 1
ATOM 6538 O O . GLY A 1 871 ? 21.114 6.019 -55.704 1.00 93.62 871 GLY A O 1
ATOM 6539 N N . GLN A 1 872 ? 23.319 6.357 -56.002 1.00 96.12 872 GLN A N 1
ATOM 6540 C CA . GLN A 1 872 ? 23.543 7.072 -54.739 1.00 96.12 872 GLN A CA 1
ATOM 6541 C C . GLN A 1 872 ? 22.637 8.308 -54.620 1.00 96.12 872 GLN A C 1
ATOM 6543 O O . GLN A 1 872 ? 22.714 9.222 -55.441 1.00 96.12 872 GLN A O 1
ATOM 6548 N N . THR A 1 873 ? 21.795 8.336 -53.587 1.00 95.25 873 THR A N 1
ATOM 6549 C CA . THR A 1 873 ? 20.802 9.388 -53.329 1.00 95.25 873 THR A CA 1
ATOM 6550 C C . THR A 1 873 ? 20.839 9.788 -51.855 1.00 95.25 873 THR A C 1
ATOM 6552 O O . THR A 1 873 ? 20.875 8.919 -50.988 1.00 95.25 873 THR A O 1
ATOM 6555 N N . ARG A 1 874 ? 20.825 11.093 -51.564 1.00 96.62 874 ARG A N 1
ATOM 6556 C CA . ARG A 1 874 ? 20.746 11.644 -50.199 1.00 96.62 874 ARG A CA 1
ATOM 6557 C C . ARG A 1 874 ? 19.312 11.542 -49.668 1.00 96.62 874 ARG A C 1
ATOM 6559 O O . ARG A 1 874 ? 18.390 11.889 -50.401 1.00 96.62 874 ARG A O 1
ATOM 6566 N N . LEU A 1 875 ? 19.133 11.077 -48.430 1.00 96.56 875 LEU A N 1
ATOM 6567 C CA . LEU A 1 875 ? 17.822 10.917 -47.782 1.00 96.56 875 LEU A CA 1
ATOM 6568 C C . LEU A 1 875 ? 17.513 12.008 -46.750 1.00 96.56 875 LEU A C 1
ATOM 6570 O O . LEU A 1 875 ? 16.353 12.382 -46.599 1.00 96.56 875 LEU A O 1
ATOM 6574 N N . THR A 1 876 ? 18.525 12.520 -46.053 1.00 96.25 876 THR A N 1
ATOM 6575 C CA . THR A 1 876 ? 18.380 13.551 -45.013 1.00 96.25 876 THR A CA 1
ATOM 6576 C C . THR A 1 876 ? 18.985 14.883 -45.464 1.00 96.25 876 THR A C 1
ATOM 6578 O O . THR A 1 876 ? 19.861 14.912 -46.325 1.00 96.25 876 THR A O 1
ATOM 6581 N N . HIS A 1 877 ? 18.474 16.011 -44.960 1.00 93.06 877 HIS A N 1
ATOM 6582 C CA . HIS A 1 877 ? 18.831 17.360 -45.438 1.00 93.06 877 HIS A CA 1
ATOM 6583 C C . HIS A 1 877 ? 18.899 18.406 -44.310 1.00 93.06 877 HIS A C 1
ATOM 6585 O O . HIS A 1 877 ? 18.686 19.598 -44.552 1.00 93.06 877 HIS A O 1
ATOM 6591 N N . ASP A 1 878 ? 19.097 17.969 -43.070 1.00 91.56 878 ASP A N 1
ATOM 6592 C CA . ASP A 1 878 ? 19.075 18.852 -41.904 1.00 91.56 878 ASP A CA 1
ATOM 6593 C C . ASP A 1 878 ? 20.424 19.580 -41.755 1.00 91.56 878 ASP A C 1
ATOM 6595 O O . ASP A 1 878 ? 21.457 19.027 -42.105 1.00 91.56 878 ASP A O 1
ATOM 6599 N N . PRO A 1 879 ? 20.488 20.828 -41.260 1.00 89.25 879 PRO A N 1
ATOM 6600 C CA . PRO A 1 879 ? 21.773 21.436 -40.905 1.00 89.25 879 PRO A CA 1
ATOM 6601 C C . PRO A 1 879 ? 22.517 20.692 -39.778 1.00 89.25 879 PRO A C 1
ATOM 6603 O O . PRO A 1 879 ? 23.727 20.884 -39.630 1.00 89.25 879 PRO A O 1
ATOM 6606 N N . ALA A 1 880 ? 21.819 19.895 -38.963 1.00 90.44 880 ALA A N 1
ATOM 6607 C CA . ALA A 1 880 ? 22.428 18.991 -37.995 1.00 90.44 880 ALA A CA 1
ATOM 6608 C C . ALA A 1 880 ? 23.019 17.739 -38.675 1.00 90.44 880 ALA A C 1
ATOM 6610 O O . ALA A 1 880 ? 22.463 17.261 -39.659 1.00 90.44 880 ALA A O 1
ATOM 6611 N N . PRO A 1 881 ? 24.138 17.186 -38.177 1.00 94.62 881 PRO A N 1
ATOM 6612 C CA . PRO A 1 881 ? 24.613 15.867 -38.596 1.00 94.62 881 PRO A CA 1
ATOM 6613 C C . PRO A 1 881 ? 23.571 14.758 -38.359 1.00 94.62 881 PRO A C 1
ATOM 6615 O O . PRO A 1 881 ? 23.083 14.622 -37.235 1.00 94.62 881 PRO A O 1
ATOM 6618 N N . ASP A 1 882 ? 23.305 13.959 -39.396 1.00 95.56 882 ASP A N 1
ATOM 6619 C CA . ASP A 1 882 ? 22.444 12.769 -39.387 1.00 95.56 882 ASP A CA 1
ATOM 6620 C C . ASP A 1 882 ? 23.274 11.514 -39.746 1.00 95.56 882 ASP A C 1
ATOM 6622 O O . ASP A 1 882 ? 23.934 11.488 -40.789 1.00 95.56 882 ASP A O 1
ATOM 6626 N N . GLY A 1 883 ? 23.267 10.470 -38.908 1.00 93.69 883 GLY A N 1
ATOM 6627 C CA . GLY A 1 883 ? 24.159 9.306 -39.053 1.00 93.69 883 GLY A CA 1
ATOM 6628 C C . GLY A 1 883 ? 23.646 7.999 -38.437 1.00 93.69 883 GLY A C 1
ATOM 6629 O O . GLY A 1 883 ? 22.512 7.930 -37.976 1.00 93.69 883 GLY A O 1
ATOM 6630 N N . ASP A 1 884 ? 24.485 6.953 -38.474 1.00 92.56 884 ASP A N 1
ATOM 6631 C CA . ASP A 1 884 ? 24.232 5.619 -37.882 1.00 92.56 884 ASP A CA 1
ATOM 6632 C C . ASP A 1 884 ? 22.834 5.041 -38.206 1.00 92.56 884 ASP A C 1
ATOM 6634 O O . ASP A 1 884 ? 22.116 4.540 -37.344 1.00 92.56 884 ASP A O 1
ATOM 6638 N N . ALA A 1 885 ? 22.439 5.139 -39.479 1.00 94.75 885 ALA A N 1
ATOM 6639 C CA . ALA A 1 885 ? 21.107 4.762 -39.932 1.00 94.75 885 ALA A CA 1
ATOM 6640 C C . ALA A 1 885 ? 20.935 3.247 -40.135 1.00 94.75 885 ALA A C 1
ATOM 6642 O O . ALA A 1 885 ? 21.780 2.609 -40.761 1.00 94.75 885 ALA A O 1
ATOM 6643 N N . GLU A 1 886 ? 19.793 2.700 -39.715 1.00 93.38 886 GLU A N 1
ATOM 6644 C CA . GLU A 1 886 ? 19.440 1.282 -39.856 1.00 93.38 886 GLU A CA 1
ATOM 6645 C C . GLU A 1 886 ? 18.007 1.105 -40.380 1.00 93.38 886 GLU A C 1
ATOM 6647 O O . GLU A 1 886 ? 17.111 1.909 -40.102 1.00 93.38 886 GLU A O 1
ATOM 6652 N N . TRP A 1 887 ? 17.777 0.045 -41.156 1.00 92.00 887 TRP A N 1
ATOM 6653 C CA . TRP A 1 887 ? 16.450 -0.305 -41.658 1.00 92.00 887 TRP A CA 1
ATOM 6654 C C . TRP A 1 887 ? 15.594 -0.981 -40.588 1.00 92.00 887 TRP A C 1
ATOM 6656 O O . TRP A 1 887 ? 16.061 -1.848 -39.859 1.00 92.00 887 TRP A O 1
ATOM 6666 N N . ALA A 1 888 ? 14.297 -0.681 -40.580 1.00 88.88 888 ALA A N 1
ATOM 6667 C CA . ALA A 1 888 ? 13.329 -1.587 -39.974 1.00 88.88 888 ALA A CA 1
ATOM 6668 C C . ALA A 1 888 ? 13.214 -2.878 -40.799 1.00 88.88 888 ALA A C 1
ATOM 6670 O O . ALA A 1 888 ? 13.349 -2.850 -42.023 1.00 88.88 888 ALA A O 1
ATOM 6671 N N . ASP A 1 889 ? 12.855 -3.979 -40.140 1.00 79.81 889 ASP A N 1
ATOM 6672 C CA . ASP A 1 889 ? 12.668 -5.319 -40.723 1.00 79.81 889 ASP A CA 1
ATOM 6673 C C . ASP A 1 889 ? 11.858 -5.394 -42.012 1.00 79.81 889 ASP A C 1
ATOM 6675 O O . ASP A 1 889 ? 12.122 -6.202 -42.902 1.00 79.81 889 ASP A O 1
ATOM 6679 N N . ASP A 1 890 ? 10.817 -4.576 -42.100 1.00 79.38 890 ASP A N 1
ATOM 6680 C CA . ASP A 1 890 ? 9.913 -4.563 -43.242 1.00 79.38 890 ASP A CA 1
ATOM 6681 C C . ASP A 1 890 ? 10.447 -3.721 -44.414 1.00 79.38 890 ASP A C 1
ATOM 6683 O O . ASP A 1 890 ? 9.804 -3.634 -45.464 1.00 79.38 890 ASP A O 1
ATOM 6687 N N . GLY A 1 891 ? 11.608 -3.080 -44.240 1.00 85.81 891 GLY A N 1
ATOM 6688 C CA . GLY A 1 891 ? 12.252 -2.188 -45.198 1.00 85.81 891 GLY A CA 1
ATOM 6689 C C . GLY A 1 891 ? 11.493 -0.881 -45.443 1.00 85.81 891 GLY A C 1
ATOM 6690 O O . GLY A 1 891 ? 11.819 -0.161 -46.389 1.00 85.81 891 GLY A O 1
ATOM 6691 N N . ARG A 1 892 ? 10.459 -0.566 -44.647 1.00 87.44 892 ARG A N 1
ATOM 6692 C CA . ARG A 1 892 ? 9.598 0.615 -44.847 1.00 87.44 892 ARG A CA 1
ATOM 6693 C C . ARG A 1 892 ? 10.094 1.843 -44.100 1.00 87.44 892 ARG A C 1
ATOM 6695 O O . ARG A 1 892 ? 9.731 2.958 -44.491 1.00 87.44 892 ARG A O 1
ATOM 6702 N N . LEU A 1 893 ? 10.881 1.642 -43.048 1.00 92.38 893 LEU A N 1
ATOM 6703 C CA . LEU A 1 893 ? 11.357 2.686 -42.146 1.00 92.38 893 LEU A CA 1
ATOM 6704 C C . LEU A 1 893 ? 12.865 2.632 -41.976 1.00 92.38 893 LEU A C 1
ATOM 6706 O O . LEU A 1 893 ? 13.482 1.588 -42.180 1.00 92.38 893 LEU A O 1
ATOM 6710 N N . ILE A 1 894 ? 13.418 3.776 -41.593 1.00 94.56 894 ILE A N 1
ATOM 6711 C CA . ILE A 1 894 ? 14.823 3.951 -41.251 1.00 94.56 894 ILE A CA 1
ATOM 6712 C C . ILE A 1 894 ? 14.878 4.682 -39.910 1.00 94.56 894 ILE A C 1
ATOM 6714 O O . ILE A 1 894 ? 14.242 5.731 -39.774 1.00 94.56 894 ILE A O 1
ATOM 6718 N N . VAL A 1 895 ? 15.609 4.131 -38.941 1.00 94.81 895 VAL A N 1
ATOM 6719 C CA . VAL A 1 895 ? 16.008 4.835 -37.711 1.00 94.81 895 VAL A CA 1
ATOM 6720 C C . VAL A 1 895 ? 17.388 5.434 -37.935 1.00 94.81 895 VAL A C 1
ATOM 6722 O O . VAL A 1 895 ? 18.195 4.829 -38.631 1.00 94.81 895 VAL A O 1
ATOM 6725 N N . PHE A 1 896 ? 17.648 6.624 -37.408 1.00 96.06 896 PHE A N 1
ATOM 6726 C CA . PHE A 1 896 ? 18.944 7.289 -37.523 1.00 96.06 896 PHE A CA 1
ATOM 6727 C C . PHE A 1 896 ? 19.176 8.253 -36.359 1.00 96.06 896 PHE A C 1
ATOM 6729 O O . PHE A 1 896 ? 18.229 8.698 -35.702 1.00 96.06 896 PHE A O 1
ATOM 6736 N N . ASP A 1 897 ? 20.437 8.596 -36.135 1.00 94.69 897 ASP A N 1
ATOM 6737 C CA . ASP A 1 897 ? 20.867 9.526 -35.101 1.00 94.69 897 ASP A CA 1
ATOM 6738 C C . ASP A 1 897 ? 20.926 10.944 -35.680 1.00 94.69 897 ASP A C 1
ATOM 6740 O O . ASP A 1 897 ? 21.463 11.140 -36.767 1.00 94.69 897 ASP A O 1
ATOM 6744 N N . ARG A 1 898 ? 20.426 11.939 -34.942 1.00 95.38 898 ARG A N 1
ATOM 6745 C CA . ARG A 1 898 ? 20.537 13.368 -35.267 1.00 95.38 898 ARG A CA 1
ATOM 6746 C C . ARG A 1 898 ? 21.122 14.152 -34.110 1.00 95.38 898 ARG A C 1
ATOM 6748 O O . ARG A 1 898 ? 20.568 14.141 -33.008 1.00 95.38 898 ARG A O 1
ATOM 6755 N N . ASP A 1 899 ? 22.166 14.921 -34.381 1.00 92.38 899 ASP A N 1
ATOM 6756 C CA . ASP A 1 899 ? 22.800 15.805 -33.404 1.00 92.38 899 ASP A CA 1
ATOM 6757 C C . ASP A 1 899 ? 21.937 17.044 -33.114 1.00 92.38 899 ASP A C 1
ATOM 6759 O O . ASP A 1 899 ? 21.896 18.000 -33.889 1.00 92.38 899 ASP A O 1
ATOM 6763 N N . VAL A 1 900 ? 21.259 17.074 -31.962 1.00 87.25 900 VAL A N 1
ATOM 6764 C CA . VAL A 1 900 ? 20.410 18.212 -31.577 1.00 87.25 900 VAL A CA 1
ATOM 6765 C C . VAL A 1 900 ? 21.099 19.136 -30.558 1.00 87.25 900 VAL A C 1
ATOM 6767 O O . VAL A 1 900 ? 21.831 18.669 -29.677 1.00 87.25 900 VAL A O 1
ATOM 6770 N N . PRO A 1 901 ? 20.854 20.460 -30.605 1.00 81.50 901 PRO A N 1
ATOM 6771 C CA . PRO A 1 901 ? 21.392 21.387 -29.613 1.00 81.50 901 PRO A CA 1
ATOM 6772 C C . PRO A 1 901 ? 20.869 21.158 -28.186 1.00 81.50 901 PRO A C 1
ATOM 6774 O O . PRO A 1 901 ? 19.669 21.227 -27.933 1.00 81.50 901 PRO A O 1
ATOM 6777 N N . SER A 1 902 ? 21.787 21.004 -27.229 1.00 77.38 902 SER A N 1
ATOM 6778 C CA . SER A 1 902 ? 21.537 20.977 -25.783 1.00 77.38 902 SER A CA 1
ATOM 6779 C C . SER A 1 902 ? 22.509 21.921 -25.063 1.00 77.38 902 SER A C 1
ATOM 6781 O O . SER A 1 902 ? 23.680 21.617 -24.809 1.00 77.38 902 SER A O 1
ATOM 6783 N N . GLY A 1 903 ? 22.051 23.143 -24.777 1.00 76.06 903 GLY A N 1
ATOM 6784 C CA . GLY A 1 903 ? 22.901 24.199 -24.222 1.00 76.06 903 GLY A CA 1
ATOM 6785 C C . GLY A 1 903 ? 24.045 24.581 -25.171 1.00 76.06 903 GLY A C 1
ATOM 6786 O O . GLY A 1 903 ? 23.805 25.079 -26.266 1.00 76.06 903 GLY A O 1
ATOM 6787 N N . ARG A 1 904 ? 25.302 24.381 -24.745 1.00 73.00 904 ARG A N 1
ATOM 6788 C CA . ARG A 1 904 ? 26.509 24.635 -25.567 1.00 73.00 904 ARG A CA 1
ATOM 6789 C C . ARG A 1 904 ? 27.012 23.396 -26.328 1.00 73.00 904 ARG A C 1
ATOM 6791 O O . ARG A 1 904 ? 28.092 23.459 -26.908 1.00 73.00 904 ARG A O 1
ATOM 6798 N N . LYS A 1 905 ? 26.295 22.271 -26.275 1.00 71.62 905 LYS A N 1
ATOM 6799 C CA . LYS A 1 905 ? 26.725 20.974 -26.821 1.00 71.62 905 LYS A CA 1
ATOM 6800 C C . LYS A 1 905 ? 25.717 20.442 -27.834 1.00 71.62 905 LYS A C 1
ATOM 6802 O O . LYS A 1 905 ? 24.532 20.723 -27.694 1.00 71.62 905 LYS A O 1
ATOM 6807 N N . MET A 1 906 ? 26.186 19.671 -28.813 1.00 81.19 906 MET A N 1
ATOM 6808 C CA . MET A 1 906 ? 25.331 18.809 -29.637 1.00 81.19 906 MET A CA 1
ATOM 6809 C C . MET A 1 906 ? 25.195 17.454 -28.946 1.00 81.19 906 MET A C 1
ATOM 6811 O O . MET A 1 906 ? 26.162 16.978 -28.345 1.00 81.19 906 MET A O 1
ATOM 6815 N N . VAL A 1 907 ? 23.998 16.881 -28.975 1.00 84.81 907 VAL A N 1
ATOM 6816 C CA . VAL A 1 907 ? 23.678 15.601 -28.342 1.00 84.81 907 VAL A CA 1
ATOM 6817 C C . VAL A 1 907 ? 22.867 14.776 -29.343 1.00 84.81 907 VAL A C 1
ATOM 6819 O O . VAL A 1 907 ? 21.827 15.272 -29.779 1.00 84.81 907 VAL A O 1
ATOM 6822 N N . PRO A 1 908 ? 23.279 13.550 -29.703 1.00 89.88 908 PRO A N 1
ATOM 6823 C CA . PRO A 1 908 ? 22.525 12.744 -30.652 1.00 89.88 908 PRO A CA 1
ATOM 6824 C C . PRO A 1 908 ? 21.189 12.300 -30.045 1.00 89.88 908 PRO A C 1
ATOM 6826 O O . PRO A 1 908 ? 21.091 12.011 -28.845 1.00 89.88 908 PRO A O 1
ATOM 6829 N N . GLN A 1 909 ? 20.151 12.297 -30.874 1.00 93.81 909 GLN A N 1
ATOM 6830 C CA . GLN A 1 909 ? 18.820 11.753 -30.603 1.00 93.81 909 GLN A CA 1
ATOM 6831 C C . GLN A 1 909 ? 18.427 10.795 -31.714 1.00 93.81 909 GLN A C 1
ATOM 6833 O O . GLN A 1 909 ? 18.821 11.001 -32.856 1.00 93.81 909 GLN A O 1
ATOM 6838 N N . LEU A 1 910 ? 17.568 9.829 -31.409 1.00 94.88 910 LEU A N 1
ATOM 6839 C CA . LEU A 1 910 ? 17.024 8.929 -32.416 1.00 94.88 910 LEU A CA 1
ATOM 6840 C C . LEU A 1 910 ? 15.838 9.576 -33.123 1.00 94.88 910 LEU A C 1
ATOM 6842 O O . LEU A 1 910 ? 14.943 10.140 -32.484 1.00 94.88 910 LEU A O 1
ATOM 6846 N N . TRP A 1 911 ? 15.821 9.450 -34.440 1.00 94.69 911 TRP A N 1
ATOM 6847 C CA . TRP A 1 911 ? 14.759 9.879 -35.338 1.00 94.69 911 TRP A CA 1
ATOM 6848 C C . TRP A 1 911 ? 14.368 8.724 -36.253 1.00 94.69 911 TRP A C 1
ATOM 6850 O O . TRP A 1 911 ? 15.131 7.786 -36.466 1.00 94.69 911 TRP A O 1
ATOM 6860 N N . VAL A 1 912 ? 13.158 8.792 -36.797 1.00 93.69 912 VAL A N 1
ATOM 6861 C CA . VAL A 1 912 ? 12.634 7.823 -37.758 1.00 93.69 912 VAL A CA 1
ATOM 6862 C C . VAL A 1 912 ? 12.169 8.533 -39.019 1.00 93.69 912 VAL A C 1
ATOM 6864 O O . VAL A 1 912 ? 11.625 9.635 -38.954 1.00 93.69 912 VAL A O 1
ATOM 6867 N N . MET A 1 913 ? 12.362 7.894 -40.170 1.00 93.50 913 MET A N 1
ATOM 6868 C CA . MET A 1 913 ? 11.857 8.346 -41.466 1.00 93.50 913 MET A CA 1
ATOM 6869 C C . MET A 1 913 ? 11.374 7.180 -42.331 1.00 93.50 913 MET A C 1
ATOM 6871 O O . MET A 1 913 ? 11.584 6.006 -42.027 1.00 93.50 913 MET A O 1
ATOM 6875 N N . ASN A 1 914 ? 10.716 7.505 -43.439 1.00 91.00 914 ASN A N 1
ATOM 6876 C CA . ASN A 1 914 ? 10.413 6.558 -44.503 1.00 91.00 914 ASN A CA 1
ATOM 6877 C C . ASN A 1 914 ? 11.691 6.060 -45.176 1.00 91.00 914 ASN A C 1
ATOM 6879 O O . ASN A 1 914 ? 12.667 6.787 -45.328 1.00 91.00 914 ASN A O 1
ATOM 6883 N N . ALA A 1 915 ? 11.583 4.876 -45.765 1.00 88.56 915 ALA A N 1
ATOM 6884 C CA . ALA A 1 915 ? 12.529 4.290 -46.707 1.00 88.56 915 ALA A CA 1
ATOM 6885 C C . ALA A 1 915 ? 12.926 5.165 -47.922 1.00 88.56 915 ALA A C 1
ATOM 6887 O O . ALA A 1 915 ? 13.810 4.774 -48.688 1.00 88.56 915 ALA A O 1
ATOM 6888 N N . ASP A 1 916 ? 12.225 6.274 -48.165 1.00 87.38 916 ASP A N 1
ATOM 6889 C CA . ASP A 1 916 ? 12.481 7.252 -49.231 1.00 87.38 916 ASP A CA 1
ATOM 6890 C C . ASP A 1 916 ? 12.967 8.617 -48.703 1.00 87.38 916 ASP A C 1
ATOM 6892 O O . ASP A 1 916 ? 13.099 9.553 -49.486 1.00 87.38 916 ASP A O 1
ATOM 6896 N N . GLY A 1 917 ? 13.231 8.739 -47.396 1.00 88.06 917 GLY A N 1
ATOM 6897 C CA . GLY A 1 917 ? 13.694 9.973 -46.749 1.00 88.06 917 GLY A CA 1
ATOM 6898 C C . GLY A 1 917 ? 12.583 10.916 -46.273 1.00 88.06 917 GLY A C 1
ATOM 6899 O O . GLY A 1 917 ? 12.856 11.938 -45.649 1.00 88.06 917 GLY A O 1
ATOM 6900 N N . THR A 1 918 ? 11.309 10.610 -46.540 1.00 87.25 918 THR A N 1
ATOM 6901 C CA . THR A 1 918 ? 10.185 11.471 -46.128 1.00 87.25 918 THR A CA 1
ATOM 6902 C C . THR A 1 918 ? 9.663 11.149 -44.720 1.00 87.25 918 THR A C 1
ATOM 6904 O O . THR A 1 918 ? 10.008 10.131 -44.130 1.00 87.25 918 THR A O 1
ATOM 6907 N N . ALA A 1 919 ? 8.801 12.015 -44.172 1.00 84.38 919 ALA A N 1
ATOM 6908 C CA . ALA A 1 919 ? 8.160 11.854 -42.855 1.00 84.38 919 ALA A CA 1
ATOM 6909 C C . ALA A 1 919 ? 9.141 11.640 -41.684 1.00 84.38 919 ALA A C 1
ATOM 6911 O O . ALA A 1 919 ? 8.955 10.752 -40.856 1.00 84.38 919 ALA A O 1
ATOM 6912 N N . VAL A 1 920 ? 10.174 12.480 -41.632 1.00 87.81 920 VAL A N 1
ATOM 6913 C CA . VAL A 1 920 ? 11.151 12.529 -40.540 1.00 87.81 920 VAL A CA 1
ATOM 6914 C C . VAL A 1 920 ? 10.483 12.992 -39.234 1.00 87.81 920 VAL A C 1
ATOM 6916 O O . VAL A 1 920 ? 9.856 14.053 -39.206 1.00 87.81 920 VAL A O 1
ATOM 6919 N N . SER A 1 921 ? 10.638 12.234 -38.147 1.00 87.44 921 SER A N 1
ATOM 6920 C CA . SER A 1 921 ? 10.114 12.571 -36.811 1.00 87.44 921 SER A CA 1
ATOM 6921 C C . SER A 1 921 ? 11.005 12.038 -35.679 1.00 87.44 921 SER A C 1
ATOM 6923 O O . SER A 1 921 ? 11.632 10.997 -35.866 1.00 87.44 921 SER A O 1
ATOM 6925 N N . PRO A 1 922 ? 11.064 12.701 -34.508 1.00 88.00 922 PRO A N 1
ATOM 6926 C CA . PRO A 1 922 ? 11.900 12.255 -33.393 1.00 88.00 922 PRO A CA 1
ATOM 6927 C C . PRO A 1 922 ? 11.298 11.034 -32.684 1.00 88.00 922 PRO A C 1
ATOM 6929 O O . PRO A 1 922 ? 10.083 10.966 -32.503 1.00 88.00 922 PRO A O 1
ATOM 6932 N N . LEU A 1 923 ? 12.154 10.109 -32.241 1.00 86.06 923 LEU A N 1
ATOM 6933 C CA . LEU A 1 923 ? 11.805 8.977 -31.370 1.00 86.06 923 LEU A CA 1
ATOM 6934 C C . LEU A 1 923 ? 12.220 9.212 -29.910 1.00 86.06 923 LEU A C 1
ATOM 6936 O O . LEU A 1 923 ? 11.537 8.753 -28.999 1.00 86.06 923 LEU A O 1
ATOM 6940 N N . THR A 1 924 ? 13.321 9.932 -29.668 1.00 86.25 924 THR A N 1
ATOM 6941 C CA . THR A 1 924 ? 13.819 10.238 -28.313 1.00 86.25 924 THR A CA 1
ATOM 6942 C C . THR A 1 924 ? 13.893 11.744 -28.045 1.00 86.25 924 THR A C 1
ATOM 6944 O O . THR A 1 924 ? 13.749 12.565 -28.952 1.00 86.25 924 THR A O 1
ATOM 6947 N N . GLY A 1 925 ? 14.112 12.124 -26.779 1.00 80.12 925 GLY A N 1
ATOM 6948 C CA . GLY A 1 925 ? 14.222 13.520 -26.347 1.00 80.12 925 GLY A CA 1
ATOM 6949 C C . GLY A 1 925 ? 15.407 13.806 -25.415 1.00 80.12 925 GLY A C 1
ATOM 6950 O O . GLY A 1 925 ? 16.002 12.906 -24.823 1.00 80.12 925 GLY A O 1
ATOM 6951 N N . LEU A 1 926 ? 15.714 15.100 -25.278 1.00 69.12 926 LEU A N 1
ATOM 6952 C CA . LEU A 1 926 ? 16.734 15.661 -24.381 1.00 69.12 926 LEU A CA 1
ATOM 6953 C C . LEU A 1 926 ? 16.436 15.390 -22.887 1.00 69.12 926 LEU A C 1
ATOM 6955 O O . LEU A 1 926 ? 15.264 15.232 -22.536 1.00 69.12 926 LEU A O 1
ATOM 6959 N N . PRO A 1 927 ? 17.446 15.436 -21.983 1.00 64.56 927 PRO A N 1
ATOM 6960 C CA . PRO A 1 927 ? 18.838 15.865 -22.205 1.00 64.56 927 PRO A CA 1
ATOM 6961 C C . PRO A 1 927 ? 19.864 14.752 -22.498 1.00 64.56 927 PRO A C 1
ATOM 6963 O O . PRO A 1 927 ? 20.991 15.087 -22.866 1.00 64.56 927 PRO A O 1
ATOM 6966 N N . SER A 1 928 ? 19.510 13.472 -22.346 1.00 74.75 928 SER A N 1
ATOM 6967 C CA . SER A 1 928 ? 20.387 12.317 -22.630 1.00 74.75 928 SER A CA 1
ATOM 6968 C C . SER A 1 928 ? 20.879 12.253 -24.075 1.00 74.75 928 SER A C 1
ATOM 6970 O O . SER A 1 928 ? 20.139 12.599 -24.985 1.00 74.75 928 SER A O 1
ATOM 6972 N N . SER A 1 929 ? 22.070 11.688 -24.290 1.00 85.75 929 SER A N 1
ATOM 6973 C CA . SER A 1 929 ? 22.536 11.217 -25.606 1.00 85.75 929 SER A CA 1
ATOM 6974 C C . SER A 1 929 ? 21.912 9.863 -25.923 1.00 85.75 929 SER A C 1
ATOM 6976 O O . SER A 1 929 ? 22.064 8.959 -25.105 1.00 85.75 929 SER A O 1
ATOM 6978 N N . ASN A 1 930 ? 21.258 9.724 -27.078 1.00 90.38 930 ASN A N 1
ATOM 6979 C CA . ASN A 1 930 ? 20.677 8.474 -27.579 1.00 90.38 930 ASN A CA 1
ATOM 6980 C C . ASN A 1 930 ? 21.228 8.206 -28.989 1.00 90.38 930 ASN A C 1
ATOM 6982 O O . ASN A 1 930 ? 21.074 9.064 -29.856 1.00 90.38 930 ASN A O 1
ATOM 6986 N N . SER A 1 931 ? 21.894 7.071 -29.201 1.00 91.31 931 SER A N 1
ATOM 6987 C CA . SER A 1 931 ? 22.616 6.775 -30.449 1.00 91.31 931 SER A CA 1
ATOM 6988 C C . SER A 1 931 ? 22.728 5.271 -30.726 1.00 91.31 931 SER A C 1
ATOM 6990 O O . SER A 1 931 ? 22.362 4.459 -29.873 1.00 91.31 931 SER A O 1
ATOM 6992 N N . HIS A 1 932 ? 23.300 4.891 -31.873 1.00 90.44 932 HIS A N 1
ATOM 6993 C CA . HIS A 1 932 ? 23.567 3.494 -32.261 1.00 90.44 932 HIS A CA 1
ATOM 6994 C C . HIS A 1 932 ? 22.321 2.595 -32.182 1.00 90.44 932 HIS A C 1
ATOM 6996 O O . HIS A 1 932 ? 22.356 1.524 -31.566 1.00 90.44 932 HIS A O 1
ATOM 7002 N N . ALA A 1 933 ? 21.205 3.060 -32.739 1.00 92.38 933 ALA A N 1
ATOM 7003 C CA . ALA A 1 933 ? 19.980 2.277 -32.768 1.00 92.38 933 ALA A CA 1
ATOM 7004 C C . ALA A 1 933 ? 20.145 1.002 -33.610 1.00 92.38 933 ALA A C 1
ATOM 7006 O O . ALA A 1 933 ? 20.722 1.047 -34.686 1.00 92.38 933 ALA A O 1
ATOM 7007 N N . ALA A 1 934 ? 19.585 -0.099 -33.114 1.00 91.38 934 ALA A N 1
ATOM 7008 C CA . ALA A 1 934 ? 19.434 -1.368 -33.802 1.00 91.38 934 ALA A CA 1
ATOM 7009 C C . ALA A 1 934 ? 17.971 -1.801 -33.764 1.00 91.38 934 ALA A C 1
ATOM 7011 O O . ALA A 1 934 ? 17.379 -1.952 -32.685 1.00 91.38 934 ALA A O 1
ATOM 7012 N N . TRP A 1 935 ? 17.373 -2.008 -34.930 1.00 89.19 935 TRP A N 1
ATOM 7013 C CA . TRP A 1 935 ? 15.990 -2.447 -35.046 1.00 89.19 935 TRP A CA 1
ATOM 7014 C C . TRP A 1 935 ? 15.942 -3.969 -34.935 1.00 89.19 935 TRP A C 1
ATOM 7016 O O . TRP A 1 935 ? 16.834 -4.658 -35.423 1.00 89.19 935 TRP A O 1
ATOM 7026 N N . THR A 1 936 ? 14.943 -4.528 -34.241 1.00 83.19 936 THR A N 1
ATOM 7027 C CA . THR A 1 936 ? 14.757 -5.988 -34.200 1.00 83.19 936 THR A CA 1
ATOM 7028 C C . THR A 1 936 ? 14.847 -6.544 -35.598 1.00 83.19 936 THR A C 1
ATOM 7030 O O . THR A 1 936 ? 14.231 -5.951 -36.469 1.00 83.19 936 THR A O 1
ATOM 7033 N N . GLY A 1 937 ? 15.583 -7.649 -35.735 1.00 58.81 937 GLY A N 1
ATOM 7034 C CA . GLY A 1 937 ? 15.610 -8.521 -36.894 1.00 58.81 937 GLY A CA 1
ATOM 7035 C C . GLY A 1 937 ? 14.470 -9.533 -36.804 1.00 58.81 937 GLY A C 1
ATOM 7036 O O . GLY A 1 937 ? 14.429 -10.340 -35.881 1.00 58.81 937 GLY A O 1
ATOM 7037 N N . THR A 1 938 ? 13.551 -9.516 -37.752 1.00 40.59 938 THR A N 1
ATOM 7038 C CA . THR A 1 938 ? 12.663 -10.617 -38.113 1.00 40.59 938 THR A CA 1
ATOM 7039 C C . THR A 1 938 ? 12.862 -10.871 -39.596 1.00 40.59 938 THR A C 1
ATOM 7041 O O . THR A 1 938 ? 11.941 -10.799 -40.413 1.00 40.59 938 THR A O 1
ATOM 7044 N N . THR A 1 939 ? 14.096 -11.207 -39.974 1.00 35.44 939 THR A N 1
ATOM 7045 C CA . THR A 1 939 ? 14.329 -11.868 -41.254 1.00 35.44 939 THR A CA 1
ATOM 7046 C C . THR A 1 939 ? 13.574 -13.195 -41.208 1.00 35.44 939 THR A C 1
ATOM 7048 O O . THR A 1 939 ? 13.918 -14.149 -40.513 1.00 35.44 939 THR A O 1
ATOM 7051 N N . GLY A 1 940 ? 12.422 -13.211 -41.877 1.00 34.62 940 GLY A N 1
ATOM 7052 C CA . GLY A 1 940 ? 11.455 -14.287 -41.776 1.00 34.62 940 GLY A CA 1
ATOM 7053 C C . GLY A 1 940 ? 12.051 -15.648 -42.117 1.00 34.62 940 GLY A C 1
ATOM 7054 O O . GLY A 1 940 ? 12.420 -15.888 -43.260 1.00 34.62 940 GLY A O 1
ATOM 7055 N N . CYS A 1 941 ? 12.058 -16.555 -41.136 1.00 31.00 941 CYS A N 1
ATOM 7056 C CA . CYS A 1 941 ? 11.770 -17.986 -41.294 1.00 31.00 941 CYS A CA 1
ATOM 7057 C C . CYS A 1 941 ? 11.742 -18.701 -39.928 1.00 31.00 941 CYS A C 1
ATOM 7059 O O . CYS A 1 941 ? 12.480 -19.651 -39.688 1.00 31.00 941 CYS A O 1
ATOM 7061 N N . ALA A 1 942 ? 10.832 -18.308 -39.037 1.00 33.19 942 ALA A N 1
ATOM 7062 C CA . ALA A 1 942 ? 10.449 -19.143 -37.901 1.00 33.19 942 ALA A CA 1
ATOM 7063 C C . ALA A 1 942 ? 8.928 -19.351 -37.918 1.00 33.19 942 ALA A C 1
ATOM 7065 O O . ALA A 1 942 ? 8.165 -18.510 -37.458 1.00 33.19 942 ALA A O 1
ATOM 7066 N N . GLY A 1 943 ? 8.473 -20.478 -38.482 1.00 29.67 943 GLY A N 1
ATOM 7067 C CA . GLY A 1 943 ? 7.186 -21.058 -38.077 1.00 29.67 943 GLY A CA 1
ATOM 7068 C C . GLY A 1 943 ? 6.068 -21.258 -39.108 1.00 29.67 943 GLY A C 1
ATOM 7069 O O . GLY A 1 943 ? 4.999 -21.698 -38.696 1.00 29.67 943 GLY A O 1
ATOM 7070 N N . THR A 1 944 ? 6.247 -21.038 -40.418 1.00 27.08 944 THR A N 1
ATOM 7071 C CA . THR A 1 944 ? 5.237 -21.482 -41.411 1.00 27.08 944 THR A CA 1
ATOM 7072 C C . THR A 1 944 ? 5.837 -22.363 -42.507 1.00 27.08 944 THR A C 1
ATOM 7074 O O . THR A 1 944 ? 6.935 -22.143 -43.008 1.00 27.08 944 THR A O 1
ATOM 7077 N N . SER A 1 945 ? 5.114 -23.431 -42.841 1.00 26.88 945 SER A N 1
ATOM 7078 C CA . SER A 1 945 ? 5.515 -24.592 -43.647 1.00 26.88 945 SER A CA 1
ATOM 7079 C C . SER A 1 945 ? 5.672 -24.337 -45.155 1.00 26.88 945 SER A C 1
ATOM 7081 O O . SER A 1 945 ? 5.571 -25.269 -45.954 1.00 26.88 945 SER A O 1
ATOM 7083 N N . THR A 1 946 ? 5.957 -23.108 -45.580 1.00 30.09 946 THR A N 1
ATOM 7084 C CA . THR A 1 946 ? 6.082 -22.752 -47.000 1.00 30.09 946 THR A CA 1
ATOM 7085 C C . THR A 1 946 ? 7.313 -21.894 -47.254 1.00 30.09 946 THR A C 1
ATOM 7087 O O . THR A 1 946 ? 7.213 -20.698 -47.498 1.00 30.09 946 THR A O 1
ATOM 7090 N N . CYS A 1 947 ? 8.481 -22.533 -47.256 1.00 26.52 947 CYS A N 1
ATOM 7091 C CA . CYS A 1 947 ? 9.646 -22.043 -47.985 1.00 26.52 947 CYS A CA 1
ATOM 7092 C C . CYS A 1 947 ? 9.977 -23.098 -49.058 1.00 26.52 947 CYS A C 1
ATOM 7094 O O . CYS A 1 947 ? 10.001 -24.294 -48.730 1.00 26.52 947 CYS A O 1
ATOM 7096 N N . PRO A 1 948 ? 10.149 -22.734 -50.344 1.00 27.45 948 PRO A N 1
ATOM 7097 C CA . PRO A 1 948 ? 10.420 -23.715 -51.381 1.00 27.45 948 PRO A CA 1
ATOM 7098 C C . PRO A 1 948 ? 11.792 -24.328 -51.113 1.00 27.45 948 PRO A C 1
ATOM 7100 O O . PRO A 1 948 ? 12.827 -23.678 -51.232 1.00 27.45 948 PRO A O 1
ATOM 7103 N N . ARG A 1 949 ? 11.801 -25.614 -50.749 1.00 26.09 949 ARG A N 1
ATOM 7104 C CA . ARG A 1 949 ? 13.014 -26.429 -50.781 1.00 26.09 949 ARG A CA 1
ATOM 7105 C C . ARG A 1 949 ? 13.557 -26.374 -52.207 1.00 26.09 949 ARG A C 1
ATOM 7107 O O . ARG A 1 949 ? 13.048 -27.081 -53.076 1.00 26.09 949 ARG A O 1
ATOM 7114 N N . HIS A 1 950 ? 14.617 -25.608 -52.447 1.00 31.31 950 HIS A N 1
ATOM 7115 C CA . HIS A 1 950 ? 15.493 -25.902 -53.572 1.00 31.31 950 HIS A CA 1
ATOM 7116 C C . HIS A 1 950 ? 16.207 -27.213 -53.250 1.00 31.31 950 HIS A C 1
ATOM 7118 O O . HIS A 1 950 ? 17.253 -27.269 -52.608 1.00 31.31 950 HIS A O 1
ATOM 7124 N N . SER A 1 951 ? 15.564 -28.310 -53.645 1.00 28.55 951 SER A N 1
ATOM 7125 C CA . SER A 1 951 ? 16.184 -29.619 -53.683 1.00 28.55 951 SER A CA 1
ATOM 7126 C C . SER A 1 951 ? 17.398 -29.547 -54.600 1.00 28.55 951 SER A C 1
ATOM 7128 O O . SER A 1 951 ? 17.254 -29.255 -55.789 1.00 28.55 951 SER A O 1
ATOM 7130 N N . LYS A 1 952 ? 18.570 -29.890 -54.063 1.00 38.38 952 LYS A N 1
ATOM 7131 C CA . LYS A 1 952 ? 19.680 -30.402 -54.864 1.00 38.38 952 LYS A CA 1
ATOM 7132 C C . LYS A 1 952 ? 19.147 -31.515 -55.774 1.00 38.38 952 LYS A C 1
ATOM 7134 O O . LYS A 1 952 ? 18.697 -32.549 -55.281 1.00 38.38 952 LYS A O 1
ATOM 7139 N N . ARG A 1 953 ? 19.218 -31.316 -57.087 1.00 29.55 953 ARG A N 1
ATOM 7140 C CA . ARG A 1 953 ? 19.319 -32.393 -58.074 1.00 29.55 953 ARG A CA 1
ATOM 7141 C C . ARG A 1 953 ? 20.365 -31.975 -59.104 1.00 29.55 953 ARG A C 1
ATOM 7143 O O . ARG A 1 953 ? 20.168 -30.953 -59.741 1.00 29.55 953 ARG A O 1
ATOM 7150 N N . HIS A 1 954 ? 21.422 -32.792 -59.130 1.00 35.56 954 HIS A N 1
ATOM 7151 C CA . HIS A 1 954 ? 22.498 -32.993 -60.110 1.00 35.56 954 HIS A CA 1
ATOM 7152 C C . HIS A 1 954 ? 22.991 -31.823 -60.954 1.00 35.56 954 HIS A C 1
ATOM 7154 O O . HIS A 1 954 ? 22.220 -31.330 -61.802 1.00 35.56 954 HIS A O 1
#

Foldseek 3Di:
DDDDDDDDDDDDDDDDDDDDDDDDDDDDDDDDDDDDDDDDDDPPPPPPPDFFAAAFFQLQDADADQDPLEGEFEKEWDWHWADQADPPDDTDIAIAIETVPDGTYFQGGEAEDEQFRKYKYKYFYQDQFWKWKFLQADDQQDGDTDTAGHRGMDIHIDGRHDFFKAKIFMWGDDPNDTHCAARRLSRMYIYGYDYPPDDRAGEWEKTKHARDPPAMFIHISSYKPPRDDAAEAEAQDKHKYKYWYSDQAKFWKFKFQFKKWWQWKAFNRDIDGDPPQTDIAGIDIAHHRIMTMIMGHRHAFWKIKIFTLQQVQWFPVNDPPDPDDDPPPPPPLDQADQCRRRTTMHGMYIYGYAYPVRFLDFDDQDDAPAEWEWEWDWADQPVVNDIAIEIETDAPDDDGDPDHFFQYEAAEAAAQGKYKYKYFYQDQAWWAKAWFLFNFSDQRRGRANGRGSVVDHHTIAGHRGMDMGIDRGNFFFKTKMFTPGPCVANQLRRGMDIYGYAYVVDDDDCQQEAEWEWEWHHDDPPIDIDTSNDLADDAAEHAAPDKGKYKYAYAYNHKKKKKFKDDPNHFDKWFWADKSRHGRDPVRRDIDTRIDTGGHSIMTMIIDHHHAAWMKIWMDIVDIGIYIYGHHYPDPDPPPPPPPQDFKKKWWWFDPSPPDPPPPVTPIFIWMAHSLLHPIDTLADDRWHWFQWAAQQQNQKIKIWTFDWDQDPVGDTDTQAIFIWMDGSVSSDTDTQEDPFKHWGNWEAQLVRFKIKTWIDGPPLPPEIFIWMATNNNHDIDTLDDDSPKHWGQWYAQNVRFKIWIWMCSVPETFIWMATNNNHDIDTQDDDDPPKHWHNWEAQNVRQKIWIWICRPPATFIWMAGPNNHDIDTQDDDPWHKDLWYAAQVLFKIKIWTFDDDPPGTAIFIWMATNRNPDIDGSDDDDMHIHNMYGHNNSDDPDDPDDDPPDDDD

pLDDT: mean 81.5, std 19.52, range [21.89, 98.06]

Radius of gyration: 37.03 Å; chains: 1; bounding box: 93×78×121 Å